Protein AF-0000000066219000 (afdb_homodimer)

Radius of gyration: 30.01 Å; Cα contacts (8 Å, |Δi|>4): 2268; chains: 2; bounding box: 64×102×76 Å

Solvent-accessible surface area (backbone atoms only — not comparable to full-atom values): 46331 Å² total; per-residue (Å²): 113,61,76,45,82,29,48,34,35,28,35,19,36,16,46,10,17,43,27,19,51,52,48,33,26,74,72,70,43,48,35,35,39,32,24,66,49,94,59,68,32,35,55,42,39,73,48,37,54,47,36,53,51,26,36,38,51,52,33,50,51,50,43,48,49,54,64,33,64,77,53,46,72,76,40,77,73,78,86,69,49,53,46,63,49,45,55,62,20,52,60,43,37,53,52,50,36,53,51,51,51,49,53,38,56,76,54,66,41,45,77,42,53,15,49,54,24,37,69,35,83,41,31,34,36,29,41,26,89,87,64,53,50,37,37,40,34,27,68,28,38,35,45,14,54,23,56,42,74,49,75,62,86,84,51,68,69,80,42,94,43,37,29,35,68,64,54,52,79,67,42,82,59,62,57,68,26,36,33,30,43,22,44,45,70,69,27,44,28,51,47,35,40,44,24,53,65,68,19,37,31,41,37,32,19,69,41,88,54,62,53,68,89,47,42,66,70,57,32,50,50,49,52,54,50,34,60,74,44,48,30,48,76,39,58,64,41,50,79,66,49,70,44,83,52,96,83,20,29,36,42,31,30,68,87,69,51,74,48,76,27,44,25,35,36,45,35,66,53,62,26,19,58,41,88,70,30,38,41,80,51,54,68,52,63,63,50,99,50,32,24,39,65,53,51,75,59,19,34,32,92,40,88,46,35,29,43,18,25,35,18,47,34,83,86,62,38,65,37,55,12,20,49,30,9,25,10,30,27,17,53,73,68,64,74,77,58,49,55,66,87,79,81,61,55,48,64,42,74,30,79,62,22,29,14,34,39,72,53,40,65,68,59,34,56,74,68,68,51,68,61,44,67,10,53,20,55,24,61,76,34,66,35,24,46,56,69,70,37,37,58,47,33,39,36,39,34,25,32,68,84,80,31,30,49,49,15,40,41,25,33,14,74,62,17,55,53,52,46,46,40,54,49,52,36,52,69,37,69,72,83,63,14,32,46,61,55,39,63,73,50,57,50,44,72,75,32,69,62,41,38,49,30,48,7,35,51,48,26,56,71,66,62,129,116,61,78,45,82,30,49,32,36,28,37,18,38,17,45,12,18,43,26,20,50,52,48,32,28,76,72,70,43,49,35,35,39,32,23,66,49,93,61,68,33,35,56,41,39,73,47,37,54,47,35,54,52,27,36,37,50,52,34,51,51,49,44,47,49,54,63,33,64,77,51,46,72,78,41,76,72,79,85,69,48,52,45,63,50,45,55,62,19,51,58,43,35,53,53,53,36,52,52,51,51,48,53,38,56,77,55,64,41,45,77,42,53,15,49,54,25,37,69,36,82,40,32,35,36,28,41,26,90,87,65,52,48,36,37,39,36,28,68,27,39,35,44,13,54,22,56,42,73,50,74,63,87,84,52,66,66,80,44,95,42,36,28,36,69,65,54,49,79,66,43,83,61,63,57,66,28,36,34,30,44,22,42,43,70,69,28,44,27,50,47,33,40,42,24,53,63,69,17,37,31,41,37,30,18,67,42,88,52,62,52,68,89,47,42,65,70,55,32,49,50,49,51,53,49,34,61,75,46,51,30,46,75,40,56,65,41,48,78,66,48,69,44,84,51,96,83,20,28,37,42,32,29,66,86,69,52,75,47,74,27,44,25,34,37,45,35,66,53,61,26,20,58,41,88,71,30,39,42,82,50,52,70,53,64,62,49,97,51,32,25,40,64,54,52,74,60,19,33,34,92,39,89,45,35,29,42,16,24,36,18,48,34,83,85,61,37,65,36,56,12,20,48,30,8,24,10,31,26,17,54,73,70,64,74,79,58,48,54,68,86,79,81,60,53,48,63,43,72,30,81,62,22,30,15,35,38,72,55,40,66,69,59,35,56,74,68,66,51,67,61,45,67,9,52,22,56,25,62,76,32,65,35,26,46,56,69,70,36,36,59,46,34,38,36,37,34,25,32,66,84,79,30,31,50,49,16,40,43,25,33,14,75,61,17,54,53,52,46,47,41,54,49,52,37,53,69,37,68,72,83,63,13,34,45,61,56,38,64,74,49,57,50,44,71,75,35,69,61,42,37,49,30,48,7,34,50,47,25,57,70,67,62,128

Structure (mmCIF, N/CA/C/O backbone):
data_AF-0000000066219000-model_v1
#
loop_
_entity.id
_entity.type
_entity.pdbx_description
1 polymer 'Soluble pyridine nucleotide transhydrogenase'
#
loop_
_atom_site.group_PDB
_atom_site.id
_atom_site.type_symbol
_atom_site.label_atom_id
_atom_site.label_alt_id
_atom_site.label_comp_id
_atom_site.label_asym_id
_atom_site.label_entity_id
_atom_site.label_seq_id
_atom_site.pdbx_PDB_ins_code
_atom_site.Cartn_x
_atom_site.Cartn_y
_atom_site.Cartn_z
_atom_site.occupancy
_atom_site.B_iso_or_equiv
_atom_site.auth_seq_id
_atom_site.auth_comp_id
_atom_site.auth_asym_id
_atom_site.auth_atom_id
_atom_site.pdbx_PDB_model_num
ATOM 1 N N . MET A 1 1 ? 6.977 52.281 1.942 1 74.75 1 MET A N 1
ATOM 2 C CA . MET A 1 1 ? 6.184 51.062 1.952 1 74.75 1 MET A CA 1
ATOM 3 C C . MET A 1 1 ? 5.617 50.781 0.567 1 74.75 1 MET A C 1
ATOM 5 O O . MET A 1 1 ? 4.957 51.625 -0.03 1 74.75 1 MET A O 1
ATOM 9 N N . ALA A 1 2 ? 6.09 49.719 -0.094 1 74.25 2 ALA A N 1
ATOM 10 C CA . ALA A 1 2 ? 5.562 49.375 -1.413 1 74.25 2 ALA A CA 1
ATOM 11 C C . ALA A 1 2 ? 4.152 48.812 -1.31 1 74.25 2 ALA A C 1
ATOM 13 O O . ALA A 1 2 ? 3.828 48.094 -0.354 1 74.25 2 ALA A O 1
ATOM 14 N N . VAL A 1 3 ? 3.232 49.281 -2.119 1 86.94 3 VAL A N 1
ATOM 15 C CA . VAL A 1 3 ? 1.854 48.812 -2.188 1 86.94 3 VAL A CA 1
ATOM 16 C C . VAL A 1 3 ? 1.673 47.938 -3.424 1 86.94 3 VAL A C 1
ATOM 18 O O . VAL A 1 3 ? 2.023 48.312 -4.535 1 86.94 3 VAL A O 1
ATOM 21 N N . TYR A 1 4 ? 1.186 46.75 -3.148 1 89.75 4 TYR A N 1
ATOM 22 C CA . TYR A 1 4 ? 0.946 45.812 -4.242 1 89.75 4 TYR A CA 1
ATOM 23 C C . TYR A 1 4 ? -0.532 45.469 -4.34 1 89.75 4 TYR A C 1
ATOM 25 O O . TYR A 1 4 ? -1.233 45.406 -3.324 1 89.75 4 TYR A O 1
ATOM 33 N N . ASN A 1 5 ? -1.023 45.219 -5.566 1 97.06 5 ASN A N 1
ATOM 34 C CA . ASN A 1 5 ? -2.412 44.844 -5.82 1 97.06 5 ASN A CA 1
ATOM 35 C C . ASN A 1 5 ? -2.525 43.406 -6.312 1 97.06 5 ASN A C 1
ATOM 37 O O . ASN A 1 5 ? -1.793 43 -7.215 1 97.06 5 ASN A O 1
ATOM 41 N N . TYR A 1 6 ? -3.369 42.656 -5.676 1 98.56 6 TYR A N 1
ATOM 42 C CA . TYR A 1 6 ? -3.553 41.25 -6.008 1 98.56 6 TYR A CA 1
ATOM 43 C C . TYR A 1 6 ? -5.035 40.906 -6.109 1 98.56 6 TYR A C 1
ATOM 45 O O . TYR A 1 6 ? -5.883 41.625 -5.566 1 98.56 6 TYR A O 1
ATOM 53 N N . ASP A 1 7 ? -5.363 39.906 -6.914 1 98.56 7 ASP A N 1
ATOM 54 C CA . ASP A 1 7 ? -6.711 39.344 -6.879 1 98.56 7 ASP A CA 1
ATOM 55 C C . ASP A 1 7 ? -6.938 38.562 -5.594 1 98.56 7 ASP A C 1
ATOM 57 O O . ASP A 1 7 ? -8.016 38.625 -5 1 98.56 7 ASP A O 1
ATOM 61 N N . VAL A 1 8 ? -5.941 37.781 -5.18 1 98.75 8 VAL A N 1
ATOM 62 C CA . VAL A 1 8 ? -6.051 36.906 -4.008 1 98.75 8 VAL A CA 1
ATOM 63 C C . VAL A 1 8 ? -4.758 37 -3.197 1 98.75 8 VAL A C 1
ATOM 65 O O . VAL A 1 8 ? -3.662 36.844 -3.75 1 98.75 8 VAL A O 1
ATOM 68 N N . VAL A 1 9 ? -4.836 37.219 -1.936 1 98.88 9 VAL A N 1
ATOM 69 C CA . VAL A 1 9 ? -3.727 37.094 -0.998 1 98.88 9 VAL A CA 1
ATOM 70 C C . VAL A 1 9 ? -3.992 35.906 -0.062 1 98.88 9 VAL A C 1
ATOM 72 O O . VAL A 1 9 ? -5.078 35.781 0.517 1 98.88 9 VAL A O 1
ATOM 75 N N . VAL A 1 10 ? -3.061 34.969 0.022 1 98.88 10 VAL A N 1
ATOM 76 C CA . VAL A 1 10 ? -3.15 33.812 0.897 1 98.88 10 VAL A CA 1
ATOM 77 C C . VAL A 1 10 ? -2.189 33.969 2.072 1 98.88 10 VAL A C 1
ATOM 79 O O . VAL A 1 10 ? -1.002 34.219 1.877 1 98.88 10 VAL A O 1
ATOM 82 N N . LEU A 1 11 ? -2.684 33.844 3.287 1 98.75 11 LEU A N 1
ATOM 83 C CA . LEU A 1 11 ? -1.859 33.938 4.488 1 98.75 11 LEU A CA 1
ATOM 84 C C . LEU A 1 11 ? -1.548 32.531 5.02 1 98.75 11 LEU A C 1
ATOM 86 O O . LEU A 1 11 ? -2.395 31.906 5.656 1 98.75 11 LEU A O 1
ATOM 90 N N . GLY A 1 12 ? -0.307 32.094 4.887 1 98.5 12 GLY A N 1
ATOM 91 C CA . GLY A 1 12 ? 0.135 30.734 5.246 1 98.5 12 GLY A CA 1
ATOM 92 C C . GLY A 1 12 ? 0.419 29.859 4.043 1 98.5 12 GLY A C 1
ATOM 93 O O . GLY A 1 12 ? -0.411 29.75 3.141 1 98.5 12 GLY A O 1
ATOM 94 N N . SER A 1 13 ? 1.531 29.188 4.059 1 98.31 13 SER A N 1
ATOM 95 C CA . SER A 1 13 ? 1.941 28.422 2.887 1 98.31 13 SER A CA 1
ATOM 96 C C . SER A 1 13 ? 1.866 26.922 3.152 1 98.31 13 SER A C 1
ATOM 98 O O . SER A 1 13 ? 2.463 26.125 2.424 1 98.31 13 SER A O 1
ATOM 100 N N . GLY A 1 14 ? 1.18 26.5 4.312 1 97.94 14 GLY A N 1
ATOM 101 C CA . GLY A 1 14 ? 0.92 25.078 4.516 1 97.94 14 GLY A CA 1
ATOM 102 C C . GLY A 1 14 ? 0.04 24.469 3.438 1 97.94 14 GLY A C 1
ATOM 103 O O . GLY A 1 14 ? -0.225 25.109 2.414 1 97.94 14 GLY A O 1
ATOM 104 N N . PRO A 1 15 ? -0.454 23.281 3.676 1 97.62 15 PRO A N 1
ATOM 105 C CA . PRO A 1 15 ? -1.243 22.594 2.654 1 97.62 15 PRO A CA 1
ATOM 106 C C . PRO A 1 15 ? -2.451 23.406 2.193 1 97.62 15 PRO A C 1
ATOM 108 O O . PRO A 1 15 ? -2.715 23.5 0.993 1 97.62 15 PRO A O 1
ATOM 111 N N . ALA A 1 16 ? -3.191 23.969 3.117 1 98.38 16 ALA A N 1
ATOM 112 C CA . ALA A 1 16 ? -4.367 24.75 2.758 1 98.38 16 ALA A CA 1
ATOM 113 C C . ALA A 1 16 ? -3.98 25.953 1.886 1 98.38 16 ALA A C 1
ATOM 115 O O . ALA A 1 16 ? -4.629 26.219 0.875 1 98.38 16 ALA A O 1
ATOM 116 N N . GLY A 1 17 ? -2.965 26.656 2.322 1 98.56 17 GLY A N 1
ATOM 117 C CA . GLY A 1 17 ? -2.504 27.797 1.554 1 98.56 17 GLY A CA 1
ATOM 118 C C . GLY A 1 17 ? -2.004 27.422 0.171 1 98.56 17 GLY A C 1
ATOM 119 O O . GLY A 1 17 ? -2.262 28.141 -0.8 1 98.56 17 GLY A O 1
ATOM 120 N N . GLU A 1 18 ? -1.261 26.359 0.118 1 97.88 18 GLU A N 1
ATOM 121 C CA . GLU A 1 18 ? -0.766 25.891 -1.173 1 97.88 18 GLU A CA 1
ATOM 122 C C . GLU A 1 18 ? -1.917 25.547 -2.117 1 97.88 18 GLU A C 1
ATOM 124 O O . GLU A 1 18 ? -1.919 25.969 -3.275 1 97.88 18 GLU A O 1
ATOM 129 N N . GLY A 1 19 ? -2.855 24.781 -1.614 1 96.69 19 GLY A N 1
ATOM 130 C CA . GLY A 1 19 ? -4.02 24.453 -2.422 1 96.69 19 GLY A CA 1
ATOM 131 C C . GLY A 1 19 ? -4.754 25.672 -2.932 1 96.69 19 GLY A C 1
ATOM 132 O O . GLY A 1 19 ? -5.168 25.719 -4.094 1 96.69 19 GLY A O 1
ATOM 133 N N . ALA A 1 20 ? -4.91 26.656 -2.094 1 98.38 20 ALA A N 1
ATOM 134 C CA . ALA A 1 20 ? -5.598 27.906 -2.449 1 98.38 20 ALA A CA 1
ATOM 135 C C . ALA A 1 20 ? -4.82 28.672 -3.504 1 98.38 20 ALA A C 1
ATOM 137 O O . ALA A 1 20 ? -5.379 29.078 -4.523 1 98.38 20 ALA A O 1
ATOM 138 N N . ALA A 1 21 ? -3.535 28.875 -3.254 1 98.44 21 ALA A N 1
ATOM 139 C CA . ALA A 1 21 ? -2.689 29.656 -4.145 1 98.44 21 ALA A CA 1
ATOM 140 C C . ALA A 1 21 ? -2.613 29.031 -5.531 1 98.44 21 ALA A C 1
ATOM 142 O O . ALA A 1 21 ? -2.746 29.719 -6.543 1 98.44 21 ALA A O 1
ATOM 143 N N . MET A 1 22 ? -2.426 27.734 -5.586 1 95.69 22 MET A N 1
ATOM 144 C CA . MET A 1 22 ? -2.283 27.047 -6.863 1 95.69 22 MET A CA 1
ATOM 145 C C . MET A 1 22 ? -3.582 27.109 -7.664 1 95.69 22 MET A C 1
ATOM 147 O O . MET A 1 22 ? -3.564 27.391 -8.867 1 95.69 22 MET A O 1
ATOM 151 N N . ASN A 1 23 ? -4.688 26.828 -6.961 1 95.75 23 ASN A N 1
ATOM 152 C CA . ASN A 1 23 ? -5.965 26.828 -7.66 1 95.75 23 ASN A CA 1
ATOM 153 C C . ASN A 1 23 ? -6.305 28.203 -8.211 1 95.75 23 ASN A C 1
ATOM 155 O O . ASN A 1 23 ? -6.77 28.328 -9.344 1 95.75 23 ASN A O 1
ATOM 159 N N . ALA A 1 24 ? -6.066 29.25 -7.449 1 97.81 24 ALA A N 1
ATOM 160 C CA . ALA A 1 24 ? -6.34 30.625 -7.883 1 97.81 24 ALA A CA 1
ATOM 161 C C . ALA A 1 24 ? -5.418 31.031 -9.031 1 97.81 24 ALA A C 1
ATOM 163 O O . ALA A 1 24 ? -5.859 31.641 -10.008 1 97.81 24 ALA A O 1
ATOM 164 N N . ALA A 1 25 ? -4.152 30.703 -8.898 1 97.44 25 ALA A N 1
ATOM 165 C CA . ALA A 1 25 ? -3.182 31.031 -9.938 1 97.44 25 ALA A CA 1
ATOM 166 C C . ALA A 1 25 ? -3.527 30.344 -11.258 1 97.44 25 ALA A C 1
ATOM 168 O O . ALA A 1 25 ? -3.457 30.953 -12.32 1 97.44 25 ALA A O 1
ATOM 169 N N . LYS A 1 26 ? -3.885 29.141 -11.203 1 92.81 26 LYS A N 1
ATOM 170 C CA . LYS A 1 26 ? -4.223 28.375 -12.398 1 92.81 26 LYS A CA 1
ATOM 171 C C . LYS A 1 26 ? -5.488 28.906 -13.062 1 92.81 26 LYS A C 1
ATOM 173 O O . LYS A 1 26 ? -5.699 28.719 -14.258 1 92.81 26 LYS A O 1
ATOM 178 N N . ALA A 1 27 ? -6.297 29.562 -12.266 1 94.88 27 ALA A N 1
ATOM 179 C CA . ALA A 1 27 ? -7.5 30.188 -12.789 1 94.88 27 ALA A CA 1
ATOM 180 C C . ALA A 1 27 ? -7.184 31.578 -13.359 1 94.88 27 ALA A C 1
ATOM 182 O O . ALA A 1 27 ? -8.094 32.312 -13.727 1 94.88 27 ALA A O 1
ATOM 183 N N . GLY A 1 28 ? -5.922 31.969 -13.359 1 95.88 28 GLY A N 1
ATOM 184 C CA . GLY A 1 28 ? -5.496 33.188 -14.008 1 95.88 28 GLY A CA 1
ATOM 185 C C . GLY A 1 28 ? -5.492 34.406 -13.086 1 95.88 28 GLY A C 1
ATOM 186 O O . GLY A 1 28 ? -5.418 35.531 -13.539 1 95.88 28 GLY A O 1
ATOM 187 N N . ARG A 1 29 ? -5.551 34.219 -11.797 1 98 29 ARG A N 1
ATOM 188 C CA . ARG A 1 29 ? -5.57 35.344 -10.852 1 98 29 ARG A CA 1
ATOM 189 C C . ARG A 1 29 ? -4.156 35.719 -10.438 1 98 29 ARG A C 1
ATOM 191 O O . ARG A 1 29 ? -3.246 34.906 -10.438 1 98 29 ARG A O 1
ATOM 198 N N . LYS A 1 30 ? -4.027 36.969 -10.18 1 98.56 30 LYS A N 1
ATOM 199 C CA . LYS A 1 30 ? -2.783 37.438 -9.57 1 98.56 30 LYS A CA 1
ATOM 200 C C . LYS A 1 30 ? -2.756 37.125 -8.078 1 98.56 30 LYS A C 1
ATOM 202 O O . LYS A 1 30 ? -3.555 37.688 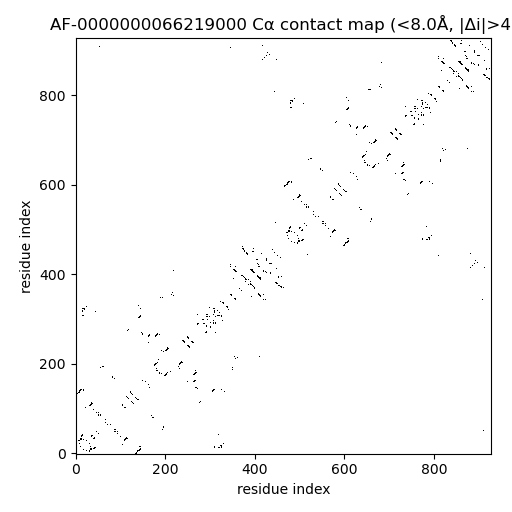-7.312 1 98.56 30 LYS A O 1
ATOM 207 N N . VAL A 1 31 ? -1.81 36.281 -7.633 1 98.75 31 VAL A N 1
ATOM 208 C CA . VAL A 1 31 ? -1.858 35.719 -6.281 1 98.75 31 VAL A CA 1
ATOM 209 C C . VAL A 1 31 ? -0.579 36.062 -5.531 1 98.75 31 VAL A C 1
ATOM 211 O O . VAL A 1 31 ? 0.514 36.031 -6.098 1 98.75 31 VAL A O 1
ATOM 214 N N . ALA A 1 32 ? -0.697 36.469 -4.262 1 98.75 32 ALA A N 1
ATOM 215 C CA . ALA A 1 32 ? 0.413 36.562 -3.316 1 98.75 32 ALA A CA 1
ATOM 216 C C . ALA A 1 32 ? 0.253 35.594 -2.158 1 98.75 32 ALA A C 1
ATOM 218 O O . ALA A 1 32 ? -0.861 35.375 -1.683 1 98.75 32 ALA A O 1
ATOM 219 N N . MET A 1 33 ? 1.312 35 -1.778 1 98.5 33 MET A N 1
ATOM 220 C CA . MET A 1 33 ? 1.373 34.125 -0.61 1 98.5 33 MET A CA 1
ATOM 221 C C . MET A 1 33 ? 2.277 34.719 0.466 1 98.5 33 MET A C 1
ATOM 223 O O . MET A 1 33 ? 3.395 35.125 0.176 1 98.5 33 MET A O 1
ATOM 227 N N . VAL A 1 34 ? 1.788 34.812 1.69 1 98.38 34 VAL A N 1
ATOM 228 C CA . VAL A 1 34 ? 2.543 35.344 2.82 1 98.38 34 VAL A CA 1
ATOM 229 C C . VAL A 1 34 ? 2.801 34.25 3.838 1 98.38 34 VAL A C 1
ATOM 231 O O . VAL A 1 34 ? 1.882 33.5 4.215 1 98.38 34 VAL A O 1
ATOM 234 N N . ASP A 1 35 ? 3.98 34.062 4.215 1 97.88 35 ASP A N 1
ATOM 235 C CA . ASP A 1 35 ? 4.312 33.125 5.293 1 97.88 35 ASP A CA 1
ATOM 236 C C . ASP A 1 35 ? 5.328 33.75 6.254 1 97.88 35 ASP A C 1
ATOM 238 O O . ASP A 1 35 ? 6.25 34.438 5.824 1 97.88 35 ASP A O 1
ATOM 242 N N . SER A 1 36 ? 5.105 33.531 7.508 1 95.88 36 SER A N 1
ATOM 243 C CA . SER A 1 36 ? 6.02 34.062 8.508 1 95.88 36 SER A CA 1
ATOM 244 C C . SER A 1 36 ? 7.367 33.344 8.477 1 95.88 36 SER A C 1
ATOM 246 O O . SER A 1 36 ? 8.383 33.906 8.891 1 95.88 36 SER A O 1
ATOM 248 N N . ARG A 1 37 ? 7.367 32.156 7.996 1 94.88 37 ARG A N 1
ATOM 249 C CA . ARG A 1 37 ? 8.617 31.406 7.824 1 94.88 37 ARG A CA 1
ATOM 250 C C . ARG A 1 37 ? 9.375 31.906 6.598 1 94.88 37 ARG A C 1
ATOM 252 O O . ARG A 1 37 ? 8.789 32.5 5.699 1 94.88 37 ARG A O 1
ATOM 259 N N . ARG A 1 38 ? 10.656 31.531 6.512 1 94.94 38 ARG A N 1
ATOM 260 C CA . ARG A 1 38 ? 11.5 31.953 5.395 1 94.94 38 ARG A CA 1
ATOM 261 C C . ARG A 1 38 ? 11.359 30.984 4.215 1 94.94 38 ARG A C 1
ATOM 263 O O . ARG A 1 38 ? 11.812 31.297 3.109 1 94.94 38 ARG A O 1
ATOM 270 N N . GLN A 1 39 ? 10.758 29.875 4.516 1 96.19 39 GLN A N 1
ATOM 271 C CA . GLN A 1 39 ? 10.539 28.859 3.488 1 96.19 39 GLN A CA 1
ATOM 272 C C . GLN A 1 39 ? 9.078 28.406 3.471 1 96.19 39 GLN A C 1
ATOM 274 O O . GLN A 1 39 ? 8.43 28.344 4.516 1 96.19 39 GLN A O 1
ATOM 279 N N . VAL A 1 40 ? 8.609 28.031 2.287 1 97.5 40 VAL A N 1
ATOM 280 C CA . VAL A 1 40 ? 7.227 27.609 2.131 1 97.5 40 VAL A CA 1
ATOM 281 C C . VAL A 1 40 ? 7.047 26.203 2.715 1 97.5 40 VAL A C 1
ATOM 283 O O . VAL A 1 40 ? 8.031 25.5 2.957 1 97.5 40 VAL A O 1
ATOM 286 N N . GLY A 1 41 ? 5.785 25.875 2.922 1 96.88 41 GLY A N 1
ATOM 287 C CA . GLY A 1 41 ? 5.48 24.516 3.338 1 96.88 41 GLY A CA 1
ATOM 288 C C . GLY A 1 41 ? 4.695 24.453 4.633 1 96.88 41 GLY A C 1
ATOM 289 O O . GLY A 1 41 ? 4.051 23.438 4.926 1 96.88 41 GLY A O 1
ATOM 290 N N . GLY A 1 42 ? 4.715 25.531 5.41 1 96.38 42 GLY A N 1
ATOM 291 C CA . GLY A 1 42 ? 3.951 25.609 6.645 1 96.38 42 GLY A CA 1
ATOM 292 C C . GLY A 1 42 ? 4.383 24.578 7.672 1 96.38 42 GLY A C 1
ATOM 293 O O . GLY A 1 42 ? 5.484 24.031 7.586 1 96.38 42 GLY A O 1
ATOM 294 N N . ASN A 1 43 ? 3.559 24.422 8.719 1 95.38 43 ASN A N 1
ATOM 295 C CA . ASN A 1 43 ? 3.846 23.469 9.789 1 95.38 43 ASN A CA 1
ATOM 296 C C . ASN A 1 43 ? 3.963 22.047 9.258 1 95.38 43 ASN A C 1
ATOM 298 O O . ASN A 1 43 ? 4.77 21.25 9.75 1 95.38 43 ASN A O 1
ATOM 302 N N . CYS A 1 44 ? 3.188 21.672 8.32 1 96.12 44 CYS A N 1
ATOM 303 C CA . CYS A 1 44 ? 3.152 20.328 7.75 1 96.12 44 CYS A CA 1
ATOM 304 C C . CYS A 1 44 ? 4.539 19.891 7.297 1 96.12 44 CYS A C 1
ATOM 306 O O . CYS A 1 44 ? 4.984 18.781 7.617 1 96.12 44 CYS A O 1
ATOM 308 N N . THR A 1 45 ? 5.211 20.734 6.582 1 96.88 45 THR A N 1
ATOM 309 C CA . THR A 1 45 ? 6.496 20.406 5.98 1 96.88 45 THR A CA 1
ATOM 310 C C . THR A 1 45 ? 7.617 20.516 7.008 1 96.88 45 THR A C 1
ATOM 312 O O . THR A 1 45 ? 8.516 19.672 7.047 1 96.88 45 THR A O 1
ATOM 315 N N . HIS A 1 46 ? 7.523 21.469 7.93 1 96.19 46 HIS A N 1
ATOM 316 C CA . HIS A 1 46 ? 8.688 21.844 8.727 1 96.19 46 HIS A CA 1
ATOM 317 C C . HIS A 1 46 ? 8.625 21.203 10.117 1 96.19 46 HIS A C 1
ATOM 319 O O . HIS A 1 46 ? 9.664 20.922 10.711 1 96.19 46 HIS A O 1
ATOM 325 N N . LEU A 1 47 ? 7.363 21.031 10.641 1 95 47 LEU A N 1
ATOM 326 C CA . LEU A 1 47 ? 7.305 20.656 12.047 1 95 47 LEU A CA 1
ATOM 327 C C . LEU A 1 47 ? 6.273 19.562 12.273 1 95 47 LEU A C 1
ATOM 329 O O . LEU A 1 47 ? 6.273 18.906 13.32 1 95 47 LEU A O 1
ATOM 333 N N . GLY A 1 48 ? 5.461 19.344 11.32 1 94.56 48 GLY A N 1
ATOM 334 C CA . GLY A 1 48 ? 4.316 18.469 11.531 1 94.56 48 GLY A CA 1
ATOM 335 C C . GLY A 1 48 ? 4.41 17.156 10.766 1 94.56 48 GLY A C 1
ATOM 336 O O . GLY A 1 48 ? 5.125 16.25 11.18 1 94.56 48 GLY A O 1
ATOM 337 N N . THR A 1 49 ? 3.771 17.109 9.633 1 95.12 49 THR A N 1
ATOM 338 C CA . THR A 1 49 ? 3.492 15.883 8.906 1 95.12 49 THR A CA 1
ATOM 339 C C . THR A 1 49 ? 4.785 15.234 8.414 1 95.12 49 THR A C 1
ATOM 341 O O . THR A 1 49 ? 5.027 14.055 8.656 1 95.12 49 THR A O 1
ATOM 344 N N . ILE A 1 50 ? 5.656 15.922 7.75 1 96.25 50 ILE A N 1
ATOM 345 C CA . ILE A 1 50 ? 6.816 15.359 7.066 1 96.25 50 ILE A CA 1
ATOM 346 C C . ILE A 1 50 ? 7.828 14.859 8.102 1 96.25 50 ILE A C 1
ATOM 348 O O . ILE A 1 50 ? 8.234 13.695 8.062 1 96.25 50 ILE A O 1
ATOM 352 N N . PRO A 1 51 ? 8.203 15.672 9.109 1 95.56 51 PRO A N 1
ATOM 353 C CA . PRO A 1 51 ? 9.172 15.164 10.086 1 95.56 51 PRO A CA 1
ATOM 354 C C . PRO A 1 51 ? 8.633 13.984 10.891 1 95.56 51 PRO A C 1
ATOM 356 O O . PRO A 1 51 ? 9.352 13 11.102 1 95.56 51 PRO A O 1
ATOM 359 N N . SER A 1 52 ? 7.41 14.07 11.383 1 95.69 52 SER A N 1
ATOM 360 C CA . SER A 1 52 ? 6.871 13.008 12.227 1 95.69 52 SER A CA 1
ATOM 361 C C . SER A 1 52 ? 6.766 11.695 11.453 1 95.69 52 SER A C 1
ATOM 363 O O . SER A 1 52 ? 7.062 10.633 11.992 1 95.69 52 SER A O 1
ATOM 365 N N . LYS A 1 53 ? 6.34 11.766 10.219 1 96.56 53 LYS A N 1
ATOM 366 C CA . LYS A 1 53 ? 6.191 10.555 9.422 1 96.56 53 LYS A CA 1
ATOM 367 C C . LYS A 1 53 ? 7.547 10.016 8.984 1 96.56 53 LYS A C 1
ATOM 369 O O . LYS A 1 53 ? 7.719 8.805 8.82 1 96.56 53 LYS A O 1
ATOM 374 N N . ALA A 1 54 ? 8.477 10.898 8.688 1 95.62 54 ALA A N 1
ATOM 375 C CA . ALA A 1 54 ? 9.836 10.453 8.414 1 95.62 54 ALA A CA 1
ATOM 376 C C . ALA A 1 54 ? 10.43 9.734 9.625 1 95.62 54 ALA A C 1
ATOM 378 O O . ALA A 1 54 ? 11.062 8.68 9.484 1 95.62 54 ALA A O 1
ATOM 379 N N . LEU A 1 55 ? 10.227 10.328 10.828 1 95.25 55 LEU A N 1
ATOM 380 C CA . LEU A 1 55 ? 10.68 9.711 12.07 1 95.25 55 LEU A CA 1
ATOM 381 C C . LEU A 1 55 ? 10.039 8.336 12.258 1 95.25 55 LEU A C 1
ATOM 383 O O . LEU A 1 55 ? 10.727 7.363 12.57 1 95.25 55 LEU A O 1
ATOM 387 N N . ARG A 1 56 ? 8.789 8.305 12.062 1 96.69 56 ARG A N 1
ATOM 388 C CA . ARG A 1 56 ? 8.039 7.059 12.211 1 96.69 56 ARG A CA 1
ATOM 389 C C . ARG A 1 56 ? 8.578 5.977 11.281 1 96.69 56 ARG A C 1
ATOM 391 O O . ARG A 1 56 ? 8.742 4.824 11.688 1 96.69 56 ARG A O 1
ATOM 398 N N . HIS A 1 57 ? 8.805 6.344 10.055 1 95.5 57 HIS A N 1
ATOM 399 C CA . HIS A 1 57 ? 9.32 5.398 9.07 1 95.5 57 HIS A CA 1
ATOM 400 C C . HIS A 1 57 ? 10.664 4.824 9.508 1 95.5 57 HIS A C 1
ATOM 402 O O . HIS A 1 57 ? 10.867 3.609 9.461 1 95.5 57 HIS A O 1
ATOM 408 N N . SER A 1 58 ? 11.547 5.66 9.938 1 94.44 58 SER A N 1
ATOM 409 C CA . SER A 1 58 ? 12.867 5.238 10.383 1 94.44 58 SER A CA 1
ATOM 410 C C . SER A 1 58 ? 12.781 4.328 11.602 1 94.44 58 SER A C 1
ATOM 412 O O . SER A 1 58 ? 13.469 3.309 11.672 1 94.44 58 SER A O 1
ATOM 414 N N . VAL A 1 59 ? 11.922 4.711 12.516 1 95.06 59 VAL A N 1
ATOM 415 C CA . VAL A 1 59 ? 11.766 3.928 13.734 1 95.06 59 VAL A CA 1
ATOM 416 C C . VAL A 1 59 ? 11.203 2.549 13.398 1 95.06 59 VAL A C 1
ATOM 418 O O . VAL A 1 59 ? 11.641 1.539 13.953 1 95.06 59 VAL A O 1
ATOM 421 N N . ARG A 1 60 ? 10.281 2.539 12.516 1 94.56 60 ARG A N 1
ATOM 422 C CA . ARG A 1 60 ? 9.742 1.259 12.07 1 94.56 60 ARG A CA 1
ATOM 423 C C . ARG A 1 60 ? 10.828 0.385 11.461 1 94.56 60 ARG A C 1
ATOM 425 O O . ARG A 1 60 ? 10.875 -0.822 11.703 1 94.56 60 ARG A O 1
ATOM 432 N N . GLN A 1 61 ? 11.703 0.97 10.617 1 92.06 61 GLN A N 1
ATOM 433 C CA . GLN A 1 61 ? 12.812 0.232 10.023 1 92.06 61 GLN A CA 1
ATOM 434 C C . GLN A 1 61 ? 13.734 -0.334 11.094 1 92.06 61 GLN A C 1
ATOM 436 O O . GLN A 1 61 ? 14.195 -1.474 10.992 1 92.06 61 GLN A O 1
ATOM 441 N N . ILE A 1 62 ? 13.977 0.463 12.086 1 92 62 ILE A N 1
ATOM 442 C CA . ILE A 1 62 ? 14.836 0.048 13.195 1 92 62 ILE A CA 1
ATOM 443 C C . ILE A 1 62 ? 14.211 -1.139 13.922 1 92 62 ILE A C 1
ATOM 445 O O . ILE A 1 62 ? 14.891 -2.129 14.203 1 92 62 ILE A O 1
ATOM 449 N N . MET A 1 63 ? 12.945 -0.979 14.188 1 92.31 63 MET A N 1
ATOM 450 C CA . MET A 1 63 ? 12.234 -2.059 14.867 1 92.31 63 MET A CA 1
ATOM 451 C C . MET A 1 63 ? 12.305 -3.35 14.055 1 92.31 63 MET A C 1
ATOM 453 O O . MET A 1 63 ? 12.562 -4.422 14.609 1 92.31 63 MET A O 1
ATOM 457 N N . GLN A 1 64 ? 12.125 -3.227 12.766 1 89.25 64 GLN A N 1
ATOM 458 C CA . GLN A 1 64 ? 12.141 -4.387 11.883 1 89.25 64 GLN A CA 1
ATOM 459 C C . GLN A 1 64 ? 13.523 -5.031 11.852 1 89.25 64 GLN A C 1
ATOM 461 O O . GLN A 1 64 ? 13.648 -6.258 11.867 1 89.25 64 GLN A O 1
ATOM 466 N N . PHE A 1 65 ? 14.477 -4.227 11.781 1 86.5 65 PHE A N 1
ATOM 467 C CA . PHE A 1 65 ? 15.852 -4.723 11.758 1 86.5 65 PHE A CA 1
ATOM 468 C C . PHE A 1 65 ? 16.188 -5.441 13.055 1 86.5 65 PHE A C 1
ATOM 470 O O . PHE A 1 65 ? 16.812 -6.504 13.039 1 86.5 65 PHE A O 1
ATOM 477 N N . ASN A 1 66 ? 15.75 -4.867 14.094 1 89.5 66 ASN A N 1
ATOM 478 C CA . ASN A 1 66 ? 16.141 -5.379 15.398 1 89.5 66 ASN A CA 1
ATOM 479 C C . ASN A 1 66 ? 15.375 -6.656 15.75 1 89.5 66 ASN A C 1
ATOM 481 O O . ASN A 1 66 ? 15.828 -7.445 16.578 1 89.5 66 ASN A O 1
ATOM 485 N N . THR A 1 67 ? 14.312 -6.848 15.07 1 87.06 67 THR A N 1
ATOM 486 C CA . THR A 1 67 ? 13.492 -7.988 15.453 1 87.06 67 THR A CA 1
ATOM 487 C C . THR A 1 67 ? 13.562 -9.086 14.391 1 87.06 67 THR A C 1
ATOM 489 O O . THR A 1 67 ? 13.156 -10.219 14.641 1 87.06 67 THR A O 1
ATOM 492 N N . ASN A 1 68 ? 14.039 -8.766 13.242 1 85.62 68 ASN A N 1
ATOM 493 C CA . ASN A 1 68 ? 14.141 -9.742 12.156 1 85.62 68 ASN A CA 1
ATOM 494 C C . ASN A 1 68 ? 15.203 -10.789 12.438 1 85.62 68 ASN A C 1
ATOM 496 O O . ASN A 1 68 ? 16.391 -10.461 12.562 1 85.62 68 ASN A O 1
ATOM 500 N N . PRO A 1 69 ? 14.773 -12.023 12.477 1 82.38 69 PRO A N 1
ATOM 501 C CA . PRO A 1 69 ? 15.727 -13.086 12.797 1 82.38 69 PRO A CA 1
ATOM 502 C C . PRO A 1 69 ? 16.906 -13.148 11.82 1 82.38 69 PRO A C 1
ATOM 504 O O . PRO A 1 69 ? 18.016 -13.492 12.211 1 82.38 69 PRO A O 1
ATOM 507 N N . MET A 1 70 ? 16.656 -12.852 10.633 1 83.06 70 MET A N 1
ATOM 508 C CA . MET A 1 70 ? 17.719 -12.883 9.625 1 83.06 70 MET A CA 1
ATOM 509 C C . MET A 1 70 ? 18.828 -11.898 9.969 1 83.06 70 MET A C 1
ATOM 511 O O . MET A 1 70 ? 20 -12.219 9.852 1 83.06 70 MET A O 1
ATOM 515 N N . PHE A 1 71 ? 18.5 -10.758 10.375 1 83.38 71 PHE A N 1
ATOM 516 C CA . PHE A 1 71 ? 19.469 -9.734 10.727 1 83.38 71 PHE A CA 1
ATOM 517 C C . PHE A 1 71 ? 20.078 -10.023 12.094 1 83.38 71 PHE A C 1
ATOM 519 O O . PHE A 1 71 ? 21.266 -9.734 12.328 1 83.38 71 PHE A O 1
ATOM 526 N N . ARG A 1 72 ? 19.391 -10.586 13.008 1 81.56 72 ARG A N 1
ATOM 527 C CA . ARG A 1 72 ? 19.859 -10.898 14.344 1 81.56 72 ARG A CA 1
ATOM 528 C C . ARG A 1 72 ? 20.906 -12.008 14.312 1 81.56 72 ARG A C 1
ATOM 530 O O . ARG A 1 72 ? 21.766 -12.086 15.195 1 81.56 72 ARG A O 1
ATOM 537 N N . ALA A 1 73 ? 20.75 -12.836 13.328 1 77.38 73 ALA A N 1
ATOM 538 C CA . ALA A 1 73 ? 21.672 -13.961 13.203 1 77.38 73 ALA A CA 1
ATOM 539 C C . ALA A 1 73 ? 23.094 -13.477 12.891 1 77.38 73 ALA A C 1
ATOM 541 O O . ALA A 1 73 ? 24.062 -14.156 13.195 1 77.38 73 ALA A O 1
ATOM 542 N N . ILE A 1 74 ? 23.219 -12.305 12.398 1 74.31 74 ILE A N 1
ATOM 543 C CA . ILE A 1 74 ? 24.531 -11.914 11.93 1 74.31 74 ILE A CA 1
ATOM 544 C C . ILE A 1 74 ? 25.047 -10.719 12.742 1 74.31 74 ILE A C 1
ATOM 546 O O . ILE A 1 74 ? 26.125 -10.195 12.477 1 74.31 74 ILE A O 1
ATOM 550 N N . GLY A 1 75 ? 24.156 -10.297 13.641 1 74.81 75 GLY A N 1
ATOM 551 C CA . GLY A 1 75 ? 24.656 -9.172 14.414 1 74.81 75 GLY A CA 1
ATOM 552 C C . GLY A 1 75 ? 23.75 -8.773 15.555 1 74.81 75 GLY A C 1
ATOM 553 O O . GLY A 1 75 ? 22.594 -9.219 15.617 1 74.81 75 GLY A O 1
ATOM 554 N N . GLU A 1 76 ? 24.297 -7.898 16.406 1 80 76 GLU A N 1
ATOM 555 C CA . GLU A 1 76 ? 23.547 -7.398 17.562 1 80 76 GLU A CA 1
ATOM 556 C C . GLU A 1 76 ? 22.594 -6.277 17.156 1 80 76 GLU A C 1
ATOM 558 O O . GLU A 1 76 ? 22.828 -5.586 16.156 1 80 76 GLU A O 1
ATOM 563 N N . PRO A 1 77 ? 21.562 -6.141 17.953 1 81.62 77 PRO A N 1
ATOM 564 C CA . PRO A 1 77 ? 20.672 -5.004 17.703 1 81.62 77 PRO A CA 1
ATOM 565 C C . PRO A 1 77 ? 21.406 -3.666 17.719 1 81.62 77 PRO A C 1
ATOM 567 O O . PRO A 1 77 ? 22.375 -3.5 18.469 1 81.62 77 PRO A O 1
ATOM 570 N N . ARG A 1 78 ? 20.953 -2.871 16.859 1 81.69 78 ARG A N 1
ATOM 571 C CA . ARG A 1 78 ? 21.531 -1.538 16.781 1 81.69 78 ARG A CA 1
ATOM 572 C C . ARG A 1 78 ? 20.688 -0.52 17.547 1 81.69 78 ARG A C 1
ATOM 574 O O . ARG A 1 78 ? 19.469 -0.588 17.531 1 81.69 78 ARG A O 1
ATOM 581 N N . TRP A 1 79 ? 21.438 0.261 18.219 1 84.31 79 TRP A N 1
ATOM 582 C CA . TRP A 1 79 ? 20.766 1.319 18.969 1 84.31 79 TRP A CA 1
ATOM 583 C C . TRP A 1 79 ? 20.922 2.664 18.266 1 84.31 79 TRP A C 1
ATOM 585 O O . TRP A 1 79 ? 22.016 3.008 17.797 1 84.31 79 TRP A O 1
ATOM 595 N N . PHE A 1 80 ? 19.766 3.359 18.141 1 88.38 80 PHE A N 1
ATOM 596 C CA . PHE A 1 80 ? 19.766 4.688 17.531 1 88.38 80 PHE A CA 1
ATOM 597 C C . PHE A 1 80 ? 19.172 5.715 18.484 1 88.38 80 PHE A C 1
ATOM 599 O O . PHE A 1 80 ? 18.188 5.438 19.172 1 88.38 80 PHE A O 1
ATOM 606 N N . SER A 1 81 ? 19.875 6.875 18.531 1 91.19 81 SER A N 1
ATOM 607 C CA . SER A 1 81 ? 19.312 7.969 19.312 1 91.19 81 SER A CA 1
ATOM 608 C C . SER A 1 81 ? 18.25 8.727 18.531 1 91.19 81 SER A C 1
ATOM 610 O O . SER A 1 81 ? 18.25 8.703 17.297 1 91.19 81 SER A O 1
ATOM 612 N N . PHE A 1 82 ? 17.344 9.328 19.297 1 93.19 82 PHE A N 1
ATOM 613 C CA . PHE A 1 82 ? 16.312 10.125 18.656 1 93.19 82 PHE A CA 1
ATOM 614 C C . PHE A 1 82 ? 16.906 11.188 17.75 1 93.19 82 PHE A C 1
ATOM 616 O O . PHE A 1 82 ? 16.484 11.328 16.594 1 93.19 82 PHE A O 1
ATOM 623 N N . PRO A 1 83 ? 17.953 11.914 18.141 1 90.88 83 PRO A N 1
ATOM 624 C CA . PRO A 1 83 ? 18.562 12.922 17.25 1 90.88 83 PRO A CA 1
ATOM 625 C C . PRO A 1 83 ? 19.125 12.312 15.969 1 90.88 83 PRO A C 1
ATOM 627 O O . PRO A 1 83 ? 19.078 12.938 14.906 1 90.88 83 PRO A O 1
ATOM 630 N N . ASP A 1 84 ? 19.641 11.18 16.094 1 88.88 84 ASP A N 1
ATOM 631 C CA . ASP A 1 84 ? 20.188 10.508 14.914 1 88.88 84 ASP A CA 1
ATOM 632 C C . ASP A 1 84 ? 19.078 10.195 13.906 1 88.88 84 ASP A C 1
ATOM 634 O O . ASP A 1 84 ? 19.281 10.359 12.695 1 88.88 84 ASP A O 1
ATOM 638 N N . VAL A 1 85 ? 18.016 9.734 14.453 1 90.56 85 VAL A N 1
ATOM 639 C CA . VAL A 1 85 ? 16.891 9.375 13.594 1 90.56 85 VAL A CA 1
ATOM 640 C C . VAL A 1 85 ? 16.297 10.633 12.969 1 90.56 85 VAL A C 1
ATOM 642 O O . VAL A 1 85 ? 15.859 10.609 11.812 1 90.56 85 VAL A O 1
ATOM 645 N N . LEU A 1 86 ? 16.312 11.664 13.688 1 90.62 86 LEU A N 1
ATOM 646 C CA . LEU A 1 86 ? 15.734 12.93 13.25 1 90.62 86 LEU A CA 1
ATOM 647 C C . LEU A 1 86 ? 16.484 13.484 12.039 1 90.62 86 LEU A C 1
ATOM 649 O O . LEU A 1 86 ? 15.906 14.156 11.195 1 90.62 86 LEU A O 1
ATOM 653 N N . LYS A 1 87 ? 17.719 13.242 11.914 1 87.56 87 LYS A N 1
ATOM 654 C CA . LYS A 1 87 ? 18.531 13.703 10.789 1 87.56 87 LYS A CA 1
ATOM 655 C C . LYS A 1 87 ? 17.984 13.188 9.469 1 87.56 87 LYS A C 1
ATOM 657 O O . LYS A 1 87 ? 18.062 13.875 8.445 1 87.56 87 LYS A O 1
ATOM 662 N N . SER A 1 88 ? 17.422 12.031 9.516 1 83.06 88 SER A N 1
ATOM 663 C CA . SER A 1 88 ? 16.844 11.453 8.305 1 83.06 88 SER A CA 1
ATOM 664 C C . SER A 1 88 ? 15.641 12.266 7.828 1 83.06 88 SER A C 1
ATOM 666 O O . SER A 1 88 ? 15.391 12.359 6.625 1 83.06 88 SER A O 1
ATOM 668 N N . ALA A 1 89 ? 14.969 12.82 8.742 1 87.12 89 ALA A N 1
ATOM 669 C CA . ALA A 1 89 ? 13.789 13.625 8.414 1 87.12 89 ALA A CA 1
ATOM 670 C C . ALA A 1 89 ? 14.188 14.93 7.738 1 87.12 89 ALA A C 1
ATOM 672 O O . ALA A 1 89 ? 13.461 15.438 6.883 1 87.12 89 ALA A O 1
ATOM 673 N N . GLU A 1 90 ? 15.344 15.438 8.047 1 89.69 90 GLU A N 1
ATOM 674 C CA . GLU A 1 90 ? 15.797 16.719 7.52 1 89.69 90 GLU A CA 1
ATOM 675 C C . GLU A 1 90 ? 15.992 16.672 6.008 1 89.69 90 GLU A C 1
ATOM 677 O O . GLU A 1 90 ? 15.695 17.641 5.305 1 89.69 90 GLU A O 1
ATOM 682 N N . LYS A 1 91 ? 16.422 15.594 5.508 1 88.94 91 LYS A N 1
ATOM 683 C CA . LYS A 1 91 ? 16.641 15.445 4.07 1 88.94 91 LYS A CA 1
ATOM 684 C C . LYS A 1 91 ? 15.312 15.516 3.314 1 88.94 91 LYS A C 1
ATOM 686 O O . LYS A 1 91 ? 15.234 16.109 2.238 1 88.94 91 LYS A O 1
ATOM 691 N N . VAL A 1 92 ? 14.352 14.906 3.904 1 92.25 92 VAL A N 1
ATOM 692 C CA . VAL A 1 92 ? 13.039 14.883 3.268 1 92.25 92 VAL A CA 1
ATOM 693 C C . VAL A 1 92 ? 12.438 16.297 3.273 1 92.25 92 VAL A C 1
ATOM 695 O O . VAL A 1 92 ? 11.836 16.719 2.287 1 92.25 92 VAL A O 1
ATOM 698 N N . ILE A 1 93 ? 12.609 16.984 4.352 1 95 93 ILE A N 1
ATOM 699 C CA . ILE A 1 93 ? 12.086 18.344 4.48 1 95 93 ILE A CA 1
ATOM 700 C C . ILE A 1 93 ? 12.656 19.234 3.371 1 95 93 ILE A C 1
ATOM 702 O O . ILE A 1 93 ? 11.914 19.938 2.684 1 95 93 ILE A O 1
ATOM 706 N N . SER A 1 94 ? 13.945 19.156 3.154 1 94.81 94 SER A N 1
ATOM 707 C CA . SER A 1 94 ? 14.617 19.969 2.148 1 94.81 94 SER A CA 1
ATOM 708 C C . SER A 1 94 ? 14.07 19.688 0.753 1 94.81 94 SER A C 1
ATOM 710 O O . SER A 1 94 ? 13.859 20.594 -0.039 1 94.81 94 SER A O 1
ATOM 712 N N . LYS A 1 95 ? 13.867 18.438 0.461 1 94.69 95 LYS A N 1
ATOM 713 C CA . LYS A 1 95 ? 13.336 18.047 -0.841 1 94.69 95 LYS A CA 1
ATOM 714 C C . LYS A 1 95 ? 11.914 18.594 -1.032 1 94.69 95 LYS A C 1
ATOM 716 O O . LYS A 1 95 ? 11.57 19.078 -2.109 1 94.69 95 LYS A O 1
ATOM 721 N N . GLN A 1 96 ? 11.133 18.484 0.015 1 95.31 96 GLN A N 1
ATOM 722 C CA . GLN A 1 96 ? 9.758 18.969 -0.057 1 95.31 96 GLN A CA 1
ATOM 723 C C . GLN A 1 96 ? 9.703 20.484 -0.206 1 95.31 96 GLN A C 1
ATOM 725 O O . GLN A 1 96 ? 8.891 21.016 -0.961 1 95.31 96 GLN A O 1
ATOM 730 N N . VAL A 1 97 ? 10.57 21.172 0.523 1 96.25 97 VAL A N 1
ATOM 731 C CA . VAL A 1 97 ? 10.633 22.625 0.417 1 96.25 97 VAL A CA 1
ATOM 732 C C . VAL A 1 97 ? 11.023 23.031 -1.005 1 96.25 97 VAL A C 1
ATOM 734 O O . VAL A 1 97 ? 10.422 23.938 -1.589 1 96.25 97 VAL A O 1
ATOM 737 N N . ALA A 1 98 ? 12 22.359 -1.582 1 95.81 98 ALA A N 1
ATOM 738 C CA . ALA A 1 98 ? 12.453 22.641 -2.939 1 95.81 98 ALA A CA 1
ATOM 739 C C . ALA A 1 98 ? 11.328 22.438 -3.949 1 95.81 98 ALA A C 1
ATOM 741 O O . ALA A 1 98 ? 11.125 23.25 -4.848 1 95.81 98 ALA A O 1
ATOM 742 N N . SER A 1 99 ? 10.68 21.344 -3.789 1 93.25 99 SER A N 1
ATOM 743 C CA . SER A 1 99 ? 9.578 21.031 -4.688 1 93.25 99 SER A CA 1
ATOM 744 C C . SER A 1 99 ? 8.484 22.094 -4.617 1 93.25 99 SER A C 1
ATOM 746 O O . SER A 1 99 ? 8.031 22.594 -5.652 1 93.25 99 SER A O 1
ATOM 748 N N . ARG A 1 100 ? 8.062 22.438 -3.449 1 94.81 100 ARG A N 1
ATOM 749 C CA . ARG A 1 100 ? 6.992 23.422 -3.258 1 94.81 100 ARG A CA 1
ATOM 750 C C . ARG A 1 100 ? 7.414 24.797 -3.752 1 94.81 100 ARG A C 1
ATOM 752 O O . ARG A 1 100 ? 6.609 25.531 -4.328 1 94.81 100 ARG A O 1
ATOM 759 N N . THR A 1 101 ? 8.656 25.125 -3.475 1 96.19 101 THR A N 1
ATOM 760 C CA . THR A 1 101 ? 9.18 26.391 -3.984 1 96.19 101 THR A CA 1
ATOM 761 C C . THR A 1 101 ? 9.062 26.453 -5.504 1 96.19 101 THR A C 1
ATOM 763 O O . THR A 1 101 ? 8.688 27.484 -6.066 1 96.19 101 THR A O 1
ATOM 766 N N . GLY A 1 102 ? 9.398 25.344 -6.133 1 94.75 102 GLY A N 1
ATOM 767 C CA . GLY A 1 102 ? 9.266 25.266 -7.578 1 94.75 102 GLY A CA 1
ATOM 768 C C . GLY A 1 102 ? 7.836 25.453 -8.055 1 94.75 102 GLY A C 1
ATOM 769 O O . GLY A 1 102 ? 7.594 26.078 -9.086 1 94.75 102 GLY A O 1
ATOM 770 N N . TYR A 1 103 ? 6.859 24.922 -7.332 1 92.19 103 TYR A N 1
ATOM 771 C CA . TYR A 1 103 ? 5.449 25.078 -7.68 1 92.19 103 TYR A CA 1
ATOM 772 C C . TYR A 1 103 ? 5.039 26.547 -7.68 1 92.19 103 TYR A C 1
ATOM 774 O O . TYR A 1 103 ? 4.371 27 -8.609 1 92.19 103 TYR A O 1
ATOM 782 N N . TYR A 1 104 ? 5.406 27.234 -6.59 1 96.56 104 TYR A N 1
ATOM 783 C CA . TYR A 1 104 ? 5.043 28.641 -6.48 1 96.56 104 TYR A CA 1
ATOM 784 C C . TYR A 1 104 ? 5.684 29.453 -7.598 1 96.56 104 TYR A C 1
ATOM 786 O O . TYR A 1 104 ? 5.031 30.312 -8.195 1 96.56 104 TYR A O 1
ATOM 794 N N . ALA A 1 105 ? 6.922 29.125 -7.926 1 96.75 105 ALA A N 1
ATOM 795 C CA . ALA A 1 105 ? 7.645 29.844 -8.969 1 96.75 105 ALA A CA 1
ATOM 796 C C . ALA A 1 105 ? 7.027 29.594 -10.344 1 96.75 105 ALA A C 1
ATOM 798 O O . ALA A 1 105 ? 6.77 30.531 -11.102 1 96.75 105 ALA A O 1
ATOM 799 N N . ARG A 1 106 ? 6.719 28.422 -10.625 1 94.56 106 ARG A N 1
ATOM 800 C CA . ARG A 1 106 ? 6.188 28.031 -11.93 1 94.56 106 ARG A CA 1
ATOM 801 C C . ARG A 1 106 ? 4.805 28.625 -12.156 1 94.56 106 ARG A C 1
ATOM 803 O O . ARG A 1 106 ? 4.41 28.875 -13.297 1 94.56 106 ARG A O 1
ATOM 810 N N . ASN A 1 107 ? 4.082 28.859 -11.062 1 95.88 107 ASN A N 1
ATOM 811 C CA . ASN A 1 107 ? 2.73 29.391 -11.188 1 95.88 107 ASN A CA 1
ATOM 812 C C . ASN A 1 107 ? 2.701 30.891 -10.953 1 95.88 107 ASN A C 1
ATOM 814 O O . ASN A 1 107 ? 1.628 31.484 -10.852 1 95.88 107 ASN A O 1
ATOM 818 N N . ARG A 1 108 ? 3.857 31.578 -10.836 1 96.75 108 ARG A N 1
ATOM 819 C CA . ARG A 1 108 ? 4.039 33.031 -10.75 1 96.75 108 ARG A CA 1
ATOM 820 C C . ARG A 1 108 ? 3.291 33.594 -9.555 1 96.75 108 ARG A C 1
ATOM 822 O O . ARG A 1 108 ? 2.607 34.625 -9.68 1 96.75 108 ARG A O 1
ATOM 829 N N . VAL A 1 109 ? 3.342 32.812 -8.453 1 98.62 109 VAL A N 1
ATOM 830 C CA . VAL A 1 109 ? 2.814 33.344 -7.191 1 98.62 109 VAL A CA 1
ATOM 831 C C . VAL A 1 109 ? 3.891 34.156 -6.473 1 98.62 109 VAL A C 1
ATOM 833 O O . VAL A 1 109 ? 5.008 33.656 -6.273 1 98.62 109 VAL A O 1
ATOM 836 N N . ASP A 1 110 ? 3.564 35.375 -6.117 1 98.06 110 ASP A N 1
ATOM 837 C CA . ASP A 1 110 ? 4.527 36.188 -5.387 1 98.06 110 ASP A CA 1
ATOM 838 C C . ASP A 1 110 ? 4.613 35.781 -3.924 1 98.06 110 ASP A C 1
ATOM 840 O O . ASP A 1 110 ? 3.594 35.688 -3.232 1 98.06 110 ASP A O 1
ATOM 844 N N . LEU A 1 111 ? 5.824 35.5 -3.514 1 97.69 111 LEU A N 1
ATOM 845 C CA . LEU A 1 111 ? 6.043 35.062 -2.143 1 97.69 111 LEU A CA 1
ATOM 846 C C . LEU A 1 111 ? 6.523 36.219 -1.267 1 97.69 111 LEU A C 1
ATOM 848 O O . LEU A 1 111 ? 7.43 36.938 -1.65 1 97.69 111 LEU A O 1
ATOM 852 N N . PHE A 1 112 ? 5.875 36.438 -0.177 1 97.06 112 PHE A N 1
ATOM 853 C CA . PHE A 1 112 ? 6.285 37.375 0.847 1 97.06 112 PHE A CA 1
ATOM 854 C C . PHE A 1 112 ? 6.566 36.656 2.166 1 97.06 112 PHE A C 1
ATOM 856 O O . PHE A 1 112 ? 5.688 36 2.715 1 97.06 112 PHE A O 1
ATOM 863 N N . PHE A 1 113 ? 7.738 36.844 2.676 1 97.12 113 PHE A N 1
ATOM 864 C CA . PHE A 1 113 ? 8.109 36.219 3.941 1 97.12 113 PHE A CA 1
ATOM 865 C C . PHE A 1 113 ? 8.102 37.25 5.07 1 97.12 113 PHE A C 1
ATOM 867 O O . PHE A 1 113 ? 8.906 38.188 5.066 1 97.12 113 PHE A O 1
ATOM 874 N N . GLY A 1 114 ? 7.234 37.062 5.953 1 96.75 114 GLY A N 1
ATOM 875 C CA . GLY A 1 114 ? 7.008 37.938 7.086 1 96.75 114 GLY A CA 1
ATOM 876 C C . GLY A 1 114 ? 5.688 37.688 7.789 1 96.75 114 GLY A C 1
ATOM 877 O O . GLY A 1 114 ? 4.98 36.75 7.461 1 96.75 114 GLY A O 1
ATOM 878 N N . THR A 1 115 ? 5.422 38.469 8.789 1 96.44 115 THR A N 1
ATOM 879 C CA . THR A 1 115 ? 4.176 38.344 9.531 1 96.44 115 THR A CA 1
ATOM 880 C C . THR A 1 115 ? 3.098 39.25 8.938 1 96.44 115 THR A C 1
ATOM 882 O O . THR A 1 115 ? 3.252 40.469 8.906 1 96.44 115 THR A O 1
ATOM 885 N N . GLY A 1 116 ? 2.086 38.656 8.438 1 97.38 116 GLY A N 1
ATOM 886 C CA . GLY A 1 116 ? 0.975 39.406 7.867 1 97.38 116 GLY A CA 1
ATOM 887 C C . GLY A 1 116 ? -0.102 39.75 8.883 1 97.38 116 GLY A C 1
ATOM 888 O O . GLY A 1 116 ? -0.402 38.938 9.766 1 97.38 116 GLY A O 1
ATOM 889 N N . SER A 1 117 ? -0.686 40.906 8.773 1 97.81 117 SER A N 1
ATOM 890 C CA . SER A 1 117 ? -1.817 41.344 9.594 1 97.81 117 SER A CA 1
ATOM 891 C C . SER A 1 117 ? -2.771 42.219 8.797 1 97.81 117 SER A C 1
ATOM 893 O O . SER A 1 117 ? -2.344 42.969 7.922 1 97.81 117 SER A O 1
ATOM 895 N N . PHE A 1 118 ? -4.02 42.125 9.141 1 98.5 118 PHE A N 1
ATOM 896 C CA . PHE A 1 118 ? -5.031 42.938 8.461 1 98.5 118 PHE A CA 1
ATOM 897 C C . PHE A 1 118 ? -4.965 44.406 8.906 1 98.5 118 PHE A C 1
ATOM 899 O O . PHE A 1 118 ? -5.004 44.688 10.109 1 98.5 118 PHE A O 1
ATOM 906 N N . ALA A 1 119 ? -4.867 45.281 7.973 1 97.81 119 ALA A N 1
ATOM 907 C CA . ALA A 1 119 ? -5.098 46.719 8.227 1 97.81 119 ALA A CA 1
ATOM 908 C C . ALA A 1 119 ? -6.578 47.062 8.086 1 97.81 119 ALA A C 1
ATOM 910 O O . ALA A 1 119 ? -7.098 47.906 8.82 1 97.81 119 ALA A O 1
ATOM 911 N N . ASP A 1 120 ? -7.176 46.531 7.176 1 97.56 120 ASP A N 1
ATOM 912 C CA . ASP A 1 120 ? -8.609 46.562 6.906 1 97.56 120 ASP A CA 1
ATOM 913 C C . ASP A 1 120 ? -9.047 45.344 6.066 1 97.56 120 ASP A C 1
ATOM 915 O O . ASP A 1 120 ? -8.273 44.406 5.875 1 97.56 120 ASP A O 1
ATOM 919 N N . GLU A 1 121 ? -10.25 45.312 5.562 1 97.62 121 GLU A N 1
ATOM 920 C CA . GLU A 1 121 ? -10.852 44.156 4.934 1 97.62 121 GLU A CA 1
ATOM 921 C C . GLU A 1 121 ? -10.188 43.844 3.592 1 97.62 121 GLU A C 1
ATOM 923 O O . GLU A 1 121 ? -10.359 42.75 3.041 1 97.62 121 GLU A O 1
ATOM 928 N N . GLN A 1 122 ? -9.375 44.719 3.074 1 98.06 122 GLN A N 1
ATOM 929 C CA . GLN A 1 122 ? -8.789 44.5 1.755 1 98.06 122 GLN A CA 1
ATOM 930 C C . GLN A 1 122 ? -7.281 44.719 1.782 1 98.06 122 GLN A C 1
ATOM 932 O O . GLN A 1 122 ? -6.621 44.656 0.743 1 98.06 122 GLN A O 1
ATOM 937 N N . THR A 1 123 ? -6.75 45.031 2.955 1 98.19 123 THR A N 1
ATOM 938 C CA . THR A 1 123 ? -5.336 45.375 3.037 1 98.19 123 THR A CA 1
ATOM 939 C C . THR A 1 123 ? -4.633 44.531 4.102 1 98.19 123 THR A C 1
ATOM 941 O O . THR A 1 123 ? -5.066 44.5 5.254 1 98.19 123 THR A O 1
ATOM 944 N N . VAL A 1 124 ? -3.545 43.844 3.715 1 98.31 124 VAL A N 1
ATOM 945 C CA . VAL A 1 124 ? -2.682 43.094 4.621 1 98.31 124 VAL A CA 1
ATOM 946 C C . VAL A 1 124 ? -1.316 43.781 4.715 1 98.31 124 VAL A C 1
ATOM 948 O O . VAL A 1 124 ? -0.692 44.094 3.693 1 98.31 124 VAL A O 1
ATOM 951 N N . GLU A 1 125 ? -0.925 44.062 5.887 1 98.12 125 GLU A N 1
ATOM 952 C CA . GLU A 1 125 ? 0.437 44.531 6.125 1 98.12 125 GLU A CA 1
ATOM 953 C C . GLU A 1 125 ? 1.372 43.375 6.453 1 98.12 125 GLU A C 1
ATOM 955 O O . GLU A 1 125 ? 1.032 42.5 7.262 1 98.12 125 GLU A O 1
ATOM 960 N N . VAL A 1 126 ? 2.475 43.312 5.777 1 97.94 126 VAL A N 1
ATOM 961 C CA . VAL A 1 126 ? 3.455 42.25 5.996 1 97.94 126 VAL A CA 1
ATOM 962 C C . VAL A 1 126 ? 4.734 42.844 6.582 1 97.94 126 VAL A C 1
ATOM 964 O O . VAL A 1 126 ? 5.43 43.594 5.918 1 97.94 126 VAL A O 1
ATOM 967 N N . VAL A 1 127 ? 5.039 42.5 7.805 1 96.81 127 VAL A N 1
ATOM 968 C CA . VAL A 1 127 ? 6.293 42.906 8.422 1 96.81 127 VAL A CA 1
ATOM 969 C C . VAL A 1 127 ? 7.375 41.875 8.125 1 96.81 127 VAL A C 1
ATOM 971 O O . VAL A 1 127 ? 7.355 40.75 8.672 1 96.81 127 VAL A O 1
ATOM 974 N N . CYS A 1 128 ? 8.297 42.188 7.332 1 93.25 128 CYS A N 1
ATOM 975 C CA . CYS A 1 128 ? 9.359 41.281 6.918 1 93.25 128 CYS A CA 1
ATOM 976 C C . CYS A 1 128 ? 10.438 41.188 7.988 1 93.25 128 CYS A C 1
ATOM 978 O O . CYS A 1 128 ? 10.438 41.969 8.953 1 93.25 128 CYS A O 1
ATOM 980 N N . ALA A 1 129 ? 11.305 40.188 7.828 1 88.81 129 ALA A N 1
ATOM 981 C CA . ALA A 1 129 ? 12.344 39.906 8.82 1 88.81 129 ALA A CA 1
ATOM 982 C C . ALA A 1 129 ? 13.297 41.094 8.969 1 88.81 129 ALA A C 1
ATOM 984 O O . ALA A 1 129 ? 13.82 41.344 10.055 1 88.81 129 ALA A O 1
ATOM 985 N N . ASN A 1 130 ? 13.5 41.875 7.906 1 89.19 130 ASN A N 1
ATOM 986 C CA . ASN A 1 130 ? 14.422 43 7.938 1 89.19 130 ASN A CA 1
ATOM 987 C C . ASN A 1 130 ? 13.75 44.25 8.477 1 89.19 130 ASN A C 1
ATOM 989 O O . ASN A 1 130 ? 14.352 45.312 8.5 1 89.19 130 ASN A O 1
ATOM 993 N N . GLY A 1 131 ? 12.484 44.156 8.82 1 88.88 131 GLY A N 1
ATOM 994 C CA . GLY A 1 131 ? 11.773 45.281 9.414 1 88.88 131 GLY A CA 1
ATOM 995 C C . GLY A 1 131 ? 10.953 46.062 8.406 1 88.88 131 GLY A C 1
ATOM 996 O O . GLY A 1 131 ? 10.102 46.875 8.781 1 88.88 131 GLY A O 1
ATOM 997 N N . VAL A 1 132 ? 11.188 45.812 7.152 1 91.62 132 VAL A N 1
ATOM 998 C CA . VAL A 1 132 ? 10.438 46.5 6.109 1 91.62 132 VAL A CA 1
ATOM 999 C C . VAL A 1 132 ? 8.969 46.062 6.152 1 91.62 132 VAL A C 1
ATOM 1001 O O . VAL A 1 132 ? 8.672 44.875 6.352 1 91.62 132 VAL A O 1
ATOM 1004 N N . VAL A 1 133 ? 8.078 47 6.02 1 94.75 133 VAL A N 1
ATOM 1005 C CA . VAL A 1 133 ? 6.648 46.719 5.996 1 94.75 133 VAL A CA 1
ATOM 1006 C C . VAL A 1 133 ? 6.117 46.844 4.57 1 94.75 133 VAL A C 1
ATOM 1008 O O . VAL A 1 133 ? 6.32 47.875 3.918 1 94.75 133 VAL A O 1
ATOM 1011 N N . GLU A 1 134 ? 5.547 45.812 4.086 1 95.5 134 GLU A N 1
ATOM 1012 C CA . GLU A 1 134 ? 4.863 45.812 2.797 1 95.5 134 GLU A CA 1
ATOM 1013 C C . GLU A 1 134 ? 3.348 45.812 2.977 1 95.5 134 GLU A C 1
ATOM 1015 O O . GLU A 1 134 ? 2.83 45.281 3.959 1 95.5 134 GLU A O 1
ATOM 1020 N N . LYS A 1 135 ? 2.711 46.531 2.055 1 97.69 135 LYS A N 1
ATOM 1021 C CA . LYS A 1 135 ? 1.252 46.562 2.055 1 97.69 135 LYS A CA 1
ATOM 1022 C C . LYS A 1 135 ? 0.687 45.844 0.827 1 97.69 135 LYS A C 1
ATOM 1024 O O . LYS A 1 135 ? 1.027 46.188 -0.307 1 97.69 135 LYS A O 1
ATOM 1029 N N . LEU A 1 136 ? -0.118 44.844 1.064 1 98.44 136 LEU A N 1
ATOM 1030 C CA . LEU A 1 136 ? -0.775 44.125 -0.005 1 98.44 136 LEU A CA 1
ATOM 1031 C C . LEU A 1 136 ? -2.268 44.438 -0.043 1 98.44 136 LEU A C 1
ATOM 1033 O O . LEU A 1 136 ? -2.982 44.188 0.933 1 98.44 136 LEU A O 1
ATOM 1037 N N . VAL A 1 137 ? -2.756 44.969 -1.117 1 98.5 137 VAL A N 1
ATOM 1038 C CA . VAL A 1 137 ? -4.18 45.188 -1.342 1 98.5 137 VAL A CA 1
ATOM 1039 C C . VAL A 1 137 ? -4.746 44.094 -2.223 1 98.5 137 VAL A C 1
ATOM 1041 O O . VAL A 1 137 ? -4.152 43.75 -3.248 1 98.5 137 VAL A O 1
ATOM 1044 N N . ALA A 1 138 ? -5.832 43.531 -1.746 1 98.19 138 ALA A N 1
ATOM 1045 C CA . ALA A 1 138 ? -6.352 42.375 -2.484 1 98.19 138 ALA A CA 1
ATOM 1046 C C . ALA A 1 138 ? -7.879 42.406 -2.523 1 98.19 138 ALA A C 1
ATOM 1048 O O . ALA A 1 138 ? -8.523 42.906 -1.608 1 98.19 138 ALA A O 1
ATOM 1049 N N . LYS A 1 139 ? -8.477 41.812 -3.607 1 98.38 139 LYS A N 1
ATOM 1050 C CA . LYS A 1 139 ? -9.922 41.656 -3.713 1 98.38 139 LYS A CA 1
ATOM 1051 C C . LYS A 1 139 ? -10.422 40.594 -2.734 1 98.38 139 LYS A C 1
ATOM 1053 O O . LYS A 1 139 ? -11.508 40.719 -2.172 1 98.38 139 LYS A O 1
ATOM 1058 N N . HIS A 1 140 ? -9.734 39.531 -2.639 1 98.69 140 HIS A N 1
ATOM 1059 C CA . HIS A 1 140 ? -10.062 38.438 -1.726 1 98.69 140 HIS A CA 1
ATOM 1060 C C . HIS A 1 140 ? -8.836 38 -0.916 1 98.69 140 HIS A C 1
ATOM 1062 O O . HIS A 1 140 ? -7.711 38.062 -1.409 1 98.69 140 HIS A O 1
ATOM 1068 N N . ILE A 1 141 ? -9.031 37.625 0.302 1 98.81 141 ILE A N 1
ATOM 1069 C CA . ILE A 1 141 ? -7.961 37.156 1.178 1 98.81 141 ILE A CA 1
ATOM 1070 C C . ILE A 1 141 ? -8.344 35.812 1.781 1 98.81 141 ILE A C 1
ATOM 1072 O O . ILE A 1 141 ? -9.492 35.594 2.195 1 98.81 141 ILE A O 1
ATOM 1076 N N . ILE A 1 142 ? -7.438 34.812 1.783 1 98.88 142 ILE A N 1
ATOM 1077 C CA . ILE A 1 142 ? -7.66 33.5 2.361 1 98.88 142 ILE A CA 1
ATOM 1078 C C . ILE A 1 142 ? -6.738 33.281 3.564 1 98.88 142 ILE A C 1
ATOM 1080 O O . ILE A 1 142 ? -5.512 33.344 3.43 1 98.88 142 ILE A O 1
ATOM 1084 N N . ILE A 1 143 ? -7.336 33.125 4.715 1 98.81 143 ILE A N 1
ATOM 1085 C CA . ILE A 1 143 ? -6.598 32.844 5.945 1 98.81 143 ILE A CA 1
ATOM 1086 C C . ILE A 1 143 ? -6.297 31.359 6.047 1 98.81 143 ILE A C 1
ATOM 1088 O O . ILE A 1 143 ? -7.203 30.547 6.262 1 98.81 143 ILE A O 1
ATOM 1092 N N . ALA A 1 144 ? -5.102 30.938 5.902 1 98.75 144 ALA A N 1
ATOM 1093 C CA . ALA A 1 144 ? -4.613 29.562 5.996 1 98.75 144 ALA A CA 1
ATOM 1094 C C . ALA A 1 144 ? -3.393 29.469 6.906 1 98.75 144 ALA A C 1
ATOM 1096 O O . ALA A 1 144 ? -2.396 28.828 6.559 1 98.75 144 ALA A O 1
ATOM 1097 N N . THR A 1 145 ? -3.438 30.094 8.047 1 98.5 145 THR A N 1
ATOM 1098 C CA . THR A 1 145 ? -2.285 30.312 8.914 1 98.5 145 THR A CA 1
ATOM 1099 C C . THR A 1 145 ? -2.045 29.094 9.805 1 98.5 145 THR A C 1
ATOM 1101 O O . THR A 1 145 ? -1.044 29.031 10.523 1 98.5 145 THR A O 1
ATOM 1104 N N . GLY A 1 146 ? -2.939 28.109 9.734 1 97.75 146 GLY A N 1
ATOM 1105 C CA . GLY A 1 146 ? -2.748 26.859 10.461 1 97.75 146 GLY A CA 1
ATOM 1106 C C . GLY A 1 146 ? -2.875 27.016 11.969 1 97.75 146 GLY A C 1
ATOM 1107 O O . GLY A 1 146 ? -3.662 27.844 12.445 1 97.75 146 GLY A O 1
ATOM 1108 N N . SER A 1 147 ? -2.32 26.125 12.672 1 97.88 147 SER A N 1
ATOM 1109 C CA . SER A 1 147 ? -2.389 26.109 14.133 1 97.88 147 SER A CA 1
ATOM 1110 C C . SER A 1 147 ? -1.022 25.812 14.742 1 97.88 147 SER A C 1
ATOM 1112 O O . SER A 1 147 ? -0.073 25.484 14.031 1 97.88 147 SER A O 1
ATOM 1114 N N . ARG A 1 148 ? -0.872 26.047 15.992 1 97.19 148 ARG A N 1
ATOM 1115 C CA . ARG A 1 148 ? 0.315 25.734 16.781 1 97.19 148 ARG A CA 1
ATOM 1116 C C . ARG A 1 148 ? -0.056 24.984 18.047 1 97.19 148 ARG A C 1
ATOM 1118 O O . ARG A 1 148 ? -1.22 24.969 18.453 1 97.19 148 ARG A O 1
ATOM 1125 N N . PRO A 1 149 ? 0.945 24.297 18.688 1 97.44 149 PRO A N 1
ATOM 1126 C CA . PRO A 1 149 ? 0.615 23.625 19.938 1 97.44 149 PRO A CA 1
ATOM 1127 C C . PRO A 1 149 ? 0.051 24.594 20.984 1 97.44 149 PRO A C 1
ATOM 1129 O O . PRO A 1 149 ? 0.556 25.703 21.141 1 97.44 149 PRO A O 1
ATOM 1132 N N . TYR A 1 150 ? -1.032 24.156 21.625 1 97.44 150 TYR A N 1
ATOM 1133 C CA . TYR A 1 150 ? -1.58 24.938 22.734 1 97.44 150 TYR A CA 1
ATOM 1134 C C . TYR A 1 150 ? -0.647 24.891 23.938 1 97.44 150 TYR A C 1
ATOM 1136 O O . TYR A 1 150 ? -0.21 23.828 24.359 1 97.44 150 TYR A O 1
ATOM 1144 N N . ARG A 1 151 ? -0.271 26.016 24.5 1 97.38 151 ARG A N 1
ATOM 1145 C CA . ARG A 1 151 ? 0.608 26.141 25.656 1 97.38 151 ARG A CA 1
ATOM 1146 C C . ARG A 1 151 ? -0.112 26.812 26.812 1 97.38 151 ARG A C 1
ATOM 1148 O O . ARG A 1 151 ? -0.224 28.047 26.844 1 97.38 151 ARG A O 1
ATOM 1155 N N . PRO A 1 152 ? -0.541 25.984 27.766 1 97 152 PRO A N 1
ATOM 1156 C CA . PRO A 1 152 ? -1.142 26.641 28.938 1 97 152 PRO A CA 1
ATOM 1157 C C . PRO A 1 152 ? -0.167 27.547 29.672 1 97 152 PRO A C 1
ATOM 1159 O O . PRO A 1 152 ? 1.025 27.25 29.766 1 97 152 PRO A O 1
ATOM 1162 N N . ALA A 1 153 ? -0.693 28.594 30.266 1 96.06 153 ALA A N 1
ATOM 1163 C CA . ALA A 1 153 ? 0.121 29.641 30.891 1 96.06 153 ALA A CA 1
ATOM 1164 C C . ALA A 1 153 ? 0.855 29.094 32.125 1 96.06 153 ALA A C 1
ATOM 1166 O O . ALA A 1 153 ? 1.919 29.594 32.469 1 96.06 153 ALA A O 1
ATOM 1167 N N . ASP A 1 154 ? 0.356 28.109 32.75 1 97.12 154 ASP A N 1
ATOM 1168 C CA . ASP A 1 154 ? 0.904 27.609 34 1 97.12 154 ASP A CA 1
ATOM 1169 C C . ASP A 1 154 ? 1.999 26.578 33.75 1 97.12 154 ASP A C 1
ATOM 1171 O O . ASP A 1 154 ? 2.555 26.016 34.719 1 97.12 154 ASP A O 1
ATOM 1175 N N . ILE A 1 155 ? 2.318 26.266 32.562 1 97.56 155 ILE A N 1
ATOM 1176 C CA . ILE A 1 155 ? 3.387 25.328 32.25 1 97.56 155 ILE A CA 1
ATOM 1177 C C . ILE A 1 155 ? 4.59 26.078 31.688 1 97.56 155 ILE A C 1
ATOM 1179 O O . ILE A 1 155 ? 4.438 26.953 30.828 1 97.56 155 ILE A O 1
ATOM 1183 N N . ASP A 1 156 ? 5.777 25.844 32.156 1 97.94 156 ASP A N 1
ATOM 1184 C CA . ASP A 1 156 ? 7 26.516 31.734 1 97.94 156 ASP A CA 1
ATOM 1185 C C . ASP A 1 156 ? 7.625 25.812 30.531 1 97.94 156 ASP A C 1
ATOM 1187 O O . ASP A 1 156 ? 8.547 25 30.688 1 97.94 156 ASP A O 1
ATOM 1191 N N . PHE A 1 157 ? 7.254 26.203 29.344 1 97.56 157 PHE A N 1
ATOM 1192 C CA . PHE A 1 157 ? 7.746 25.578 28.125 1 97.56 157 PHE A CA 1
ATOM 1193 C C . PHE A 1 157 ? 9.172 26.031 27.828 1 97.56 157 PHE A C 1
ATOM 1195 O O . PHE A 1 157 ? 9.789 25.547 26.875 1 97.56 157 PHE A O 1
ATOM 1202 N N . HIS A 1 158 ? 9.711 26.875 28.578 1 96.44 158 HIS A N 1
ATOM 1203 C CA . HIS A 1 158 ? 11.109 27.25 28.422 1 96.44 158 HIS A CA 1
ATOM 1204 C C . HIS A 1 158 ? 12.031 26.281 29.156 1 96.44 158 HIS A C 1
ATOM 1206 O O . HIS A 1 158 ? 13.25 26.281 28.938 1 96.44 158 HIS A O 1
ATOM 1212 N N . HIS A 1 159 ? 11.438 25.531 30.047 1 97 159 HIS A N 1
ATOM 1213 C CA . HIS A 1 159 ? 12.234 24.5 30.719 1 97 159 HIS A CA 1
ATOM 1214 C C . HIS A 1 159 ? 12.82 23.516 29.719 1 97 159 HIS A C 1
ATOM 1216 O O . HIS A 1 159 ? 12.133 23.078 28.797 1 97 159 HIS A O 1
ATOM 1222 N N . PRO A 1 160 ? 14.047 23.109 29.859 1 96.06 160 PRO A N 1
ATOM 1223 C CA . PRO A 1 160 ? 14.75 22.312 28.844 1 96.06 160 PRO A CA 1
ATOM 1224 C C . PRO A 1 160 ? 14.203 20.891 28.734 1 96.06 160 PRO A C 1
ATOM 1226 O O . PRO A 1 160 ? 14.57 20.156 27.812 1 96.06 160 PRO A O 1
ATOM 1229 N N . ARG A 1 161 ? 13.328 20.484 29.625 1 97.5 161 ARG A N 1
ATOM 1230 C CA . ARG A 1 161 ? 12.836 19.109 29.609 1 97.5 161 ARG A CA 1
ATOM 1231 C C . ARG A 1 161 ? 11.328 19.078 29.375 1 97.5 161 ARG A C 1
ATOM 1233 O O . ARG A 1 161 ? 10.711 18.016 29.484 1 97.5 161 ARG A O 1
ATOM 1240 N N . ILE A 1 162 ? 10.773 20.188 29.125 1 98.31 162 ILE A N 1
ATOM 1241 C CA . ILE A 1 162 ? 9.359 20.297 28.797 1 98.31 162 ILE A CA 1
ATOM 1242 C C . ILE A 1 162 ? 9.188 20.719 27.344 1 98.31 162 ILE A C 1
ATOM 1244 O O . ILE A 1 162 ? 9.594 21.812 26.953 1 98.31 162 ILE A O 1
ATOM 1248 N N . TYR A 1 163 ? 8.586 19.812 26.562 1 98.31 163 TYR A N 1
ATOM 1249 C CA . TYR A 1 163 ? 8.477 20.016 25.125 1 98.31 163 TYR A CA 1
ATOM 1250 C C . TYR A 1 163 ? 7.016 20.016 24.688 1 98.31 163 TYR A C 1
ATOM 1252 O O . TYR A 1 163 ? 6.145 19.516 25.406 1 98.31 163 TYR A O 1
ATOM 1260 N N . ASP A 1 164 ? 6.723 20.625 23.594 1 98.12 164 ASP A N 1
ATOM 1261 C CA . ASP A 1 164 ? 5.5 20.406 22.828 1 98.12 164 ASP A CA 1
ATOM 1262 C C . ASP A 1 164 ? 5.801 19.719 21.5 1 98.12 164 ASP A C 1
ATOM 1264 O O . ASP A 1 164 ? 6.926 19.266 21.266 1 98.12 164 ASP A O 1
ATOM 1268 N N . SER A 1 165 ? 4.762 19.578 20.625 1 96.44 165 SER A N 1
ATOM 1269 C CA . SER A 1 165 ? 4.914 18.797 19.391 1 96.44 165 SER A CA 1
ATOM 1270 C C . SER A 1 165 ? 5.895 19.469 18.438 1 96.44 165 SER A C 1
ATOM 1272 O O . SER A 1 165 ? 6.441 18.812 17.547 1 96.44 165 SER A O 1
ATOM 1274 N N . ASP A 1 166 ? 6.102 20.797 18.547 1 96.5 166 ASP A N 1
ATOM 1275 C CA . ASP A 1 166 ? 7.059 21.5 17.703 1 96.5 166 ASP A CA 1
ATOM 1276 C C . ASP A 1 166 ? 8.477 21.391 18.25 1 96.5 166 ASP A C 1
ATOM 1278 O O . ASP A 1 166 ? 9.406 21.047 17.531 1 96.5 166 ASP A O 1
ATOM 1282 N N . THR A 1 167 ? 8.602 21.578 19.578 1 96.81 167 THR A N 1
ATOM 1283 C CA . THR A 1 167 ? 9.93 21.688 20.188 1 96.81 167 THR A CA 1
ATOM 1284 C C . THR A 1 167 ? 10.531 20.297 20.422 1 96.81 167 THR A C 1
ATOM 1286 O O . THR A 1 167 ? 11.734 20.172 20.641 1 96.81 167 THR A O 1
ATOM 1289 N N . ILE A 1 168 ? 9.727 19.234 20.391 1 96.56 168 ILE A N 1
ATOM 1290 C CA . ILE A 1 168 ? 10.219 17.875 20.578 1 96.56 168 ILE A CA 1
ATOM 1291 C C . ILE A 1 168 ? 11.234 17.547 19.5 1 96.56 168 ILE A C 1
ATOM 1293 O O . ILE A 1 168 ? 12.109 16.703 19.703 1 96.56 168 ILE A O 1
ATOM 1297 N N . LEU A 1 169 ? 11.141 18.203 18.344 1 94.81 169 LEU A N 1
ATOM 1298 C CA . LEU A 1 169 ? 12.016 17.953 17.203 1 94.81 169 LEU A CA 1
ATOM 1299 C C . LEU A 1 169 ? 13.414 18.516 17.469 1 94.81 169 LEU A C 1
ATOM 1301 O O . LEU A 1 169 ? 14.359 18.219 16.734 1 94.81 169 LEU A O 1
ATOM 1305 N N . SER A 1 170 ? 13.57 19.234 18.531 1 92.19 170 SER A N 1
ATOM 1306 C CA . SER A 1 170 ? 14.875 19.797 18.906 1 92.19 170 SER A CA 1
ATOM 1307 C C . SER A 1 170 ? 15.508 19 20.031 1 92.19 170 SER A C 1
ATOM 1309 O O . SER A 1 170 ? 16.578 19.359 20.531 1 92.19 170 SER A O 1
ATOM 1311 N N . LEU A 1 171 ? 14.828 17.953 20.391 1 92.62 171 LEU A N 1
ATOM 1312 C CA . LEU A 1 171 ? 15.336 17.125 21.469 1 92.62 171 LEU A CA 1
ATOM 1313 C C . LEU A 1 171 ? 16.719 16.562 21.125 1 92.62 171 LEU A C 1
ATOM 1315 O O . LEU A 1 171 ? 16.875 15.883 20.109 1 92.62 171 LEU A O 1
ATOM 1319 N N . GLY A 1 172 ? 17.703 16.812 21.984 1 91.44 172 GLY A N 1
ATOM 1320 C CA . GLY A 1 172 ? 19.094 16.484 21.688 1 91.44 172 GLY A CA 1
ATOM 1321 C C . GLY A 1 172 ? 19.531 15.164 22.281 1 91.44 172 GLY A C 1
ATOM 1322 O O . GLY A 1 172 ? 20.703 14.781 22.141 1 91.44 172 GLY A O 1
ATOM 1323 N N . HIS A 1 173 ? 18.672 14.516 23 1 91.69 173 HIS A N 1
ATOM 1324 C CA . HIS A 1 173 ? 18.984 13.219 23.594 1 91.69 173 HIS A CA 1
ATOM 1325 C C . HIS A 1 173 ? 17.766 12.289 23.531 1 91.69 173 HIS A C 1
ATOM 1327 O O . HIS A 1 173 ? 16.672 12.703 23.141 1 91.69 173 HIS A O 1
ATOM 1333 N N . THR A 1 174 ? 18.031 11.078 23.859 1 94.88 174 THR A N 1
ATOM 1334 C CA . THR A 1 174 ? 16.953 10.102 23.969 1 94.88 174 THR A CA 1
ATOM 1335 C C . THR A 1 174 ? 16.656 9.805 25.438 1 94.88 174 THR A C 1
ATOM 1337 O O . THR A 1 174 ? 17.438 9.164 26.125 1 94.88 174 THR A O 1
ATOM 1340 N N . PRO A 1 175 ? 15.477 10.203 25.844 1 96.69 175 PRO A N 1
ATOM 1341 C CA . PRO A 1 175 ? 15.172 9.953 27.25 1 96.69 175 PRO A CA 1
ATOM 1342 C C . PRO A 1 175 ? 14.945 8.477 27.547 1 96.69 175 PRO A C 1
ATOM 1344 O O . PRO A 1 175 ? 14.594 7.703 26.641 1 96.69 175 PRO A O 1
ATOM 1347 N N . ARG A 1 176 ? 15.203 8.094 28.875 1 96.75 176 ARG A N 1
ATOM 1348 C CA . ARG A 1 176 ? 14.852 6.742 29.297 1 96.75 176 ARG A CA 1
ATOM 1349 C C . ARG A 1 176 ? 13.359 6.609 29.547 1 96.75 176 ARG A C 1
ATOM 1351 O O . ARG A 1 176 ? 12.758 5.57 29.266 1 96.75 176 ARG A O 1
ATOM 1358 N N . LYS A 1 177 ? 12.805 7.621 30.078 1 98.44 177 LYS A N 1
ATOM 1359 C CA . LYS A 1 177 ? 11.383 7.699 30.375 1 98.44 177 LYS A CA 1
ATOM 1360 C C . LYS A 1 177 ? 10.789 9.023 29.906 1 98.44 177 LYS A C 1
ATOM 1362 O O . LYS A 1 177 ? 11.398 10.078 30.078 1 98.44 177 LYS A O 1
ATOM 1367 N N . LEU A 1 178 ? 9.617 8.969 29.234 1 98.75 178 LEU A N 1
ATOM 1368 C CA . LEU A 1 178 ? 8.953 10.141 28.672 1 98.75 178 LEU A CA 1
ATOM 1369 C C . LEU A 1 178 ? 7.484 10.188 29.094 1 98.75 178 LEU A C 1
ATOM 1371 O O . LEU A 1 178 ? 6.777 9.18 29 1 98.75 178 LEU A O 1
ATOM 1375 N N . ILE A 1 179 ? 7.051 11.32 29.641 1 98.88 179 ILE A N 1
ATOM 1376 C CA . ILE A 1 179 ? 5.629 11.562 29.844 1 98.88 179 ILE A CA 1
ATOM 1377 C C . ILE A 1 179 ? 5.043 12.258 28.625 1 98.88 179 ILE A C 1
ATOM 1379 O O . ILE A 1 179 ? 5.602 13.242 28.141 1 98.88 179 ILE A O 1
ATOM 1383 N N . ILE A 1 180 ? 4.031 11.75 28.094 1 98.88 180 ILE A N 1
ATOM 1384 C CA . ILE A 1 180 ? 3.248 12.438 27.078 1 98.88 180 ILE A CA 1
ATOM 1385 C C . ILE A 1 180 ? 1.875 12.797 27.625 1 98.88 180 ILE A C 1
ATOM 1387 O O . ILE A 1 180 ? 1.079 11.914 27.953 1 98.88 180 ILE A O 1
ATOM 1391 N N . TYR A 1 181 ? 1.65 14.047 27.797 1 98.81 181 TYR A N 1
ATOM 1392 C CA . TYR A 1 181 ? 0.357 14.508 28.281 1 98.81 181 TYR A CA 1
ATOM 1393 C C . TYR A 1 181 ? -0.569 14.875 27.141 1 98.81 181 TYR A C 1
ATOM 1395 O O . TYR A 1 181 ? -0.344 15.875 26.453 1 98.81 181 TYR A O 1
ATOM 1403 N N . GLY A 1 182 ? -1.645 14.125 26.984 1 98.19 182 GLY A N 1
ATOM 1404 C CA . GLY A 1 182 ? -2.553 14.203 25.844 1 98.19 182 GLY A CA 1
ATOM 1405 C C . GLY A 1 182 ? -2.486 12.984 24.938 1 98.19 182 GLY A C 1
ATOM 1406 O O . GLY A 1 182 ? -1.487 12.766 24.25 1 98.19 182 GLY A O 1
ATOM 1407 N N . ALA A 1 183 ? -3.611 12.219 24.906 1 97.69 183 ALA A N 1
ATOM 1408 C CA . ALA A 1 183 ? -3.637 10.961 24.172 1 97.69 183 ALA A CA 1
ATOM 1409 C C . ALA A 1 183 ? -4.508 11.086 22.922 1 97.69 183 ALA A C 1
ATOM 1411 O O . ALA A 1 183 ? -5.289 10.18 22.609 1 97.69 183 ALA A O 1
ATOM 1412 N N . GLY A 1 184 ? -4.387 12.281 22.281 1 96.31 184 GLY A N 1
ATOM 1413 C CA . GLY A 1 184 ? -4.938 12.422 20.938 1 96.31 184 GLY A CA 1
ATOM 1414 C C . GLY A 1 184 ? -4.059 11.812 19.859 1 96.31 184 GLY A C 1
ATOM 1415 O O . GLY A 1 184 ? -3.164 11.016 20.156 1 96.31 184 GLY A O 1
ATOM 1416 N N . VAL A 1 185 ? -4.32 12.156 18.641 1 95.94 185 VAL A N 1
ATOM 1417 C CA . VAL A 1 185 ? -3.623 11.586 17.5 1 95.94 185 VAL A CA 1
ATOM 1418 C C . VAL A 1 185 ? -2.123 11.844 17.625 1 95.94 185 VAL A C 1
ATOM 1420 O O . VAL A 1 185 ? -1.318 10.914 17.547 1 95.94 185 VAL A O 1
ATOM 1423 N N . ILE A 1 186 ? -1.743 13.07 17.859 1 96.88 186 ILE A N 1
ATOM 1424 C CA . ILE A 1 186 ? -0.338 13.453 17.938 1 96.88 186 ILE A CA 1
ATOM 1425 C C . ILE A 1 186 ? 0.336 12.703 19.078 1 96.88 186 ILE A C 1
ATOM 1427 O O . ILE A 1 186 ? 1.426 12.148 18.922 1 96.88 186 ILE A O 1
ATOM 1431 N N . GLY A 1 187 ? -0.292 12.68 20.25 1 98.19 187 GLY A N 1
ATOM 1432 C CA . GLY A 1 187 ? 0.255 11.977 21.406 1 98.19 187 GLY A CA 1
ATOM 1433 C C . GLY A 1 187 ? 0.482 10.5 21.156 1 98.19 187 GLY A C 1
ATOM 1434 O O . GLY A 1 187 ? 1.536 9.961 21.5 1 98.19 187 GLY A O 1
ATOM 1435 N N . CYS A 1 188 ? -0.445 9.836 20.531 1 98.19 188 CYS A N 1
ATOM 1436 C CA . CYS A 1 188 ? -0.347 8.414 20.25 1 98.19 188 CYS A CA 1
ATOM 1437 C C . CYS A 1 188 ? 0.745 8.125 19.219 1 98.19 188 CYS A C 1
ATOM 1439 O O . CYS A 1 188 ? 1.455 7.129 19.328 1 98.19 188 CYS A O 1
ATOM 1441 N N . GLU A 1 189 ? 0.833 8.961 18.219 1 98 189 GLU A N 1
ATOM 1442 C CA . GLU A 1 189 ? 1.875 8.789 17.219 1 98 189 GLU A CA 1
ATOM 1443 C C . GLU A 1 189 ? 3.266 8.898 17.828 1 98 189 GLU A C 1
ATOM 1445 O O . GLU A 1 189 ? 4.121 8.039 17.609 1 98 189 GLU A O 1
ATOM 1450 N N . TYR A 1 190 ? 3.48 9.914 18.641 1 98.31 190 TYR A N 1
ATOM 1451 C CA . TYR A 1 190 ? 4.793 10.086 19.25 1 98.31 190 TYR A CA 1
ATOM 1452 C C . TYR A 1 190 ? 5.055 9.023 20.297 1 98.31 190 TYR A C 1
ATOM 1454 O O . TYR A 1 190 ? 6.195 8.594 20.484 1 98.31 190 TYR A O 1
ATOM 1462 N N . ALA A 1 191 ? 3.963 8.594 20.984 1 98.62 191 ALA A N 1
ATOM 1463 C CA . ALA A 1 191 ? 4.133 7.477 21.922 1 98.62 191 ALA A CA 1
ATOM 1464 C C . ALA A 1 191 ? 4.707 6.25 21.203 1 98.62 191 ALA A C 1
ATOM 1466 O O . ALA A 1 191 ? 5.633 5.613 21.703 1 98.62 191 ALA A O 1
ATOM 1467 N N . SER A 1 192 ? 4.199 5.969 20.031 1 97.75 192 SER A N 1
ATOM 1468 C CA . SER A 1 192 ? 4.656 4.816 19.266 1 97.75 192 SER A CA 1
ATOM 1469 C C . SER A 1 192 ? 6.09 5.004 18.797 1 97.75 192 SER A C 1
ATOM 1471 O O . SER A 1 192 ? 6.879 4.055 18.781 1 97.75 192 SER A O 1
ATOM 1473 N N . ILE A 1 193 ? 6.418 6.211 18.375 1 97.12 193 ILE A N 1
ATOM 1474 C CA . ILE A 1 193 ? 7.754 6.516 17.875 1 97.12 193 ILE A CA 1
ATOM 1475 C C . ILE A 1 193 ? 8.781 6.316 18.984 1 97.12 193 ILE A C 1
ATOM 1477 O O . ILE A 1 193 ? 9.75 5.578 18.812 1 97.12 193 ILE A O 1
ATOM 1481 N N . PHE A 1 194 ? 8.547 6.895 20.141 1 97.88 194 PHE A N 1
ATOM 1482 C CA . PHE A 1 194 ? 9.5 6.824 21.25 1 97.88 194 PHE A CA 1
ATOM 1483 C C . PHE A 1 194 ? 9.578 5.406 21.812 1 97.88 194 PHE A C 1
ATOM 1485 O O . PHE A 1 194 ? 10.664 4.93 22.141 1 97.88 194 PHE A O 1
ATOM 1492 N N . SER A 1 195 ? 8.422 4.781 21.906 1 97.75 195 SER A N 1
ATOM 1493 C CA . SER A 1 195 ? 8.438 3.389 22.344 1 97.75 195 SER A CA 1
ATOM 1494 C C . SER A 1 195 ? 9.281 2.523 21.422 1 97.75 195 SER A C 1
ATOM 1496 O O . SER A 1 195 ? 10.023 1.655 21.875 1 97.75 195 SER A O 1
ATOM 1498 N N . GLY A 1 196 ? 9.172 2.762 20.141 1 95.44 196 GLY A N 1
ATOM 1499 C CA . GLY A 1 196 ? 9.945 2.021 19.156 1 95.44 196 GLY A CA 1
ATOM 1500 C C . GLY A 1 196 ? 11.445 2.205 19.312 1 95.44 196 GLY A C 1
ATOM 1501 O O . GLY A 1 196 ? 12.227 1.356 18.875 1 95.44 196 GLY A O 1
ATOM 1502 N N . LEU A 1 197 ? 11.82 3.301 19.922 1 94.94 197 LEU A N 1
ATOM 1503 C CA . LEU A 1 197 ? 13.234 3.584 20.172 1 94.94 197 LEU A CA 1
ATOM 1504 C C . LEU A 1 197 ? 13.656 3.043 21.531 1 94.94 197 LEU A C 1
ATOM 1506 O O . LEU A 1 197 ? 14.773 3.303 21.984 1 94.94 197 LEU A O 1
ATOM 1510 N N . GLY A 1 198 ? 12.727 2.369 22.234 1 95 198 GLY A N 1
ATOM 1511 C CA . GLY A 1 198 ? 13.047 1.742 23.5 1 95 198 GLY A CA 1
ATOM 1512 C C . GLY A 1 198 ? 12.734 2.625 24.703 1 95 198 GLY A C 1
ATOM 1513 O O . GLY A 1 198 ? 13.078 2.285 25.828 1 95 198 GLY A O 1
ATOM 1514 N N . VAL A 1 199 ? 12.086 3.715 24.5 1 97.56 199 VAL A N 1
ATOM 1515 C CA . VAL A 1 199 ? 11.75 4.648 25.562 1 97.56 199 VAL A CA 1
ATOM 1516 C C . VAL A 1 199 ? 10.523 4.141 26.328 1 97.56 199 VAL A C 1
ATOM 1518 O O . VAL A 1 199 ? 9.57 3.643 25.719 1 97.56 199 VAL A O 1
ATOM 1521 N N . LEU A 1 200 ? 10.578 4.195 27.656 1 98.5 200 LEU A N 1
ATOM 1522 C CA . LEU A 1 200 ? 9.383 3.938 28.453 1 98.5 200 LEU A CA 1
ATOM 1523 C C . LEU A 1 200 ? 8.453 5.141 28.438 1 98.5 200 LEU A C 1
ATOM 1525 O O . LEU A 1 200 ? 8.828 6.23 28.875 1 98.5 200 LEU A O 1
ATOM 1529 N N . VAL A 1 201 ? 7.215 4.969 27.984 1 98.81 201 VAL A N 1
ATOM 1530 C CA . VAL A 1 201 ? 6.324 6.105 27.766 1 98.81 201 VAL A CA 1
ATOM 1531 C C . VAL A 1 201 ? 5.137 6.02 28.719 1 98.81 201 VAL A C 1
ATOM 1533 O O . VAL A 1 201 ? 4.504 4.969 28.844 1 98.81 201 VAL A O 1
ATOM 1536 N N . GLU A 1 202 ? 4.887 7.07 29.438 1 98.69 202 GLU A N 1
ATOM 1537 C CA . GLU A 1 202 ? 3.646 7.293 30.172 1 98.69 202 GLU A CA 1
ATOM 1538 C C . GLU A 1 202 ? 2.699 8.203 29.391 1 98.69 202 GLU A C 1
ATOM 1540 O O . GLU A 1 202 ? 2.92 9.414 29.312 1 98.69 202 GLU A O 1
ATOM 1545 N N . LEU A 1 203 ? 1.681 7.609 28.812 1 98.75 203 LEU A N 1
ATOM 1546 C CA . LEU A 1 203 ? 0.721 8.352 28 1 98.75 203 LEU A CA 1
ATOM 1547 C C . LEU A 1 203 ? -0.524 8.695 28.812 1 98.75 203 LEU A C 1
ATOM 1549 O O . LEU A 1 203 ? -1.293 7.805 29.188 1 98.75 203 LEU A O 1
ATOM 1553 N N . VAL A 1 204 ? -0.749 9.961 29.078 1 98.62 204 VAL A N 1
ATOM 1554 C CA . VAL A 1 204 ? -1.851 10.398 29.938 1 98.62 204 VAL A CA 1
ATOM 1555 C C . VAL A 1 204 ? -3.051 10.773 29.062 1 98.62 204 VAL A C 1
ATOM 1557 O O . VAL A 1 204 ? -2.947 11.648 28.203 1 98.62 204 VAL A O 1
ATOM 1560 N N . ASP A 1 205 ? -4.129 10.125 29.266 1 97.62 205 ASP A N 1
ATOM 1561 C CA . ASP A 1 205 ? -5.387 10.336 28.547 1 97.62 205 ASP A CA 1
ATOM 1562 C C . ASP A 1 205 ? -6.453 10.914 29.469 1 97.62 205 ASP A C 1
ATOM 1564 O O . ASP A 1 205 ? -6.746 10.336 30.531 1 97.62 205 ASP A O 1
ATOM 1568 N N . ASN A 1 206 ? -6.973 12.031 29.062 1 96.25 206 ASN A N 1
ATOM 1569 C CA . ASN A 1 206 ? -8 12.656 29.891 1 96.25 206 ASN A CA 1
ATOM 1570 C C . ASN A 1 206 ? -9.359 11.984 29.688 1 96.25 206 ASN A C 1
ATOM 1572 O O . ASN A 1 206 ? -10.344 12.367 30.328 1 96.25 206 ASN A O 1
ATOM 1576 N N . ARG A 1 207 ? -9.43 11.008 28.859 1 95.31 207 ARG A N 1
ATOM 1577 C CA . ARG A 1 207 ? -10.672 10.305 28.547 1 95.31 207 ARG A CA 1
ATOM 1578 C C . ARG A 1 207 ? -10.594 8.844 28.984 1 95.31 207 ARG A C 1
ATOM 1580 O O . ARG A 1 207 ? -9.578 8.414 29.547 1 95.31 207 ARG A O 1
ATOM 1587 N N . ASP A 1 208 ? -11.711 8.125 28.797 1 94.5 208 ASP A N 1
ATOM 1588 C CA . ASP A 1 208 ? -11.797 6.758 29.297 1 94.5 208 ASP A CA 1
ATOM 1589 C C . ASP A 1 208 ? -11.32 5.758 28.25 1 94.5 208 ASP A C 1
ATOM 1591 O O . ASP A 1 208 ? -11.062 4.594 28.562 1 94.5 208 ASP A O 1
ATOM 1595 N N . GLN A 1 209 ? -11.242 6.254 27.031 1 93.88 209 GLN A N 1
ATOM 1596 C CA . GLN A 1 209 ? -10.812 5.387 25.938 1 93.88 209 GLN A CA 1
ATOM 1597 C C . GLN A 1 209 ? -9.898 6.129 24.969 1 93.88 209 GLN A C 1
ATOM 1599 O O . GLN A 1 209 ? -10.133 7.301 24.656 1 93.88 209 GLN A O 1
ATOM 1604 N N . LEU A 1 210 ? -8.828 5.398 24.531 1 95.19 210 LEU A N 1
ATOM 1605 C CA . LEU A 1 210 ? -7.934 5.988 23.547 1 95.19 210 LEU A CA 1
ATOM 1606 C C . LEU A 1 210 ? -8.672 6.266 22.234 1 95.19 210 LEU A C 1
ATOM 1608 O O . LEU A 1 210 ? -9.398 5.406 21.734 1 95.19 210 LEU A O 1
ATOM 1612 N N . LEU A 1 211 ? -8.484 7.488 21.719 1 95.5 211 LEU A N 1
ATOM 1613 C CA . LEU A 1 211 ? -9 7.848 20.406 1 95.5 211 LEU A CA 1
ATOM 1614 C C . LEU A 1 211 ? -10.438 7.355 20.234 1 95.5 211 LEU A C 1
ATOM 1616 O O . LEU A 1 211 ? -10.734 6.605 19.312 1 95.5 211 LEU A O 1
ATOM 1620 N N . SER A 1 212 ? -11.32 7.832 21.031 1 92.31 212 SER A N 1
ATOM 1621 C CA . SER A 1 212 ? -12.68 7.332 21.219 1 92.31 212 SER A CA 1
ATOM 1622 C C . SER A 1 212 ? -13.516 7.535 19.953 1 92.31 212 SER A C 1
ATOM 1624 O O . SER A 1 212 ? -14.586 6.941 19.812 1 92.31 212 SER A O 1
ATOM 1626 N N . PHE A 1 213 ? -13 8.359 19.016 1 91.19 213 PHE A N 1
ATOM 1627 C CA . PHE A 1 213 ? -13.75 8.594 17.797 1 91.19 213 PHE A CA 1
ATOM 1628 C C . PHE A 1 213 ? -13.57 7.438 16.812 1 91.19 213 PHE A C 1
ATOM 1630 O O . PHE A 1 213 ? -14.312 7.324 15.836 1 91.19 213 PHE A O 1
ATOM 1637 N N . LEU A 1 214 ? -12.656 6.566 17.078 1 95.19 214 LEU A N 1
ATOM 1638 C CA . LEU A 1 214 ? -12.438 5.395 16.234 1 95.19 214 LEU A CA 1
ATOM 1639 C C . LEU A 1 214 ? -13.406 4.277 16.594 1 95.19 214 LEU A C 1
ATOM 1641 O O . LEU A 1 214 ? -14.07 4.332 17.625 1 95.19 214 LEU A O 1
ATOM 1645 N N . ASP A 1 215 ? -13.492 3.287 15.648 1 96.31 215 ASP A N 1
ATOM 1646 C CA . ASP A 1 215 ? -14.18 2.043 15.992 1 96.31 215 ASP A CA 1
ATOM 1647 C C . ASP A 1 215 ? -13.586 1.423 17.25 1 96.31 215 ASP A C 1
ATOM 1649 O O . ASP A 1 215 ? -12.367 1.362 17.406 1 96.31 215 ASP A O 1
ATOM 1653 N N . SER A 1 216 ? -14.461 0.952 18.125 1 95.62 216 SER A N 1
ATOM 1654 C CA . SER A 1 216 ? -14.055 0.516 19.453 1 95.62 216 SER A CA 1
ATOM 1655 C C . SER A 1 216 ? -13.055 -0.631 19.375 1 95.62 216 SER A C 1
ATOM 1657 O O . SER A 1 216 ? -12.125 -0.711 20.188 1 95.62 216 SER A O 1
ATOM 1659 N N . GLU A 1 217 ? -13.242 -1.525 18.484 1 95.94 217 GLU A N 1
ATOM 1660 C CA . GLU A 1 217 ? -12.328 -2.654 18.359 1 95.94 217 GLU A CA 1
ATOM 1661 C C . GLU A 1 217 ? -10.93 -2.191 17.938 1 95.94 217 GLU A C 1
ATOM 1663 O O . GLU A 1 217 ? -9.93 -2.768 18.359 1 95.94 217 GLU A O 1
ATOM 1668 N N . ILE A 1 218 ? -10.898 -1.146 17.109 1 96.62 218 ILE A N 1
ATOM 1669 C CA . ILE A 1 218 ? -9.625 -0.596 16.656 1 96.62 218 ILE A CA 1
ATOM 1670 C C . ILE A 1 218 ? -8.93 0.102 17.812 1 96.62 218 ILE A C 1
ATOM 1672 O O . ILE A 1 218 ? -7.723 -0.074 18.016 1 96.62 218 ILE A O 1
ATOM 1676 N N . SER A 1 219 ? -9.703 0.87 18.562 1 95.88 219 SER A N 1
ATOM 1677 C CA . SER A 1 219 ? -9.156 1.561 19.719 1 95.88 219 SER A CA 1
ATOM 1678 C C . SER A 1 219 ? -8.617 0.571 20.75 1 95.88 219 SER A C 1
ATOM 1680 O O . SER A 1 219 ? -7.555 0.791 21.328 1 95.88 219 SER A O 1
ATOM 1682 N N . GLN A 1 220 ? -9.312 -0.494 20.953 1 95.25 220 GLN A N 1
ATOM 1683 C CA . GLN A 1 220 ? -8.898 -1.521 21.906 1 95.25 220 GLN A CA 1
ATOM 1684 C C . GLN A 1 220 ? -7.645 -2.244 21.422 1 95.25 220 GLN A C 1
ATOM 1686 O O . GLN A 1 220 ? -6.758 -2.557 22.219 1 95.25 220 GLN A O 1
ATOM 1691 N N . ALA A 1 221 ? -7.641 -2.516 20.141 1 95.69 221 ALA A N 1
ATOM 1692 C CA . ALA A 1 221 ? -6.453 -3.152 19.578 1 95.69 221 ALA A CA 1
ATOM 1693 C C . ALA A 1 221 ? -5.215 -2.285 19.781 1 95.69 221 ALA A C 1
ATOM 1695 O O . ALA A 1 221 ? -4.141 -2.795 20.109 1 95.69 221 ALA A O 1
ATOM 1696 N N . LEU A 1 222 ? -5.367 -1.009 19.578 1 96.5 222 LEU A N 1
ATOM 1697 C CA . LEU A 1 222 ? -4.258 -0.085 19.797 1 96.5 222 LEU A CA 1
ATOM 1698 C C . LEU A 1 222 ? -3.824 -0.092 21.266 1 96.5 222 LEU A C 1
ATOM 1700 O O . LEU A 1 222 ? -2.629 -0.136 21.562 1 96.5 222 LEU A O 1
ATOM 1704 N N . SER A 1 223 ? -4.805 -0.012 22.125 1 95.94 223 SER A N 1
ATOM 1705 C CA . SER A 1 223 ? -4.52 -0.007 23.562 1 95.94 223 SER A CA 1
ATOM 1706 C C . SER A 1 223 ? -3.752 -1.259 23.969 1 95.94 223 SER A C 1
ATOM 1708 O O . SER A 1 223 ? -2.789 -1.178 24.734 1 95.94 223 SER A O 1
ATOM 1710 N N . TYR A 1 224 ? -4.184 -2.373 23.469 1 95.12 224 TYR A N 1
ATOM 1711 C CA . TYR A 1 224 ? -3.516 -3.637 23.766 1 95.12 224 TYR A CA 1
ATOM 1712 C C . TYR A 1 224 ? -2.088 -3.631 23.234 1 95.12 224 TYR A C 1
ATOM 1714 O O . TYR A 1 224 ? -1.159 -4.059 23.922 1 95.12 224 TYR A O 1
ATOM 1722 N N . HIS A 1 225 ? -1.963 -3.137 22.062 1 95.94 225 HIS A N 1
ATOM 1723 C CA . HIS A 1 225 ? -0.635 -3.053 21.453 1 95.94 225 HIS A CA 1
ATOM 1724 C C . HIS A 1 225 ? 0.285 -2.158 22.281 1 95.94 225 HIS A C 1
ATOM 1726 O O . HIS A 1 225 ? 1.445 -2.502 22.516 1 95.94 225 HIS A O 1
ATOM 1732 N N . PHE A 1 226 ? -0.195 -0.987 22.672 1 97.31 226 PHE A N 1
ATOM 1733 C CA . PHE A 1 226 ? 0.578 -0.054 23.484 1 97.31 226 PHE A CA 1
ATOM 1734 C C . PHE A 1 226 ? 1.044 -0.714 24.781 1 97.31 226 PHE A C 1
ATOM 1736 O O . PHE A 1 226 ? 2.221 -0.627 25.141 1 97.31 226 PHE A O 1
ATOM 1743 N N . SER A 1 227 ? 0.143 -1.445 25.391 1 95.56 227 SER A N 1
ATOM 1744 C CA . SER A 1 227 ? 0.446 -2.07 26.672 1 95.56 227 SER A CA 1
ATOM 1745 C C . SER A 1 227 ? 1.544 -3.119 26.531 1 95.56 227 SER A C 1
ATOM 1747 O O . SER A 1 227 ? 2.281 -3.385 27.484 1 95.56 227 SER A O 1
ATOM 1749 N N . ASN A 1 228 ? 1.711 -3.617 25.344 1 95 228 ASN A N 1
ATOM 1750 C CA . ASN A 1 228 ? 2.709 -4.652 25.109 1 95 228 ASN A CA 1
ATOM 1751 C C . ASN A 1 228 ? 4.012 -4.062 24.562 1 95 228 ASN A C 1
ATOM 1753 O O . ASN A 1 228 ? 4.953 -4.797 24.266 1 95 228 ASN A O 1
ATOM 1757 N N . ASN A 1 229 ? 4.016 -2.729 24.422 1 95.06 229 ASN A N 1
ATOM 1758 C CA . ASN A 1 229 ? 5.172 -2.084 23.828 1 95.06 229 ASN A CA 1
ATOM 1759 C C . ASN A 1 229 ? 5.621 -0.862 24.625 1 95.06 229 ASN A C 1
ATOM 1761 O O . ASN A 1 229 ? 5.77 0.228 24.062 1 95.06 229 ASN A O 1
ATOM 1765 N N . ASN A 1 230 ? 5.879 -0.919 25.812 1 95.44 230 ASN A N 1
ATOM 1766 C CA . ASN A 1 230 ? 6.531 0.049 26.688 1 95.44 230 ASN A CA 1
ATOM 1767 C C . ASN A 1 230 ? 5.703 1.323 26.828 1 95.44 230 ASN A C 1
ATOM 1769 O O . ASN A 1 230 ? 6.246 2.398 27.078 1 95.44 230 ASN A O 1
ATOM 1773 N N . ILE A 1 231 ? 4.414 1.285 26.547 1 98.62 231 ILE A N 1
ATOM 1774 C CA . ILE A 1 231 ? 3.545 2.443 26.719 1 98.62 231 ILE A CA 1
ATOM 1775 C C . ILE A 1 231 ? 2.488 2.145 27.781 1 98.62 231 ILE A C 1
ATOM 1777 O O . ILE A 1 231 ? 1.707 1.2 27.641 1 98.62 231 ILE A O 1
ATOM 1781 N N . THR A 1 232 ? 2.527 2.848 28.797 1 98.12 232 THR A N 1
ATOM 1782 C CA . THR A 1 232 ? 1.484 2.773 29.812 1 98.12 232 THR A CA 1
ATOM 1783 C C . THR A 1 232 ? 0.466 3.895 29.641 1 98.12 232 THR A C 1
ATOM 1785 O O . THR A 1 232 ? 0.803 5.074 29.766 1 98.12 232 THR A O 1
ATOM 1788 N N . VAL A 1 233 ? -0.713 3.514 29.391 1 97.88 233 VAL A N 1
ATOM 1789 C CA . VAL A 1 233 ? -1.771 4.5 29.203 1 97.88 233 VAL A CA 1
ATOM 1790 C C . VAL A 1 233 ? -2.498 4.738 30.531 1 97.88 233 VAL A C 1
ATOM 1792 O O . VAL A 1 233 ? -2.949 3.789 31.172 1 97.88 233 VAL A O 1
ATOM 1795 N N . ARG A 1 234 ? -2.574 5.949 30.906 1 97.12 234 ARG A N 1
ATOM 1796 C CA . ARG A 1 234 ? -3.32 6.344 32.094 1 97.12 234 ARG A CA 1
ATOM 1797 C C . ARG A 1 234 ? -4.59 7.098 31.719 1 97.12 234 ARG A C 1
ATOM 1799 O O . ARG A 1 234 ? -4.547 8.297 31.438 1 97.12 234 ARG A O 1
ATOM 1806 N N . HIS A 1 235 ? -5.695 6.422 31.875 1 97.06 235 HIS A N 1
ATOM 1807 C CA . HIS A 1 235 ? -6.977 7.004 31.5 1 97.06 235 HIS A CA 1
ATOM 1808 C C . HIS A 1 235 ? -7.547 7.863 32.625 1 97.06 235 HIS A C 1
ATOM 1810 O O . HIS A 1 235 ? -7.199 7.68 33.781 1 97.06 235 HIS A O 1
ATOM 1816 N N . ASN A 1 236 ? -8.383 8.781 32.25 1 97.38 236 ASN A N 1
ATOM 1817 C CA . ASN A 1 236 ? -9.164 9.609 33.156 1 97.38 236 ASN A CA 1
ATOM 1818 C C . ASN A 1 236 ? -8.266 10.359 34.125 1 97.38 236 ASN A C 1
ATOM 1820 O O . ASN A 1 236 ? -8.555 10.414 35.344 1 97.38 236 ASN A O 1
ATOM 1824 N N . GLU A 1 237 ? -7.168 10.836 33.625 1 97.75 237 GLU A N 1
ATOM 1825 C CA . GLU A 1 237 ? -6.227 11.617 34.406 1 97.75 237 GLU A CA 1
ATOM 1826 C C . GLU A 1 237 ? -6.102 13.039 33.906 1 97.75 237 GLU A C 1
ATOM 1828 O O . GLU A 1 237 ? -6.125 13.266 32.688 1 97.75 237 GLU A O 1
ATOM 1833 N N . GLU A 1 238 ? -6.051 13.945 34.781 1 97.94 238 GLU A N 1
ATOM 1834 C CA . GLU A 1 238 ? -5.828 15.359 34.5 1 97.94 238 GLU A CA 1
ATOM 1835 C C . GLU A 1 238 ? -4.645 15.906 35.281 1 97.94 238 GLU A C 1
ATOM 1837 O O . GLU A 1 238 ? -4.465 15.57 36.469 1 97.94 238 GLU A O 1
ATOM 1842 N N . TYR A 1 239 ? -3.914 16.797 34.688 1 98.06 239 TYR A N 1
ATOM 1843 C CA . TYR A 1 239 ? -2.748 17.312 35.375 1 98.06 239 TYR A CA 1
ATOM 1844 C C . TYR A 1 239 ? -3.156 18.375 36.406 1 98.06 239 TYR A C 1
ATOM 1846 O O . TYR A 1 239 ? -4.152 19.078 36.219 1 98.06 239 TYR A O 1
ATOM 1854 N N . GLU A 1 240 ? -2.473 18.469 37.5 1 98 240 GLU A N 1
ATOM 1855 C CA . GLU A 1 240 ? -2.59 19.547 38.469 1 98 240 GLU A CA 1
ATOM 1856 C C . GLU A 1 240 ? -1.473 20.578 38.312 1 98 240 GLU A C 1
ATOM 1858 O O . GLU A 1 240 ? -1.723 21.781 38.344 1 98 240 GLU A O 1
ATOM 1863 N N . ARG A 1 241 ? -0.281 20.109 38.219 1 97.75 241 ARG A N 1
ATOM 1864 C CA . ARG A 1 241 ? 0.86 20.984 37.969 1 97.75 241 ARG A CA 1
ATOM 1865 C C . ARG A 1 241 ? 2.037 20.188 37.375 1 97.75 241 ARG A C 1
ATOM 1867 O O . ARG A 1 241 ? 2.131 18.969 37.594 1 97.75 241 ARG A O 1
ATOM 1874 N N . VAL A 1 242 ? 2.869 20.859 36.688 1 98.5 242 VAL A N 1
ATOM 1875 C CA . VAL A 1 242 ? 4.105 20.312 36.125 1 98.5 242 VAL A CA 1
ATOM 1876 C C . VAL A 1 242 ? 5.305 20.922 36.844 1 98.5 242 VAL A C 1
ATOM 1878 O O . VAL A 1 242 ? 5.41 22.156 36.938 1 98.5 242 VAL A O 1
ATOM 1881 N N . GLU A 1 243 ? 6.141 20.062 37.375 1 98.06 243 GLU A N 1
ATOM 1882 C CA . GLU A 1 243 ? 7.348 20.5 38.062 1 98.06 243 GLU A CA 1
ATOM 1883 C C . GLU A 1 243 ? 8.602 20.125 37.281 1 98.06 243 GLU A C 1
ATOM 1885 O O . GLU A 1 243 ? 8.93 18.953 37.125 1 98.06 243 GLU A O 1
ATOM 1890 N N . GLY A 1 244 ? 9.266 21.203 36.75 1 97.31 244 GLY A N 1
ATOM 1891 C CA . GLY A 1 244 ? 10.539 20.969 36.094 1 97.31 244 GLY A CA 1
ATOM 1892 C C . GLY A 1 244 ? 11.703 20.875 37.062 1 97.31 244 GLY A C 1
ATOM 1893 O O . GLY A 1 244 ? 11.82 21.688 37.969 1 97.31 244 GLY A O 1
ATOM 1894 N N . LEU A 1 245 ? 12.43 19.781 36.906 1 97.19 245 LEU A N 1
ATOM 1895 C CA . LEU A 1 245 ? 13.617 19.562 37.719 1 97.19 245 LEU A CA 1
ATOM 1896 C C . LEU A 1 245 ? 14.883 19.594 36.844 1 97.19 245 LEU A C 1
ATOM 1898 O O . LEU A 1 245 ? 14.797 19.641 35.625 1 97.19 245 LEU A O 1
ATOM 1902 N N . ASP A 1 246 ? 16.078 19.516 37.531 1 95.12 246 ASP A N 1
ATOM 1903 C CA . ASP A 1 246 ? 17.344 19.469 36.812 1 95.12 246 ASP A CA 1
ATOM 1904 C C . ASP A 1 246 ? 17.516 18.125 36.094 1 95.12 246 ASP A C 1
ATOM 1906 O O . ASP A 1 246 ? 18.0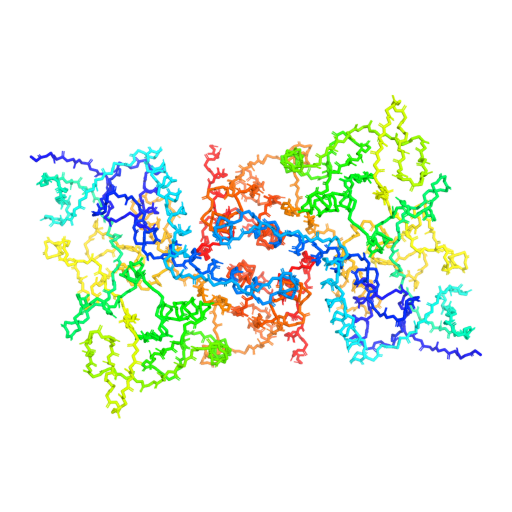78 18.078 35 1 95.12 246 ASP A O 1
ATOM 1910 N N . ASN A 1 247 ? 17.016 17.094 36.719 1 94.56 247 ASN A N 1
ATOM 1911 C CA . ASN A 1 247 ? 17.234 15.766 36.156 1 94.56 247 ASN A CA 1
ATOM 1912 C C . ASN A 1 247 ? 15.938 15.117 35.719 1 94.56 247 ASN A C 1
ATOM 1914 O O . ASN A 1 247 ? 15.828 13.891 35.656 1 94.56 247 ASN A O 1
ATOM 1918 N N . GLY A 1 248 ? 14.906 15.992 35.5 1 97.12 248 GLY A N 1
ATOM 1919 C CA . GLY A 1 248 ? 13.656 15.391 35.031 1 97.12 248 GLY A CA 1
ATOM 1920 C C . GLY A 1 248 ? 12.461 16.312 35.188 1 97.12 248 GLY A C 1
ATOM 1921 O O . GLY A 1 248 ? 12.617 17.531 35.281 1 97.12 248 GLY A O 1
ATOM 1922 N N . VAL A 1 249 ? 11.258 15.688 35.062 1 98.5 249 VAL A N 1
ATOM 1923 C CA . VAL A 1 249 ? 9.977 16.375 35.219 1 98.5 249 VAL A CA 1
ATOM 1924 C C . VAL A 1 249 ? 9.039 15.539 36.094 1 98.5 249 VAL A C 1
ATOM 1926 O O . VAL A 1 249 ? 9.039 14.305 36 1 98.5 249 VAL A O 1
ATOM 1929 N N . ILE A 1 250 ? 8.336 16.188 36.938 1 98.75 250 ILE A N 1
ATOM 1930 C CA . ILE A 1 250 ? 7.289 15.516 37.688 1 98.75 250 ILE A CA 1
ATOM 1931 C C . ILE A 1 250 ? 5.926 16.062 37.281 1 98.75 250 ILE A C 1
ATOM 1933 O O . ILE A 1 250 ? 5.695 17.266 37.312 1 98.75 250 ILE A O 1
ATOM 1937 N N . LEU A 1 251 ? 5.059 15.219 36.875 1 98.75 251 LEU A N 1
ATOM 1938 C CA . LEU A 1 251 ? 3.668 15.555 36.594 1 98.75 251 LEU A CA 1
ATOM 1939 C C . LEU A 1 251 ? 2.768 15.203 37.75 1 98.75 251 LEU A C 1
ATOM 1941 O O . LEU A 1 251 ? 2.674 14.039 38.156 1 98.75 251 LEU A O 1
ATOM 1945 N N . HIS A 1 252 ? 2.242 16.234 38.312 1 98.62 252 HIS A N 1
ATOM 1946 C CA . HIS A 1 252 ? 1.247 16.031 39.375 1 98.62 252 HIS A CA 1
ATOM 1947 C C . HIS A 1 252 ? -0.157 15.922 38.781 1 98.62 252 HIS A C 1
ATOM 1949 O O . HIS A 1 252 ? -0.585 16.797 38.031 1 98.62 252 HIS A O 1
ATOM 1955 N N . LEU A 1 253 ? -0.819 14.875 39.125 1 98.44 253 LEU A N 1
ATOM 1956 C CA . LEU A 1 253 ? -2.174 14.664 38.625 1 98.44 253 LEU A CA 1
ATOM 1957 C C . LEU A 1 253 ? -3.205 15.047 39.688 1 98.44 253 LEU A C 1
ATOM 1959 O O . LEU A 1 253 ? -2.918 15.008 40.875 1 98.44 253 LEU A O 1
ATOM 1963 N N . LYS A 1 254 ? -4.367 15.414 39.219 1 98.19 254 LYS A N 1
ATOM 1964 C CA . LYS A 1 254 ? -5.441 15.805 40.125 1 98.19 254 LYS A CA 1
ATOM 1965 C C . LYS A 1 254 ? -5.875 14.633 41 1 98.19 254 LYS A C 1
ATOM 1967 O O . LYS A 1 254 ? -6.395 14.828 42.125 1 98.19 254 LYS A O 1
ATOM 1972 N N . SER A 1 255 ? -5.703 13.406 40.531 1 97.5 255 SER A N 1
ATOM 1973 C CA . SER A 1 255 ? -6.047 12.211 41.312 1 97.5 255 SER A CA 1
ATOM 1974 C C . SER A 1 255 ? -5.133 12.055 42.5 1 97.5 255 SER A C 1
ATOM 1976 O O . SER A 1 255 ? -5.395 11.219 43.375 1 97.5 255 SER A O 1
ATOM 1978 N N . GLY A 1 256 ? -4.109 12.711 42.562 1 97.44 256 GLY A N 1
ATOM 1979 C CA . GLY A 1 256 ? -3.127 12.594 43.625 1 97.44 256 GLY A CA 1
ATOM 1980 C C . GLY A 1 256 ? -1.896 11.805 43.219 1 97.44 256 GLY A C 1
ATOM 1981 O O . GLY A 1 256 ? -0.867 11.859 43.875 1 97.44 256 GLY A O 1
ATOM 1982 N N . LYS A 1 257 ? -1.896 11.172 42.031 1 95.94 257 LYS A N 1
ATOM 1983 C CA . LYS A 1 257 ? -0.748 10.43 41.531 1 95.94 257 LYS A CA 1
ATOM 1984 C C . LYS A 1 257 ? 0.319 11.367 40.969 1 95.94 257 LYS A C 1
ATOM 1986 O O . LYS A 1 257 ? 0.016 12.492 40.562 1 95.94 257 LYS A O 1
ATOM 1991 N N . LYS A 1 258 ? 1.549 10.867 41.062 1 98.12 258 LYS A N 1
ATOM 1992 C CA . LYS A 1 258 ? 2.686 11.578 40.5 1 98.12 258 LYS A CA 1
ATOM 1993 C C . LYS A 1 258 ? 3.451 10.688 39.5 1 98.12 258 LYS A C 1
ATOM 1995 O O . LYS A 1 258 ? 3.629 9.492 39.781 1 98.12 258 LYS A O 1
ATOM 2000 N N . ILE A 1 259 ? 3.818 11.281 38.469 1 98.31 259 ILE A N 1
ATOM 2001 C CA . ILE A 1 259 ? 4.633 10.562 37.5 1 98.31 259 ILE A CA 1
ATOM 2002 C C . ILE A 1 259 ? 5.949 11.305 37.281 1 98.31 259 ILE A C 1
ATOM 2004 O O . ILE A 1 259 ? 5.953 12.516 37.031 1 98.31 259 ILE A O 1
ATOM 2008 N N . LYS A 1 260 ? 7.059 10.648 37.375 1 98.38 260 LYS A N 1
ATOM 2009 C CA . LYS A 1 260 ? 8.375 11.227 37.125 1 98.38 260 LYS A CA 1
ATOM 2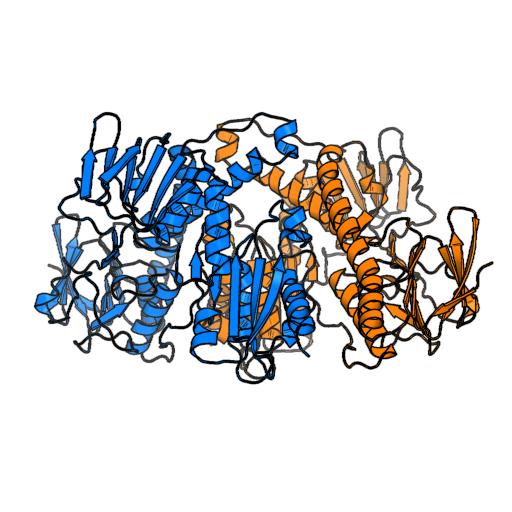010 C C . LYS A 1 260 ? 8.992 10.641 35.875 1 98.38 260 LYS A C 1
ATOM 2012 O O . LYS A 1 260 ? 8.875 9.445 35.594 1 98.38 260 LYS A O 1
ATOM 2017 N N . ALA A 1 261 ? 9.617 11.484 35.094 1 98.5 261 ALA A N 1
ATOM 2018 C CA . ALA A 1 261 ? 10.297 11.055 33.875 1 98.5 261 ALA A CA 1
ATOM 2019 C C . ALA A 1 261 ? 11.438 12 33.531 1 98.5 261 ALA A C 1
ATOM 2021 O O . ALA A 1 261 ? 11.68 12.984 34.219 1 98.5 261 ALA A O 1
ATOM 2022 N N . ASP A 1 262 ? 12.18 11.648 32.438 1 98.38 262 ASP A N 1
ATOM 2023 C CA . ASP A 1 262 ? 13.305 12.469 31.984 1 98.38 262 ASP A CA 1
ATOM 2024 C C . ASP A 1 262 ? 12.82 13.719 31.266 1 98.38 262 ASP A C 1
ATOM 2026 O O . ASP A 1 262 ? 13.492 14.75 31.266 1 98.38 262 ASP A O 1
ATOM 2030 N N . ALA A 1 263 ? 11.672 13.633 30.641 1 98.31 263 ALA A N 1
ATOM 2031 C CA . ALA A 1 263 ? 11.117 14.742 29.859 1 98.31 263 ALA A CA 1
ATOM 2032 C C . ALA A 1 263 ? 9.602 14.633 29.75 1 98.31 263 ALA A C 1
ATOM 2034 O O . ALA A 1 263 ? 9.023 13.578 30.031 1 98.31 263 ALA A O 1
ATOM 2035 N N . LEU A 1 264 ? 8.992 15.734 29.438 1 98.75 264 LEU A N 1
ATOM 2036 C CA . LEU A 1 264 ? 7.551 15.82 29.219 1 98.75 264 LEU A CA 1
ATOM 2037 C C . LEU A 1 264 ? 7.254 16.344 27.812 1 98.75 264 LEU A C 1
ATOM 2039 O O . LEU A 1 264 ? 7.848 17.328 27.375 1 98.75 264 LEU A O 1
ATOM 2043 N N . LEU A 1 265 ? 6.469 15.648 27.062 1 98.75 265 LEU A N 1
ATOM 2044 C CA . LEU A 1 265 ? 5.91 16.109 25.797 1 98.75 265 LEU A CA 1
ATOM 2045 C C . LEU A 1 265 ? 4.441 16.5 25.969 1 98.75 265 LEU A C 1
ATOM 2047 O O . LEU A 1 265 ? 3.598 15.633 26.234 1 98.75 265 LEU A O 1
ATOM 2051 N N . TRP A 1 266 ? 4.211 17.75 25.828 1 98.62 266 TRP A N 1
ATOM 2052 C CA . TRP A 1 266 ? 2.852 18.266 25.938 1 98.62 266 TRP A CA 1
ATOM 2053 C C . TRP A 1 266 ? 2.127 18.172 24.594 1 98.62 266 TRP A C 1
ATOM 2055 O O . TRP A 1 266 ? 2.525 18.812 23.625 1 98.62 266 TRP A O 1
ATOM 2065 N N . CYS A 1 267 ? 1.009 17.344 24.531 1 97.19 267 CYS A N 1
ATOM 2066 C CA . CYS A 1 267 ? 0.219 17.125 23.328 1 97.19 267 CYS A CA 1
ATOM 2067 C C . CYS A 1 267 ? -1.267 17.328 23.594 1 97.19 267 CYS A C 1
ATOM 2069 O O . CYS A 1 267 ? -2.1 16.547 23.141 1 97.19 267 CYS A O 1
ATOM 2071 N N . ASN A 1 268 ? -1.601 18.312 24.312 1 95.56 268 ASN A N 1
ATOM 2072 C CA . ASN A 1 268 ? -2.996 18.5 24.703 1 95.56 268 ASN A CA 1
ATOM 2073 C C . ASN A 1 268 ? -3.648 19.641 23.938 1 95.56 268 ASN A C 1
ATOM 2075 O O . ASN A 1 268 ? -4.184 20.578 24.547 1 95.56 268 ASN A O 1
ATOM 2079 N N . GLY A 1 269 ? -3.699 19.484 22.672 1 93.56 269 GLY A N 1
ATOM 2080 C CA . GLY A 1 269 ? -4.473 20.422 21.875 1 93.56 269 GLY A CA 1
ATOM 2081 C C . GLY A 1 269 ? -3.605 21.375 21.078 1 93.56 269 GLY A C 1
ATOM 2082 O O . GLY A 1 269 ? -2.406 21.5 21.328 1 93.56 269 GLY A O 1
ATOM 2083 N N . ARG A 1 270 ? -4.254 22.031 20.141 1 96.38 270 ARG A N 1
ATOM 2084 C CA . ARG A 1 270 ? -3.65 23.062 19.297 1 96.38 270 ARG A CA 1
ATOM 2085 C C . ARG A 1 270 ? -4.52 24.312 19.25 1 96.38 270 ARG A C 1
ATOM 2087 O O . ARG A 1 270 ? -5.707 24.266 19.578 1 96.38 270 ARG A O 1
ATOM 2094 N N . THR A 1 271 ? -3.926 25.422 18.969 1 97.25 271 THR A N 1
ATOM 2095 C CA . THR A 1 271 ? -4.621 26.703 18.875 1 97.25 271 THR A CA 1
ATOM 2096 C C . THR A 1 271 ? -4.395 27.344 17.5 1 97.25 271 THR A C 1
ATOM 2098 O O . THR A 1 271 ? -3.273 27.328 16.984 1 97.25 271 THR A O 1
ATOM 2101 N N . GLY A 1 272 ? -5.496 27.797 16.891 1 97.88 272 GLY A N 1
ATOM 2102 C CA . GLY A 1 272 ? -5.371 28.484 15.609 1 97.88 272 GLY A CA 1
ATOM 2103 C C . GLY A 1 272 ? -4.473 29.703 15.672 1 97.88 272 GLY A C 1
ATOM 2104 O O . GLY A 1 272 ? -4.441 30.406 16.688 1 97.88 272 GLY A O 1
ATOM 2105 N N . ASN A 1 273 ? -3.719 29.953 14.602 1 97.94 273 ASN A N 1
ATOM 2106 C CA . ASN A 1 273 ? -2.818 31.094 14.523 1 97.94 273 ASN A CA 1
ATOM 2107 C C . ASN A 1 273 ? -3.543 32.344 14.023 1 97.94 273 ASN A C 1
ATOM 2109 O O . ASN A 1 273 ? -3.396 32.719 12.859 1 97.94 273 ASN A O 1
ATOM 2113 N N . THR A 1 274 ? -4.258 32.969 14.961 1 98 274 THR A N 1
ATOM 2114 C CA . THR A 1 274 ? -5.023 34.156 14.547 1 98 274 THR A CA 1
ATOM 2115 C C . THR A 1 274 ? -4.645 35.375 15.391 1 98 274 THR A C 1
ATOM 2117 O O . THR A 1 274 ? -5.012 36.5 15.055 1 98 274 THR A O 1
ATOM 2120 N N . ASP A 1 275 ? -3.854 35.219 16.406 1 95.94 275 ASP A N 1
ATOM 2121 C CA . ASP A 1 275 ? -3.629 36.25 17.406 1 95.94 275 ASP A CA 1
ATOM 2122 C C . ASP A 1 275 ? -2.811 37.406 16.844 1 95.94 275 ASP A C 1
ATOM 2124 O O . ASP A 1 275 ? -2.881 38.531 17.344 1 95.94 275 ASP A O 1
ATOM 2128 N N . LYS A 1 276 ? -2.068 37.156 15.82 1 95.44 276 LYS A N 1
ATOM 2129 C CA . LYS A 1 276 ? -1.217 38.219 15.266 1 95.44 276 LYS A CA 1
ATOM 2130 C C . LYS A 1 276 ? -1.801 38.781 13.969 1 95.44 276 LYS A C 1
ATOM 2132 O O . LYS A 1 276 ? -1.17 39.594 13.305 1 95.44 276 LYS A O 1
ATOM 2137 N N . LEU A 1 277 ? -3.01 38.438 13.578 1 97.69 277 LEU A N 1
ATOM 2138 C CA . LEU A 1 277 ? -3.537 38.719 12.25 1 97.69 277 LEU A CA 1
ATOM 2139 C C . LEU A 1 277 ? -4.301 40.031 12.25 1 97.69 277 LEU A C 1
ATOM 2141 O O . LEU A 1 277 ? -4.652 40.562 11.188 1 97.69 277 LEU A O 1
ATOM 2145 N N . GLY A 1 278 ? -4.492 40.688 13.391 1 96.94 278 GLY A N 1
ATOM 2146 C CA . GLY A 1 278 ? -5.293 41.906 13.438 1 96.94 278 GLY A CA 1
ATOM 2147 C C . GLY A 1 278 ? -6.754 41.656 13.086 1 96.94 278 GLY A C 1
ATOM 2148 O O . GLY A 1 278 ? -7.348 42.406 12.328 1 96.94 278 GLY A O 1
ATOM 2149 N N . MET A 1 279 ? -7.277 40.562 13.633 1 96.94 279 MET A N 1
ATOM 2150 C CA . MET A 1 279 ? -8.641 40.156 13.32 1 96.94 279 MET A CA 1
ATOM 2151 C C . MET A 1 279 ? -9.641 41.25 13.727 1 96.94 279 MET A C 1
ATOM 2153 O O . MET A 1 279 ? -10.711 41.375 13.125 1 96.94 279 MET A O 1
ATOM 2157 N N . GLU A 1 280 ? -9.328 42.062 14.711 1 94.75 280 GLU A N 1
ATOM 2158 C CA . GLU A 1 280 ? -10.18 43.125 15.211 1 94.75 280 GLU A CA 1
ATOM 2159 C C . GLU A 1 280 ? -10.391 44.188 14.141 1 94.75 280 GLU A C 1
ATOM 2161 O O . GLU A 1 280 ? -11.406 44.906 14.148 1 94.75 280 GLU A O 1
ATOM 2166 N N . ASN A 1 281 ? -9.516 44.25 13.211 1 97.06 281 ASN A N 1
ATOM 2167 C CA . ASN A 1 281 ? -9.586 45.281 12.164 1 97.06 281 ASN A CA 1
ATOM 2168 C C . ASN A 1 281 ? -10.594 44.906 11.086 1 97.06 281 ASN A C 1
ATOM 2170 O O . ASN A 1 281 ? -10.984 45.75 10.266 1 97.06 281 ASN A O 1
ATOM 2174 N N . ILE A 1 282 ? -11.023 43.656 11.102 1 96.81 282 ILE A N 1
ATOM 2175 C CA . ILE A 1 282 ? -11.867 43.219 10 1 96.81 282 ILE A CA 1
ATOM 2176 C C . ILE A 1 282 ? -13.148 42.594 10.547 1 96.81 282 ILE A C 1
ATOM 2178 O O . ILE A 1 282 ? -14.039 42.219 9.781 1 96.81 282 ILE A O 1
ATOM 2182 N N . GLY A 1 283 ? -13.25 42.406 11.82 1 94.25 283 GLY A N 1
ATOM 2183 C CA . GLY A 1 283 ? -14.492 41.969 12.438 1 94.25 283 GLY A CA 1
ATOM 2184 C C . GLY A 1 283 ? -14.711 40.469 12.336 1 94.25 283 GLY A C 1
ATOM 2185 O O . GLY A 1 283 ? -15.812 39.969 12.578 1 94.25 283 GLY A O 1
ATOM 2186 N N . VAL A 1 284 ? -13.742 39.656 11.906 1 95.5 284 VAL A N 1
ATOM 2187 C CA . VAL A 1 284 ? -13.859 38.219 11.852 1 95.5 284 VAL A CA 1
ATOM 2188 C C . VAL A 1 284 ? -13.789 37.625 13.266 1 95.5 284 VAL A C 1
ATOM 2190 O O . VAL A 1 284 ? -12.906 38 14.039 1 95.5 284 VAL A O 1
ATOM 2193 N N . LYS A 1 285 ? -14.711 36.75 13.555 1 90.5 285 LYS A N 1
ATOM 2194 C CA . LYS A 1 285 ? -14.812 36.188 14.891 1 90.5 285 LYS A CA 1
ATOM 2195 C C . LYS A 1 285 ? -13.828 35.031 15.062 1 90.5 285 LYS A C 1
ATOM 2197 O O . LYS A 1 285 ? -13.633 34.219 14.141 1 90.5 285 LYS A O 1
ATOM 2202 N N . VAL A 1 286 ? -13.195 35 16.188 1 96.12 286 VAL A N 1
ATOM 2203 C CA . VAL A 1 286 ? -12.273 33.938 16.578 1 96.12 286 VAL A CA 1
ATOM 2204 C C . VAL A 1 286 ? -12.75 33.281 17.875 1 96.12 286 VAL A C 1
ATOM 2206 O O . VAL A 1 286 ? -13.117 34 18.828 1 96.12 286 VAL A O 1
ATOM 2209 N N . ASN A 1 287 ? -12.812 31.953 17.906 1 96.12 287 ASN A N 1
ATOM 2210 C CA . ASN A 1 287 ? -13.289 31.297 19.109 1 96.12 287 ASN A CA 1
ATOM 2211 C C . ASN A 1 287 ? -12.164 31.125 20.141 1 96.12 287 ASN A C 1
ATOM 2213 O O . ASN A 1 287 ? -11.062 31.641 19.953 1 96.12 287 ASN A O 1
ATOM 2217 N N . SER A 1 288 ? -12.484 30.5 21.25 1 94.5 288 SER A N 1
ATOM 2218 C CA . SER A 1 288 ? -11.562 30.391 22.375 1 94.5 288 SER A CA 1
ATOM 2219 C C . SER A 1 288 ? -10.352 29.531 22 1 94.5 288 SER A C 1
ATOM 2221 O O . SER A 1 288 ? -9.312 29.609 22.656 1 94.5 288 SER A O 1
ATOM 2223 N N . ARG A 1 289 ? -10.469 28.812 20.953 1 95 289 ARG A N 1
ATOM 2224 C CA . ARG A 1 289 ? -9.367 27.969 20.516 1 95 289 ARG A CA 1
ATOM 2225 C C . ARG A 1 289 ? -8.531 28.656 19.438 1 95 289 ARG A C 1
ATOM 2227 O O . ARG A 1 289 ? -7.641 28.031 18.844 1 95 289 ARG A O 1
ATOM 2234 N N . GLY A 1 290 ? -8.867 29.891 19.141 1 96.94 290 GLY A N 1
ATOM 2235 C CA . GLY A 1 290 ? -8.141 30.641 18.125 1 96.94 290 GLY A CA 1
ATOM 2236 C C . GLY A 1 290 ? -8.57 30.297 16.719 1 96.94 290 GLY A C 1
ATOM 2237 O O . GLY A 1 290 ? -7.832 30.531 15.758 1 96.94 290 GLY A O 1
ATOM 2238 N N . GLN A 1 291 ? -9.719 29.656 16.531 1 97.81 291 GLN A N 1
ATOM 2239 C CA . GLN A 1 291 ? -10.188 29.203 15.227 1 97.81 291 GLN A CA 1
ATOM 2240 C C . GLN A 1 291 ? -11.211 30.172 14.641 1 97.81 291 GLN A C 1
ATOM 2242 O O . GLN A 1 291 ? -11.945 30.828 15.383 1 97.81 291 GLN A O 1
ATOM 2247 N N . ILE A 1 292 ? -11.227 30.266 13.398 1 97.56 292 ILE A N 1
ATOM 2248 C CA . ILE A 1 292 ? -12.18 31.141 12.734 1 97.56 292 ILE A CA 1
ATOM 2249 C C . ILE A 1 292 ? -13.367 30.312 12.227 1 97.56 292 ILE A C 1
ATOM 2251 O O . ILE A 1 292 ? -13.219 29.141 11.891 1 97.56 292 ILE A O 1
ATOM 2255 N N . GLU A 1 293 ? -14.516 30.906 12.156 1 96.31 293 GLU A N 1
ATOM 2256 C CA . GLU A 1 293 ? -15.727 30.281 11.641 1 96.31 293 GLU A CA 1
ATOM 2257 C C . GLU A 1 293 ? -15.906 30.578 10.148 1 96.31 293 GLU A C 1
ATOM 2259 O O . GLU A 1 293 ? -15.703 31.703 9.703 1 96.31 293 GLU A O 1
ATOM 2264 N N . VAL A 1 294 ? -16.219 29.547 9.422 1 96.75 294 VAL A N 1
ATOM 2265 C CA . VAL A 1 294 ? -16.453 29.703 7.992 1 96.75 294 VAL A CA 1
ATOM 2266 C C . VAL A 1 294 ? -17.719 28.953 7.594 1 96.75 294 VAL A C 1
ATOM 2268 O O . VAL A 1 294 ? -18.188 28.078 8.336 1 96.75 294 VAL A O 1
ATOM 2271 N N . ASP A 1 295 ? -18.359 29.312 6.508 1 96.12 295 ASP A N 1
ATOM 2272 C CA . ASP A 1 295 ? -19.516 28.594 5.973 1 96.12 295 ASP A CA 1
ATOM 2273 C C . ASP A 1 295 ? -19.078 27.453 5.043 1 96.12 295 ASP A C 1
ATOM 2275 O O . ASP A 1 295 ? -17.906 27.078 5.035 1 96.12 295 ASP A O 1
ATOM 2279 N N . GLU A 1 296 ? -19.938 26.828 4.297 1 94.81 296 GLU A N 1
ATOM 2280 C CA . GLU A 1 296 ? -19.656 25.672 3.453 1 94.81 296 GLU A CA 1
ATOM 2281 C C . GLU A 1 296 ? -18.781 26.047 2.258 1 94.81 296 GLU A C 1
ATOM 2283 O O . GLU A 1 296 ? -18.203 25.172 1.601 1 94.81 296 GLU A O 1
ATOM 2288 N N . ASN A 1 297 ? -18.734 27.297 1.979 1 95.5 297 ASN A N 1
ATOM 2289 C CA . ASN A 1 297 ? -17.891 27.781 0.9 1 95.5 297 ASN A CA 1
ATOM 2290 C C . ASN A 1 297 ? -16.547 28.281 1.43 1 95.5 297 ASN A C 1
ATOM 2292 O O . ASN A 1 297 ? -15.781 28.922 0.697 1 95.5 297 ASN A O 1
ATOM 2296 N N . TYR A 1 298 ? -16.328 28.141 2.736 1 97.56 298 TYR A N 1
ATOM 2297 C CA . TYR A 1 298 ? -15.109 28.5 3.449 1 97.56 298 TYR A CA 1
ATOM 2298 C C . TYR A 1 298 ? -14.977 30.016 3.555 1 97.56 298 TYR A C 1
ATOM 2300 O O . TYR A 1 298 ? -13.867 30.547 3.621 1 97.56 298 TYR A O 1
ATOM 2308 N N . ARG A 1 299 ? -16.094 30.703 3.463 1 97.5 299 ARG A N 1
ATOM 2309 C CA . ARG A 1 299 ? -16.172 32.156 3.611 1 97.5 299 ARG A CA 1
ATOM 2310 C C . ARG A 1 299 ? -16.453 32.531 5.059 1 97.5 299 ARG A C 1
ATOM 2312 O O . ARG A 1 299 ? -17.281 31.906 5.727 1 97.5 299 ARG A O 1
ATOM 2319 N N . THR A 1 300 ? -15.773 33.594 5.543 1 97.81 300 THR A N 1
ATOM 2320 C CA . THR A 1 300 ? -16.047 34.125 6.875 1 97.81 300 THR A CA 1
ATOM 2321 C C . THR A 1 300 ? -17.266 35.031 6.859 1 97.81 300 THR A C 1
ATOM 2323 O O . THR A 1 300 ? -18.016 35.062 5.875 1 97.81 300 THR A O 1
ATOM 2326 N N . CYS A 1 301 ? -17.516 35.75 8.07 1 97 301 CYS A N 1
ATOM 2327 C CA . CYS A 1 301 ? -18.625 36.688 8.148 1 97 301 CYS A CA 1
ATOM 2328 C C . CYS A 1 301 ? -18.344 37.938 7.293 1 97 301 CYS A C 1
ATOM 2330 O O . CYS A 1 301 ? -19.25 38.719 7.016 1 97 301 CYS A O 1
ATOM 2332 N N . VAL A 1 302 ? -17.094 38.094 6.859 1 97.5 302 VAL A N 1
ATOM 2333 C CA . VAL A 1 302 ? -16.719 39.156 5.938 1 97.5 302 VAL A CA 1
ATOM 2334 C C . VAL A 1 302 ? -16.625 38.594 4.516 1 97.5 302 VAL A C 1
ATOM 2336 O O . VAL A 1 302 ? -15.875 37.656 4.254 1 97.5 302 VAL A O 1
ATOM 2339 N N . THR A 1 303 ? -17.281 39.094 3.551 1 96.5 303 THR A N 1
ATOM 2340 C CA . THR A 1 303 ? -17.625 38.5 2.264 1 96.5 303 THR A CA 1
ATOM 2341 C C . THR A 1 303 ? -16.375 38.219 1.445 1 96.5 303 THR A C 1
ATOM 2343 O O . THR A 1 303 ? -16.328 37.281 0.656 1 96.5 303 THR A O 1
ATOM 2346 N N . ASN A 1 304 ? -15.367 39 1.605 1 98.06 304 ASN A N 1
ATOM 2347 C CA . ASN A 1 304 ? -14.195 38.812 0.762 1 98.06 304 ASN A CA 1
ATOM 2348 C C . ASN A 1 304 ? -13.07 38.094 1.512 1 98.06 304 ASN A C 1
ATOM 2350 O O . ASN A 1 304 ? -11.938 38.031 1.029 1 98.06 304 ASN A O 1
ATOM 2354 N N . ILE A 1 305 ? -13.344 37.594 2.711 1 98.62 305 ILE A N 1
ATOM 2355 C CA . ILE A 1 305 ? -12.336 36.938 3.518 1 98.62 305 ILE A CA 1
ATOM 2356 C C . ILE A 1 305 ? -12.742 35.469 3.736 1 98.62 305 ILE A C 1
ATOM 2358 O O . ILE A 1 305 ? -13.852 35.188 4.184 1 98.62 305 ILE A O 1
ATOM 2362 N N . TYR A 1 306 ? -11.82 34.562 3.42 1 98.5 306 TYR A N 1
ATOM 2363 C CA . TYR A 1 306 ? -12.023 33.094 3.5 1 98.5 306 TYR A CA 1
ATOM 2364 C C . TYR A 1 306 ? -11.055 32.469 4.492 1 98.5 306 TYR A C 1
ATOM 2366 O O . TYR A 1 306 ? -10.086 33.125 4.914 1 98.5 306 TYR A O 1
ATOM 2374 N N . GLY A 1 307 ? -11.352 31.25 4.945 1 98.31 307 GLY A N 1
ATOM 2375 C CA . GLY A 1 307 ? -10.492 30.484 5.824 1 98.31 307 GLY A CA 1
ATOM 2376 C C . GLY A 1 307 ? -10.398 29.016 5.434 1 98.31 307 GLY A C 1
ATOM 2377 O O . GLY A 1 307 ? -11.367 28.438 4.961 1 98.31 307 GLY A O 1
ATOM 2378 N N . ALA A 1 308 ? -9.25 28.391 5.656 1 98.19 308 ALA A N 1
ATOM 2379 C CA . ALA A 1 308 ? -9.055 26.984 5.344 1 98.19 308 ALA A CA 1
ATOM 2380 C C . ALA A 1 308 ? -7.91 26.391 6.156 1 98.19 308 ALA A C 1
ATOM 2382 O O . ALA A 1 308 ? -6.969 27.094 6.52 1 98.19 308 ALA A O 1
ATOM 2383 N N . GLY A 1 309 ? -7.988 25.047 6.383 1 97.81 309 GLY A N 1
ATOM 2384 C CA . GLY A 1 309 ? -6.938 24.344 7.102 1 97.81 309 GLY A CA 1
ATOM 2385 C C . GLY A 1 309 ? -7.152 24.312 8.602 1 97.81 309 GLY A C 1
ATOM 2386 O O . GLY A 1 309 ? -8.281 24.469 9.078 1 97.81 309 GLY A O 1
ATOM 2387 N N . ASP A 1 310 ? -6.105 24.203 9.32 1 97.75 310 ASP A N 1
ATOM 2388 C CA . ASP A 1 310 ? -6.207 23.984 10.758 1 97.75 310 ASP A CA 1
ATOM 2389 C C . ASP A 1 310 ? -6.789 25.203 11.453 1 97.75 310 ASP A C 1
ATOM 2391 O O . ASP A 1 310 ? -7.32 25.109 12.562 1 97.75 310 ASP A O 1
ATOM 2395 N N . VAL A 1 311 ? -6.688 26.375 10.836 1 98.44 311 VAL A N 1
ATOM 2396 C CA . VAL A 1 311 ? -7.145 27.609 11.477 1 98.44 311 VAL A CA 1
ATOM 2397 C C . VAL A 1 311 ? -8.664 27.578 11.617 1 98.44 311 VAL A C 1
ATOM 2399 O O . VAL A 1 311 ? -9.234 28.312 12.438 1 98.44 311 VAL A O 1
ATOM 2402 N N . ILE A 1 312 ? -9.336 26.734 10.812 1 97.56 312 ILE A N 1
ATOM 2403 C CA . ILE A 1 312 ? -10.789 26.688 10.922 1 97.56 312 ILE A CA 1
ATOM 2404 C C . ILE A 1 312 ? -11.195 25.469 11.758 1 97.56 312 ILE A C 1
ATOM 2406 O O . ILE A 1 312 ? -12.383 25.219 11.953 1 97.56 312 ILE A O 1
ATOM 2410 N N . GLY A 1 313 ? -10.219 24.672 12.211 1 94.19 313 GLY A N 1
ATOM 2411 C CA . GLY A 1 313 ? -10.508 23.531 13.078 1 94.19 313 GLY A CA 1
ATOM 2412 C C . GLY A 1 313 ? -10.57 22.219 12.32 1 94.19 313 GLY A C 1
ATOM 2413 O O . GLY A 1 313 ? -9.727 21.953 11.461 1 94.19 313 GLY A O 1
ATOM 2414 N N . TRP A 1 314 ? -11.461 21.359 12.664 1 88.06 314 TRP A N 1
ATOM 2415 C CA . TRP A 1 314 ? -11.609 20.031 12.094 1 88.06 314 TRP A CA 1
ATOM 2416 C C . TRP A 1 314 ? -11.672 20.078 10.57 1 88.06 314 TRP A C 1
ATOM 2418 O O . TRP A 1 314 ? -12.266 21 10 1 88.06 314 TRP A O 1
ATOM 2428 N N . PRO A 1 315 ? -11.039 19.109 9.953 1 90.69 315 PRO A N 1
ATOM 2429 C CA . PRO A 1 315 ? -10.453 17.859 10.469 1 90.69 315 PRO A CA 1
ATOM 2430 C C . PRO A 1 315 ? -8.969 18 10.797 1 90.69 315 PRO A C 1
ATOM 2432 O O . PRO A 1 315 ? -8.398 17.125 11.453 1 90.69 315 PRO A O 1
ATOM 2435 N N . SER A 1 316 ? -8.367 19.047 10.414 1 92.06 316 SER A N 1
ATOM 2436 C CA . SER A 1 316 ? -6.973 19.359 10.719 1 92.06 316 SER A CA 1
ATOM 2437 C C . SER A 1 316 ? -6.039 18.266 10.219 1 92.06 316 SER A C 1
ATOM 2439 O O . SER A 1 316 ? -5.207 17.766 10.977 1 92.06 316 SER A O 1
ATOM 2441 N N . LEU A 1 317 ? -6.234 17.797 9.039 1 92.94 317 LEU A N 1
ATOM 2442 C CA . LEU A 1 317 ? -5.406 16.875 8.273 1 92.94 317 LEU A CA 1
ATOM 2443 C C . LEU A 1 317 ? -4.801 17.562 7.055 1 92.94 317 LEU A C 1
ATOM 2445 O O . LEU A 1 317 ? -5.477 18.344 6.379 1 92.94 317 LEU A O 1
ATOM 2449 N N . ALA A 1 318 ? -3.549 17.297 6.844 1 94.62 318 ALA A N 1
ATOM 2450 C CA . ALA A 1 318 ? -2.838 17.984 5.762 1 94.62 318 ALA A CA 1
ATOM 2451 C C . ALA A 1 318 ? -3.582 17.828 4.438 1 94.62 318 ALA A C 1
ATOM 2453 O O . ALA A 1 318 ? -3.736 18.797 3.691 1 94.62 318 ALA A O 1
ATOM 2454 N N . SER A 1 319 ? -4.016 16.656 4.188 1 92.38 319 SER A N 1
ATOM 2455 C CA . SER A 1 319 ? -4.707 16.391 2.926 1 92.38 319 SER A CA 1
ATOM 2456 C C . SER A 1 319 ? -6.039 17.141 2.865 1 92.38 319 SER A C 1
ATOM 2458 O O . SER A 1 319 ? -6.383 17.719 1.839 1 92.38 319 SER A O 1
ATOM 2460 N N . ALA A 1 320 ? -6.781 17.078 3.877 1 94.56 320 ALA A N 1
ATOM 2461 C CA . ALA A 1 320 ? -8.047 17.812 3.947 1 94.56 320 ALA A CA 1
ATOM 2462 C C . ALA A 1 320 ? -7.824 19.312 3.82 1 94.56 320 ALA A C 1
ATOM 2464 O O . ALA A 1 320 ? -8.586 20 3.139 1 94.56 320 ALA A O 1
ATOM 2465 N N . ALA A 1 321 ? -6.793 19.75 4.52 1 97 321 ALA A N 1
ATOM 2466 C CA . ALA A 1 321 ? -6.465 21.188 4.477 1 97 321 ALA A CA 1
ATOM 2467 C C . ALA A 1 321 ? -6.188 21.641 3.047 1 97 321 ALA A C 1
ATOM 2469 O O . ALA A 1 321 ? -6.637 22.703 2.629 1 97 321 ALA A O 1
ATOM 2470 N N . HIS A 1 322 ? -5.418 20.844 2.348 1 96.38 322 HIS A N 1
ATOM 2471 C CA . HIS A 1 322 ? -5.129 21.156 0.955 1 96.38 322 HIS A CA 1
ATOM 2472 C C . HIS A 1 322 ? -6.414 21.297 0.146 1 96.38 322 HIS A C 1
ATOM 2474 O O . HIS A 1 322 ? -6.578 22.266 -0.608 1 96.38 322 HIS A O 1
ATOM 2480 N N . ASP A 1 323 ? -7.324 20.453 0.328 1 95.69 323 ASP A N 1
ATOM 2481 C CA . ASP A 1 323 ? -8.586 20.469 -0.408 1 95.69 323 ASP A CA 1
ATOM 2482 C C . ASP A 1 323 ? -9.461 21.625 0.031 1 95.69 323 ASP A C 1
ATOM 2484 O O . ASP A 1 323 ? -10.18 22.219 -0.782 1 95.69 323 ASP A O 1
ATOM 2488 N N . GLN A 1 324 ? -9.445 21.906 1.29 1 97.25 324 GLN A N 1
ATOM 2489 C CA . GLN A 1 324 ? -10.18 23.062 1.792 1 97.25 324 GLN A CA 1
ATOM 2490 C C . GLN A 1 324 ? -9.672 24.359 1.159 1 97.25 324 GLN A C 1
ATOM 2492 O O . GLN A 1 324 ? -10.461 25.203 0.751 1 97.25 324 GLN A O 1
ATOM 2497 N N . GLY A 1 325 ? -8.352 24.484 1.114 1 98.12 325 GLY A N 1
ATOM 2498 C CA . GLY A 1 325 ? -7.766 25.641 0.45 1 98.12 325 GLY A CA 1
ATOM 2499 C C . GLY A 1 325 ? -8.148 25.734 -1.015 1 98.12 325 GLY A C 1
ATOM 2500 O O . GLY A 1 325 ? -8.523 26.812 -1.49 1 98.12 325 GLY A O 1
ATOM 2501 N N . ARG A 1 326 ? -8.031 24.625 -1.697 1 96.38 326 ARG A N 1
ATOM 2502 C CA . ARG A 1 326 ? -8.43 24.562 -3.1 1 96.38 326 ARG A CA 1
ATOM 2503 C C . ARG A 1 326 ? -9.891 24.969 -3.273 1 96.38 326 ARG A C 1
ATOM 2505 O O . ARG A 1 326 ? -10.227 25.719 -4.199 1 96.38 326 ARG A O 1
ATOM 2512 N N . SER A 1 327 ? -10.734 24.531 -2.406 1 96.38 327 SER A N 1
ATOM 2513 C CA . SER A 1 327 ? -12.164 24.828 -2.463 1 96.38 327 SER A CA 1
ATOM 2514 C C . SER A 1 327 ? -12.43 26.297 -2.182 1 96.38 327 SER A C 1
ATOM 2516 O O . SER A 1 327 ? -13.297 26.906 -2.809 1 96.38 327 SER A O 1
ATOM 2518 N N . ALA A 1 328 ? -11.734 26.844 -1.162 1 97.94 328 ALA A N 1
ATOM 2519 C CA . ALA A 1 328 ? -11.883 28.266 -0.857 1 97.94 328 ALA A CA 1
ATOM 2520 C C . ALA A 1 328 ? -11.562 29.125 -2.076 1 97.94 328 ALA A C 1
ATOM 2522 O O . ALA A 1 328 ? -12.328 30.016 -2.432 1 97.94 328 ALA A O 1
ATOM 2523 N N . ALA A 1 329 ? -10.438 28.844 -2.703 1 97.88 329 ALA A N 1
ATOM 2524 C CA . ALA A 1 329 ? -10.078 29.547 -3.934 1 97.88 329 ALA A CA 1
ATOM 2525 C C . ALA A 1 329 ? -11.094 29.281 -5.035 1 97.88 329 ALA A C 1
ATOM 2527 O O . ALA A 1 329 ? -11.406 30.156 -5.836 1 97.88 329 ALA A O 1
ATOM 2528 N N . GLY A 1 330 ? -11.531 28.031 -5.105 1 96 330 GLY A N 1
ATOM 2529 C CA . GLY A 1 330 ? -12.562 27.688 -6.074 1 96 330 GLY A CA 1
ATOM 2530 C C . GLY A 1 330 ? -13.812 28.531 -5.945 1 96 330 GLY A C 1
ATOM 2531 O O . GLY A 1 330 ? -14.422 28.891 -6.953 1 96 330 GLY A O 1
ATOM 2532 N N . SER A 1 331 ? -14.219 28.766 -4.758 1 95.75 331 SER A N 1
ATOM 2533 C CA . SER A 1 331 ? -15.367 29.625 -4.492 1 95.75 331 SER A CA 1
ATOM 2534 C C . SER A 1 331 ? -15.125 31.047 -4.977 1 95.75 331 SER A C 1
ATOM 2536 O O . SER A 1 331 ? -16.062 31.719 -5.43 1 95.75 331 SER A O 1
ATOM 2538 N N . ILE A 1 332 ? -13.969 31.5 -4.895 1 96.38 332 ILE A N 1
ATOM 2539 C CA . ILE A 1 332 ? -13.586 32.844 -5.297 1 96.38 332 ILE A CA 1
ATOM 2540 C C . ILE A 1 332 ? -13.609 32.969 -6.82 1 96.38 332 ILE A C 1
ATOM 2542 O O . ILE A 1 332 ? -14.188 33.906 -7.375 1 96.38 332 ILE A O 1
ATOM 2546 N N . VAL A 1 333 ? -13.008 31.953 -7.484 1 95.38 333 VAL A N 1
ATOM 2547 C CA . VAL A 1 333 ? -12.805 32.062 -8.922 1 95.38 333 VAL A CA 1
ATOM 2548 C C . VAL A 1 333 ? -13.984 31.438 -9.664 1 95.38 333 VAL A C 1
ATOM 2550 O O . VAL A 1 333 ? -14.148 31.641 -10.867 1 95.38 333 VAL A O 1
ATOM 2553 N N . ASP A 1 334 ? -14.805 30.719 -8.984 1 90.31 334 ASP A N 1
ATOM 2554 C CA . ASP A 1 334 ? -16.016 30.094 -9.516 1 90.31 334 ASP A CA 1
ATOM 2555 C C . ASP A 1 334 ? -15.695 29.188 -10.695 1 90.31 334 ASP A C 1
ATOM 2557 O O . ASP A 1 334 ? -16.266 29.328 -11.781 1 90.31 334 ASP A O 1
ATOM 2561 N N . ASN A 1 335 ? -14.812 28.281 -10.508 1 86.44 335 ASN A N 1
ATOM 2562 C CA . ASN A 1 335 ? -14.383 27.406 -11.586 1 86.44 335 ASN A CA 1
ATOM 2563 C C . ASN A 1 335 ? -14.922 25.984 -11.383 1 86.44 335 ASN A C 1
ATOM 2565 O O . ASN A 1 335 ? -14.414 25.031 -11.984 1 86.44 335 ASN A O 1
ATOM 2569 N N . GLY A 1 336 ? -15.844 25.781 -10.414 1 82.81 336 GLY A N 1
ATOM 2570 C CA . GLY A 1 336 ? -16.469 24.484 -10.211 1 82.81 336 GLY A CA 1
ATOM 2571 C C . GLY A 1 336 ? -15.664 23.578 -9.297 1 82.81 336 GLY A C 1
ATOM 2572 O O . GLY A 1 336 ? -16.047 22.422 -9.07 1 82.81 336 GLY A O 1
ATOM 2573 N N . SER A 1 337 ? -14.625 24.016 -8.75 1 83.31 337 SER A N 1
ATOM 2574 C CA . SER A 1 337 ? -13.773 23.172 -7.914 1 83.31 337 SER A CA 1
ATOM 2575 C C . SER A 1 337 ? -14.141 23.312 -6.441 1 83.31 337 SER A C 1
ATOM 2577 O O . SER A 1 337 ? -13.461 22.75 -5.574 1 83.31 337 SER A O 1
ATOM 2579 N N . TRP A 1 338 ? -15.164 24 -6.148 1 87.19 338 TRP A N 1
ATOM 2580 C CA . TRP A 1 338 ? -15.555 24.203 -4.758 1 87.19 338 TRP A CA 1
ATOM 2581 C C . TRP A 1 338 ? -16.391 23.047 -4.238 1 87.19 338 TRP A C 1
ATOM 2583 O O . TRP A 1 338 ? -17.281 22.547 -4.934 1 87.19 338 TRP A O 1
ATOM 2593 N N . ARG A 1 339 ? -15.938 22.484 -3.145 1 87.62 339 ARG A N 1
ATOM 2594 C CA . ARG A 1 339 ? -16.672 21.453 -2.41 1 87.62 339 ARG A CA 1
ATOM 2595 C C . ARG A 1 339 ? -16.375 21.531 -0.917 1 87.62 339 ARG A C 1
ATOM 2597 O O . ARG A 1 339 ? -15.266 21.891 -0.516 1 87.62 339 ARG A O 1
ATOM 2604 N N . TYR A 1 340 ? -17.375 21.219 -0.146 1 91.12 340 TYR A N 1
ATOM 2605 C CA . TYR A 1 340 ? -17.109 21.125 1.287 1 91.12 340 TYR A CA 1
ATOM 2606 C C . TYR A 1 340 ? -16.453 19.781 1.63 1 91.12 340 TYR A C 1
ATOM 2608 O O . TYR A 1 340 ? -16.969 18.719 1.294 1 91.12 340 TYR A O 1
ATOM 2616 N N . VAL A 1 341 ? -15.312 19.797 2.229 1 90.81 341 VAL A N 1
ATOM 2617 C CA . VAL A 1 341 ? -14.508 18.609 2.514 1 90.81 341 VAL A CA 1
ATOM 2618 C C . VAL A 1 341 ? -14.992 17.953 3.809 1 90.81 341 VAL A C 1
ATOM 2620 O O . VAL A 1 341 ? -14.57 18.344 4.902 1 90.81 341 VAL A O 1
ATOM 2623 N N . ASN A 1 342 ? -15.852 16.938 3.67 1 85.06 342 ASN A N 1
ATOM 2624 C CA . ASN A 1 342 ? -16.422 16.312 4.859 1 85.06 342 ASN A CA 1
ATOM 2625 C C . ASN A 1 342 ? -16.297 14.797 4.809 1 85.06 342 ASN A C 1
ATOM 2627 O O . ASN A 1 342 ? -16.75 14.102 5.719 1 85.06 342 ASN A O 1
ATOM 2631 N N . ASP A 1 343 ? -15.766 14.266 3.828 1 86.19 343 ASP A N 1
ATOM 2632 C CA . ASP A 1 343 ? -15.609 12.828 3.66 1 86.19 343 ASP A CA 1
ATOM 2633 C C . ASP A 1 343 ? -14.141 12.445 3.479 1 86.19 343 ASP A C 1
ATOM 2635 O O . ASP A 1 343 ? -13.75 11.969 2.414 1 86.19 343 ASP A O 1
ATOM 2639 N N . VAL A 1 344 ? -13.406 12.617 4.531 1 92.44 344 VAL A N 1
ATOM 2640 C CA . VAL A 1 344 ? -11.977 12.367 4.43 1 92.44 344 VAL A CA 1
ATOM 2641 C C . VAL A 1 344 ? -11.594 11.164 5.297 1 92.44 344 VAL A C 1
ATOM 2643 O O . VAL A 1 344 ? -12.125 10.992 6.395 1 92.44 344 VAL A O 1
ATOM 2646 N N . PRO A 1 345 ? -10.789 10.273 4.723 1 95.56 345 PRO A N 1
ATOM 2647 C CA . PRO A 1 345 ? -10.312 9.18 5.582 1 95.56 345 PRO A CA 1
ATOM 2648 C C . PRO A 1 345 ? -9.414 9.672 6.715 1 95.56 345 PRO A C 1
ATOM 2650 O O . PRO A 1 345 ? -8.672 10.641 6.543 1 95.56 345 PRO A O 1
ATOM 2653 N N . THR A 1 346 ? -9.547 9 7.801 1 93.38 346 THR A N 1
ATOM 2654 C CA . THR A 1 346 ? -8.641 9.266 8.914 1 93.38 346 THR A CA 1
ATOM 2655 C C . THR A 1 346 ? -7.363 8.43 8.781 1 93.38 346 THR A C 1
ATOM 2657 O O . THR A 1 346 ? -7.426 7.234 8.5 1 93.38 346 THR A O 1
ATOM 2660 N N . GLY A 1 347 ? -6.25 9.055 8.828 1 95.62 347 GLY A N 1
ATOM 2661 C CA . GLY A 1 347 ? -4.965 8.375 8.898 1 95.62 347 GLY A CA 1
ATOM 2662 C C . GLY A 1 347 ? -4.195 8.695 10.164 1 95.62 347 GLY A C 1
ATOM 2663 O O . GLY A 1 347 ? -3.885 9.859 10.43 1 95.62 347 GLY A O 1
ATOM 2664 N N . ILE A 1 348 ? -4.043 7.742 11.055 1 97.12 348 ILE A N 1
ATOM 2665 C CA . ILE A 1 348 ? -3.254 7.852 12.273 1 97.12 348 ILE A CA 1
ATOM 2666 C C . ILE A 1 348 ? -2.002 6.984 12.164 1 97.12 348 ILE A C 1
ATOM 2668 O O . ILE A 1 348 ? -2.096 5.758 12.039 1 97.12 348 ILE A O 1
ATOM 2672 N N . TYR A 1 349 ? -0.895 7.57 12.258 1 97.44 349 TYR A N 1
ATOM 2673 C CA . TYR A 1 349 ? 0.356 6.922 11.875 1 97.44 349 TYR A CA 1
ATOM 2674 C C . TYR A 1 349 ? 1.104 6.41 13.102 1 97.44 349 TYR A C 1
ATOM 2676 O O . TYR A 1 349 ? 2.295 6.68 13.266 1 97.44 349 TYR A O 1
ATOM 2684 N N . THR A 1 350 ? 0.395 5.738 13.961 1 97.69 350 THR A N 1
ATOM 2685 C CA . THR A 1 350 ? 1.047 4.934 14.984 1 97.69 350 THR A CA 1
ATOM 2686 C C . THR A 1 350 ? 1.802 3.764 14.359 1 97.69 350 THR A C 1
ATOM 2688 O O . THR A 1 350 ? 1.757 3.572 13.141 1 97.69 350 THR A O 1
ATOM 2691 N N . ILE A 1 351 ? 2.525 3.01 15.188 1 96.31 351 ILE A N 1
ATOM 2692 C CA . ILE A 1 351 ? 3.195 1.795 14.742 1 96.31 351 ILE A CA 1
ATOM 2693 C C . ILE A 1 351 ? 2.576 0.58 15.43 1 96.31 351 ILE A C 1
ATOM 2695 O O . ILE A 1 351 ? 2.875 0.297 16.594 1 96.31 351 ILE A O 1
ATOM 2699 N N . PRO A 1 352 ? 1.686 -0.182 14.711 1 95.19 352 PRO A N 1
ATOM 2700 C CA . PRO A 1 352 ? 1.246 -0.029 13.32 1 95.19 352 PRO A CA 1
ATOM 2701 C C . PRO A 1 352 ? 0.228 1.096 13.141 1 95.19 352 PRO A C 1
ATOM 2703 O O . PRO A 1 352 ? -0.219 1.688 14.133 1 95.19 352 PRO A O 1
ATOM 2706 N N . GLU A 1 353 ? -0.12 1.424 11.914 1 97.5 353 GLU A N 1
ATOM 2707 C CA . GLU A 1 353 ? -0.943 2.592 11.617 1 97.5 353 GLU A CA 1
ATOM 2708 C C . GLU A 1 353 ? -2.426 2.232 11.594 1 97.5 353 GLU A C 1
ATOM 2710 O O . GLU A 1 353 ? -2.783 1.053 11.633 1 97.5 353 GLU A O 1
ATOM 2715 N N . ILE A 1 354 ? -3.23 3.211 11.641 1 98.25 354 ILE A N 1
ATOM 2716 C CA . ILE A 1 354 ? -4.684 3.113 11.641 1 98.25 354 ILE A CA 1
ATOM 2717 C C . ILE A 1 354 ? -5.258 3.998 10.531 1 98.25 354 ILE A C 1
ATOM 2719 O O . ILE A 1 354 ? -4.777 5.109 10.305 1 98.25 354 ILE A O 1
ATOM 2723 N N . SER A 1 355 ? -6.211 3.494 9.836 1 98.31 355 SER A N 1
ATOM 2724 C CA . SER A 1 355 ? -6.969 4.34 8.922 1 98.31 355 SER A CA 1
ATOM 2725 C C . SER A 1 355 ? -8.422 3.877 8.82 1 98.31 355 SER A C 1
ATOM 2727 O O . SER A 1 355 ? -8.703 2.68 8.883 1 98.31 355 SER A O 1
ATOM 2729 N N . SER A 1 356 ? -9.305 4.789 8.719 1 97.62 356 SER A N 1
ATOM 2730 C CA . SER A 1 356 ? -10.719 4.449 8.656 1 97.62 356 SER A CA 1
ATOM 2731 C C . SER A 1 356 ? -11.492 5.457 7.801 1 97.62 356 SER A C 1
ATOM 2733 O O . SER A 1 356 ? -11.039 6.59 7.617 1 97.62 356 SER A O 1
ATOM 2735 N N . ILE A 1 357 ? -12.57 5.062 7.305 1 97.62 357 ILE A N 1
ATOM 2736 C CA . ILE A 1 357 ? -13.5 5.914 6.57 1 97.62 357 ILE A CA 1
ATOM 2737 C C . ILE A 1 357 ? -14.922 5.395 6.754 1 97.62 357 ILE A C 1
ATOM 2739 O O . ILE A 1 357 ? -15.141 4.184 6.852 1 97.62 357 ILE A O 1
ATOM 2743 N N . GLY A 1 358 ? -15.852 6.328 6.824 1 97 358 GLY A N 1
ATOM 2744 C CA . GLY A 1 358 ? -17.25 5.953 6.992 1 97 358 GLY A CA 1
ATOM 2745 C C . GLY A 1 358 ? -17.656 5.824 8.445 1 97 358 GLY A C 1
ATOM 2746 O O . GLY A 1 358 ? -16.984 6.359 9.336 1 97 358 GLY A O 1
ATOM 2747 N N . LYS A 1 359 ? -18.797 5.199 8.672 1 97.44 359 LYS A N 1
ATOM 2748 C CA . LYS A 1 359 ? -19.375 5.102 10.008 1 97.44 359 LYS A CA 1
ATOM 2749 C C . LYS A 1 359 ? -18.781 3.939 10.789 1 97.44 359 LYS A C 1
ATOM 2751 O O . LYS A 1 359 ? -18.281 2.979 10.195 1 97.44 359 LYS A O 1
ATOM 2756 N N . ASN A 1 360 ? -18.703 4.09 12.016 1 97.38 360 ASN A N 1
ATOM 2757 C CA . ASN A 1 360 ? -18.297 2.988 12.883 1 97.38 360 ASN A CA 1
ATOM 2758 C C . ASN A 1 360 ? -19.484 2.287 13.508 1 97.38 360 ASN A C 1
ATOM 2760 O O . ASN A 1 360 ? -20.641 2.668 13.266 1 97.38 360 ASN A O 1
ATOM 2764 N N . GLU A 1 361 ? -19.219 1.195 14.242 1 97.75 361 GLU A N 1
ATOM 2765 C CA . GLU A 1 361 ? -20.312 0.374 14.781 1 97.75 361 GLU A CA 1
ATOM 2766 C C . GLU A 1 361 ? -21.188 1.181 15.727 1 97.75 361 GLU A C 1
ATOM 2768 O O . GLU A 1 361 ? -22.422 1.032 15.711 1 97.75 361 GLU A O 1
ATOM 2773 N N . HIS A 1 362 ? -20.625 2.006 16.531 1 96.88 362 HIS A N 1
ATOM 2774 C CA . HIS A 1 362 ? -21.375 2.812 17.484 1 96.88 362 HIS A CA 1
ATOM 2775 C C . HIS A 1 362 ? -22.359 3.734 16.766 1 96.88 362 HIS A C 1
ATOM 2777 O O . HIS A 1 362 ? -23.531 3.805 17.141 1 96.88 362 HIS A O 1
ATOM 2783 N N . GLU A 1 363 ? -21.891 4.43 15.766 1 97.12 363 GLU A N 1
ATOM 2784 C CA . GLU A 1 363 ? -22.734 5.344 14.984 1 97.12 363 GLU A CA 1
ATOM 2785 C C . GLU A 1 363 ? -23.875 4.602 14.305 1 97.12 363 GLU A C 1
ATOM 2787 O O . GLU A 1 363 ? -25.016 5.07 14.305 1 97.12 363 GLU A O 1
ATOM 2792 N N . LEU A 1 364 ? -23.562 3.475 13.711 1 98.19 364 LEU A N 1
ATOM 2793 C CA . LEU A 1 364 ? -24.578 2.701 12.992 1 98.19 364 LEU A CA 1
ATOM 2794 C C . LEU A 1 364 ? -25.625 2.139 13.953 1 98.19 364 LEU A C 1
ATOM 2796 O O . LEU A 1 364 ? -26.812 2.1 13.625 1 98.19 364 LEU A O 1
ATOM 2800 N N . THR A 1 365 ? -25.141 1.662 15.078 1 97.88 365 THR A N 1
ATOM 2801 C CA . THR A 1 365 ? -26.062 1.151 16.094 1 97.88 365 THR A CA 1
ATOM 2802 C C . THR A 1 365 ? -27 2.256 16.578 1 97.88 365 THR A C 1
ATOM 2804 O O . THR A 1 365 ? -28.203 2.047 16.703 1 97.88 365 THR A O 1
ATOM 2807 N N . LYS A 1 366 ? -26.453 3.393 16.875 1 97.62 366 LYS A N 1
ATOM 2808 C CA . LYS A 1 366 ? -27.25 4.535 17.312 1 97.62 366 LYS A CA 1
ATOM 2809 C C . LYS A 1 366 ? -28.281 4.93 16.266 1 97.62 366 LYS A C 1
ATOM 2811 O O . LYS A 1 366 ? -29.406 5.297 16.609 1 97.62 366 LYS A O 1
ATOM 2816 N N . ALA A 1 367 ? -27.969 4.871 15.039 1 98 367 ALA A N 1
ATOM 2817 C CA . ALA A 1 367 ? -28.844 5.238 13.93 1 98 367 ALA A CA 1
ATOM 2818 C C . ALA A 1 367 ? -29.797 4.098 13.594 1 98 367 ALA A C 1
ATOM 2820 O O . ALA A 1 367 ? -30.656 4.234 12.711 1 98 367 ALA A O 1
ATOM 2821 N N . LYS A 1 368 ? -29.656 2.975 14.219 1 98.25 368 LYS A N 1
ATOM 2822 C CA . LYS A 1 368 ? -30.5 1.793 14.039 1 98.25 368 LYS A CA 1
ATOM 2823 C C . LYS A 1 368 ? -30.422 1.271 12.609 1 98.25 368 LYS A C 1
ATOM 2825 O O . LYS A 1 368 ? -31.438 0.921 12.016 1 98.25 368 LYS A O 1
ATOM 2830 N N . VAL A 1 369 ? -29.25 1.308 12.055 1 98.19 369 VAL A N 1
ATOM 2831 C CA . VAL A 1 369 ? -28.984 0.731 10.742 1 98.19 369 VAL A CA 1
ATOM 2832 C C . VAL A 1 369 ? -28.656 -0.753 10.883 1 98.19 369 VAL A C 1
ATOM 2834 O O . VAL A 1 369 ? -27.766 -1.128 11.656 1 98.19 369 VAL A O 1
ATOM 2837 N N . PRO A 1 370 ? -29.344 -1.582 10.203 1 98.31 370 PRO A N 1
ATOM 2838 C CA . PRO A 1 370 ? -29.031 -3.008 10.281 1 98.31 370 PRO A CA 1
ATOM 2839 C C . PRO A 1 370 ? -27.734 -3.361 9.539 1 98.31 370 PRO A C 1
ATOM 2841 O O . PRO A 1 370 ? -27.781 -3.766 8.367 1 98.31 370 PRO A O 1
ATOM 2844 N N . TYR A 1 371 ? -26.688 -3.375 10.211 1 98.38 371 TYR A N 1
ATOM 2845 C CA . TYR A 1 371 ? -25.391 -3.637 9.602 1 98.38 371 TYR A CA 1
ATOM 2846 C C . TYR A 1 371 ? -24.828 -4.977 10.062 1 98.38 371 TYR A C 1
ATOM 2848 O O . TYR A 1 371 ? -25.281 -5.531 11.062 1 98.38 371 TYR A O 1
ATOM 2856 N N . GLU A 1 372 ? -23.875 -5.535 9.297 1 98.38 372 GLU A N 1
ATOM 2857 C CA . GLU A 1 372 ? -23.047 -6.68 9.641 1 98.38 372 GLU A CA 1
ATOM 2858 C C . GLU A 1 372 ? -21.562 -6.348 9.492 1 98.38 372 GLU A C 1
ATOM 2860 O O . GLU A 1 372 ? -21.203 -5.312 8.922 1 98.38 372 GLU A O 1
ATOM 2865 N N . VAL A 1 373 ? -20.781 -7.191 10.078 1 98.44 373 VAL A N 1
ATOM 2866 C CA . VAL A 1 373 ? -19.344 -6.918 10.164 1 98.44 373 VAL A CA 1
ATOM 2867 C C . VAL A 1 373 ? -18.562 -8.039 9.484 1 98.44 373 VAL A C 1
ATOM 2869 O O . VAL A 1 373 ? -18.844 -9.219 9.695 1 98.44 373 VAL A O 1
ATOM 2872 N N . GLY A 1 374 ? -17.734 -7.719 8.523 1 98.56 374 GLY A N 1
ATOM 2873 C CA . GLY A 1 374 ? -16.719 -8.617 7.996 1 98.56 374 GLY A CA 1
ATOM 2874 C C . GLY A 1 374 ? -15.305 -8.242 8.414 1 98.56 374 GLY A C 1
ATOM 2875 O O . GLY A 1 374 ? -14.945 -7.066 8.406 1 98.56 374 GLY A O 1
ATOM 2876 N N . LYS A 1 375 ? -14.508 -9.289 8.797 1 98.31 375 LYS A N 1
ATOM 2877 C CA . LYS A 1 375 ? -13.156 -9 9.281 1 98.31 375 LYS A CA 1
ATOM 2878 C C . LYS A 1 375 ? -12.125 -9.875 8.586 1 98.31 375 LYS A C 1
ATOM 2880 O O . LYS A 1 375 ? -12.414 -11 8.195 1 98.31 375 LYS A O 1
ATOM 2885 N N . ALA A 1 376 ? -10.961 -9.352 8.312 1 98.38 376 ALA A N 1
ATOM 2886 C CA . ALA A 1 376 ? -9.75 -10.078 7.941 1 98.38 376 ALA A CA 1
ATOM 2887 C C . ALA A 1 376 ? -8.617 -9.797 8.93 1 98.38 376 ALA A C 1
ATOM 2889 O O . ALA A 1 376 ? -8.172 -8.656 9.062 1 98.38 376 ALA A O 1
ATOM 2890 N N . PHE A 1 377 ? -8.156 -10.797 9.641 1 97.88 377 PHE A N 1
ATOM 2891 C CA . PHE A 1 377 ? -7.031 -10.641 10.555 1 97.88 377 PHE A CA 1
ATOM 2892 C C . PHE A 1 377 ? -5.707 -10.766 9.812 1 97.88 377 PHE A C 1
ATOM 2894 O O . PHE A 1 377 ? -5.527 -11.688 9.008 1 97.88 377 PHE A O 1
ATOM 2901 N N . PHE A 1 378 ? -4.801 -9.883 10.039 1 97.75 378 PHE A N 1
ATOM 2902 C CA . PHE A 1 378 ? -3.562 -9.797 9.273 1 97.75 378 PHE A CA 1
ATOM 2903 C C . PHE A 1 378 ? -2.658 -10.984 9.57 1 97.75 378 PHE A C 1
ATOM 2905 O O . PHE A 1 378 ? -1.86 -11.391 8.719 1 97.75 378 PHE A O 1
ATOM 2912 N N . LYS A 1 379 ? -2.797 -11.617 10.727 1 96 379 LYS A N 1
ATOM 2913 C CA . LYS A 1 379 ? -1.979 -12.773 11.086 1 96 379 LYS A CA 1
ATOM 2914 C C . LYS A 1 379 ? -2.182 -13.922 10.094 1 96 379 LYS A C 1
ATOM 2916 O O . LYS A 1 379 ? -1.308 -14.773 9.945 1 96 379 LYS A O 1
ATOM 2921 N N . SER A 1 380 ? -3.301 -13.922 9.359 1 94.88 380 SER A N 1
ATOM 2922 C CA . SER A 1 380 ? -3.617 -15.008 8.438 1 94.88 380 SER A CA 1
ATOM 2923 C C . SER A 1 380 ? -3.326 -14.617 6.996 1 94.88 380 SER A C 1
ATOM 2925 O O . SER A 1 380 ? -3.467 -15.438 6.086 1 94.88 380 SER A O 1
ATOM 2927 N N . MET A 1 381 ? -2.965 -13.375 6.762 1 96.06 381 MET A N 1
ATOM 2928 C CA . MET A 1 381 ? -2.697 -12.898 5.406 1 96.06 381 MET A CA 1
ATOM 2929 C C . MET A 1 381 ? -1.27 -13.227 4.984 1 96.06 381 MET A C 1
ATOM 2931 O O . MET A 1 381 ? -0.321 -12.961 5.727 1 96.06 381 MET A O 1
ATOM 2935 N N . ALA A 1 382 ? -1.11 -13.805 3.799 1 96.31 382 ALA A N 1
ATOM 2936 C CA . ALA A 1 382 ? 0.208 -14.188 3.303 1 96.31 382 ALA A CA 1
ATOM 2937 C C . ALA A 1 382 ? 1.16 -12.992 3.295 1 96.31 382 ALA A C 1
ATOM 2939 O O . ALA A 1 382 ? 2.309 -13.102 3.732 1 96.31 382 ALA A O 1
ATOM 2940 N N . ARG A 1 383 ? 0.708 -11.844 2.777 1 97.25 383 ARG A N 1
ATOM 2941 C CA . ARG A 1 383 ? 1.57 -10.672 2.676 1 97.25 383 ARG A CA 1
ATOM 2942 C C . ARG A 1 383 ? 2.006 -10.188 4.055 1 97.25 383 ARG A C 1
ATOM 2944 O O . ARG A 1 383 ? 3.16 -9.805 4.25 1 97.25 383 ARG A O 1
ATOM 2951 N N . ALA A 1 384 ? 1.088 -10.188 5.051 1 96.94 384 ALA A N 1
ATOM 2952 C CA . ALA A 1 384 ? 1.428 -9.789 6.414 1 96.94 384 ALA A CA 1
ATOM 2953 C C . ALA A 1 384 ? 2.459 -10.742 7.02 1 96.94 384 ALA A C 1
ATOM 2955 O O . ALA A 1 384 ? 3.381 -10.305 7.715 1 96.94 384 ALA A O 1
ATOM 2956 N N . GLN A 1 385 ? 2.324 -12.023 6.758 1 95.69 385 GLN A N 1
ATOM 2957 C CA . GLN A 1 385 ? 3.279 -13.016 7.242 1 95.69 385 GLN A CA 1
ATOM 2958 C C . GLN A 1 385 ? 4.656 -12.805 6.625 1 95.69 385 GLN A C 1
ATOM 2960 O O . GLN A 1 385 ? 5.672 -12.852 7.324 1 95.69 385 GLN A O 1
ATOM 2965 N N . ILE A 1 386 ? 4.652 -12.57 5.316 1 95.69 386 ILE A N 1
ATOM 2966 C CA . ILE A 1 386 ? 5.898 -12.352 4.594 1 95.69 386 ILE A CA 1
ATOM 2967 C C . ILE A 1 386 ? 6.605 -11.117 5.148 1 95.69 386 ILE A C 1
ATOM 2969 O O . ILE A 1 386 ? 7.824 -11.125 5.34 1 95.69 386 ILE A O 1
ATOM 2973 N N . ALA A 1 387 ? 5.836 -10.062 5.457 1 94.31 387 ALA A N 1
ATOM 2974 C CA . ALA A 1 387 ? 6.395 -8.789 5.918 1 94.31 387 ALA A CA 1
ATOM 2975 C C . ALA A 1 387 ? 6.727 -8.844 7.406 1 94.31 387 ALA A C 1
ATOM 2977 O O . ALA A 1 387 ? 7.352 -7.93 7.941 1 94.31 387 ALA A O 1
ATOM 2978 N N . GLY A 1 388 ? 6.301 -9.891 8.086 1 93 388 GLY A N 1
ATOM 2979 C CA . GLY A 1 388 ? 6.484 -9.969 9.523 1 93 388 GLY A CA 1
ATOM 2980 C C . GLY A 1 388 ? 5.621 -8.992 10.297 1 93 388 GLY A C 1
ATOM 2981 O O . GLY A 1 388 ? 6.059 -8.422 11.297 1 93 388 GLY A O 1
ATOM 2982 N N . GLU A 1 389 ? 4.469 -8.688 9.742 1 94.81 389 GLU A N 1
ATOM 2983 C CA . GLU A 1 389 ? 3.531 -7.734 10.336 1 94.81 389 GLU A CA 1
ATOM 2984 C C . GLU A 1 389 ? 2.162 -8.375 10.547 1 94.81 389 GLU A C 1
ATOM 2986 O O . GLU A 1 389 ? 1.174 -7.949 9.945 1 94.81 389 GLU A O 1
ATOM 2991 N N . PRO A 1 390 ? 2.078 -9.289 11.461 1 93.69 390 PRO A N 1
ATOM 2992 C CA . PRO A 1 390 ? 0.841 -10.055 11.617 1 93.69 390 PRO A CA 1
ATOM 2993 C C . PRO A 1 390 ? -0.22 -9.305 12.422 1 93.69 390 PRO A C 1
ATOM 2995 O O . PRO A 1 390 ? -1.391 -9.688 12.414 1 93.69 390 PRO A O 1
ATOM 2998 N N . GLN A 1 391 ? 0.098 -8.211 13.094 1 94.75 391 GLN A N 1
ATOM 2999 C CA . GLN A 1 391 ? -0.834 -7.527 13.984 1 94.75 391 GLN A CA 1
ATOM 3000 C C . GLN A 1 391 ? -1.837 -6.695 13.195 1 94.75 391 GLN A C 1
ATOM 3002 O O . GLN A 1 391 ? -1.462 -5.984 12.258 1 94.75 391 GLN A O 1
ATOM 3007 N N . GLY A 1 392 ? -3.094 -6.844 13.664 1 96.75 392 GLY A N 1
ATOM 3008 C CA . GLY A 1 392 ? -4.098 -5.938 13.133 1 96.75 392 GLY A CA 1
ATOM 3009 C C . GLY A 1 392 ? -5.184 -6.645 12.344 1 96.75 392 GLY A C 1
ATOM 3010 O O . GLY A 1 392 ? -5.285 -7.871 12.383 1 96.75 392 GLY A O 1
ATOM 3011 N N . MET A 1 393 ? -6.027 -5.797 11.703 1 98.31 393 MET A N 1
ATOM 3012 C CA . MET A 1 393 ? -7.176 -6.32 10.969 1 98.31 393 MET A CA 1
ATOM 3013 C C . MET A 1 393 ? -7.758 -5.258 10.047 1 98.31 393 MET A C 1
ATOM 3015 O O . MET A 1 393 ? -7.496 -4.066 10.219 1 98.31 393 MET A O 1
ATOM 3019 N N . LEU A 1 394 ? -8.406 -5.711 9.078 1 98.81 394 LEU A N 1
ATOM 3020 C CA . LEU A 1 394 ? -9.312 -4.906 8.266 1 98.81 394 LEU A CA 1
ATOM 3021 C C . LEU A 1 394 ? -10.766 -5.285 8.531 1 98.81 394 LEU A C 1
ATOM 3023 O O . LEU A 1 394 ? -11.125 -6.465 8.484 1 98.81 394 LEU A O 1
ATOM 3027 N N . LYS A 1 395 ? -11.539 -4.309 8.922 1 98.62 395 LYS A N 1
ATOM 3028 C CA . LYS A 1 395 ? -12.938 -4.48 9.281 1 98.62 395 LYS A CA 1
ATOM 3029 C C . LYS A 1 395 ? -13.852 -3.721 8.32 1 98.62 395 LYS A C 1
ATOM 3031 O O . LYS A 1 395 ? -13.68 -2.52 8.109 1 98.62 395 LYS A O 1
ATOM 3036 N N . ILE A 1 396 ? -14.828 -4.406 7.676 1 98.88 396 ILE A N 1
ATOM 3037 C CA . ILE A 1 396 ? -15.82 -3.783 6.805 1 98.88 396 ILE A CA 1
ATOM 3038 C C . ILE A 1 396 ? -17.188 -3.826 7.469 1 98.88 396 ILE A C 1
ATOM 3040 O O . ILE A 1 396 ? -17.641 -4.887 7.922 1 98.88 396 ILE A O 1
ATOM 3044 N N . LEU A 1 397 ? -17.797 -2.715 7.645 1 98.88 397 LEU A N 1
ATOM 3045 C CA . LEU A 1 397 ? -19.203 -2.631 8.031 1 98.88 397 LEU A CA 1
ATOM 3046 C C . LEU A 1 397 ? -20.094 -2.459 6.805 1 98.88 397 LEU A C 1
ATOM 3048 O O . LEU A 1 397 ? -19.844 -1.595 5.961 1 98.88 397 LEU A O 1
ATOM 3052 N N . PHE A 1 398 ? -21.125 -3.281 6.668 1 98.81 398 PHE A N 1
ATOM 3053 C CA . PHE A 1 398 ? -21.969 -3.199 5.484 1 98.81 398 PHE A CA 1
ATOM 3054 C C . PHE A 1 398 ? -23.422 -3.465 5.844 1 98.81 398 PHE A C 1
ATOM 3056 O O . PHE A 1 398 ? -23.719 -4.09 6.867 1 98.81 398 PHE A O 1
ATOM 3063 N N . HIS A 1 399 ? -24.391 -2.926 5.082 1 98.62 399 HIS A N 1
ATOM 3064 C CA . HIS A 1 399 ? -25.812 -3.117 5.285 1 98.62 399 HIS A CA 1
ATOM 3065 C C . HIS A 1 399 ? -26.234 -4.555 4.977 1 98.62 399 HIS A C 1
ATOM 3067 O O . HIS A 1 399 ? -25.922 -5.07 3.9 1 98.62 399 HIS A O 1
ATOM 3073 N N . ARG A 1 400 ? -26.953 -5.176 5.793 1 97.25 400 ARG A N 1
ATOM 3074 C CA . ARG A 1 400 ? -27.266 -6.598 5.742 1 97.25 400 ARG A CA 1
ATOM 3075 C C . ARG A 1 400 ? -28.062 -6.941 4.488 1 97.25 400 ARG A C 1
ATOM 3077 O O . ARG A 1 400 ? -27.859 -8.008 3.895 1 97.25 400 ARG A O 1
ATOM 3084 N N . GLU A 1 401 ? -28.891 -6.098 4.008 1 96.94 401 GLU A N 1
ATOM 3085 C CA . GLU A 1 401 ? -29.812 -6.398 2.908 1 96.94 401 GLU A CA 1
ATOM 3086 C C . GLU A 1 401 ? -29.25 -5.906 1.575 1 96.94 401 GLU A C 1
ATOM 3088 O O . GLU A 1 401 ? -29.25 -6.641 0.586 1 96.94 401 GLU A O 1
ATOM 3093 N N . THR A 1 402 ? -28.797 -4.691 1.545 1 97.56 402 THR A N 1
ATOM 3094 C CA . THR A 1 402 ? -28.391 -4.082 0.286 1 97.56 402 THR A CA 1
ATOM 3095 C C . THR A 1 402 ? -26.922 -4.387 -0.007 1 97.56 402 THR A C 1
ATOM 3097 O O . THR A 1 402 ? -26.453 -4.195 -1.132 1 97.56 402 THR A O 1
ATOM 3100 N N . LEU A 1 403 ? -26.094 -4.754 1.042 1 98.25 403 LEU A N 1
ATOM 3101 C CA . LEU A 1 403 ? -24.672 -5.051 0.979 1 98.25 403 LEU A CA 1
ATOM 3102 C C . LEU A 1 403 ? -23.859 -3.777 0.755 1 98.25 403 LEU A C 1
ATOM 3104 O O . LEU A 1 403 ? -22.672 -3.842 0.407 1 98.25 403 LEU A O 1
ATOM 3108 N N . GLU A 1 404 ? -24.547 -2.617 0.931 1 98.69 404 GLU A N 1
ATOM 3109 C CA . GLU A 1 404 ? -23.844 -1.336 0.848 1 98.69 404 GLU A CA 1
ATOM 3110 C C . GLU A 1 404 ? -22.734 -1.24 1.896 1 98.69 404 GLU A C 1
ATOM 3112 O O . GLU A 1 404 ? -22.969 -1.497 3.078 1 98.69 404 GLU A O 1
ATOM 3117 N N . VAL A 1 405 ? -21.547 -0.9 1.451 1 98.75 405 VAL A N 1
ATOM 3118 C CA . VAL A 1 405 ? -20.438 -0.693 2.383 1 98.75 405 VAL A CA 1
ATOM 3119 C C . VAL A 1 405 ? -20.641 0.621 3.137 1 98.75 405 VAL A C 1
ATOM 3121 O O . VAL A 1 405 ? -20.766 1.683 2.523 1 98.75 405 VAL A O 1
ATOM 3124 N N . LEU A 1 406 ? -20.625 0.559 4.449 1 98.62 406 LEU A N 1
ATOM 3125 C CA . LEU A 1 406 ? -20.969 1.696 5.293 1 98.62 406 LEU A CA 1
ATOM 3126 C C . LEU A 1 406 ? -19.734 2.266 5.98 1 98.62 406 LEU A C 1
ATOM 3128 O O . LEU A 1 406 ? -19.734 3.432 6.383 1 98.62 406 LEU A O 1
ATOM 3132 N N . GLY A 1 407 ? -18.766 1.477 6.172 1 98.5 407 GLY A N 1
ATOM 3133 C CA . GLY A 1 407 ? -17.516 1.893 6.812 1 98.5 407 GLY A CA 1
ATOM 3134 C C . GLY A 1 407 ? -16.406 0.883 6.656 1 98.5 407 GLY A C 1
ATOM 3135 O O . GLY A 1 407 ? -16.641 -0.322 6.578 1 98.5 407 GLY A O 1
ATOM 3136 N N . VAL A 1 408 ? -15.203 1.319 6.559 1 98.75 408 VAL A N 1
ATOM 3137 C CA . VAL A 1 408 ? -13.984 0.517 6.52 1 98.75 408 VAL A CA 1
ATOM 3138 C C . VAL A 1 408 ? -13.016 0.99 7.605 1 98.75 408 VAL A C 1
ATOM 3140 O O . VAL A 1 408 ? -12.688 2.176 7.676 1 98.75 408 VAL A O 1
ATOM 3143 N N . HIS A 1 409 ? -12.617 0.143 8.469 1 98.75 409 HIS A N 1
ATOM 3144 C CA . HIS A 1 409 ? -11.703 0.427 9.578 1 98.75 409 HIS A CA 1
ATOM 3145 C C . HIS A 1 409 ? -10.516 -0.534 9.57 1 98.75 409 HIS A C 1
ATOM 3147 O O . HIS A 1 409 ? -10.703 -1.753 9.562 1 98.75 409 HIS A O 1
ATOM 3153 N N . CYS A 1 410 ? -9.367 -0.022 9.586 1 98.62 410 CYS A N 1
ATOM 3154 C CA . CYS A 1 410 ? -8.18 -0.852 9.43 1 98.62 410 CYS A CA 1
ATOM 3155 C C . CYS A 1 410 ? -7.109 -0.469 10.445 1 98.62 410 CYS A C 1
ATOM 3157 O O . CYS A 1 410 ? -6.859 0.715 10.672 1 98.62 410 CYS A O 1
ATOM 3159 N N . PHE A 1 411 ? -6.59 -1.406 11.156 1 98.31 411 PHE A N 1
ATOM 3160 C CA . PHE A 1 411 ? -5.438 -1.321 12.039 1 98.31 411 PHE A CA 1
ATOM 3161 C C . PHE A 1 411 ? -4.363 -2.32 11.625 1 98.31 411 PHE A C 1
ATOM 3163 O O . PHE A 1 411 ? -4.609 -3.529 11.594 1 98.31 411 PHE A O 1
ATOM 3170 N N . GLY A 1 412 ? -3.188 -1.784 11.18 1 98 412 GLY A N 1
ATOM 3171 C CA . GLY A 1 412 ? -2.131 -2.721 10.836 1 98 412 GLY A CA 1
ATOM 3172 C C . GLY A 1 412 ? -1.293 -2.264 9.656 1 98 412 GLY A C 1
ATOM 3173 O O . GLY A 1 412 ? -1.301 -1.082 9.305 1 98 412 GLY A O 1
ATOM 3174 N N . TYR A 1 413 ? -0.564 -3.236 9.078 1 96.25 413 TYR A N 1
ATOM 3175 C CA . TYR A 1 413 ? 0.407 -3.029 8.008 1 96.25 413 TYR A CA 1
ATOM 3176 C C . TYR A 1 413 ? -0.254 -2.412 6.785 1 96.25 413 TYR A C 1
ATOM 3178 O O . TYR A 1 413 ? -1.204 -2.975 6.234 1 96.25 413 TYR A O 1
ATOM 3186 N N . GLN A 1 414 ? 0.127 -1.169 6.359 1 96.88 414 GLN A N 1
ATOM 3187 C CA . GLN A 1 414 ? -0.274 -0.471 5.141 1 96.88 414 GLN A CA 1
ATOM 3188 C C . GLN A 1 414 ? -1.727 -0.011 5.223 1 96.88 414 GLN A C 1
ATOM 3190 O O . GLN A 1 414 ? -2.365 0.234 4.199 1 96.88 414 GLN A O 1
ATOM 3195 N N . ALA A 1 415 ? -2.232 0.129 6.441 1 98.12 415 ALA A N 1
ATOM 3196 C CA . ALA A 1 415 ? -3.631 0.506 6.641 1 98.12 415 ALA A CA 1
ATOM 3197 C C . ALA A 1 415 ? -3.957 1.806 5.914 1 98.12 415 ALA A C 1
ATOM 3199 O O . ALA A 1 415 ? -4.992 1.907 5.25 1 98.12 415 ALA A O 1
ATOM 3200 N N . SER A 1 416 ? -3.059 2.771 5.973 1 97.38 416 SER A N 1
ATOM 3201 C CA . SER A 1 416 ? -3.305 4.098 5.414 1 97.38 416 SER A CA 1
ATOM 3202 C C . SER A 1 416 ? -3.324 4.055 3.889 1 97.38 416 SER A C 1
ATOM 3204 O O . SER A 1 416 ? -3.805 4.992 3.244 1 97.38 416 SER A O 1
ATOM 3206 N N . GLU A 1 417 ? -2.809 2.994 3.273 1 97.88 417 GLU A N 1
ATOM 3207 C CA . GLU A 1 417 ? -2.801 2.838 1.822 1 97.88 417 GLU A CA 1
ATOM 3208 C C . GLU A 1 417 ? -4.039 2.09 1.341 1 97.88 417 GLU A C 1
ATOM 3210 O O . GLU A 1 417 ? -4.766 2.576 0.472 1 97.88 417 GLU A O 1
ATOM 3215 N N . ILE A 1 418 ? -4.324 0.974 1.972 1 98.12 418 ILE A N 1
ATOM 3216 C CA . ILE A 1 418 ? -5.312 0.065 1.401 1 98.12 418 ILE A CA 1
ATOM 3217 C C . ILE A 1 418 ? -6.719 0.572 1.71 1 98.12 418 ILE A C 1
ATOM 3219 O O . ILE A 1 418 ? -7.691 0.146 1.082 1 98.12 418 ILE A O 1
ATOM 3223 N N . VAL A 1 419 ? -6.871 1.513 2.695 1 98.56 419 VAL A N 1
ATOM 3224 C CA . VAL A 1 419 ? -8.195 2.043 3.023 1 98.56 419 VAL A CA 1
ATOM 3225 C C . VAL A 1 419 ? -8.812 2.693 1.787 1 98.56 419 VAL A C 1
ATOM 3227 O O . VAL A 1 419 ? -10.031 2.721 1.638 1 98.56 419 VAL A O 1
ATOM 3230 N N . HIS A 1 420 ? -7.957 3.156 0.877 1 98.56 420 HIS A N 1
ATOM 3231 C CA . HIS A 1 420 ? -8.414 3.938 -0.266 1 98.56 420 HIS A CA 1
ATOM 3232 C C . HIS A 1 420 ? -9.109 3.053 -1.295 1 98.56 420 HIS A C 1
ATOM 3234 O O . HIS A 1 420 ? -9.836 3.553 -2.158 1 98.56 420 HIS A O 1
ATOM 3240 N N . ILE A 1 421 ? -8.867 1.686 -1.259 1 98.69 421 ILE A N 1
ATOM 3241 C CA . ILE A 1 421 ? -9.656 0.775 -2.084 1 98.69 421 ILE A CA 1
ATOM 3242 C C . ILE A 1 421 ? -11.117 0.804 -1.638 1 98.69 421 ILE A C 1
ATOM 3244 O O . ILE A 1 421 ? -12.023 0.943 -2.463 1 98.69 421 ILE A O 1
ATOM 3248 N N . GLY A 1 422 ? -11.336 0.711 -0.319 1 98.56 422 GLY A N 1
ATOM 3249 C CA . GLY A 1 422 ? -12.672 0.837 0.227 1 98.56 422 GLY A CA 1
ATOM 3250 C C . GLY A 1 422 ? -13.297 2.199 -0.021 1 98.56 422 GLY A C 1
ATOM 3251 O O . GLY A 1 422 ? -14.492 2.301 -0.313 1 98.56 422 GLY A O 1
ATOM 3252 N N . GLN A 1 423 ? -12.469 3.242 0.127 1 98.19 423 GLN A N 1
ATOM 3253 C CA . GLN A 1 423 ? -12.922 4.605 -0.124 1 98.19 423 GLN A CA 1
ATOM 3254 C C . GLN A 1 423 ? -13.5 4.742 -1.53 1 98.19 423 GLN A C 1
ATOM 3256 O O . GLN A 1 423 ? -14.531 5.387 -1.723 1 98.19 423 GLN A O 1
ATOM 3261 N N . ALA A 1 424 ? -12.828 4.16 -2.523 1 98.25 424 ALA A N 1
ATOM 3262 C CA . ALA A 1 424 ? -13.266 4.238 -3.916 1 98.25 424 ALA A CA 1
ATOM 3263 C C . ALA A 1 424 ? -14.656 3.625 -4.09 1 98.25 424 ALA A C 1
ATOM 3265 O O . ALA A 1 424 ? -15.516 4.211 -4.746 1 98.25 424 ALA A O 1
ATOM 3266 N N . ILE A 1 425 ? -14.852 2.473 -3.467 1 98.38 425 ILE A N 1
ATOM 3267 C CA . ILE A 1 425 ? -16.125 1.771 -3.619 1 98.38 425 ILE A CA 1
ATOM 3268 C C . ILE A 1 425 ? -17.219 2.506 -2.846 1 98.38 425 ILE A C 1
ATOM 3270 O O . ILE A 1 425 ? -18.328 2.684 -3.348 1 98.38 425 ILE A O 1
ATOM 3274 N N . MET A 1 426 ? -16.938 2.994 -1.648 1 97.88 426 MET A N 1
ATOM 3275 C CA . MET A 1 426 ? -17.906 3.688 -0.807 1 97.88 426 MET A CA 1
ATOM 3276 C C . MET A 1 426 ? -18.359 4.992 -1.457 1 97.88 426 MET A C 1
ATOM 3278 O O . MET A 1 426 ? -19.438 5.488 -1.167 1 97.88 426 MET A O 1
ATOM 3282 N N . SER A 1 427 ? -17.531 5.559 -2.277 1 95.88 427 SER A N 1
ATOM 3283 C CA . SER A 1 427 ? -17.828 6.836 -2.918 1 95.88 427 SER A CA 1
ATOM 3284 C C . SER A 1 427 ? -18.828 6.648 -4.062 1 95.88 427 SER A C 1
ATOM 3286 O O . SER A 1 427 ? -19.344 7.629 -4.602 1 95.88 427 SER A O 1
ATOM 3288 N N . GLN A 1 428 ? -19.078 5.422 -4.504 1 96.62 428 GLN A N 1
ATOM 3289 C CA . GLN A 1 428 ? -19.953 5.168 -5.648 1 96.62 428 GLN A CA 1
ATOM 3290 C C . GLN A 1 428 ? -21.422 5.293 -5.254 1 96.62 428 GLN A C 1
ATOM 3292 O O . GLN A 1 428 ? -21.797 4.973 -4.125 1 96.62 428 GLN A O 1
ATOM 3297 N N . PRO A 1 429 ? -22.266 5.746 -6.152 1 95 429 PRO A N 1
ATOM 3298 C CA . PRO A 1 429 ? -23.688 5.895 -5.84 1 95 429 PRO A CA 1
ATOM 3299 C C . PRO A 1 429 ? -24.453 4.582 -5.965 1 95 429 PRO A C 1
ATOM 3301 O O . PRO A 1 429 ? -24.078 3.715 -6.758 1 95 429 PRO A O 1
ATOM 3304 N N . GLY A 1 430 ? -25.453 4.434 -5.227 1 92.81 430 GLY A N 1
ATOM 3305 C CA . GLY A 1 430 ? -26.438 3.375 -5.359 1 92.81 430 GLY A CA 1
ATOM 3306 C C . GLY A 1 430 ? -25.828 1.985 -5.262 1 92.81 430 GLY A C 1
ATOM 3307 O O . GLY A 1 430 ? -25.078 1.69 -4.332 1 92.81 430 GLY A O 1
ATOM 3308 N N . GLU A 1 431 ? -26.141 1.165 -6.281 1 93.56 431 GLU A N 1
ATOM 3309 C CA . GLU A 1 431 ? -25.797 -0.255 -6.238 1 93.56 431 GLU A CA 1
ATOM 3310 C C . GLU A 1 431 ? -24.328 -0.481 -6.52 1 93.56 431 GLU A C 1
ATOM 3312 O O . GLU A 1 431 ? -23.797 -1.572 -6.289 1 93.56 431 GLU A O 1
ATOM 3317 N N . GLN A 1 432 ? -23.656 0.542 -6.895 1 95.88 432 GLN A N 1
ATOM 3318 C CA . GLN A 1 432 ? -22.234 0.407 -7.188 1 95.88 432 GLN A CA 1
ATOM 3319 C C . GLN A 1 432 ? -21.406 0.413 -5.906 1 95.88 432 GLN A C 1
ATOM 3321 O O . GLN A 1 432 ? -20.25 -0.01 -5.91 1 95.88 432 GLN A O 1
ATOM 3326 N N . ASN A 1 433 ? -21.938 0.985 -4.867 1 98.06 433 ASN A N 1
ATOM 3327 C CA . ASN A 1 433 ? -21.375 0.763 -3.533 1 98.06 433 ASN A CA 1
ATOM 3328 C C . ASN A 1 433 ? -21.859 -0.558 -2.941 1 98.06 433 ASN A C 1
ATOM 3330 O O . ASN A 1 433 ? -22.922 -0.616 -2.324 1 98.06 433 ASN A O 1
ATOM 3334 N N . THR A 1 434 ? -21.031 -1.602 -3.053 1 98.19 434 THR A N 1
ATOM 3335 C CA . THR A 1 434 ? -21.484 -2.926 -2.65 1 98.19 434 THR A CA 1
ATOM 3336 C C . THR A 1 434 ? -20.312 -3.799 -2.219 1 98.19 434 THR A C 1
ATOM 3338 O O . THR A 1 434 ? -19.234 -3.736 -2.814 1 98.19 434 THR A O 1
ATOM 3341 N N . LEU A 1 435 ? -20.562 -4.59 -1.233 1 98.12 435 LEU A N 1
ATOM 3342 C CA . LEU A 1 435 ? -19.594 -5.566 -0.73 1 98.12 435 LEU A CA 1
ATOM 3343 C C . LEU A 1 435 ? -19.234 -6.574 -1.815 1 98.12 435 LEU A C 1
ATOM 3345 O O . LEU A 1 435 ? -18.141 -7.164 -1.776 1 98.12 435 LEU A O 1
ATOM 3349 N N . LYS A 1 436 ? -20.047 -6.781 -2.848 1 95.44 436 LYS A N 1
ATOM 3350 C CA . LYS A 1 436 ? -19.875 -7.766 -3.912 1 95.44 436 LYS A CA 1
ATOM 3351 C C . LYS A 1 436 ? -18.641 -7.461 -4.746 1 95.44 436 LYS A C 1
ATOM 3353 O O . LYS A 1 436 ? -17.984 -8.375 -5.266 1 95.44 436 LYS A O 1
ATOM 3358 N N . TYR A 1 437 ? -18.281 -6.18 -4.809 1 96.62 437 TYR A N 1
ATOM 3359 C CA . TYR A 1 437 ? -17.062 -5.824 -5.531 1 96.62 437 TYR A CA 1
ATOM 3360 C C . TYR A 1 437 ? -15.859 -6.598 -4.992 1 96.62 437 TYR A C 1
ATOM 3362 O O . TYR A 1 437 ? -15.07 -7.148 -5.762 1 96.62 437 TYR A O 1
ATOM 3370 N N . PHE A 1 438 ? -15.766 -6.617 -3.68 1 97.12 438 PHE A N 1
ATOM 3371 C CA . PHE A 1 438 ? -14.586 -7.207 -3.053 1 97.12 438 PHE A CA 1
ATOM 3372 C C . PHE A 1 438 ? -14.594 -8.727 -3.201 1 97.12 438 PHE A C 1
ATOM 3374 O O . PHE A 1 438 ? -13.539 -9.352 -3.289 1 97.12 438 PHE A O 1
ATOM 3381 N N . VAL A 1 439 ? -15.719 -9.32 -3.299 1 92.81 439 VAL A N 1
ATOM 3382 C CA . VAL A 1 439 ? -15.852 -10.766 -3.449 1 92.81 439 VAL A CA 1
ATOM 3383 C C . VAL A 1 439 ? -15.508 -11.172 -4.883 1 92.81 439 VAL A C 1
ATOM 3385 O O . VAL A 1 439 ? -14.906 -12.219 -5.109 1 92.81 439 VAL A O 1
ATOM 3388 N N . ASN A 1 440 ? -15.805 -10.297 -5.82 1 91.69 440 ASN A N 1
ATOM 3389 C CA . ASN A 1 440 ? -15.758 -10.672 -7.227 1 91.69 440 ASN A CA 1
ATOM 3390 C C . ASN A 1 440 ? -14.539 -10.086 -7.93 1 91.69 440 ASN A C 1
ATOM 3392 O O . ASN A 1 440 ? -14.422 -10.156 -9.156 1 91.69 440 ASN A O 1
ATOM 3396 N N . THR A 1 441 ? -13.727 -9.484 -7.18 1 93.81 441 THR A N 1
ATOM 3397 C CA . THR A 1 441 ? -12.57 -8.828 -7.781 1 93.81 441 THR A CA 1
ATOM 3398 C C . THR A 1 441 ? -11.289 -9.602 -7.488 1 93.81 441 THR A C 1
ATOM 3400 O O . THR A 1 441 ? -11.094 -10.094 -6.371 1 93.81 441 THR A O 1
ATOM 3403 N N . THR A 1 442 ? -10.469 -9.766 -8.562 1 95.31 442 THR A N 1
ATOM 3404 C CA . THR A 1 442 ? -9.164 -10.398 -8.406 1 95.31 442 THR A CA 1
ATOM 3405 C C . THR A 1 442 ? -8.102 -9.359 -8.023 1 95.31 442 THR A C 1
ATOM 3407 O O . THR A 1 442 ? -7.859 -8.414 -8.773 1 95.31 442 THR A O 1
ATOM 3410 N N . PHE A 1 443 ? -7.527 -9.5 -6.844 1 96.81 443 PHE A N 1
ATOM 3411 C CA . PHE A 1 443 ? -6.438 -8.641 -6.391 1 96.81 443 PHE A CA 1
ATOM 3412 C C . PHE A 1 443 ? -5.09 -9.312 -6.633 1 96.81 443 PHE A C 1
ATOM 3414 O O . PHE A 1 443 ? -5.008 -10.539 -6.738 1 96.81 443 PHE A O 1
ATOM 3421 N N . ASN A 1 444 ? -4.031 -8.461 -6.738 1 97 444 ASN A N 1
ATOM 3422 C CA . ASN A 1 444 ? -2.686 -9.023 -6.773 1 97 444 ASN A CA 1
ATOM 3423 C C . ASN A 1 444 ? -2.406 -9.891 -5.551 1 97 444 ASN A C 1
ATOM 3425 O O . ASN A 1 444 ? -2.904 -9.609 -4.461 1 97 444 ASN A O 1
ATOM 3429 N N . TYR A 1 445 ? -1.637 -10.938 -5.766 1 95.88 445 TYR A N 1
ATOM 3430 C CA . TYR A 1 445 ? -1.298 -11.844 -4.672 1 95.88 445 TYR A CA 1
ATOM 3431 C C . TYR A 1 445 ? 0.202 -12.109 -4.633 1 95.88 445 TYR A C 1
ATOM 3433 O O . TYR A 1 445 ? 0.815 -12.398 -5.664 1 95.88 445 TYR A O 1
ATOM 3441 N N . PRO A 1 446 ? 0.747 -12.047 -3.488 1 96.44 446 PRO A N 1
ATOM 3442 C CA . PRO A 1 446 ? 0.137 -11.641 -2.221 1 96.44 446 PRO A CA 1
ATOM 3443 C C . PRO A 1 446 ? 0.191 -10.133 -1.998 1 96.44 446 PRO A C 1
ATOM 3445 O O . PRO A 1 446 ? 1.229 -9.508 -2.229 1 96.44 446 PRO A O 1
ATOM 3448 N N . THR A 1 447 ? -0.855 -9.523 -1.61 1 97.69 447 THR A N 1
ATOM 3449 C CA . THR A 1 447 ? -0.941 -8.117 -1.233 1 97.69 447 THR A CA 1
ATOM 3450 C C . THR A 1 447 ? -1.84 -7.938 -0.013 1 97.69 447 THR A C 1
ATOM 3452 O O . THR A 1 447 ? -2.531 -8.867 0.397 1 97.69 447 THR A O 1
ATOM 3455 N N . MET A 1 448 ? -1.801 -6.762 0.591 1 98.19 448 MET A N 1
ATOM 3456 C CA . MET A 1 448 ? -2.713 -6.441 1.686 1 98.19 448 MET A CA 1
ATOM 3457 C C . MET A 1 448 ? -4.117 -6.16 1.16 1 98.19 448 MET A C 1
ATOM 3459 O O . MET A 1 448 ? -5.098 -6.289 1.896 1 98.19 448 MET A O 1
ATOM 3463 N N . ALA A 1 449 ? -4.223 -5.801 -0.056 1 98 449 ALA A N 1
ATOM 3464 C CA . ALA A 1 449 ? -5.523 -5.57 -0.68 1 98 449 ALA A CA 1
ATOM 3465 C C . ALA A 1 449 ? -6.414 -6.805 -0.568 1 98 449 ALA A C 1
ATOM 3467 O O . ALA A 1 44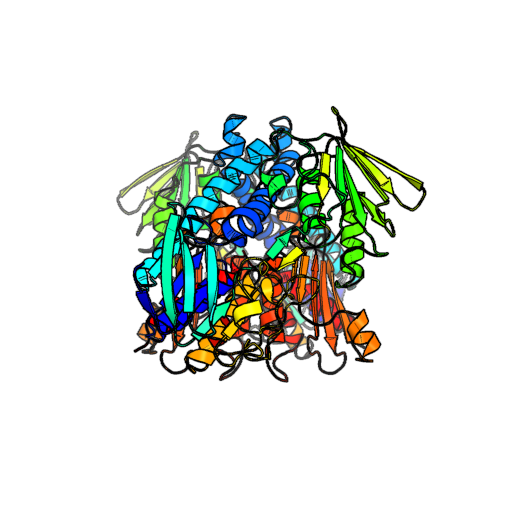9 ? -7.637 -6.691 -0.478 1 98 449 ALA A O 1
ATOM 3468 N N . GLU A 1 450 ? -5.797 -8 -0.513 1 96.94 450 GLU A N 1
ATOM 3469 C CA . GLU A 1 450 ? -6.539 -9.258 -0.414 1 96.94 450 GLU A CA 1
ATOM 3470 C C . GLU A 1 450 ? -7.355 -9.312 0.875 1 96.94 450 GLU A C 1
ATOM 3472 O O . GLU A 1 450 ? -8.328 -10.062 0.965 1 96.94 450 GLU A O 1
ATOM 3477 N N . ALA A 1 451 ? -6.98 -8.484 1.833 1 98.38 451 ALA A N 1
ATOM 3478 C CA . ALA A 1 451 ? -7.727 -8.453 3.09 1 98.38 451 ALA A CA 1
ATOM 3479 C C . ALA A 1 451 ? -9.188 -8.086 2.85 1 98.38 451 ALA A C 1
ATOM 3481 O O . ALA A 1 451 ? -10.078 -8.547 3.566 1 98.38 451 ALA A O 1
ATOM 3482 N N . TYR A 1 452 ? -9.43 -7.262 1.854 1 98.62 452 TYR A N 1
ATOM 3483 C CA . TYR A 1 452 ? -10.797 -6.879 1.532 1 98.62 452 TYR A CA 1
ATOM 3484 C C . TYR A 1 452 ? -11.625 -8.094 1.138 1 98.62 452 TYR A C 1
ATOM 3486 O O . TYR A 1 452 ? -12.781 -8.227 1.55 1 98.62 452 TYR A O 1
ATOM 3494 N N . ARG A 1 453 ? -11.062 -8.953 0.3 1 96.62 453 ARG A N 1
ATOM 3495 C CA . ARG A 1 453 ? -11.781 -10.148 -0.135 1 96.62 453 ARG A CA 1
ATOM 3496 C C . ARG A 1 453 ? -12.07 -11.07 1.042 1 96.62 453 ARG A C 1
ATOM 3498 O O . ARG A 1 453 ? -13.18 -11.586 1.181 1 96.62 453 ARG A O 1
ATOM 3505 N N . VAL A 1 454 ? -11.055 -11.297 1.864 1 96.38 454 VAL A N 1
ATOM 3506 C CA . VAL A 1 454 ? -11.203 -12.156 3.029 1 96.38 454 VAL A CA 1
ATOM 3507 C C . VAL A 1 454 ? -12.289 -11.602 3.953 1 96.38 454 VAL A C 1
ATOM 3509 O O . VAL A 1 454 ? -13.156 -12.344 4.418 1 96.38 454 VAL A O 1
ATOM 3512 N N . ALA A 1 455 ? -12.234 -10.273 4.215 1 98.56 455 ALA A N 1
ATOM 3513 C CA . ALA A 1 455 ? -13.227 -9.633 5.074 1 98.56 455 ALA A CA 1
ATOM 3514 C C . ALA A 1 455 ? -14.625 -9.742 4.469 1 98.56 455 ALA A C 1
ATOM 3516 O O . ALA A 1 455 ? -15.602 -9.977 5.188 1 98.56 455 ALA A O 1
ATOM 3517 N N . ALA A 1 456 ? -14.703 -9.539 3.178 1 97.94 456 ALA A N 1
ATOM 3518 C CA . ALA A 1 456 ? -16 -9.602 2.504 1 97.94 456 ALA A CA 1
ATOM 3519 C C . ALA A 1 456 ? -16.609 -10.992 2.625 1 97.94 456 ALA A C 1
ATOM 3521 O O . ALA A 1 456 ? -17.812 -11.125 2.92 1 97.94 456 ALA A O 1
ATOM 3522 N N . TYR A 1 457 ? -15.812 -12.062 2.385 1 93.94 457 TYR A N 1
ATOM 3523 C CA . TYR A 1 457 ? -16.312 -13.422 2.539 1 93.94 457 TYR A CA 1
ATOM 3524 C C . TYR A 1 457 ? -16.75 -13.688 3.975 1 93.94 457 TYR A C 1
ATOM 3526 O O . TYR A 1 457 ? -17.797 -14.305 4.207 1 93.94 457 TYR A O 1
ATOM 3534 N N . ASP A 1 458 ? -15.93 -13.25 4.922 1 96 458 ASP A N 1
ATOM 3535 C CA . ASP A 1 458 ? -16.281 -13.398 6.332 1 96 458 ASP A CA 1
ATOM 3536 C C . ASP A 1 458 ? -17.641 -12.766 6.629 1 96 458 ASP A C 1
ATOM 3538 O O . ASP A 1 458 ? -18.469 -13.359 7.32 1 96 458 ASP A O 1
ATOM 3542 N N . GLY A 1 459 ? -17.859 -11.539 6.113 1 96.81 459 GLY A N 1
ATOM 3543 C CA . GLY A 1 459 ? -19.109 -10.836 6.312 1 96.81 459 GLY A CA 1
ATOM 3544 C C . GLY A 1 459 ? -20.297 -11.547 5.688 1 96.81 459 GLY A C 1
ATOM 3545 O O . GLY A 1 459 ? -21.359 -11.688 6.312 1 96.81 459 GLY A O 1
ATOM 3546 N N . LEU A 1 460 ? -20.141 -12.016 4.453 1 93.88 460 LEU A N 1
ATOM 3547 C CA . LEU A 1 460 ? -21.219 -12.68 3.742 1 93.88 460 LEU A CA 1
ATOM 3548 C C . LEU A 1 460 ? -21.625 -13.969 4.445 1 93.88 460 LEU A C 1
ATOM 3550 O O . LEU A 1 460 ? -22.797 -14.336 4.453 1 93.88 460 LEU A O 1
ATOM 3554 N N . ASN A 1 461 ? -20.672 -14.656 4.977 1 90.94 461 ASN A N 1
ATOM 3555 C CA . ASN A 1 461 ? -20.938 -15.914 5.672 1 90.94 461 ASN A CA 1
ATOM 3556 C C . ASN A 1 461 ? -21.781 -15.703 6.922 1 90.94 461 ASN A C 1
ATOM 3558 O O . ASN A 1 461 ? -22.312 -16.656 7.484 1 90.94 461 ASN A O 1
ATOM 3562 N N . ARG A 1 462 ? -21.938 -14.484 7.336 1 91.62 462 ARG A N 1
ATOM 3563 C CA . ARG A 1 462 ? -22.703 -14.18 8.539 1 91.62 462 ARG A CA 1
ATOM 3564 C C . ARG A 1 462 ? -24.156 -13.867 8.195 1 91.62 462 ARG A C 1
ATOM 3566 O O . ARG A 1 462 ? -25 -13.766 9.086 1 91.62 462 ARG A O 1
ATOM 3573 N N . LEU A 1 463 ? -24.344 -13.75 6.969 1 91.94 463 LEU A N 1
ATOM 3574 C CA . LEU A 1 463 ? -25.703 -13.43 6.547 1 91.94 463 LEU A CA 1
ATOM 3575 C C . LEU A 1 463 ? -26.578 -14.68 6.531 1 91.94 463 LEU A C 1
ATOM 3577 O O . LEU A 1 463 ? -26.094 -15.766 6.203 1 91.94 463 LEU A O 1
ATOM 3581 N N . PHE A 1 464 ? -27.781 -14.688 7.086 1 86.5 464 PHE A N 1
ATOM 3582 C CA . PHE A 1 464 ? -28.781 -15.742 7.062 1 86.5 464 PHE A CA 1
ATOM 3583 C C . PHE A 1 464 ? -30.156 -15.18 6.684 1 86.5 464 PHE A C 1
ATOM 3585 O O . PHE A 1 464 ? -30.422 -13.992 6.887 1 86.5 464 PHE A O 1
ATOM 3592 N N . MET B 1 1 ? -8.922 -52.062 -2.92 1 73.69 1 MET B N 1
ATOM 3593 C CA . MET B 1 1 ? -9.102 -50.719 -3.439 1 73.69 1 MET B CA 1
ATOM 3594 C C . MET B 1 1 ? -10.406 -50.125 -2.939 1 73.69 1 MET B C 1
ATOM 3596 O O . MET B 1 1 ? -11.477 -50.688 -3.119 1 73.69 1 MET B O 1
ATOM 3600 N N . ALA B 1 2 ? -10.32 -49.094 -2.057 1 73 2 ALA B N 1
ATOM 3601 C CA . ALA B 1 2 ? -11.539 -48.469 -1.566 1 73 2 ALA B CA 1
ATOM 3602 C C . ALA B 1 2 ? -12.141 -47.562 -2.629 1 73 2 ALA B C 1
ATOM 3604 O O . ALA B 1 2 ? -11.414 -46.906 -3.381 1 73 2 ALA B O 1
ATOM 3605 N N . VAL B 1 3 ? -13.461 -47.625 -2.855 1 86.44 3 VAL B N 1
ATOM 3606 C CA . VAL B 1 3 ? -14.195 -46.812 -3.801 1 86.44 3 VAL B CA 1
ATOM 3607 C C . VAL B 1 3 ? -15.008 -45.75 -3.043 1 86.44 3 VAL B C 1
ATOM 3609 O O . VAL B 1 3 ? -15.766 -46.094 -2.127 1 86.44 3 VAL B O 1
ATOM 3612 N N . TYR B 1 4 ? -14.797 -44.531 -3.438 1 89.31 4 TYR B N 1
ATOM 3613 C CA . TYR B 1 4 ? -15.516 -43.438 -2.803 1 89.31 4 TYR B CA 1
ATOM 3614 C C . TYR B 1 4 ? -16.344 -42.656 -3.824 1 89.31 4 TYR B C 1
ATOM 3616 O O . TYR B 1 4 ? -15.945 -42.531 -4.984 1 89.31 4 TYR B O 1
ATOM 3624 N N . ASN B 1 5 ? -17.5 -42.125 -3.4 1 96.62 5 ASN B N 1
ATOM 3625 C CA . ASN B 1 5 ? -18.391 -41.344 -4.254 1 96.62 5 ASN B CA 1
ATOM 3626 C C . ASN B 1 5 ? -18.422 -39.875 -3.832 1 96.62 5 ASN B C 1
ATOM 3628 O O . ASN B 1 5 ? -18.562 -39.562 -2.646 1 96.62 5 ASN B O 1
ATOM 3632 N N . TYR B 1 6 ? -18.203 -39.031 -4.77 1 98.5 6 TYR B N 1
ATOM 3633 C CA . TYR B 1 6 ? -18.172 -37.594 -4.512 1 98.5 6 TYR B CA 1
ATOM 3634 C C . TYR B 1 6 ? -19.016 -36.844 -5.535 1 98.5 6 TYR B C 1
ATOM 3636 O O . TYR B 1 6 ? -19.297 -37.344 -6.621 1 98.5 6 TYR B O 1
ATOM 3644 N N . ASP B 1 7 ? -19.547 -35.688 -5.148 1 98.56 7 ASP B N 1
ATOM 3645 C CA . ASP B 1 7 ? -20.141 -34.781 -6.125 1 98.56 7 ASP B CA 1
ATOM 3646 C C . ASP B 1 7 ? -19.062 -34.156 -7.008 1 98.56 7 ASP B C 1
ATOM 3648 O O . ASP B 1 7 ? -19.266 -34 -8.219 1 98.56 7 ASP B O 1
ATOM 3652 N N . VAL B 1 8 ? -17.953 -33.719 -6.402 1 98.75 8 VAL B N 1
ATOM 3653 C CA . VAL B 1 8 ? -16.875 -33.031 -7.109 1 98.75 8 VAL B CA 1
ATOM 3654 C C . VAL B 1 8 ? -15.531 -33.594 -6.641 1 98.75 8 VAL B C 1
ATOM 3656 O O . VAL B 1 8 ? -15.281 -33.688 -5.438 1 98.75 8 VAL B O 1
ATOM 3659 N N . VAL B 1 9 ? -14.672 -33.969 -7.531 1 98.88 9 VAL B N 1
ATOM 3660 C CA . VAL B 1 9 ? -13.266 -34.25 -7.254 1 98.88 9 VAL B CA 1
ATOM 3661 C C . VAL B 1 9 ? -12.383 -33.188 -7.891 1 98.88 9 VAL B C 1
ATOM 3663 O O . VAL B 1 9 ? -12.539 -32.875 -9.07 1 98.88 9 VAL B O 1
ATOM 3666 N N . VAL B 1 10 ? -11.516 -32.562 -7.109 1 98.88 10 VAL B N 1
ATOM 3667 C CA . VAL B 1 10 ? -10.578 -31.547 -7.578 1 98.88 10 VAL B CA 1
ATOM 3668 C C . VAL B 1 10 ? -9.164 -32.125 -7.602 1 98.88 10 VAL B C 1
ATOM 3670 O O . VAL B 1 10 ? -8.703 -32.688 -6.609 1 98.88 10 VAL B O 1
ATOM 3673 N N . LEU B 1 11 ? -8.484 -32.062 -8.727 1 98.75 11 LEU B N 1
ATOM 3674 C CA . LEU B 1 11 ? -7.105 -32.531 -8.867 1 98.75 11 LEU B CA 1
ATOM 3675 C C . LEU B 1 11 ? -6.125 -31.359 -8.781 1 98.75 11 LEU B C 1
ATOM 3677 O O . LEU B 1 11 ? -5.957 -30.609 -9.742 1 98.75 11 LEU B O 1
ATOM 3681 N N . GLY B 1 12 ? -5.371 -31.25 -7.684 1 98.56 12 GLY B N 1
ATOM 3682 C CA . GLY B 1 12 ? -4.465 -30.156 -7.398 1 98.56 12 GLY B CA 1
ATOM 3683 C C . GLY B 1 12 ? -4.969 -29.234 -6.309 1 98.56 12 GLY B C 1
ATOM 3684 O O . GLY B 1 12 ? -6.109 -28.766 -6.367 1 98.56 12 GLY B O 1
ATOM 3685 N N . SER B 1 13 ? -4.129 -28.906 -5.375 1 98.31 13 SER B N 1
ATOM 3686 C CA . SER B 1 13 ? -4.574 -28.125 -4.219 1 98.31 13 SER B CA 1
ATOM 3687 C C . SER B 1 13 ? -3.996 -26.719 -4.242 1 98.31 13 SER B C 1
ATOM 3689 O O . SER B 1 13 ? -3.988 -26.031 -3.221 1 98.31 13 SER B O 1
ATOM 3691 N N . GLY B 1 14 ? -3.389 -26.281 -5.441 1 98 14 GLY B N 1
ATOM 3692 C CA . GLY B 1 14 ? -2.988 -24.891 -5.578 1 98 14 GLY B CA 1
ATOM 3693 C C . GLY B 1 14 ? -4.152 -23.922 -5.492 1 98 14 GLY B C 1
ATOM 3694 O O . GLY B 1 14 ? -5.266 -24.312 -5.129 1 98 14 GLY B O 1
ATOM 3695 N N . PRO B 1 15 ? -3.922 -22.688 -5.863 1 97.69 15 PRO B N 1
ATOM 3696 C CA . PRO B 1 15 ? -4.969 -21.672 -5.73 1 97.69 15 PRO B CA 1
ATOM 3697 C C . PRO B 1 15 ? -6.25 -22.047 -6.477 1 97.69 15 PRO B C 1
ATOM 3699 O O . PRO B 1 15 ? -7.348 -21.906 -5.934 1 97.69 15 PRO B O 1
ATOM 3702 N N . ALA B 1 16 ? -6.133 -22.5 -7.695 1 98.44 16 ALA B N 1
ATOM 3703 C CA . ALA B 1 16 ? -7.312 -22.875 -8.477 1 98.44 16 ALA B CA 1
ATOM 3704 C C . ALA B 1 16 ? -8.086 -24 -7.789 1 98.44 16 ALA B C 1
ATOM 3706 O O . ALA B 1 16 ? -9.312 -23.938 -7.68 1 98.44 16 ALA B O 1
ATOM 3707 N N . GLY B 1 17 ? -7.363 -25 -7.379 1 98.62 17 GLY B N 1
ATOM 3708 C CA . GLY B 1 17 ? -8.008 -26.109 -6.695 1 98.62 17 GLY B CA 1
ATOM 3709 C C . GLY B 1 17 ? -8.672 -25.703 -5.391 1 98.62 17 GLY B C 1
ATOM 3710 O O . GLY B 1 17 ? -9.766 -26.188 -5.07 1 98.62 17 GLY B O 1
ATOM 3711 N N . GLU B 1 18 ? -7.98 -24.891 -4.648 1 97.88 18 GLU B N 1
ATOM 3712 C CA . GLU B 1 18 ? -8.547 -24.406 -3.395 1 97.88 18 GLU B CA 1
ATOM 3713 C C . GLU B 1 18 ? -9.844 -23.641 -3.637 1 97.88 18 GLU B C 1
ATOM 3715 O O . GLU B 1 18 ? -10.852 -23.875 -2.963 1 97.88 18 GLU B O 1
ATOM 3720 N N . GLY B 1 19 ? -9.789 -22.703 -4.566 1 96.75 19 GLY B N 1
ATOM 3721 C CA . GLY B 1 19 ? -10.992 -21.969 -4.91 1 96.75 19 GLY B CA 1
ATOM 3722 C C . GLY B 1 19 ? -12.148 -22.859 -5.312 1 96.75 19 GLY B C 1
ATOM 3723 O O . GLY B 1 19 ? -13.289 -22.625 -4.898 1 96.75 19 GLY B O 1
ATOM 3724 N N . ALA B 1 20 ? -11.883 -23.875 -6.09 1 98.44 20 ALA B N 1
ATOM 3725 C CA . ALA B 1 20 ? -12.898 -24.812 -6.559 1 98.44 20 ALA B CA 1
ATOM 3726 C C . ALA B 1 20 ? -13.469 -25.625 -5.402 1 98.44 20 ALA B C 1
ATOM 3728 O O . ALA B 1 20 ? -14.688 -25.703 -5.242 1 98.44 20 ALA B O 1
ATOM 3729 N N . ALA B 1 21 ? -12.586 -26.188 -4.602 1 98.44 21 ALA B N 1
ATOM 3730 C CA . ALA B 1 21 ? -13 -27.047 -3.498 1 98.44 21 ALA B CA 1
ATOM 3731 C C . ALA B 1 21 ? -13.836 -26.281 -2.482 1 98.44 21 ALA B C 1
ATOM 3733 O O . ALA B 1 21 ? -14.883 -26.766 -2.041 1 98.44 21 ALA B O 1
ATOM 3734 N N . MET B 1 22 ? -13.398 -25.109 -2.129 1 95.75 22 MET B N 1
ATOM 3735 C CA . MET B 1 22 ? -14.102 -24.312 -1.122 1 95.75 22 MET B CA 1
ATOM 3736 C C . MET B 1 22 ? -15.484 -23.906 -1.62 1 95.75 22 MET B C 1
ATOM 3738 O O . MET B 1 22 ? -16.469 -24 -0.887 1 95.75 22 MET B O 1
ATOM 3742 N N . ASN B 1 23 ? -15.508 -23.422 -2.867 1 95.81 23 ASN B N 1
ATOM 3743 C CA . ASN B 1 23 ? -16.781 -22.969 -3.408 1 95.81 23 ASN B CA 1
ATOM 3744 C C . ASN B 1 23 ? -17.797 -24.109 -3.504 1 95.81 23 ASN B C 1
ATOM 3746 O O . ASN B 1 23 ? -18.969 -23.938 -3.162 1 95.81 23 ASN B O 1
ATOM 3750 N N . ALA B 1 24 ? -17.359 -25.281 -3.943 1 97.81 24 ALA B N 1
ATOM 3751 C CA . ALA B 1 24 ? -18.234 -26.438 -4.059 1 97.81 24 ALA B CA 1
ATOM 3752 C C . ALA B 1 24 ? -18.703 -26.922 -2.682 1 97.81 24 ALA B C 1
ATOM 3754 O O . ALA B 1 24 ? -19.875 -27.25 -2.486 1 97.81 24 ALA B O 1
ATOM 3755 N N . ALA B 1 25 ? -17.766 -26.984 -1.749 1 97.44 25 ALA B N 1
ATOM 3756 C CA . ALA B 1 25 ? -18.094 -27.438 -0.397 1 97.44 25 ALA B CA 1
ATOM 3757 C C . ALA B 1 25 ? -19.109 -26.5 0.261 1 97.44 25 ALA B C 1
ATOM 3759 O O . ALA B 1 25 ? -20.062 -26.953 0.906 1 97.44 25 ALA B O 1
ATOM 3760 N N . LYS B 1 26 ? -18.938 -25.266 0.113 1 92.75 26 LYS B N 1
ATOM 3761 C CA . LYS B 1 26 ? -19.828 -24.266 0.71 1 92.75 26 LYS B CA 1
ATOM 3762 C C . LYS B 1 26 ? -21.219 -24.344 0.086 1 92.75 26 LYS B C 1
ATOM 3764 O O . LYS B 1 26 ? -22.203 -23.938 0.707 1 92.75 26 LYS B O 1
ATOM 3769 N N . ALA B 1 27 ? -21.266 -24.844 -1.12 1 94.88 27 ALA B N 1
ATOM 3770 C CA . ALA B 1 27 ? -22.547 -25.047 -1.789 1 94.88 27 ALA B CA 1
ATOM 3771 C C . ALA B 1 27 ? -23.188 -26.359 -1.37 1 94.88 27 ALA B C 1
ATOM 3773 O O . ALA B 1 27 ? -24.203 -26.781 -1.931 1 94.88 27 ALA B O 1
ATOM 3774 N N . GLY B 1 28 ? -22.562 -27.094 -0.458 1 95.75 28 GLY B N 1
ATOM 3775 C CA . GLY B 1 28 ? -23.141 -28.297 0.121 1 95.75 28 GLY B CA 1
ATOM 3776 C C . GLY B 1 28 ? -22.766 -29.562 -0.621 1 95.75 28 GLY B C 1
ATOM 3777 O O . GLY B 1 28 ? -23.391 -30.609 -0.427 1 95.75 28 GLY B O 1
ATOM 3778 N N . ARG B 1 29 ? -21.781 -29.547 -1.466 1 97.94 29 ARG B N 1
ATOM 3779 C CA . ARG B 1 29 ? -21.391 -30.734 -2.227 1 97.94 29 ARG B CA 1
ATOM 3780 C C . ARG B 1 29 ? -20.359 -31.562 -1.453 1 97.94 29 ARG B C 1
ATOM 3782 O O . ARG B 1 29 ? -19.609 -31.016 -0.645 1 97.94 29 ARG B O 1
ATOM 3789 N N . LYS B 1 30 ? -20.438 -32.812 -1.682 1 98.5 30 LYS B N 1
ATOM 3790 C CA . LYS B 1 30 ? -19.375 -33.688 -1.177 1 98.5 30 LYS B CA 1
ATOM 3791 C C . LYS B 1 30 ? -18.141 -33.594 -2.061 1 98.5 30 LYS B C 1
ATOM 3793 O O . LYS B 1 30 ? -18.172 -34 -3.223 1 98.5 30 LYS B O 1
ATOM 3798 N N . VAL B 1 31 ? -17 -33.094 -1.496 1 98.75 31 VAL B N 1
ATOM 3799 C CA . VAL B 1 31 ? -15.852 -32.75 -2.311 1 98.75 31 VAL B CA 1
ATOM 3800 C C . VAL B 1 31 ? -14.633 -33.562 -1.854 1 98.75 31 VAL B C 1
ATOM 3802 O O . VAL B 1 31 ? -14.414 -33.75 -0.653 1 98.75 31 VAL B O 1
ATOM 3805 N N . ALA B 1 32 ? -13.836 -34.062 -2.797 1 98.75 32 ALA B N 1
ATOM 3806 C CA . ALA B 1 32 ? -12.508 -34.594 -2.559 1 98.75 32 ALA B CA 1
ATOM 3807 C C . ALA B 1 32 ? -11.438 -33.781 -3.281 1 98.75 32 ALA B C 1
ATOM 3809 O O . ALA B 1 32 ? -11.656 -33.312 -4.402 1 98.75 32 ALA B O 1
ATOM 3810 N N . MET B 1 33 ? -10.352 -33.562 -2.635 1 98.5 33 MET B N 1
ATOM 3811 C CA . MET B 1 33 ? -9.18 -32.906 -3.209 1 98.5 33 MET B CA 1
ATOM 3812 C C . MET B 1 33 ? -8 -33.875 -3.275 1 98.5 33 MET B C 1
ATOM 3814 O O . MET B 1 33 ? -7.691 -34.562 -2.293 1 98.5 33 MET B O 1
ATOM 3818 N N . VAL B 1 34 ? -7.383 -34 -4.434 1 98.38 34 VAL B N 1
ATOM 3819 C CA . VAL B 1 34 ? -6.23 -34.875 -4.641 1 98.38 34 VAL B CA 1
ATOM 3820 C C . VAL B 1 34 ? -4.996 -34.031 -4.938 1 98.38 34 VAL B C 1
ATOM 3822 O O . VAL B 1 34 ? -5.039 -33.125 -5.777 1 98.38 34 VAL B O 1
ATOM 3825 N N . ASP B 1 35 ? -3.975 -34.25 -4.254 1 97.94 35 ASP B N 1
ATOM 3826 C CA . ASP B 1 35 ? -2.699 -33.625 -4.559 1 97.94 35 ASP B CA 1
ATOM 3827 C C . ASP B 1 35 ? -1.547 -34.594 -4.465 1 97.94 35 ASP B C 1
ATOM 3829 O O . ASP B 1 35 ? -1.528 -35.469 -3.578 1 97.94 35 ASP B O 1
ATOM 3833 N N . SER B 1 36 ? -0.648 -34.5 -5.402 1 96 36 SER B N 1
ATOM 3834 C CA . SER B 1 36 ? 0.497 -35.406 -5.406 1 96 36 SER B CA 1
ATOM 3835 C C . SER B 1 36 ? 1.452 -35.094 -4.258 1 96 36 SER B C 1
ATOM 3837 O O . SER B 1 36 ? 2.207 -35.938 -3.816 1 96 36 SER B O 1
ATOM 3839 N N . ARG B 1 37 ? 1.421 -33.875 -3.789 1 94.94 37 ARG B N 1
ATOM 3840 C CA . ARG B 1 37 ? 2.217 -33.5 -2.627 1 94.94 37 ARG B CA 1
ATOM 3841 C C . ARG B 1 37 ? 1.586 -34 -1.337 1 94.94 37 ARG B C 1
ATOM 3843 O O . ARG B 1 37 ? 0.387 -34.281 -1.297 1 94.94 37 ARG B O 1
ATOM 3850 N N . ARG B 1 38 ? 2.377 -34 -0.252 1 94.94 38 ARG B N 1
ATOM 3851 C CA . ARG B 1 38 ? 1.894 -34.469 1.038 1 94.94 38 ARG B CA 1
ATOM 3852 C C . ARG B 1 38 ? 1.183 -33.375 1.807 1 94.94 38 ARG B C 1
ATOM 3854 O O . ARG B 1 38 ? 0.521 -33.625 2.812 1 94.94 38 ARG B O 1
ATOM 3861 N N . GLN B 1 39 ? 1.369 -32.188 1.305 1 96.25 39 GLN B N 1
ATOM 3862 C CA . GLN B 1 39 ? 0.738 -31.016 1.919 1 96.25 39 GLN B CA 1
ATOM 3863 C C . GLN B 1 39 ? 0.006 -30.172 0.877 1 96.25 39 GLN B C 1
ATOM 3865 O O . GLN B 1 39 ? 0.447 -30.078 -0.269 1 96.25 39 GLN B O 1
ATOM 3870 N N . VAL B 1 40 ? -1.067 -29.531 1.312 1 97.56 40 VAL B N 1
ATOM 3871 C CA . VAL B 1 40 ? -1.871 -28.719 0.409 1 97.56 40 VAL B CA 1
ATOM 3872 C C . VAL B 1 40 ? -1.135 -27.422 0.095 1 97.56 40 VAL B C 1
ATOM 3874 O O . VAL B 1 40 ? -0.185 -27.047 0.791 1 97.56 40 VAL B O 1
ATOM 3877 N N . GLY B 1 41 ? -1.608 -26.766 -0.956 1 96.94 41 GLY B N 1
ATOM 3878 C CA . GLY B 1 41 ? -1.086 -25.453 -1.266 1 96.94 41 GLY B CA 1
ATOM 3879 C C . GLY B 1 41 ? -0.535 -25.344 -2.676 1 96.94 41 GLY B C 1
ATOM 3880 O O . GLY B 1 41 ? -0.409 -24.234 -3.215 1 96.94 41 GLY B O 1
ATOM 3881 N N . GLY B 1 42 ? -0.227 -26.484 -3.291 1 96.44 42 GLY B N 1
ATOM 3882 C CA . GLY B 1 42 ? 0.253 -26.5 -4.664 1 96.44 42 GLY B CA 1
ATOM 3883 C C . GLY B 1 42 ? 1.579 -25.797 -4.84 1 96.44 42 GLY B C 1
ATOM 3884 O O . GLY B 1 42 ? 2.307 -25.562 -3.871 1 96.44 42 GLY B O 1
ATOM 3885 N N . ASN B 1 43 ? 1.939 -25.547 -6.109 1 95.5 43 ASN B N 1
ATOM 3886 C CA . ASN B 1 43 ? 3.191 -24.875 -6.434 1 95.5 43 ASN B CA 1
ATOM 3887 C C . ASN B 1 43 ? 3.252 -23.484 -5.824 1 95.5 43 ASN B C 1
ATOM 3889 O O . ASN B 1 43 ? 4.32 -23.031 -5.418 1 95.5 43 ASN B O 1
ATOM 3893 N N . CYS B 1 44 ? 2.191 -22.781 -5.793 1 96.19 44 CYS B N 1
ATOM 3894 C CA . CYS B 1 44 ? 2.109 -21.422 -5.277 1 96.19 44 CYS B CA 1
ATOM 3895 C C . CYS B 1 44 ? 2.691 -21.328 -3.871 1 96.19 44 CYS B C 1
ATOM 3897 O O . CYS B 1 44 ? 3.502 -20.453 -3.584 1 96.19 44 CYS B O 1
ATOM 3899 N N . THR B 1 45 ? 2.299 -22.234 -3.023 1 96.88 45 THR B N 1
ATOM 3900 C CA . THR B 1 45 ? 2.676 -22.203 -1.614 1 96.88 45 THR B CA 1
ATOM 3901 C C . THR B 1 45 ? 4.082 -22.75 -1.419 1 96.88 45 THR B C 1
ATOM 3903 O O . THR B 1 45 ? 4.871 -22.203 -0.646 1 96.88 45 THR B O 1
ATOM 3906 N N . HIS B 1 46 ? 4.469 -23.766 -2.197 1 96.25 46 HIS B N 1
ATOM 3907 C CA . HIS B 1 46 ? 5.652 -24.547 -1.859 1 96.25 46 HIS B CA 1
ATOM 3908 C C . HIS B 1 46 ? 6.855 -24.125 -2.691 1 96.25 46 HIS B C 1
ATOM 3910 O O . HIS B 1 46 ? 7.996 -24.203 -2.234 1 96.25 46 HIS B O 1
ATOM 3916 N N . LEU B 1 47 ? 6.566 -23.672 -3.965 1 95 47 LEU B N 1
ATOM 3917 C CA . LEU B 1 47 ? 7.715 -23.484 -4.844 1 95 47 LEU B CA 1
ATOM 3918 C C . LEU B 1 47 ? 7.598 -22.188 -5.633 1 95 47 LEU B C 1
ATOM 3920 O O . LEU B 1 47 ? 8.578 -21.719 -6.207 1 95 47 LEU B O 1
ATOM 3924 N N . GLY B 1 48 ? 6.453 -21.625 -5.617 1 94.62 48 GLY B N 1
ATOM 3925 C CA . GLY B 1 48 ? 6.195 -20.516 -6.512 1 94.62 48 GLY B CA 1
ATOM 3926 C C . GLY B 1 48 ? 6.031 -19.188 -5.781 1 94.62 48 GLY B C 1
ATOM 3927 O O . GLY B 1 48 ? 7.016 -18.578 -5.367 1 94.62 48 GLY B O 1
ATOM 3928 N N . THR B 1 49 ? 4.809 -18.812 -5.559 1 95.19 49 THR B N 1
ATOM 3929 C CA . THR B 1 49 ? 4.426 -17.453 -5.148 1 95.19 49 THR B CA 1
ATOM 3930 C C . THR B 1 49 ? 4.984 -17.141 -3.768 1 95.19 49 THR B C 1
ATOM 3932 O O . THR B 1 49 ? 5.641 -16.109 -3.584 1 95.19 49 THR B O 1
ATOM 3935 N N . ILE B 1 50 ? 4.793 -17.953 -2.771 1 96.25 50 ILE B N 1
ATOM 3936 C CA . ILE B 1 50 ? 5.109 -17.641 -1.38 1 96.25 50 ILE B CA 1
ATOM 3937 C C . ILE B 1 50 ? 6.621 -17.578 -1.192 1 96.25 50 ILE B C 1
ATOM 3939 O O . ILE B 1 50 ? 7.156 -16.594 -0.704 1 96.25 50 ILE B O 1
ATOM 3943 N N . PRO B 1 51 ? 7.383 -18.594 -1.654 1 95.62 51 PRO B N 1
ATOM 3944 C CA . PRO B 1 51 ? 8.836 -18.516 -1.469 1 95.62 51 PRO B CA 1
ATOM 3945 C C . PRO B 1 51 ? 9.461 -17.344 -2.225 1 95.62 51 PRO B C 1
ATOM 3947 O O . PRO B 1 51 ? 10.312 -16.625 -1.679 1 95.62 51 PRO B O 1
ATOM 3950 N N . SER B 1 52 ? 9.102 -17.156 -3.482 1 95.69 52 SER B N 1
ATOM 3951 C CA . SER B 1 52 ? 9.727 -16.109 -4.285 1 95.69 52 SER B CA 1
ATOM 3952 C C . SER B 1 52 ? 9.438 -14.719 -3.705 1 95.69 52 SER B C 1
ATOM 3954 O O . SER B 1 52 ? 10.32 -13.859 -3.674 1 95.69 52 SER B O 1
ATOM 3956 N N . LYS B 1 53 ? 8.227 -14.5 -3.258 1 96.62 53 LYS B N 1
ATOM 3957 C CA . LYS B 1 53 ? 7.871 -13.195 -2.711 1 96.62 53 LYS B CA 1
ATOM 3958 C C . LYS B 1 53 ? 8.477 -13 -1.321 1 96.62 53 LYS B C 1
ATOM 3960 O O . LYS B 1 53 ? 8.789 -11.875 -0.926 1 96.62 53 LYS B O 1
ATOM 3965 N N . ALA B 1 54 ? 8.547 -14.062 -0.547 1 95.62 54 ALA B N 1
ATOM 3966 C CA . ALA B 1 54 ? 9.258 -13.977 0.728 1 95.62 54 ALA B CA 1
ATOM 3967 C C . ALA B 1 54 ? 10.727 -13.625 0.518 1 95.62 54 ALA B C 1
ATOM 3969 O O . ALA B 1 54 ? 11.281 -12.781 1.229 1 95.62 54 ALA B O 1
ATOM 3970 N N . LEU B 1 55 ? 11.367 -14.297 -0.474 1 95.25 55 LEU B N 1
ATOM 3971 C CA . LEU B 1 55 ? 12.75 -14.008 -0.83 1 95.25 55 LEU B CA 1
ATOM 3972 C C . LEU B 1 55 ? 12.898 -12.547 -1.251 1 95.25 55 LEU B C 1
ATOM 3974 O O . LEU B 1 55 ? 13.812 -11.859 -0.792 1 95.25 55 LEU B O 1
ATOM 3978 N N . ARG B 1 56 ? 12.031 -12.133 -2.076 1 96.69 56 ARG B N 1
ATOM 3979 C CA . ARG B 1 56 ? 12.055 -10.766 -2.576 1 96.69 56 ARG B CA 1
ATOM 3980 C C . ARG B 1 56 ? 11.961 -9.766 -1.43 1 96.69 56 ARG B C 1
ATOM 3982 O O . ARG B 1 56 ? 12.688 -8.766 -1.406 1 96.69 56 ARG B O 1
ATOM 3989 N N . HIS B 1 57 ? 11.055 -10.008 -0.532 1 95.5 57 HIS B N 1
ATOM 3990 C CA . HIS B 1 57 ? 10.867 -9.125 0.609 1 95.5 57 HIS B CA 1
ATOM 3991 C C . HIS B 1 57 ? 12.141 -9.008 1.437 1 95.5 57 HIS B C 1
ATOM 3993 O O . HIS B 1 57 ? 12.562 -7.906 1.79 1 95.5 57 HIS B O 1
ATOM 3999 N N . SER B 1 58 ? 12.75 -10.109 1.728 1 94.38 58 SER B N 1
ATOM 4000 C CA . SER B 1 58 ? 13.977 -10.141 2.514 1 94.38 58 SER B CA 1
ATOM 4001 C C . SER B 1 58 ? 15.109 -9.406 1.798 1 94.38 58 SER B C 1
ATOM 4003 O O . SER B 1 58 ? 15.852 -8.648 2.418 1 94.38 58 SER B O 1
ATOM 4005 N N . VAL B 1 59 ? 15.195 -9.664 0.514 1 95.06 59 VAL B N 1
ATOM 4006 C CA . VAL B 1 59 ? 16.266 -9.039 -0.267 1 95.06 59 VAL B CA 1
ATOM 4007 C C . VAL B 1 59 ? 16.062 -7.527 -0.298 1 95.06 59 VAL B C 1
ATOM 4009 O O . VAL B 1 59 ? 17.016 -6.762 -0.183 1 95.06 59 VAL B O 1
ATOM 4012 N N . ARG B 1 60 ? 14.844 -7.137 -0.437 1 94.5 60 ARG B N 1
ATOM 4013 C CA . ARG B 1 60 ? 14.555 -5.711 -0.397 1 94.5 60 ARG B CA 1
ATOM 4014 C C . ARG B 1 60 ? 14.969 -5.102 0.939 1 94.5 60 ARG B C 1
ATOM 4016 O O . ARG B 1 60 ? 15.523 -4 0.981 1 94.5 60 ARG B O 1
ATOM 4023 N N . GLN B 1 61 ? 14.672 -5.785 2.053 1 92 61 GLN B N 1
ATOM 4024 C CA . GLN B 1 61 ? 15.07 -5.316 3.375 1 92 61 GLN B CA 1
ATOM 4025 C C . GLN B 1 61 ? 16.594 -5.184 3.475 1 92 61 GLN B C 1
ATOM 4027 O O . GLN B 1 61 ? 17.094 -4.215 4.043 1 92 61 GLN B O 1
ATOM 4032 N N . ILE B 1 62 ? 17.266 -6.145 2.928 1 91.94 62 ILE B N 1
ATOM 4033 C CA . ILE B 1 62 ? 18.719 -6.145 2.943 1 91.94 62 ILE B CA 1
ATOM 4034 C C . ILE B 1 62 ? 19.25 -4.938 2.166 1 91.94 62 ILE B C 1
ATOM 4036 O O . ILE B 1 62 ? 20.141 -4.227 2.637 1 91.94 62 ILE B O 1
ATOM 4040 N N . MET B 1 63 ? 18.672 -4.777 1.014 1 92.31 63 MET B N 1
ATOM 4041 C CA . MET B 1 63 ? 19.078 -3.645 0.19 1 92.31 63 MET B CA 1
ATOM 4042 C C . MET B 1 63 ? 18.875 -2.328 0.931 1 92.31 63 MET B C 1
ATOM 4044 O O . MET B 1 63 ? 19.734 -1.455 0.917 1 92.31 63 MET B O 1
ATOM 4048 N N . GLN B 1 64 ? 17.734 -2.217 1.589 1 89.25 64 GLN B N 1
ATOM 4049 C CA . GLN B 1 64 ? 17.406 -1.002 2.324 1 89.25 64 GLN B CA 1
ATOM 4050 C C . GLN B 1 64 ? 18.375 -0.777 3.484 1 89.25 64 GLN B C 1
ATOM 4052 O O . GLN B 1 64 ? 18.812 0.35 3.729 1 89.25 64 GLN B O 1
ATOM 4057 N N . PHE B 1 65 ? 18.641 -1.794 4.148 1 86.5 65 PHE B N 1
ATOM 4058 C CA . PHE B 1 65 ? 19.562 -1.706 5.273 1 86.5 65 PHE B CA 1
ATOM 4059 C C . PHE B 1 65 ? 20.953 -1.293 4.805 1 86.5 65 PHE B C 1
ATOM 4061 O O . PHE B 1 65 ? 21.594 -0.456 5.434 1 86.5 65 PHE B O 1
ATOM 4068 N N . ASN B 1 66 ? 21.328 -1.855 3.736 1 89.56 66 ASN B N 1
ATOM 4069 C CA . ASN B 1 66 ? 22.688 -1.652 3.27 1 89.56 66 ASN B CA 1
ATOM 4070 C C . ASN B 1 66 ? 22.875 -0.274 2.639 1 89.56 66 ASN B C 1
ATOM 4072 O O . ASN B 1 66 ? 23.984 0.234 2.555 1 89.56 66 ASN B O 1
ATOM 4076 N N . THR B 1 67 ? 21.781 0.309 2.297 1 87 67 THR B N 1
ATOM 4077 C CA . THR B 1 67 ? 21.906 1.572 1.58 1 87 67 THR B CA 1
ATOM 4078 C C . THR B 1 67 ? 21.453 2.738 2.447 1 87 67 THR B C 1
ATOM 4080 O O . THR B 1 67 ? 21.734 3.898 2.143 1 87 67 THR B O 1
ATOM 4083 N N . ASN B 1 68 ? 20.734 2.463 3.486 1 85.62 68 ASN B N 1
ATOM 4084 C CA . ASN B 1 68 ? 20.234 3.51 4.371 1 85.62 68 ASN B CA 1
ATOM 4085 C C . ASN B 1 68 ? 21.359 4.168 5.16 1 85.62 68 ASN B C 1
ATOM 4087 O O . ASN B 1 68 ? 22.031 3.508 5.941 1 85.62 68 ASN B O 1
ATOM 4091 N N . PRO B 1 69 ? 21.469 5.465 4.965 1 82.38 69 PRO B N 1
ATOM 4092 C CA . PRO B 1 69 ? 22.562 6.168 5.641 1 82.38 69 PRO B CA 1
ATOM 4093 C C . PRO B 1 69 ? 22.516 6.023 7.16 1 82.38 69 PRO B C 1
ATOM 4095 O O . PRO B 1 69 ? 23.562 5.984 7.816 1 82.38 69 PRO B O 1
ATOM 4098 N N . MET B 1 70 ? 21.391 5.957 7.68 1 83.06 70 MET B N 1
ATOM 4099 C CA . MET B 1 70 ? 21.234 5.824 9.125 1 83.06 70 MET B CA 1
ATOM 4100 C C . MET B 1 70 ? 21.859 4.527 9.625 1 83.06 70 MET B C 1
ATOM 4102 O O . MET B 1 70 ? 22.562 4.523 10.633 1 83.06 70 MET B O 1
ATOM 4106 N N . PHE B 1 71 ? 21.672 3.484 8.953 1 83.25 71 PHE B N 1
ATOM 4107 C CA . PHE B 1 71 ? 22.219 2.193 9.336 1 83.25 71 PHE B CA 1
ATOM 4108 C C . PHE B 1 71 ? 23.703 2.113 8.984 1 83.25 71 PHE B C 1
ATOM 4110 O O . PHE B 1 71 ? 24.484 1.479 9.695 1 83.25 71 PHE B O 1
ATOM 4117 N N . ARG B 1 72 ? 24.141 2.725 7.957 1 81.5 72 ARG B N 1
ATOM 4118 C CA . ARG B 1 72 ? 25.531 2.705 7.523 1 81.5 72 ARG B CA 1
ATOM 4119 C C . ARG B 1 72 ? 26.422 3.469 8.492 1 81.5 72 ARG B C 1
ATOM 4121 O O . ARG B 1 72 ? 27.625 3.201 8.586 1 81.5 72 ARG B O 1
ATOM 4128 N N . ALA B 1 73 ? 25.828 4.422 9.117 1 77.69 73 ALA B N 1
ATOM 4129 C CA . ALA B 1 73 ? 26.594 5.242 10.062 1 77.69 73 ALA B CA 1
ATOM 4130 C C . ALA B 1 73 ? 27.031 4.426 11.266 1 77.69 73 ALA B C 1
ATOM 4132 O O . ALA B 1 73 ? 28.031 4.762 11.922 1 77.69 73 ALA B O 1
ATOM 4133 N N . ILE B 1 74 ? 26.391 3.357 11.5 1 74.38 74 ILE B N 1
ATOM 4134 C CA . ILE B 1 74 ? 26.703 2.676 12.75 1 74.38 74 ILE B CA 1
ATOM 4135 C C . ILE B 1 74 ? 27.281 1.296 12.461 1 74.38 74 ILE B C 1
ATOM 4137 O O . ILE B 1 74 ? 27.562 0.525 13.383 1 74.38 74 ILE B O 1
ATOM 4141 N N . GLY B 1 75 ? 27.344 1.02 11.164 1 74.69 75 GLY B N 1
ATOM 4142 C CA . GLY B 1 75 ? 27.938 -0.289 10.906 1 74.69 75 GLY B CA 1
ATOM 4143 C C . GLY B 1 75 ? 28.141 -0.564 9.43 1 74.69 75 GLY B C 1
ATOM 4144 O O . GLY B 1 75 ? 27.625 0.159 8.57 1 74.69 75 GLY B O 1
ATOM 4145 N N . GLU B 1 76 ? 28.906 -1.656 9.18 1 79.94 76 GLU B N 1
ATOM 4146 C CA . GLU B 1 76 ? 29.203 -2.072 7.812 1 79.94 76 GLU B CA 1
ATOM 4147 C C . GLU B 1 76 ? 28.031 -2.832 7.199 1 79.94 76 GLU B C 1
ATOM 4149 O O . GLU B 1 76 ? 27.219 -3.418 7.918 1 79.94 76 GLU B O 1
ATOM 4154 N N . PRO B 1 77 ? 27.984 -2.773 5.91 1 81.62 77 PRO B N 1
ATOM 4155 C CA . PRO B 1 77 ? 26.969 -3.584 5.238 1 81.62 77 PRO B CA 1
ATOM 4156 C C . PRO B 1 77 ? 27.047 -5.062 5.617 1 81.62 77 PRO B C 1
ATOM 4158 O O . PRO B 1 77 ? 28.125 -5.578 5.875 1 81.62 77 PRO B O 1
ATOM 4161 N N . ARG B 1 78 ? 25.906 -5.57 5.684 1 81.62 78 ARG B N 1
ATOM 4162 C CA . ARG B 1 78 ? 25.828 -6.992 6.008 1 81.62 78 ARG B CA 1
ATOM 4163 C C . ARG B 1 78 ? 25.625 -7.828 4.746 1 81.62 78 ARG B C 1
ATOM 4165 O O . ARG B 1 78 ? 24.906 -7.414 3.83 1 81.62 78 ARG B O 1
ATOM 4172 N N . TRP B 1 79 ? 26.344 -8.875 4.797 1 84.19 79 TRP B N 1
ATOM 4173 C CA . TRP B 1 79 ? 26.219 -9.797 3.668 1 84.19 79 TRP B CA 1
ATOM 4174 C C . TRP B 1 79 ? 25.406 -11.023 4.047 1 84.19 79 TRP B C 1
ATOM 4176 O O . TRP B 1 79 ? 25.594 -11.594 5.121 1 84.19 79 TRP B O 1
ATOM 4186 N N . PHE B 1 80 ? 24.453 -11.352 3.148 1 88 80 PHE B N 1
ATOM 4187 C CA . PHE B 1 80 ? 23.609 -12.523 3.354 1 88 80 PHE B CA 1
ATOM 4188 C C . PHE B 1 80 ? 23.703 -13.477 2.162 1 88 80 PHE B C 1
ATOM 4190 O O . PHE B 1 80 ? 23.734 -13.031 1.013 1 88 80 PHE B O 1
ATOM 4197 N N . SER B 1 81 ? 23.812 -14.773 2.516 1 90.81 81 SER B N 1
ATOM 4198 C CA . SER B 1 81 ? 23.766 -15.773 1.449 1 90.81 81 SER B CA 1
ATOM 4199 C C . SER B 1 81 ? 22.344 -16.078 1.033 1 90.81 81 SER B C 1
ATOM 4201 O O . SER B 1 81 ? 21.406 -15.891 1.812 1 90.81 81 SER B O 1
ATOM 4203 N N . PHE B 1 82 ? 22.234 -16.516 -0.212 1 92.88 82 PHE B N 1
ATOM 4204 C CA . PHE B 1 82 ? 20.922 -16.891 -0.72 1 92.88 82 PHE B CA 1
ATOM 4205 C C . PHE B 1 82 ? 20.281 -17.938 0.178 1 92.88 82 PHE B C 1
ATOM 4207 O O . PHE B 1 82 ? 19.109 -17.797 0.559 1 92.88 82 PHE B O 1
ATOM 4214 N N . PRO B 1 83 ? 20.984 -18.984 0.642 1 90.5 83 PRO B N 1
ATOM 4215 C CA . PRO B 1 83 ? 20.375 -19.969 1.525 1 90.5 83 PRO B CA 1
ATOM 4216 C C . PRO B 1 83 ? 19.891 -19.375 2.846 1 90.5 83 PRO B C 1
ATOM 4218 O O . PRO B 1 83 ? 18.875 -19.797 3.389 1 90.5 83 PRO B O 1
ATOM 4221 N N . ASP B 1 84 ? 20.609 -18.453 3.316 1 88.5 84 ASP B N 1
ATOM 4222 C CA . ASP B 1 84 ? 20.203 -17.797 4.559 1 88.5 84 ASP B CA 1
ATOM 4223 C C . ASP B 1 84 ? 18.875 -17.062 4.387 1 88.5 84 ASP B C 1
ATOM 4225 O O . ASP B 1 84 ? 18.016 -17.109 5.266 1 88.5 84 ASP B O 1
ATOM 4229 N N . VAL B 1 85 ? 18.812 -16.406 3.287 1 90.38 85 VAL B N 1
ATOM 4230 C CA . VAL B 1 85 ? 17.594 -15.633 3.016 1 90.38 85 VAL B CA 1
ATOM 4231 C C . VAL B 1 85 ? 16.422 -16.578 2.785 1 90.38 85 VAL B C 1
ATOM 4233 O O . VAL B 1 85 ? 15.289 -16.281 3.172 1 90.38 85 VAL B O 1
ATOM 4236 N N . LEU B 1 86 ? 16.688 -17.672 2.211 1 90.5 86 LEU B N 1
ATOM 4237 C CA . LEU B 1 86 ? 15.664 -18.656 1.88 1 90.5 86 LEU B CA 1
ATOM 4238 C C . LEU B 1 86 ? 15.016 -19.203 3.143 1 90.5 86 LEU B C 1
ATOM 4240 O O . LEU B 1 86 ? 13.844 -19.578 3.131 1 90.5 86 LEU B O 1
ATOM 4244 N N . LYS B 1 87 ? 15.688 -19.297 4.211 1 87.5 87 LYS B N 1
ATOM 4245 C CA . LYS B 1 87 ? 15.164 -19.797 5.48 1 87.5 87 LYS B CA 1
ATOM 4246 C C . LYS B 1 87 ? 13.961 -18.984 5.938 1 87.5 87 LYS B C 1
ATOM 4248 O O . LYS B 1 87 ? 13.039 -19.516 6.555 1 87.5 87 LYS B O 1
ATOM 4253 N N . SER B 1 88 ? 14 -17.734 5.625 1 83.19 88 SER B N 1
ATOM 4254 C CA . SER B 1 88 ? 12.891 -16.859 5.996 1 83.19 88 SER B CA 1
ATOM 4255 C C . SER B 1 88 ? 11.609 -17.266 5.266 1 83.19 88 SER B C 1
ATOM 4257 O O . SER B 1 88 ? 10.516 -17.125 5.809 1 83.19 88 SER B O 1
ATOM 4259 N N . ALA B 1 89 ? 11.773 -17.734 4.105 1 87.62 89 ALA B N 1
ATOM 4260 C CA . ALA B 1 89 ? 10.625 -18.141 3.301 1 87.62 89 ALA B CA 1
ATOM 4261 C C . ALA B 1 89 ? 9.984 -19.406 3.873 1 87.62 89 ALA B C 1
ATOM 4263 O O . ALA B 1 89 ? 8.766 -19.578 3.783 1 87.62 89 ALA B O 1
ATOM 4264 N N . GLU B 1 90 ? 10.758 -20.25 4.5 1 89.94 90 GLU B N 1
ATOM 4265 C CA . GLU B 1 90 ? 10.266 -21.516 5.023 1 89.94 90 GLU B CA 1
ATOM 4266 C C . GLU B 1 90 ? 9.234 -21.297 6.129 1 89.94 90 GLU B C 1
ATOM 4268 O O . GLU B 1 90 ? 8.258 -22.047 6.227 1 89.94 90 GLU B O 1
ATOM 4273 N N . LYS B 1 91 ? 9.414 -20.344 6.918 1 89.19 91 LYS B N 1
ATOM 4274 C CA . LYS B 1 91 ? 8.484 -20.047 8 1 89.19 91 LYS B CA 1
ATOM 4275 C C . LYS B 1 91 ? 7.117 -19.641 7.461 1 89.19 91 LYS B C 1
ATOM 4277 O O . LYS B 1 91 ? 6.086 -20.047 8.008 1 89.19 91 LYS B O 1
ATOM 4282 N N . VAL B 1 92 ? 7.176 -18.875 6.438 1 92.5 92 VAL B N 1
ATOM 4283 C CA . VAL B 1 92 ? 5.93 -18.406 5.84 1 92.5 92 VAL B CA 1
ATOM 4284 C C . VAL B 1 92 ? 5.191 -19.578 5.195 1 92.5 92 VAL B C 1
ATOM 4286 O O . VAL B 1 92 ? 3.967 -19.688 5.301 1 92.5 92 VAL B O 1
ATOM 4289 N N . ILE B 1 93 ? 5.922 -20.438 4.543 1 95.06 93 ILE B N 1
ATOM 4290 C CA . ILE B 1 93 ? 5.336 -21.609 3.887 1 95.06 93 ILE B CA 1
ATOM 4291 C C . ILE B 1 93 ? 4.574 -22.438 4.91 1 95.06 93 ILE B C 1
ATOM 4293 O O . ILE B 1 93 ? 3.418 -22.812 4.684 1 95.06 93 ILE B O 1
ATOM 4297 N N . SER B 1 94 ? 5.184 -22.703 6.047 1 94.94 94 SER B N 1
ATOM 4298 C CA . SER B 1 94 ? 4.574 -23.516 7.082 1 94.94 94 SER B CA 1
ATOM 4299 C C . SER B 1 94 ? 3.271 -22.906 7.582 1 94.94 94 SER B C 1
ATOM 4301 O O . SER B 1 94 ? 2.285 -23.609 7.801 1 94.94 94 SER B O 1
ATOM 4303 N N . LYS B 1 95 ? 3.285 -21.625 7.773 1 94.81 95 LYS B N 1
ATOM 4304 C CA . LYS B 1 95 ? 2.086 -20.938 8.234 1 94.81 95 LYS B CA 1
ATOM 4305 C C . LYS B 1 95 ? 0.968 -21.016 7.199 1 94.81 95 LYS B C 1
ATOM 4307 O O . LYS B 1 95 ? -0.193 -21.25 7.551 1 94.81 95 LYS B O 1
ATOM 4312 N N . GLN B 1 96 ? 1.335 -20.844 5.953 1 95.38 96 GLN B N 1
ATOM 4313 C CA . GLN B 1 96 ? 0.346 -20.906 4.883 1 95.38 96 GLN B CA 1
ATOM 4314 C C . GLN B 1 96 ? -0.222 -22.312 4.738 1 95.38 96 GLN B C 1
ATOM 4316 O O . GLN B 1 96 ? -1.423 -22.484 4.52 1 95.38 96 GLN B O 1
ATOM 4321 N N . VAL B 1 97 ? 0.646 -23.328 4.852 1 96.31 97 VAL B N 1
ATOM 4322 C CA . VAL B 1 97 ? 0.194 -24.703 4.773 1 96.31 97 VAL B CA 1
ATOM 4323 C C . VAL B 1 97 ? -0.78 -25 5.914 1 96.31 97 VAL B C 1
ATOM 4325 O O . VAL B 1 97 ? -1.829 -25.609 5.699 1 96.31 97 VAL B O 1
ATOM 4328 N N . ALA B 1 98 ? -0.456 -24.547 7.113 1 95.75 98 ALA B N 1
ATOM 4329 C CA . ALA B 1 98 ? -1.312 -24.766 8.273 1 95.75 98 ALA B CA 1
ATOM 4330 C C . ALA B 1 98 ? -2.678 -24.109 8.078 1 95.75 98 ALA B C 1
ATOM 4332 O O . ALA B 1 98 ? -3.711 -24.719 8.375 1 95.75 98 ALA B O 1
ATOM 4333 N N . SER B 1 99 ? -2.629 -22.922 7.629 1 93.25 99 SER B N 1
ATOM 4334 C CA . SER B 1 99 ? -3.869 -22.188 7.391 1 93.25 99 SER B CA 1
ATOM 4335 C C . SER B 1 99 ? -4.746 -22.906 6.371 1 93.25 99 SER B C 1
ATOM 4337 O O . SER B 1 99 ? -5.941 -23.109 6.605 1 93.25 99 SER B O 1
ATOM 4339 N N . ARG B 1 100 ? -4.203 -23.281 5.27 1 94.81 100 ARG B N 1
ATOM 4340 C CA . ARG B 1 100 ? -4.953 -23.922 4.199 1 94.81 100 ARG B CA 1
ATOM 4341 C C . ARG B 1 100 ? -5.469 -25.281 4.645 1 94.81 100 ARG B C 1
ATOM 4343 O O . ARG B 1 100 ? -6.586 -25.688 4.293 1 94.81 100 ARG B O 1
ATOM 4350 N N . THR B 1 101 ? -4.625 -25.984 5.371 1 96.19 101 THR B N 1
ATOM 4351 C CA . THR B 1 101 ? -5.066 -27.266 5.922 1 96.19 101 THR B CA 1
ATOM 4352 C C . THR B 1 101 ? -6.312 -27.078 6.785 1 96.19 101 THR B C 1
ATOM 4354 O O . THR B 1 101 ? -7.246 -27.875 6.711 1 96.19 101 THR B O 1
ATOM 4357 N N . GLY B 1 102 ? -6.289 -26.047 7.59 1 94.69 102 GLY B N 1
ATOM 4358 C CA . GLY B 1 102 ? -7.449 -25.734 8.406 1 94.69 102 GLY B CA 1
ATOM 4359 C C . GLY B 1 102 ? -8.695 -25.438 7.586 1 94.69 102 GLY B C 1
ATOM 4360 O O . GLY B 1 102 ? -9.797 -25.828 7.961 1 94.69 102 GLY B O 1
ATOM 4361 N N . TYR B 1 103 ? -8.57 -24.781 6.449 1 92.19 103 TYR B N 1
ATOM 4362 C CA . TYR B 1 103 ? -9.688 -24.469 5.566 1 92.19 103 TYR B CA 1
ATOM 4363 C C . TYR B 1 103 ? -10.344 -25.75 5.059 1 92.19 103 TYR B C 1
ATOM 4365 O O . TYR B 1 103 ? -11.57 -25.891 5.074 1 92.19 103 TYR B O 1
ATOM 4373 N N . TYR B 1 104 ? -9.492 -26.672 4.562 1 96.56 104 TYR B N 1
ATOM 4374 C CA . TYR B 1 104 ? -10.016 -27.922 4.031 1 96.56 104 TYR B CA 1
ATOM 4375 C C . TYR B 1 104 ? -10.727 -28.719 5.113 1 96.56 104 TYR B C 1
ATOM 4377 O O . TYR B 1 104 ? -11.805 -29.281 4.879 1 96.56 104 TYR B O 1
ATOM 4385 N N . ALA B 1 105 ? -10.156 -28.703 6.312 1 96.75 105 ALA B N 1
ATOM 4386 C CA . ALA B 1 105 ? -10.742 -29.438 7.426 1 96.75 105 ALA B CA 1
ATOM 4387 C C . ALA B 1 105 ? -12.07 -28.844 7.848 1 96.75 105 ALA B C 1
ATOM 4389 O O . ALA B 1 105 ? -13.062 -29.547 8.008 1 96.75 105 ALA B O 1
ATOM 4390 N N . ARG B 1 106 ? -12.148 -27.609 7.953 1 94.5 106 ARG B N 1
ATOM 4391 C CA . ARG B 1 106 ? -13.336 -26.906 8.422 1 94.5 106 ARG B CA 1
ATOM 4392 C C . ARG B 1 106 ? -14.484 -27.047 7.426 1 94.5 106 ARG B C 1
ATOM 4394 O O . ARG B 1 106 ? -15.656 -27.031 7.812 1 94.5 106 ARG B O 1
ATOM 4401 N N . ASN B 1 107 ? -14.141 -27.234 6.164 1 95.88 107 ASN B N 1
ATOM 4402 C CA . ASN B 1 107 ? -15.172 -27.344 5.133 1 95.88 107 ASN B CA 1
ATOM 4403 C C . ASN B 1 107 ? -15.438 -28.797 4.766 1 95.88 107 ASN B C 1
ATOM 4405 O O . ASN B 1 107 ? -16.141 -29.078 3.799 1 95.88 107 ASN B O 1
ATOM 4409 N N . ARG B 1 108 ? -14.836 -29.766 5.488 1 96.81 108 ARG B N 1
ATOM 4410 C CA . ARG B 1 108 ? -15.07 -31.203 5.383 1 96.81 108 ARG B CA 1
ATOM 4411 C C . ARG B 1 108 ? -14.75 -31.703 3.979 1 96.81 108 ARG B C 1
ATOM 4413 O O . ARG B 1 108 ? -15.523 -32.469 3.396 1 96.81 108 ARG B O 1
ATOM 4420 N N . VAL B 1 109 ? -13.672 -31.156 3.412 1 98.56 109 VAL B N 1
ATOM 4421 C CA . VAL B 1 109 ? -13.164 -31.656 2.146 1 98.56 109 VAL B CA 1
ATOM 4422 C C . VAL B 1 109 ? -12.211 -32.812 2.408 1 98.56 109 VAL B C 1
ATOM 4424 O O . VAL B 1 109 ? -11.281 -32.719 3.205 1 98.56 109 VAL B O 1
ATOM 4427 N N . ASP B 1 110 ? -12.469 -33.969 1.776 1 98.06 110 ASP B N 1
ATOM 4428 C CA . ASP B 1 110 ? -11.586 -35.094 1.944 1 98.06 110 ASP B CA 1
ATOM 4429 C C . ASP B 1 110 ? -10.297 -34.906 1.144 1 98.06 110 ASP B C 1
ATOM 4431 O O . ASP B 1 110 ? -10.336 -34.656 -0.061 1 98.06 110 ASP B O 1
ATOM 4435 N N . LEU B 1 111 ? -9.203 -35.062 1.836 1 97.69 111 LEU B N 1
ATOM 4436 C CA . LEU B 1 111 ? -7.902 -34.906 1.199 1 97.69 111 LEU B CA 1
ATOM 4437 C C . LEU B 1 111 ? -7.281 -36.25 0.861 1 97.69 111 LEU B C 1
ATOM 4439 O O . LEU B 1 111 ? -7.258 -37.156 1.697 1 97.69 111 LEU B O 1
ATOM 4443 N N . PHE B 1 112 ? -6.891 -36.406 -0.347 1 97.19 112 PHE B N 1
ATOM 4444 C CA . PHE B 1 112 ? -6.141 -37.594 -0.806 1 97.19 112 PHE B CA 1
ATOM 4445 C C . PHE B 1 112 ? -4.77 -37.156 -1.329 1 97.19 112 PHE B C 1
ATOM 4447 O O . PHE B 1 112 ? -4.668 -36.375 -2.264 1 97.19 112 PHE B O 1
ATOM 4454 N N . PHE B 1 113 ? -3.75 -37.719 -0.77 1 97.19 113 PHE B N 1
ATOM 4455 C CA . PHE B 1 113 ? -2.393 -37.406 -1.203 1 97.19 113 PHE B CA 1
ATOM 4456 C C . PHE B 1 113 ? -1.826 -38.531 -2.057 1 97.19 113 PHE B C 1
ATOM 4458 O O . PHE B 1 113 ? -1.638 -39.656 -1.57 1 97.19 113 PHE B O 1
ATOM 4465 N N . GLY B 1 114 ? -1.597 -38.25 -3.26 1 96.81 114 GLY B N 1
ATOM 4466 C CA . GLY B 1 114 ? -1.106 -39.188 -4.262 1 96.81 114 GLY B CA 1
ATOM 4467 C C . GLY B 1 114 ? -1.259 -38.656 -5.68 1 96.81 114 GLY B C 1
ATOM 4468 O O . GLY B 1 114 ? -1.658 -37.531 -5.891 1 96.81 114 GLY B O 1
ATOM 4469 N N . THR B 1 115 ? -0.854 -39.469 -6.605 1 96.5 115 THR B N 1
ATOM 4470 C CA . THR B 1 115 ? -0.969 -39.094 -8.016 1 96.5 115 THR B CA 1
ATOM 4471 C C . THR B 1 115 ? -2.303 -39.562 -8.586 1 96.5 115 THR B C 1
ATOM 4473 O O . THR B 1 115 ? -2.576 -40.781 -8.625 1 96.5 115 THR B O 1
ATOM 4476 N N . GLY B 1 116 ? -3.109 -38.656 -8.969 1 97.44 116 GLY B N 1
ATOM 4477 C CA . GLY B 1 116 ? -4.402 -38.969 -9.555 1 97.44 116 GLY B CA 1
ATOM 4478 C C . GLY B 1 116 ? -4.344 -39.125 -11.062 1 97.44 116 GLY B C 1
ATOM 4479 O O . GLY B 1 116 ? -3.613 -38.406 -11.742 1 97.44 116 GLY B O 1
ATOM 4480 N N . SER B 1 117 ? -5.102 -40.062 -11.602 1 97.81 117 SER B N 1
ATOM 4481 C CA . SER B 1 117 ? -5.25 -40.281 -13.039 1 97.81 117 SER B CA 1
ATOM 4482 C C . SER B 1 117 ? -6.656 -40.75 -13.391 1 97.81 117 SER B C 1
ATOM 4484 O O . SER B 1 117 ? -7.289 -41.469 -12.609 1 97.81 117 SER B O 1
ATOM 4486 N N . PHE B 1 118 ? -7.094 -40.344 -14.547 1 98.5 118 PHE B N 1
ATOM 4487 C CA . PHE B 1 118 ? -8.43 -40.75 -14.992 1 98.5 118 PHE B CA 1
ATOM 4488 C C . PHE B 1 118 ? -8.453 -42.188 -15.422 1 98.5 118 PHE B C 1
ATOM 4490 O O . PHE B 1 118 ? -7.641 -42.625 -16.25 1 98.5 118 PHE B O 1
ATOM 4497 N N . ALA B 1 119 ? -9.367 -42.969 -14.875 1 97.81 119 ALA B N 1
ATOM 4498 C CA . ALA B 1 119 ? -9.703 -44.281 -15.406 1 97.81 119 ALA B CA 1
ATOM 4499 C C . ALA B 1 119 ? -10.773 -44.188 -16.484 1 97.81 119 ALA B C 1
ATOM 4501 O O . ALA B 1 119 ? -10.742 -44.938 -17.469 1 97.81 119 ALA B O 1
ATOM 4502 N N . ASP B 1 120 ? -11.672 -43.375 -16.297 1 97.56 120 ASP B N 1
ATOM 4503 C CA . ASP B 1 120 ? -12.719 -42.969 -17.234 1 97.56 120 ASP B CA 1
ATOM 4504 C C . ASP B 1 120 ? -13.273 -41.594 -16.875 1 97.56 120 ASP B C 1
ATOM 4506 O O . ASP B 1 120 ? -12.711 -40.906 -16.047 1 97.56 120 ASP B O 1
ATOM 4510 N N . GLU B 1 121 ? -14.344 -41.156 -17.484 1 97.56 121 GLU B N 1
ATOM 4511 C CA . GLU B 1 121 ? -14.852 -39.812 -17.391 1 97.56 121 GLU B CA 1
ATOM 4512 C C . GLU B 1 121 ? -15.406 -39.531 -15.992 1 97.56 121 GLU B C 1
ATOM 4514 O O . GLU B 1 121 ? -15.625 -38.344 -15.633 1 97.56 121 GLU B O 1
ATOM 4519 N N . GLN B 1 122 ? -15.578 -40.5 -15.156 1 98.06 122 GLN B N 1
ATOM 4520 C CA . GLN B 1 122 ? -16.188 -40.281 -13.852 1 98.06 122 GLN B CA 1
ATOM 4521 C C . GLN B 1 122 ? -15.352 -40.906 -12.742 1 98.06 122 GLN B C 1
ATOM 4523 O O . GLN B 1 122 ? -15.75 -40.906 -11.578 1 98.06 122 GLN B O 1
ATOM 4528 N N . THR B 1 123 ? -14.227 -41.5 -13.125 1 98.19 123 THR B N 1
ATOM 4529 C CA . THR B 1 123 ? -13.438 -42.219 -12.141 1 98.19 123 THR B CA 1
ATOM 4530 C C . THR B 1 123 ? -11.984 -41.781 -12.156 1 98.19 123 THR B C 1
ATOM 4532 O O . THR B 1 123 ? -11.344 -41.75 -13.211 1 98.19 123 THR B O 1
ATOM 4535 N N . VAL B 1 124 ? -11.453 -41.375 -10.992 1 98.31 124 VAL B N 1
ATOM 4536 C CA . VAL B 1 124 ? -10.055 -41.031 -10.805 1 98.31 124 VAL B CA 1
ATOM 4537 C C . VAL B 1 124 ? -9.375 -42.062 -9.914 1 98.31 124 VAL B C 1
ATOM 4539 O O . VAL B 1 124 ? -9.875 -42.375 -8.828 1 98.31 124 VAL B O 1
ATOM 4542 N N . GLU B 1 125 ? -8.328 -42.625 -10.391 1 98.12 125 GLU B N 1
ATOM 4543 C CA . GLU B 1 125 ? -7.488 -43.469 -9.562 1 98.12 125 GLU B CA 1
ATOM 4544 C C . GLU B 1 125 ? -6.367 -42.688 -8.898 1 98.12 125 GLU B C 1
ATOM 4546 O O . GLU B 1 125 ? -5.707 -41.875 -9.547 1 98.12 125 GLU B O 1
ATOM 4551 N N . VAL B 1 126 ? -6.215 -42.812 -7.613 1 97.94 126 VAL B N 1
ATOM 4552 C CA . VAL B 1 126 ? -5.184 -42.125 -6.855 1 97.94 126 VAL B CA 1
ATOM 4553 C C . VAL B 1 126 ? -4.16 -43.125 -6.328 1 97.94 126 VAL B C 1
ATOM 4555 O O . VAL B 1 126 ? -4.48 -43.969 -5.484 1 97.94 126 VAL B O 1
ATOM 4558 N N . VAL B 1 127 ? -2.951 -43.031 -6.824 1 96.81 127 VAL B N 1
ATOM 4559 C CA . VAL B 1 127 ? -1.858 -43.875 -6.309 1 96.81 127 VAL B CA 1
ATOM 4560 C C . VAL B 1 127 ? -1.17 -43.156 -5.152 1 96.81 127 VAL B C 1
ATOM 4562 O O . VAL B 1 127 ? -0.456 -42.156 -5.363 1 96.81 127 VAL B O 1
ATOM 4565 N N . CYS B 1 128 ? -1.327 -43.594 -3.992 1 93.38 128 CYS B N 1
ATOM 4566 C CA . CYS B 1 128 ? -0.768 -43 -2.797 1 93.38 128 CYS B CA 1
ATOM 4567 C C . CYS B 1 128 ? 0.705 -43.344 -2.637 1 93.38 128 CYS B C 1
ATOM 4569 O O . CYS B 1 128 ? 1.22 -44.219 -3.346 1 93.38 128 CYS B O 1
ATOM 4571 N N . ALA B 1 129 ? 1.373 -42.625 -1.741 1 89.38 129 ALA B N 1
ATOM 4572 C CA . ALA B 1 129 ? 2.811 -42.781 -1.542 1 89.38 129 ALA B CA 1
ATOM 4573 C C . ALA B 1 129 ? 3.141 -44.188 -1.066 1 89.38 129 ALA B C 1
ATOM 4575 O O . ALA B 1 129 ? 4.203 -44.75 -1.388 1 89.38 129 ALA B O 1
ATOM 4576 N N . ASN B 1 130 ? 2.232 -44.844 -0.348 1 89.62 130 ASN B N 1
ATOM 4577 C CA . ASN B 1 130 ? 2.477 -46.188 0.183 1 89.62 130 ASN B CA 1
ATOM 4578 C C . ASN B 1 130 ? 2.133 -47.25 -0.839 1 89.62 130 ASN B C 1
ATOM 4580 O O . ASN B 1 130 ? 2.199 -48.438 -0.534 1 89.62 130 ASN B O 1
ATOM 4584 N N . GLY B 1 131 ? 1.695 -46.844 -2.014 1 89.06 131 GLY B N 1
ATOM 4585 C CA . GLY B 1 131 ? 1.415 -47.812 -3.082 1 89.06 131 GLY B CA 1
ATOM 4586 C C . GLY B 1 131 ? -0.051 -48.188 -3.176 1 89.06 131 GLY B C 1
ATOM 4587 O O . GLY B 1 131 ? -0.484 -48.781 -4.168 1 89.06 131 GLY B O 1
ATOM 4588 N N . VAL B 1 132 ? -0.799 -47.812 -2.166 1 91.81 132 VAL B N 1
ATOM 4589 C CA . VAL B 1 132 ? -2.227 -48.125 -2.166 1 91.81 132 VAL B CA 1
ATOM 4590 C C . VAL B 1 132 ? -2.926 -47.312 -3.254 1 91.81 132 VAL B C 1
ATOM 4592 O O . VAL B 1 132 ? -2.613 -46.125 -3.453 1 91.81 132 VAL B O 1
ATOM 4595 N N . VAL B 1 133 ? -3.799 -47.906 -3.967 1 94.81 133 VAL B N 1
ATOM 4596 C CA . VAL B 1 133 ? -4.574 -47.25 -5.008 1 94.81 133 VAL B CA 1
ATOM 4597 C C . VAL B 1 133 ? -6.008 -47.031 -4.527 1 94.81 133 VAL B C 1
ATOM 4599 O O . VAL B 1 133 ? -6.672 -47.969 -4.09 1 94.81 133 VAL B O 1
ATOM 4602 N N . GLU B 1 134 ? -6.43 -45.844 -4.531 1 95.56 134 GLU B N 1
ATOM 4603 C CA . GLU B 1 134 ? -7.812 -45.469 -4.238 1 95.56 134 GLU B CA 1
ATOM 4604 C C . GLU B 1 134 ? -8.555 -45.062 -5.512 1 95.56 134 GLU B C 1
ATOM 4606 O O . GLU B 1 134 ? -7.957 -44.531 -6.453 1 95.56 134 GLU B O 1
ATOM 4611 N N . LYS B 1 135 ? -9.828 -45.438 -5.516 1 97.69 135 LYS B N 1
ATOM 4612 C CA . LYS B 1 135 ? -10.68 -45.062 -6.637 1 97.69 135 LYS B CA 1
ATOM 4613 C C . LYS B 1 135 ? -11.75 -44.062 -6.195 1 97.69 135 LYS B C 1
ATOM 4615 O O . LYS B 1 135 ? -12.516 -44.312 -5.266 1 97.69 135 LYS B O 1
ATOM 4620 N N . LEU B 1 136 ? -11.773 -42.938 -6.832 1 98.44 136 LEU B N 1
ATOM 4621 C CA . LEU B 1 136 ? -12.766 -41.906 -6.559 1 98.44 136 LEU B CA 1
ATOM 4622 C C . LEU B 1 136 ? -13.75 -41.781 -7.719 1 98.44 136 LEU B C 1
ATOM 4624 O O . LEU B 1 136 ? -13.352 -41.469 -8.844 1 98.44 136 LEU B O 1
ATOM 4628 N N . VAL B 1 137 ? -15.008 -42 -7.496 1 98.5 137 VAL B N 1
ATOM 4629 C CA . VAL B 1 137 ? -16.078 -41.812 -8.469 1 98.5 137 VAL B CA 1
ATOM 4630 C C . VAL B 1 137 ? -16.766 -40.469 -8.203 1 98.5 137 VAL B C 1
ATOM 4632 O O . VAL B 1 137 ? -17.109 -40.156 -7.055 1 98.5 137 VAL B O 1
ATOM 4635 N N . ALA B 1 138 ? -16.859 -39.688 -9.258 1 98.19 138 ALA B N 1
ATOM 4636 C CA . ALA B 1 138 ? -17.406 -38.344 -9.039 1 98.19 138 ALA B CA 1
ATOM 4637 C C . ALA B 1 138 ? -18.328 -37.938 -10.18 1 98.19 138 ALA B C 1
ATOM 4639 O O . ALA B 1 138 ? -18.156 -38.375 -11.32 1 98.19 138 ALA B O 1
ATOM 4640 N N . LYS B 1 139 ? -19.344 -37.094 -9.859 1 98.31 139 LYS B N 1
ATOM 4641 C CA . LYS B 1 139 ? -20.219 -36.5 -10.875 1 98.31 139 LYS B CA 1
ATOM 4642 C C . LYS B 1 139 ? -19.469 -35.5 -11.734 1 98.31 139 LYS B C 1
ATOM 4644 O O . LYS B 1 139 ? -19.703 -35.406 -12.938 1 98.31 139 LYS B O 1
ATOM 4649 N N . HIS B 1 140 ? -18.703 -34.688 -11.141 1 98.69 140 HIS B N 1
ATOM 4650 C CA . HIS B 1 140 ? -17.891 -33.688 -11.82 1 98.69 140 HIS B CA 1
ATOM 4651 C C . HIS B 1 140 ? -16.438 -33.719 -11.344 1 98.69 140 HIS B C 1
ATOM 4653 O O . HIS B 1 140 ? -16.172 -34.031 -10.172 1 98.69 140 HIS B O 1
ATOM 4659 N N . ILE B 1 141 ? -15.5 -33.469 -12.203 1 98.81 141 ILE B N 1
ATOM 4660 C CA . ILE B 1 141 ? -14.086 -33.438 -11.875 1 98.81 141 ILE B CA 1
ATOM 4661 C C . ILE B 1 141 ? -13.469 -32.125 -12.375 1 98.81 141 ILE B C 1
ATOM 4663 O O . ILE B 1 141 ? -13.758 -31.672 -13.484 1 98.81 141 ILE B O 1
ATOM 4667 N N . ILE B 1 142 ? -12.664 -31.438 -11.547 1 98.81 142 ILE B N 1
ATOM 4668 C CA . ILE B 1 142 ? -11.984 -30.203 -11.898 1 98.81 142 ILE B CA 1
ATOM 4669 C C . ILE B 1 142 ? -10.477 -30.438 -11.93 1 98.81 142 ILE B C 1
ATOM 4671 O O . ILE B 1 142 ? -9.875 -30.797 -10.906 1 98.81 142 ILE B O 1
ATOM 4675 N N . ILE B 1 143 ? -9.898 -30.266 -13.086 1 98.81 143 ILE B N 1
ATOM 4676 C CA . ILE B 1 143 ? -8.453 -30.375 -13.258 1 98.81 143 ILE B CA 1
ATOM 4677 C C . ILE B 1 143 ? -7.781 -29.047 -12.898 1 98.81 143 ILE B C 1
ATOM 4679 O O . ILE B 1 143 ? -7.918 -28.062 -13.617 1 98.81 143 ILE B O 1
ATOM 4683 N N . ALA B 1 144 ? -7.078 -28.953 -11.836 1 98.75 144 ALA B N 1
ATOM 4684 C CA . ALA B 1 144 ? -6.34 -27.797 -11.336 1 98.75 144 ALA B CA 1
ATOM 4685 C C . ALA B 1 144 ? -4.91 -28.172 -10.969 1 98.75 144 ALA B C 1
ATOM 4687 O O . ALA B 1 144 ? -4.414 -27.781 -9.906 1 98.75 144 ALA B O 1
ATOM 4688 N N . THR B 1 145 ? -4.234 -28.906 -11.805 1 98.5 145 THR B N 1
ATOM 4689 C CA . THR B 1 145 ? -2.961 -29.562 -11.5 1 98.5 145 THR B CA 1
ATOM 4690 C C . THR B 1 145 ? -1.8 -28.594 -11.719 1 98.5 145 THR B C 1
ATOM 4692 O O . THR B 1 145 ? -0.652 -28.906 -11.398 1 98.5 145 THR B O 1
ATOM 4695 N N . GLY B 1 146 ? -2.1 -27.391 -12.227 1 97.81 146 GLY B N 1
ATOM 4696 C CA . GLY B 1 146 ? -1.087 -26.359 -12.375 1 97.81 146 GLY B CA 1
ATOM 4697 C C . GLY B 1 146 ? -0.052 -26.688 -13.43 1 97.81 146 GLY B C 1
ATOM 4698 O O . GLY B 1 146 ? -0.369 -27.312 -14.445 1 97.81 146 GLY B O 1
ATOM 4699 N N . SER B 1 147 ? 1.061 -26.094 -13.344 1 97.94 147 SER B N 1
ATOM 4700 C CA . SER B 1 147 ? 2.143 -26.25 -14.305 1 97.94 147 SER B CA 1
ATOM 4701 C C . SER B 1 147 ? 3.484 -26.438 -13.609 1 97.94 147 SER B C 1
ATOM 4703 O O . SER B 1 147 ? 3.582 -26.297 -12.391 1 97.94 147 SER B O 1
ATOM 4705 N N . ARG B 1 148 ? 4.457 -26.875 -14.305 1 97.19 148 ARG B N 1
ATOM 4706 C CA . ARG B 1 148 ? 5.84 -27.016 -13.859 1 97.19 148 ARG B CA 1
ATOM 4707 C C . ARG B 1 148 ? 6.805 -26.359 -14.844 1 97.19 148 ARG B C 1
ATOM 4709 O O . ARG B 1 148 ? 6.441 -26.078 -15.984 1 97.19 148 ARG B O 1
ATOM 4716 N N . PRO B 1 149 ? 8.062 -26.078 -14.383 1 97.44 149 PRO B N 1
ATOM 4717 C CA . PRO B 1 149 ? 9.016 -25.516 -15.336 1 97.44 149 PRO B CA 1
ATOM 4718 C C . PRO B 1 149 ? 9.227 -26.406 -16.562 1 97.44 149 PRO B C 1
ATOM 4720 O O . PRO B 1 149 ? 9.328 -27.641 -16.422 1 97.44 149 PRO B O 1
ATOM 4723 N N . TYR B 1 150 ? 9.188 -25.797 -17.719 1 97.44 150 TYR B N 1
ATOM 4724 C CA . TYR B 1 150 ? 9.5 -26.516 -18.938 1 97.44 150 TYR B CA 1
ATOM 4725 C C . TYR B 1 150 ? 10.977 -26.906 -18.984 1 97.44 150 TYR B C 1
ATOM 4727 O O . TYR B 1 150 ? 11.852 -26.062 -18.781 1 97.44 150 TYR B O 1
ATOM 4735 N N . ARG B 1 151 ? 11.32 -28.156 -19.203 1 97.38 151 ARG B N 1
ATOM 4736 C CA . ARG B 1 151 ? 12.68 -28.672 -19.281 1 97.38 151 ARG B CA 1
ATOM 4737 C C . ARG B 1 151 ? 12.953 -29.281 -20.656 1 97.38 151 ARG B C 1
ATOM 4739 O O . ARG B 1 151 ? 12.578 -30.422 -20.922 1 97.38 151 ARG B O 1
ATOM 4746 N N . PRO B 1 152 ? 13.672 -28.484 -21.484 1 97 152 PRO B N 1
ATOM 4747 C CA . PRO B 1 152 ? 14.031 -29.094 -22.766 1 97 152 PRO B CA 1
ATOM 4748 C C . PRO B 1 152 ? 14.898 -30.344 -22.594 1 97 152 PRO B C 1
ATOM 4750 O O . PRO B 1 152 ? 15.734 -30.406 -21.703 1 97 152 PRO B O 1
ATOM 4753 N N . ALA B 1 153 ? 14.742 -31.281 -23.516 1 96.06 153 ALA B N 1
ATOM 4754 C CA . ALA B 1 153 ? 15.406 -32.594 -23.422 1 96.06 153 ALA B CA 1
ATOM 4755 C C . ALA B 1 153 ? 16.922 -32.438 -23.562 1 96.06 153 ALA B C 1
ATOM 4757 O O . ALA B 1 153 ? 17.672 -33.281 -23.047 1 96.06 153 ALA B O 1
ATOM 4758 N N . ASP B 1 154 ? 17.375 -31.438 -24.203 1 97.12 154 ASP B N 1
ATOM 4759 C CA . ASP B 1 154 ? 18.797 -31.312 -24.516 1 97.12 154 ASP B CA 1
ATOM 4760 C C . ASP B 1 154 ? 19.547 -30.594 -23.391 1 97.12 154 ASP B C 1
ATOM 4762 O O . ASP B 1 154 ? 20.75 -30.344 -23.5 1 97.12 154 ASP B O 1
ATOM 4766 N N . ILE B 1 155 ? 18.922 -30.203 -22.359 1 97.56 155 ILE B N 1
ATOM 4767 C CA . ILE B 1 155 ? 19.562 -29.562 -21.203 1 97.56 155 ILE B CA 1
ATOM 4768 C C . ILE B 1 155 ? 19.609 -30.547 -20.031 1 97.56 155 ILE B C 1
ATOM 4770 O O . ILE B 1 155 ? 18.625 -31.219 -19.734 1 97.56 155 ILE B O 1
ATOM 4774 N N . ASP B 1 156 ? 20.734 -30.703 -19.391 1 98 156 ASP B N 1
ATOM 4775 C CA . ASP B 1 156 ? 20.922 -31.641 -18.281 1 98 156 ASP B CA 1
ATOM 4776 C C . ASP B 1 156 ? 20.562 -30.969 -16.953 1 98 156 ASP B C 1
ATOM 4778 O O . ASP B 1 156 ? 21.438 -30.484 -16.234 1 98 156 ASP B O 1
ATOM 4782 N N . PHE B 1 157 ? 19.344 -31.094 -16.547 1 97.62 157 PHE B N 1
ATOM 4783 C CA . PHE B 1 157 ? 18.859 -30.469 -15.312 1 97.62 157 PHE B CA 1
ATOM 4784 C C . PHE B 1 157 ? 19.328 -31.25 -14.094 1 97.62 157 PHE B C 1
ATOM 4786 O O . PHE B 1 157 ? 19.094 -30.828 -12.953 1 97.62 157 PHE B O 1
ATOM 4793 N N . HIS B 1 158 ? 19.984 -32.312 -14.258 1 96.44 158 HIS B N 1
ATOM 4794 C CA . HIS B 1 158 ? 20.578 -33.031 -13.141 1 96.44 158 HIS B CA 1
ATOM 4795 C C . HIS B 1 158 ? 21.938 -32.469 -12.766 1 96.44 158 HIS B C 1
ATOM 4797 O O . HIS B 1 158 ? 22.484 -32.781 -11.703 1 96.44 158 HIS B O 1
ATOM 4803 N N . HIS B 1 159 ? 22.5 -31.703 -13.695 1 97 159 HIS B N 1
ATOM 4804 C CA . HIS B 1 159 ? 23.766 -31.047 -13.375 1 97 159 HIS B CA 1
ATOM 4805 C C . HIS B 1 159 ? 23.609 -30.141 -12.156 1 97 159 HIS B C 1
ATOM 4807 O O . HIS B 1 159 ? 22.625 -29.406 -12.039 1 97 159 HIS B O 1
ATOM 4813 N N . PRO B 1 160 ? 24.547 -30.109 -11.242 1 96.06 160 PRO B N 1
ATOM 4814 C CA . PRO B 1 160 ? 24.391 -29.406 -9.961 1 96.06 160 PRO B CA 1
ATOM 4815 C C . PRO B 1 160 ? 24.391 -27.891 -10.117 1 96.06 160 PRO B C 1
ATOM 4817 O O . PRO B 1 160 ? 24.094 -27.172 -9.156 1 96.06 160 PRO B O 1
ATOM 4820 N N . ARG B 1 161 ? 24.672 -27.375 -11.297 1 97.5 161 ARG B N 1
ATOM 4821 C CA . ARG B 1 161 ? 24.766 -25.938 -11.477 1 97.5 161 ARG B CA 1
ATOM 4822 C C . ARG B 1 161 ? 23.719 -25.438 -12.477 1 97.5 161 ARG B C 1
ATOM 4824 O O . ARG B 1 161 ? 23.734 -24.281 -12.883 1 97.5 161 ARG B O 1
ATOM 4831 N N . ILE B 1 162 ? 22.891 -26.312 -12.883 1 98.31 162 ILE B N 1
ATOM 4832 C CA . ILE B 1 162 ? 21.797 -25.984 -13.781 1 98.31 162 ILE B CA 1
ATOM 4833 C C . ILE B 1 162 ? 20.469 -26.141 -13.047 1 98.31 162 ILE B C 1
ATOM 4835 O O . ILE B 1 162 ? 20.094 -27.25 -12.641 1 98.31 162 ILE B O 1
ATOM 4839 N N . TYR B 1 163 ? 19.781 -25 -12.906 1 98.31 163 TYR B N 1
ATOM 4840 C CA . TYR B 1 163 ? 18.562 -24.969 -12.109 1 98.31 163 TYR B CA 1
ATOM 4841 C C . TYR B 1 163 ? 17.375 -24.5 -12.953 1 98.31 163 TYR B C 1
ATOM 4843 O O . TYR B 1 163 ? 17.562 -23.906 -14.008 1 98.31 163 TYR B O 1
ATOM 4851 N N . ASP B 1 164 ? 16.203 -24.844 -12.562 1 98.12 164 ASP B N 1
ATOM 4852 C CA . ASP B 1 164 ? 14.961 -24.203 -12.992 1 98.12 164 ASP B CA 1
ATOM 4853 C C . ASP B 1 164 ? 14.312 -23.453 -11.828 1 98.12 164 ASP B C 1
ATOM 4855 O O . ASP B 1 164 ? 14.906 -23.297 -10.766 1 98.12 164 ASP B O 1
ATOM 4859 N N . SER B 1 165 ? 13.07 -22.906 -12.055 1 96.38 165 SER B N 1
ATOM 4860 C CA . SER B 1 165 ? 12.445 -22.047 -11.062 1 96.38 165 SER B CA 1
ATOM 4861 C C . SER B 1 165 ? 12.086 -22.828 -9.797 1 96.38 165 SER B C 1
ATOM 4863 O O . SER B 1 165 ? 11.906 -22.234 -8.727 1 96.38 165 SER B O 1
ATOM 4865 N N . ASP B 1 166 ? 11.93 -24.172 -9.891 1 96.56 166 ASP B N 1
ATOM 4866 C CA . ASP B 1 166 ? 11.641 -25 -8.719 1 96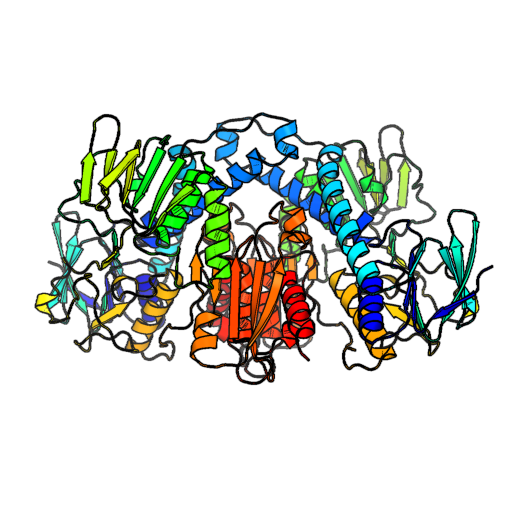.56 166 ASP B CA 1
ATOM 4867 C C . ASP B 1 166 ? 12.922 -25.359 -7.969 1 96.56 166 ASP B C 1
ATOM 4869 O O . ASP B 1 166 ? 13 -25.188 -6.746 1 96.56 166 ASP B O 1
ATOM 4873 N N . THR B 1 167 ? 13.953 -25.75 -8.734 1 96.81 167 THR B N 1
ATOM 4874 C CA . THR B 1 167 ? 15.148 -26.297 -8.109 1 96.81 167 THR B CA 1
ATOM 4875 C C . THR B 1 167 ? 16.078 -25.188 -7.621 1 96.81 167 THR B C 1
ATOM 4877 O O . THR B 1 167 ? 16.969 -25.422 -6.812 1 96.81 167 THR B O 1
ATOM 4880 N N . ILE B 1 168 ? 15.875 -23.938 -8.078 1 96.56 168 ILE B N 1
ATOM 4881 C CA . ILE B 1 168 ? 16.688 -22.812 -7.637 1 96.56 168 ILE B CA 1
ATOM 4882 C C . ILE B 1 168 ? 16.547 -22.625 -6.129 1 96.56 168 ILE B C 1
ATOM 4884 O O . ILE B 1 168 ? 17.453 -22.109 -5.477 1 96.56 168 ILE B O 1
ATOM 4888 N N . LEU B 1 169 ? 15.43 -23.078 -5.559 1 94.81 169 LEU B N 1
ATOM 4889 C CA . LEU B 1 169 ? 15.141 -22.938 -4.133 1 94.81 169 LEU B CA 1
ATOM 4890 C C . LEU B 1 169 ? 16 -23.906 -3.312 1 94.81 169 LEU B C 1
ATOM 4892 O O . LEU B 1 169 ? 16.078 -23.781 -2.086 1 94.81 169 LEU B O 1
ATOM 4896 N N . SER B 1 170 ? 16.703 -24.781 -3.961 1 92.12 170 SER B N 1
ATOM 4897 C CA . SER B 1 170 ? 17.594 -25.703 -3.271 1 92.12 170 SER B CA 1
ATOM 4898 C C . SER B 1 170 ? 19.047 -25.281 -3.395 1 92.12 170 SER B C 1
ATOM 4900 O O . SER B 1 170 ? 19.953 -25.984 -2.938 1 92.12 170 SER B O 1
ATOM 4902 N N . LEU B 1 171 ? 19.219 -24.156 -4.004 1 92.5 171 LEU B N 1
ATOM 4903 C CA . LEU B 1 171 ? 20.562 -23.641 -4.18 1 92.5 171 LEU B CA 1
ATOM 4904 C C . LEU B 1 171 ? 21.25 -23.453 -2.83 1 92.5 171 LEU B C 1
ATOM 4906 O O . LEU B 1 171 ? 20.766 -22.703 -1.979 1 92.5 171 LEU B O 1
ATOM 4910 N N . GLY B 1 172 ? 22.422 -24.062 -2.654 1 91.31 172 GLY B N 1
ATOM 4911 C CA . GLY B 1 172 ? 23.078 -24.109 -1.36 1 91.31 172 GLY B CA 1
ATOM 4912 C C . GLY B 1 172 ? 24.156 -23.047 -1.214 1 91.31 172 GLY B C 1
ATOM 4913 O O . GLY B 1 172 ? 24.844 -23 -0.191 1 91.31 172 GLY B O 1
ATOM 4914 N N . HIS B 1 173 ? 24.406 -22.312 -2.242 1 91.56 173 HIS B N 1
ATOM 4915 C CA . HIS B 1 173 ? 25.406 -21.234 -2.215 1 91.56 173 HIS B CA 1
ATOM 4916 C C . HIS B 1 173 ? 24.906 -20.016 -2.979 1 91.56 173 HIS B C 1
ATOM 4918 O O . HIS B 1 173 ? 23.859 -20.047 -3.627 1 91.56 173 HIS B O 1
ATOM 4924 N N . THR B 1 174 ? 25.641 -18.969 -2.814 1 94.69 174 THR B N 1
ATOM 4925 C CA . THR B 1 174 ? 25.375 -17.766 -3.584 1 94.69 174 THR B CA 1
ATOM 4926 C C . THR B 1 174 ? 26.391 -17.594 -4.699 1 94.69 174 THR B C 1
ATOM 4928 O O . THR B 1 174 ? 27.562 -17.297 -4.438 1 94.69 174 THR B O 1
ATOM 4931 N N . PRO B 1 175 ? 25.906 -17.703 -5.898 1 96.69 175 PRO B N 1
ATOM 4932 C CA . PRO B 1 175 ? 26.875 -17.562 -6.992 1 96.69 175 PRO B CA 1
ATOM 4933 C C . PRO B 1 175 ? 27.375 -16.125 -7.152 1 96.69 175 PRO B C 1
ATOM 4935 O O . PRO B 1 175 ? 26.703 -15.188 -6.746 1 96.69 175 PRO B O 1
ATOM 4938 N N . ARG B 1 176 ? 28.625 -16.016 -7.734 1 96.94 176 ARG B N 1
ATOM 4939 C CA . ARG B 1 176 ? 29.125 -14.688 -8.086 1 96.94 176 ARG B CA 1
ATOM 4940 C C . ARG B 1 176 ? 28.484 -14.18 -9.375 1 96.94 176 ARG B C 1
ATOM 4942 O O . ARG B 1 176 ? 28.188 -12.992 -9.5 1 96.94 176 ARG B O 1
ATOM 4949 N N . LYS B 1 177 ? 28.312 -15.062 -10.273 1 98.44 177 LYS B N 1
ATOM 4950 C CA . LYS B 1 177 ? 27.703 -14.781 -11.562 1 98.44 177 LYS B CA 1
ATOM 4951 C C . LYS B 1 177 ? 26.625 -15.812 -11.898 1 98.44 177 LYS B C 1
ATOM 4953 O O . LYS B 1 177 ? 26.812 -17.016 -11.695 1 98.44 177 LYS B O 1
ATOM 4958 N N . LEU B 1 178 ? 25.438 -15.344 -12.359 1 98.75 178 LEU B N 1
ATOM 4959 C CA . LEU B 1 178 ? 24.297 -16.203 -12.664 1 98.75 178 LEU B CA 1
ATOM 4960 C C . LEU B 1 178 ? 23.75 -15.891 -14.055 1 98.75 178 LEU B C 1
ATOM 4962 O O . LEU B 1 178 ? 23.547 -14.727 -14.398 1 98.75 178 LEU B O 1
ATOM 4966 N N . ILE B 1 179 ? 23.609 -16.922 -14.891 1 98.88 179 ILE B N 1
ATOM 4967 C CA . ILE B 1 179 ? 22.875 -16.781 -16.141 1 98.88 179 ILE B CA 1
ATOM 4968 C C . ILE B 1 179 ? 21.391 -17.125 -15.906 1 98.88 179 ILE B C 1
ATOM 4970 O O . ILE B 1 179 ? 21.078 -18.141 -15.305 1 98.88 179 ILE B O 1
ATOM 4974 N N . ILE B 1 180 ? 20.547 -16.281 -16.281 1 98.88 180 ILE B N 1
ATOM 4975 C CA . ILE B 1 180 ? 19.125 -16.578 -16.328 1 98.88 180 ILE B CA 1
ATOM 4976 C C . ILE B 1 180 ? 18.656 -16.609 -17.781 1 98.88 180 ILE B C 1
ATOM 4978 O O . ILE B 1 180 ? 18.688 -15.602 -18.469 1 98.88 180 ILE B O 1
ATOM 4982 N N . TYR B 1 181 ? 18.297 -17.766 -18.219 1 98.81 181 TYR B N 1
ATOM 4983 C CA . TYR B 1 181 ? 17.797 -17.906 -19.578 1 98.81 181 TYR B CA 1
ATOM 4984 C C . TYR B 1 181 ? 16.266 -17.844 -19.609 1 98.81 181 TYR B C 1
ATOM 4986 O O . TYR B 1 181 ? 15.594 -18.766 -19.141 1 98.81 181 TYR B O 1
ATOM 4994 N N . GLY B 1 182 ? 15.727 -16.812 -20.234 1 98.19 182 GLY B N 1
ATOM 4995 C CA . GLY B 1 182 ? 14.312 -16.469 -20.219 1 98.19 182 GLY B CA 1
ATOM 4996 C C . GLY B 1 182 ? 14.008 -15.211 -19.438 1 98.19 182 GLY B C 1
ATOM 4997 O O . GLY B 1 182 ? 14.117 -15.188 -18.219 1 98.19 182 GLY B O 1
ATOM 4998 N N . ALA B 1 183 ? 13.547 -14.172 -20.188 1 97.75 183 ALA B N 1
ATOM 4999 C CA . ALA B 1 183 ? 13.305 -12.867 -19.562 1 97.75 183 ALA B CA 1
ATOM 5000 C C . ALA B 1 183 ? 11.812 -12.57 -19.469 1 97.75 183 ALA B C 1
ATOM 5002 O O . ALA B 1 183 ? 11.375 -11.461 -19.75 1 97.75 183 ALA B O 1
ATOM 5003 N N . GLY B 1 184 ? 11.055 -13.656 -19.109 1 96.38 184 GLY B N 1
ATOM 5004 C CA . GLY B 1 184 ? 9.672 -13.461 -18.703 1 96.38 184 GLY B CA 1
ATOM 5005 C C . GLY B 1 184 ? 9.531 -12.977 -17.281 1 96.38 184 GLY B C 1
ATOM 5006 O O . GLY B 1 184 ? 10.508 -12.508 -16.672 1 96.38 184 GLY B O 1
ATOM 5007 N N . VAL B 1 185 ? 8.352 -13.062 -16.766 1 95.94 185 VAL B N 1
ATOM 5008 C CA . VAL B 1 185 ? 8.039 -12.555 -15.43 1 95.94 185 VAL B CA 1
ATOM 5009 C C . VAL B 1 185 ? 8.938 -13.234 -14.398 1 95.94 185 VAL B C 1
ATOM 5011 O O . VAL B 1 185 ? 9.609 -12.562 -13.609 1 95.94 185 VAL B O 1
ATOM 5014 N N . ILE B 1 186 ? 9 -14.539 -14.422 1 96.94 186 ILE B N 1
ATOM 5015 C CA . ILE B 1 186 ? 9.766 -15.312 -13.453 1 96.94 186 ILE B CA 1
ATOM 5016 C C . ILE B 1 186 ? 11.25 -14.938 -13.555 1 96.94 186 ILE B C 1
ATOM 5018 O O . ILE B 1 186 ? 11.906 -14.695 -12.547 1 96.94 186 ILE B O 1
ATOM 5022 N N . GLY B 1 187 ? 11.789 -14.898 -14.773 1 98.19 187 GLY B N 1
ATOM 5023 C CA . GLY B 1 187 ? 13.18 -14.539 -14.984 1 98.19 187 GLY B CA 1
ATOM 5024 C C . GLY B 1 187 ? 13.523 -13.156 -14.453 1 98.19 187 GLY B C 1
ATOM 5025 O O . GLY B 1 187 ? 14.555 -12.984 -13.789 1 98.19 187 GLY B O 1
ATOM 5026 N N . CYS B 1 188 ? 12.703 -12.188 -14.68 1 98.19 188 CYS B N 1
ATOM 5027 C CA . CYS B 1 188 ? 12.945 -10.82 -14.234 1 98.19 188 CYS B CA 1
ATOM 5028 C C . CYS B 1 188 ? 12.875 -10.711 -12.719 1 98.19 188 CYS B C 1
ATOM 5030 O O . CYS B 1 188 ? 13.641 -9.977 -12.109 1 98.19 188 CYS B O 1
ATOM 5032 N N . GLU B 1 189 ? 11.922 -11.406 -12.133 1 98 189 GLU B N 1
ATOM 5033 C CA . GLU B 1 189 ? 11.812 -11.391 -10.68 1 98 189 GLU B CA 1
ATOM 5034 C C . GLU B 1 189 ? 13.062 -11.969 -10.023 1 98 189 GLU B C 1
ATOM 5036 O O . GLU B 1 189 ? 13.625 -11.359 -9.117 1 98 189 GLU B O 1
ATOM 5041 N N . TYR B 1 190 ? 13.516 -13.094 -10.5 1 98.31 190 TYR B N 1
ATOM 5042 C CA . TYR B 1 190 ? 14.695 -13.711 -9.906 1 98.31 190 TYR B CA 1
ATOM 5043 C C . TYR B 1 190 ? 15.953 -12.914 -10.234 1 98.31 190 TYR B C 1
ATOM 5045 O O . TYR B 1 190 ? 16.875 -12.844 -9.422 1 98.31 190 TYR B O 1
ATOM 5053 N N . ALA B 1 191 ? 15.961 -12.289 -11.438 1 98.62 191 ALA B N 1
ATOM 5054 C CA . ALA B 1 191 ? 17.078 -11.398 -11.742 1 98.62 191 ALA B CA 1
ATOM 5055 C C . ALA B 1 191 ? 17.203 -10.305 -10.695 1 98.62 191 ALA B C 1
ATOM 5057 O O . ALA B 1 191 ? 18.312 -10.016 -10.219 1 98.62 191 ALA B O 1
ATOM 5058 N N . SER B 1 192 ? 16.094 -9.734 -10.297 1 97.75 192 SER B N 1
ATOM 5059 C CA . SER B 1 192 ? 16.094 -8.664 -9.312 1 97.75 192 SER B CA 1
ATOM 5060 C C . SER B 1 192 ? 16.516 -9.18 -7.938 1 97.75 192 SER B C 1
ATOM 5062 O O . SER B 1 192 ? 17.234 -8.5 -7.207 1 97.75 192 SER B O 1
ATOM 5064 N N . ILE B 1 193 ? 16.047 -10.352 -7.586 1 97.12 193 ILE B N 1
ATOM 5065 C CA . ILE B 1 193 ? 16.359 -10.945 -6.293 1 97.12 193 ILE B CA 1
ATOM 5066 C C . ILE B 1 193 ? 17.859 -11.195 -6.188 1 97.12 193 ILE B C 1
ATOM 5068 O O . ILE B 1 193 ? 18.516 -10.742 -5.238 1 97.12 193 ILE B O 1
ATOM 5072 N N . PHE B 1 194 ? 18.453 -11.836 -7.172 1 97.88 194 PHE B N 1
ATOM 5073 C CA . PHE B 1 194 ? 19.875 -12.188 -7.121 1 97.88 194 PHE B CA 1
ATOM 5074 C C . PHE B 1 194 ? 20.734 -10.938 -7.23 1 97.88 194 PHE B C 1
ATOM 5076 O O . PHE B 1 194 ? 21.766 -10.828 -6.555 1 97.88 194 PHE B O 1
ATOM 5083 N N . SER B 1 195 ? 20.312 -10.031 -8.094 1 97.75 195 SER B N 1
ATOM 5084 C CA . SER B 1 195 ? 21.047 -8.773 -8.172 1 97.75 195 SER B CA 1
ATOM 5085 C C . SER B 1 195 ? 21.078 -8.062 -6.824 1 97.75 195 SER B C 1
ATOM 5087 O O . SER B 1 195 ? 22.109 -7.504 -6.43 1 97.75 195 SER B O 1
ATOM 5089 N N . GLY B 1 196 ? 19.969 -8.086 -6.129 1 95.44 196 GLY B N 1
ATOM 5090 C CA . GLY B 1 196 ? 19.875 -7.465 -4.816 1 95.44 196 GLY B CA 1
ATOM 5091 C C . GLY B 1 196 ? 20.812 -8.078 -3.795 1 95.44 196 GLY B C 1
ATOM 5092 O O . GLY B 1 196 ? 21.172 -7.434 -2.809 1 95.44 196 GLY B O 1
ATOM 5093 N N . LEU B 1 197 ? 21.203 -9.312 -4.043 1 94.94 197 LEU B N 1
ATOM 5094 C CA . LEU B 1 197 ? 22.125 -10.008 -3.166 1 94.94 197 LEU B CA 1
ATOM 5095 C C . LEU B 1 197 ? 23.562 -9.797 -3.629 1 94.94 197 LEU B C 1
ATOM 5097 O O . LEU B 1 197 ? 24.484 -10.422 -3.1 1 94.94 197 LEU B O 1
ATOM 5101 N N . GLY B 1 198 ? 23.75 -8.992 -4.688 1 94.88 198 GLY B N 1
ATOM 5102 C CA . GLY B 1 198 ? 25.078 -8.656 -5.164 1 94.88 198 GLY B CA 1
ATOM 5103 C C . GLY B 1 198 ? 25.562 -9.57 -6.27 1 94.88 198 GLY B C 1
ATOM 5104 O O . GLY B 1 198 ? 26.734 -9.5 -6.684 1 94.88 198 GLY B O 1
ATOM 5105 N N . VAL B 1 199 ? 24.734 -10.398 -6.785 1 97.5 199 VAL B N 1
ATOM 5106 C CA . VAL B 1 199 ? 25.094 -11.336 -7.848 1 97.5 199 VAL B CA 1
ATOM 5107 C C . VAL B 1 199 ? 25.094 -10.617 -9.195 1 97.5 199 VAL B C 1
ATOM 5109 O O . VAL B 1 199 ? 24.219 -9.797 -9.469 1 97.5 199 VAL B O 1
ATOM 5112 N N . LEU B 1 200 ? 26.125 -10.859 -10 1 98.5 200 LEU B N 1
ATOM 5113 C CA . LEU B 1 200 ? 26.109 -10.391 -11.383 1 98.5 200 LEU B CA 1
ATOM 5114 C C . LEU B 1 200 ? 25.219 -11.281 -12.25 1 98.5 200 LEU B C 1
ATOM 5116 O O . LEU B 1 200 ? 25.469 -12.484 -12.375 1 98.5 200 LEU B O 1
ATOM 5120 N N . VAL B 1 201 ? 24.203 -10.711 -12.875 1 98.81 201 VAL B N 1
ATOM 5121 C CA . VAL B 1 201 ? 23.203 -11.523 -13.57 1 98.81 201 VAL B CA 1
ATOM 5122 C C . VAL B 1 201 ? 23.266 -11.234 -15.07 1 98.81 201 VAL B C 1
ATOM 5124 O O . VAL B 1 201 ? 23.281 -10.078 -15.492 1 98.81 201 VAL B O 1
ATOM 5127 N N . GLU B 1 202 ? 23.375 -12.266 -15.852 1 98.69 202 GLU B N 1
ATOM 5128 C CA . GLU B 1 202 ? 23.156 -12.227 -17.297 1 98.69 202 GLU B CA 1
ATOM 5129 C C . GLU B 1 202 ? 21.75 -12.727 -17.656 1 98.69 202 GLU B C 1
ATOM 5131 O O . GLU B 1 202 ? 21.484 -13.93 -17.609 1 98.69 202 GLU B O 1
ATOM 5136 N N . LEU B 1 203 ? 20.875 -11.789 -17.969 1 98.75 203 LEU B N 1
ATOM 5137 C CA . LEU B 1 203 ? 19.5 -12.125 -18.297 1 98.75 203 LEU B CA 1
ATOM 5138 C C . LEU B 1 203 ? 19.297 -12.211 -19.812 1 98.75 203 LEU B C 1
ATOM 5140 O O . LEU B 1 203 ? 19.391 -11.195 -20.516 1 98.75 203 LEU B O 1
ATOM 5144 N N . VAL B 1 204 ? 19.031 -13.383 -20.328 1 98.62 204 VAL B N 1
ATOM 5145 C CA . VAL B 1 204 ? 18.922 -13.609 -21.766 1 98.62 204 VAL B CA 1
ATOM 5146 C C . VAL B 1 204 ? 17.453 -13.523 -22.188 1 98.62 204 VAL B C 1
ATOM 5148 O O . VAL B 1 204 ? 16.609 -14.266 -21.672 1 98.62 204 VAL B O 1
ATOM 5151 N N . ASP B 1 205 ? 17.156 -12.633 -23.047 1 97.62 205 ASP B N 1
ATOM 5152 C CA . ASP B 1 205 ? 15.812 -12.383 -23.578 1 97.62 205 ASP B CA 1
ATOM 5153 C C . ASP B 1 205 ? 15.742 -12.766 -25.062 1 97.62 205 ASP B C 1
ATOM 5155 O O . ASP B 1 205 ? 16.531 -12.281 -25.875 1 97.62 205 ASP B O 1
ATOM 5159 N N . ASN B 1 206 ? 14.805 -13.617 -25.344 1 96.31 206 ASN B N 1
ATOM 5160 C CA . ASN B 1 206 ? 14.664 -14.039 -26.734 1 96.31 206 ASN B CA 1
ATOM 5161 C C . ASN B 1 206 ? 13.914 -13 -27.562 1 96.31 206 ASN B C 1
ATOM 5163 O O . ASN B 1 206 ? 13.711 -13.18 -28.766 1 96.31 206 ASN B O 1
ATOM 5167 N N . ARG B 1 207 ? 13.5 -11.938 -26.953 1 95.38 207 ARG B N 1
ATOM 5168 C CA . ARG B 1 207 ? 12.734 -10.883 -27.625 1 95.38 207 ARG B CA 1
ATOM 5169 C C . ARG B 1 207 ? 13.523 -9.578 -27.656 1 95.38 207 ARG B C 1
ATOM 5171 O O . ARG B 1 207 ? 14.656 -9.523 -27.172 1 95.38 207 ARG B O 1
ATOM 5178 N N . ASP B 1 208 ? 12.922 -8.562 -28.266 1 94.5 208 ASP B N 1
ATOM 5179 C CA . ASP B 1 208 ? 13.633 -7.301 -28.484 1 94.5 208 ASP B CA 1
ATOM 5180 C C . ASP B 1 208 ? 13.391 -6.34 -27.312 1 94.5 208 ASP B C 1
ATOM 5182 O O . ASP B 1 208 ? 14.102 -5.344 -27.172 1 94.5 208 ASP B O 1
ATOM 5186 N N . GLN B 1 209 ? 12.367 -6.676 -26.562 1 93.94 209 GLN B N 1
ATOM 5187 C CA . GLN B 1 209 ? 12.031 -5.82 -25.438 1 93.94 209 GLN B CA 1
ATOM 5188 C C . GLN B 1 209 ? 11.617 -6.648 -24.219 1 93.94 209 GLN B C 1
ATOM 5190 O O . GLN B 1 209 ? 10.922 -7.656 -24.359 1 93.94 209 GLN B O 1
ATOM 5195 N N . LEU B 1 210 ? 12.109 -6.195 -23.031 1 95.25 210 LEU B N 1
ATOM 5196 C CA . LEU B 1 210 ? 11.719 -6.863 -21.797 1 95.25 210 LEU B CA 1
ATOM 5197 C C . LEU B 1 210 ? 10.211 -6.746 -21.578 1 95.25 210 LEU B C 1
ATOM 5199 O O . LEU B 1 210 ? 9.648 -5.656 -21.703 1 95.25 210 LEU B O 1
ATOM 5203 N N . LEU B 1 211 ? 9.594 -7.887 -21.266 1 95.62 211 LEU B N 1
ATOM 5204 C CA . LEU B 1 211 ? 8.188 -7.902 -20.875 1 95.62 211 LEU B CA 1
ATOM 5205 C C . LEU B 1 211 ? 7.355 -7.016 -21.797 1 95.62 211 LEU B C 1
ATOM 5207 O O . LEU B 1 211 ? 6.68 -6.094 -21.344 1 95.62 211 LEU B O 1
ATOM 5211 N N . SER B 1 212 ? 7.324 -7.328 -23.047 1 92.44 212 SER B N 1
ATOM 5212 C CA . SER B 1 212 ? 6.809 -6.5 -24.125 1 92.44 212 SER B CA 1
ATOM 5213 C C . SER B 1 212 ? 5.305 -6.293 -24 1 92.44 212 SER B C 1
ATOM 5215 O O . SER B 1 212 ? 4.734 -5.414 -24.656 1 92.44 212 SER B O 1
ATOM 5217 N N . PHE B 1 213 ? 4.652 -7.09 -23.125 1 91.31 213 PHE B N 1
ATOM 5218 C CA . PHE B 1 213 ? 3.211 -6.941 -22.953 1 91.31 213 PHE B CA 1
ATOM 5219 C C . PHE B 1 213 ? 2.889 -5.758 -22.047 1 91.31 213 PHE B C 1
ATOM 5221 O O . PHE B 1 213 ? 1.741 -5.312 -21.984 1 91.31 213 PHE B O 1
ATOM 5228 N N . LEU B 1 214 ? 3.857 -5.219 -21.406 1 95.31 214 LEU B N 1
ATOM 5229 C CA . LEU B 1 214 ? 3.67 -4.055 -20.547 1 95.31 214 LEU B CA 1
ATOM 5230 C C . LEU B 1 214 ? 3.686 -2.77 -21.359 1 95.31 214 LEU B C 1
ATOM 5232 O O . LEU B 1 214 ? 4.078 -2.779 -22.531 1 95.31 214 LEU B O 1
ATOM 5236 N N . ASP B 1 215 ? 3.189 -1.668 -20.703 1 96.5 215 ASP B N 1
ATOM 5237 C CA . ASP B 1 215 ? 3.404 -0.343 -21.281 1 96.5 215 ASP B CA 1
ATOM 5238 C C . ASP B 1 215 ? 4.887 -0.093 -21.547 1 96.5 215 ASP B C 1
ATOM 5240 O O . ASP B 1 215 ? 5.734 -0.397 -20.703 1 96.5 215 ASP B O 1
ATOM 5244 N N . SER B 1 216 ? 5.168 0.475 -22.688 1 95.75 216 SER B N 1
ATOM 5245 C CA . SER B 1 216 ? 6.547 0.592 -23.156 1 95.75 216 SER B CA 1
ATOM 5246 C C . SER B 1 216 ? 7.387 1.416 -22.188 1 95.75 216 SER B C 1
ATOM 5248 O O . SER B 1 216 ? 8.57 1.128 -21.984 1 95.75 216 SER B O 1
ATOM 5250 N N . GLU B 1 217 ? 6.848 2.438 -21.656 1 96.06 217 GLU B N 1
ATOM 5251 C CA . GLU B 1 217 ? 7.598 3.275 -20.719 1 96.06 217 GLU B CA 1
ATOM 5252 C C . GLU B 1 217 ? 7.957 2.504 -19.453 1 96.06 217 GLU B C 1
ATOM 5254 O O . GLU B 1 217 ? 9.023 2.715 -18.875 1 96.06 217 GLU B O 1
ATOM 5259 N N . ILE B 1 218 ? 7.043 1.612 -19.062 1 96.75 218 ILE B N 1
ATOM 5260 C CA . ILE B 1 218 ? 7.285 0.796 -17.875 1 96.75 218 ILE B CA 1
ATOM 5261 C C . ILE B 1 218 ? 8.391 -0.219 -18.156 1 96.75 218 ILE B C 1
ATOM 5263 O O . ILE B 1 218 ? 9.289 -0.413 -17.344 1 96.75 218 ILE B O 1
ATOM 5267 N N . SER B 1 219 ? 8.289 -0.833 -19.312 1 95.94 219 SER B N 1
ATOM 5268 C CA . SER B 1 219 ? 9.305 -1.799 -19.719 1 95.94 219 SER B CA 1
ATOM 5269 C C . SER B 1 219 ? 10.68 -1.146 -19.828 1 95.94 219 SER B C 1
ATOM 5271 O O . SER B 1 219 ? 11.68 -1.728 -19.406 1 95.94 219 SER B O 1
ATOM 5273 N N . GLN B 1 220 ? 10.734 0.031 -20.344 1 95.31 220 GLN B N 1
ATOM 5274 C CA . GLN B 1 220 ? 11.984 0.765 -20.5 1 95.31 220 GLN B CA 1
ATOM 5275 C C . GLN B 1 220 ? 12.555 1.171 -19.141 1 95.31 220 GLN B C 1
ATOM 5277 O O . GLN B 1 220 ? 13.766 1.116 -18.922 1 95.31 220 GLN B O 1
ATOM 5282 N N . ALA B 1 221 ? 11.648 1.598 -18.297 1 95.75 221 ALA B N 1
ATOM 5283 C CA . ALA B 1 221 ? 12.086 1.952 -16.938 1 95.75 221 ALA B CA 1
ATOM 5284 C C . ALA B 1 221 ? 12.727 0.757 -16.25 1 95.75 221 ALA B C 1
ATOM 5286 O O . ALA B 1 221 ? 13.742 0.899 -15.562 1 95.75 221 ALA B O 1
ATOM 5287 N N . LEU B 1 222 ? 12.133 -0.389 -16.406 1 96.56 222 LEU B N 1
ATOM 5288 C CA . LEU B 1 222 ? 12.688 -1.604 -15.82 1 96.56 222 LEU B CA 1
ATOM 5289 C C . LEU B 1 222 ? 14.055 -1.914 -16.406 1 96.56 222 LEU B C 1
ATOM 5291 O O . LEU B 1 222 ? 14.992 -2.244 -15.672 1 96.56 222 LEU B O 1
ATOM 5295 N N . SER B 1 223 ? 14.117 -1.831 -17.719 1 96 223 SER B N 1
ATOM 5296 C CA . SER B 1 223 ? 15.375 -2.105 -18.391 1 96 223 SER B CA 1
ATOM 5297 C C . SER B 1 223 ? 16.484 -1.183 -17.906 1 96 223 SER B C 1
ATOM 5299 O O . SER B 1 223 ? 17.609 -1.629 -17.656 1 96 223 SER B O 1
ATOM 5301 N N . TYR B 1 224 ? 16.172 0.062 -17.766 1 95.19 224 TYR B N 1
ATOM 5302 C CA . TYR B 1 224 ? 17.125 1.04 -17.266 1 95.19 224 TYR B CA 1
ATOM 5303 C C . TYR B 1 224 ? 17.547 0.71 -15.844 1 95.19 224 TYR B C 1
ATOM 5305 O O . TYR B 1 224 ? 18.734 0.766 -15.516 1 95.19 224 TYR B O 1
ATOM 5313 N N . HIS B 1 225 ? 16.594 0.364 -15.078 1 95.94 225 HIS B N 1
ATOM 5314 C CA . HIS B 1 225 ? 16.891 -0.004 -13.695 1 95.94 225 HIS B CA 1
ATOM 5315 C C . HIS B 1 225 ? 17.797 -1.221 -13.633 1 95.94 225 HIS B C 1
ATOM 5317 O O . HIS B 1 225 ? 18.75 -1.245 -12.852 1 95.94 225 HIS B O 1
ATOM 5323 N N . PHE B 1 226 ? 17.5 -2.258 -14.406 1 97.31 226 PHE B N 1
ATOM 5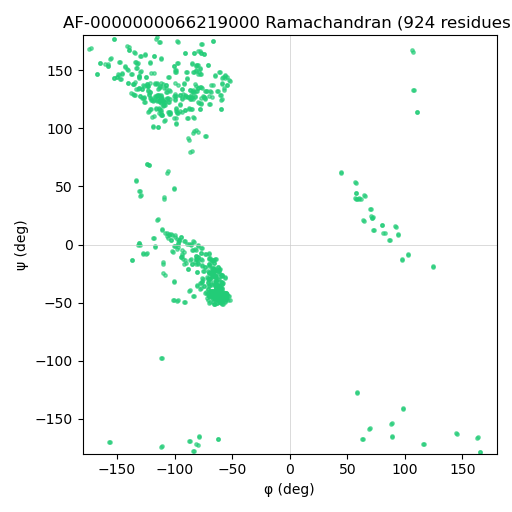324 C CA . PHE B 1 226 ? 18.312 -3.469 -14.453 1 97.31 226 PHE B CA 1
ATOM 5325 C C . PHE B 1 226 ? 19.75 -3.141 -14.82 1 97.31 226 PHE B C 1
ATOM 5327 O O . PHE B 1 226 ? 20.688 -3.6 -14.164 1 97.31 226 PHE B O 1
ATOM 5334 N N . SER B 1 227 ? 19.891 -2.273 -15.797 1 95.5 227 SER B N 1
ATOM 5335 C CA . SER B 1 227 ? 21.219 -1.933 -16.281 1 95.5 227 SER B CA 1
ATOM 5336 C C . SER B 1 227 ? 22.047 -1.222 -15.219 1 95.5 227 SER B C 1
ATOM 5338 O O . SER B 1 227 ? 23.281 -1.298 -15.219 1 95.5 227 SER B O 1
ATOM 5340 N N . ASN B 1 228 ? 21.375 -0.644 -14.273 1 95 228 ASN B N 1
ATOM 5341 C CA . ASN B 1 228 ? 22.062 0.097 -13.219 1 95 228 ASN B CA 1
ATOM 5342 C C . ASN B 1 228 ? 22.25 -0.754 -11.969 1 95 228 ASN B C 1
ATOM 5344 O O . ASN B 1 228 ? 22.766 -0.28 -10.961 1 95 228 ASN B O 1
ATOM 5348 N N . ASN B 1 229 ? 21.766 -2.01 -12.047 1 95 229 ASN B N 1
ATOM 5349 C CA . ASN B 1 229 ? 21.797 -2.865 -10.867 1 95 229 ASN B CA 1
ATOM 5350 C C . ASN B 1 229 ? 22.328 -4.258 -11.195 1 95 229 ASN B C 1
ATOM 5352 O O . ASN B 1 229 ? 21.688 -5.262 -10.883 1 95 229 ASN B O 1
ATOM 5356 N N . ASN B 1 230 ? 23.406 -4.438 -11.727 1 95.38 230 ASN B N 1
ATOM 5357 C CA . ASN B 1 230 ? 24.188 -5.656 -11.914 1 95.38 230 ASN B CA 1
ATOM 5358 C C . ASN B 1 230 ? 23.453 -6.656 -12.812 1 95.38 230 ASN B C 1
ATOM 5360 O O . ASN B 1 230 ? 23.672 -7.867 -12.695 1 95.38 230 ASN B O 1
ATOM 5364 N N . ILE B 1 231 ? 22.5 -6.23 -13.617 1 98.62 231 ILE B N 1
ATOM 5365 C CA . ILE B 1 231 ? 21.812 -7.113 -14.547 1 98.62 231 ILE B CA 1
ATOM 5366 C C . ILE B 1 231 ? 22.094 -6.68 -15.984 1 98.62 231 ILE B C 1
ATOM 5368 O O . ILE B 1 231 ? 21.781 -5.547 -16.359 1 98.62 231 ILE B O 1
ATOM 5372 N N . THR B 1 232 ? 22.688 -7.5 -16.688 1 98.12 232 THR B N 1
ATOM 5373 C CA . THR B 1 232 ? 22.891 -7.273 -18.125 1 98.12 232 THR B CA 1
ATOM 5374 C C . THR B 1 232 ? 21.844 -8.031 -18.938 1 98.12 232 THR B C 1
ATOM 5376 O O . THR B 1 232 ? 21.797 -9.266 -18.906 1 98.12 232 THR B O 1
ATOM 5379 N N . VAL B 1 233 ? 21.062 -7.312 -19.625 1 97.94 233 VAL B N 1
ATOM 5380 C CA . VAL B 1 233 ? 20.031 -7.93 -20.453 1 97.94 233 VAL B CA 1
ATOM 5381 C C . VAL B 1 233 ? 20.547 -8.125 -21.875 1 97.94 233 VAL B C 1
ATOM 5383 O O . VAL B 1 233 ? 21.047 -7.188 -22.5 1 97.94 233 VAL B O 1
ATOM 5386 N N . ARG B 1 234 ? 20.469 -9.312 -22.328 1 97.19 234 ARG B N 1
ATOM 5387 C CA . ARG B 1 234 ? 20.844 -9.633 -23.703 1 97.19 234 ARG B CA 1
ATOM 5388 C C . ARG B 1 234 ? 19.594 -9.953 -24.547 1 97.19 234 ARG B C 1
ATOM 5390 O O . ARG B 1 234 ? 19.078 -11.062 -24.484 1 97.19 234 ARG B O 1
ATOM 5397 N N . HIS B 1 235 ? 19.266 -9.031 -25.391 1 97.12 235 HIS B N 1
ATOM 5398 C CA . HIS B 1 235 ? 18.062 -9.18 -26.219 1 97.12 235 HIS B CA 1
ATOM 5399 C C . HIS B 1 235 ? 18.359 -9.992 -27.469 1 97.12 235 HIS B C 1
ATOM 5401 O O . HIS B 1 235 ? 19.5 -10.07 -27.922 1 97.12 235 HIS B O 1
ATOM 5407 N N . ASN B 1 236 ? 17.328 -10.586 -27.984 1 97.44 236 ASN B N 1
ATOM 5408 C CA . ASN B 1 236 ? 17.344 -11.273 -29.281 1 97.44 236 ASN B CA 1
ATOM 5409 C C . ASN B 1 236 ? 18.406 -12.367 -29.312 1 97.44 236 ASN B C 1
ATOM 5411 O O . ASN B 1 236 ? 19.141 -12.508 -30.297 1 97.44 236 ASN B O 1
ATOM 5415 N N . GLU B 1 237 ? 18.516 -13.047 -28.203 1 97.75 237 GLU B N 1
ATOM 5416 C CA . GLU B 1 237 ? 19.453 -14.156 -28.094 1 97.75 237 GLU B CA 1
ATOM 5417 C C . GLU B 1 237 ? 18.734 -15.477 -27.844 1 97.75 237 GLU B C 1
ATOM 5419 O O . GLU B 1 237 ? 17.719 -15.523 -27.141 1 97.75 237 GLU B O 1
ATOM 5424 N N . GLU B 1 238 ? 19.188 -16.484 -28.5 1 97.94 238 GLU B N 1
ATOM 5425 C CA . GLU B 1 238 ? 18.703 -17.844 -28.328 1 97.94 238 GLU B CA 1
ATOM 5426 C C . GLU B 1 238 ? 19.844 -18.812 -28 1 97.94 238 GLU B C 1
ATOM 5428 O O . GLU B 1 238 ? 20.922 -18.703 -28.562 1 97.94 238 GLU B O 1
ATOM 5433 N N . TYR B 1 239 ? 19.547 -19.766 -27.172 1 98.06 239 TYR B N 1
ATOM 5434 C CA . TYR B 1 239 ? 20.625 -20.672 -26.797 1 98.06 239 TYR B CA 1
ATOM 5435 C C . TYR B 1 239 ? 20.875 -21.703 -27.906 1 98.06 239 TYR B C 1
ATOM 5437 O O . TYR B 1 239 ? 19.953 -22.062 -28.641 1 98.06 239 TYR B O 1
ATOM 5445 N N . GLU B 1 240 ? 22.062 -22.141 -28.078 1 98.06 240 GLU B N 1
ATOM 5446 C CA . GLU B 1 240 ? 22.453 -23.25 -28.922 1 98.06 240 GLU B CA 1
ATOM 5447 C C . GLU B 1 240 ? 22.703 -24.516 -28.109 1 98.06 240 GLU B C 1
ATOM 5449 O O . GLU B 1 240 ? 22.25 -25.609 -28.484 1 98.06 240 GLU B O 1
ATOM 5454 N N . ARG B 1 241 ? 23.422 -24.391 -27.078 1 97.75 241 ARG B N 1
ATOM 5455 C CA . ARG B 1 241 ? 23.656 -25.5 -26.156 1 97.75 241 ARG B CA 1
ATOM 5456 C C . ARG B 1 241 ? 24.125 -25 -24.797 1 97.75 241 ARG B C 1
ATOM 5458 O O . ARG B 1 241 ? 24.672 -23.906 -24.688 1 97.75 241 ARG B O 1
ATOM 5465 N N . VAL B 1 242 ? 23.891 -25.781 -23.812 1 98.5 242 VAL B N 1
ATOM 5466 C CA . VAL B 1 242 ? 24.344 -25.531 -22.438 1 98.5 242 VAL B CA 1
ATOM 5467 C C . VAL B 1 242 ? 25.406 -26.547 -22.047 1 98.5 242 VAL B C 1
ATOM 5469 O O . VAL B 1 242 ? 25.203 -27.75 -22.203 1 98.5 242 VAL B O 1
ATOM 5472 N N . GLU B 1 243 ? 26.547 -26.031 -21.625 1 98.06 243 GLU B N 1
ATOM 5473 C CA . GLU B 1 243 ? 27.656 -26.875 -21.203 1 98.06 243 GLU B CA 1
ATOM 5474 C C . GLU B 1 243 ? 27.875 -26.766 -19.688 1 98.06 243 GLU B C 1
ATOM 5476 O O . GLU B 1 243 ? 28.281 -25.719 -19.188 1 98.06 243 GLU B O 1
ATOM 5481 N N . GLY B 1 244 ? 27.562 -27.891 -19 1 97.31 244 GLY B N 1
ATOM 5482 C CA . GLY B 1 244 ? 27.875 -27.938 -17.578 1 97.31 244 GLY B CA 1
ATOM 5483 C C . GLY B 1 244 ? 29.312 -28.297 -17.281 1 97.31 244 GLY B C 1
ATOM 5484 O O . GLY B 1 244 ? 29.859 -29.234 -17.875 1 97.31 244 GLY B O 1
ATOM 5485 N N . LEU B 1 245 ? 29.922 -27.422 -16.469 1 97.25 245 LEU B N 1
ATOM 5486 C CA . LEU B 1 245 ? 31.297 -27.656 -16.031 1 97.25 245 LEU B CA 1
ATOM 5487 C C . LEU B 1 245 ? 31.359 -27.938 -14.539 1 97.25 245 LEU B C 1
ATOM 5489 O O . LEU B 1 245 ? 30.359 -27.797 -13.836 1 97.25 245 LEU B O 1
ATOM 5493 N N . ASP B 1 246 ? 32.594 -28.297 -14.047 1 95.12 2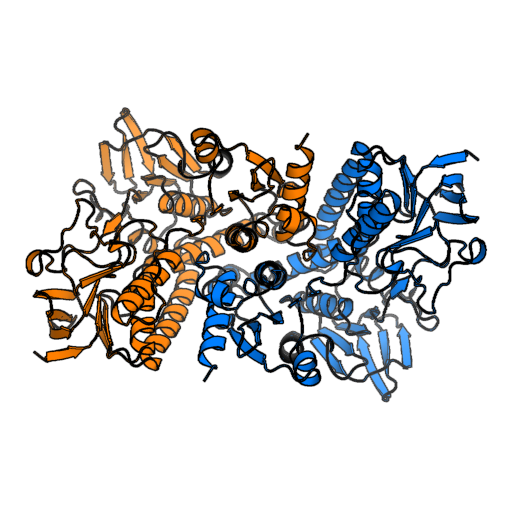46 ASP B N 1
ATOM 5494 C CA . ASP B 1 246 ? 32.781 -28.516 -12.617 1 95.12 246 ASP B CA 1
ATOM 5495 C C . ASP B 1 246 ? 32.688 -27.188 -11.852 1 95.12 246 ASP B C 1
ATOM 5497 O O . ASP B 1 246 ? 32.188 -27.156 -10.719 1 95.12 246 ASP B O 1
ATOM 5501 N N . ASN B 1 247 ? 33.188 -26.156 -12.484 1 94.56 247 ASN B N 1
ATOM 5502 C CA . ASN B 1 247 ? 33.25 -24.891 -11.766 1 94.56 247 ASN B CA 1
ATOM 5503 C C . ASN B 1 247 ? 32.344 -23.844 -12.398 1 94.56 247 ASN B C 1
ATOM 5505 O O . ASN B 1 247 ? 32.594 -22.641 -12.273 1 94.56 247 ASN B O 1
ATOM 5509 N N . GLY B 1 248 ? 31.312 -24.344 -13.172 1 97.19 248 GLY B N 1
ATOM 5510 C CA . GLY B 1 248 ? 30.422 -23.359 -13.773 1 97.19 248 GLY B CA 1
ATOM 5511 C C . GLY B 1 248 ? 29.594 -23.922 -14.906 1 97.19 248 GLY B C 1
ATOM 5512 O O . GLY B 1 248 ? 29.422 -25.141 -15.016 1 97.19 248 GLY B O 1
ATOM 5513 N N . VAL B 1 249 ? 28.984 -22.984 -15.672 1 98.56 249 VAL B N 1
ATOM 5514 C CA . VAL B 1 249 ? 28.156 -23.297 -16.828 1 98.56 249 VAL B CA 1
ATOM 5515 C C . VAL B 1 249 ? 28.5 -22.359 -17.984 1 98.56 249 VAL B C 1
ATOM 5517 O O . VAL B 1 249 ? 28.781 -21.172 -17.766 1 98.56 249 VAL B O 1
ATOM 5520 N N . ILE B 1 250 ? 28.562 -22.891 -19.141 1 98.75 250 ILE B N 1
ATOM 5521 C CA . ILE B 1 250 ? 28.734 -22.062 -20.344 1 98.75 250 ILE B CA 1
ATOM 5522 C C . ILE B 1 250 ? 27.469 -22.156 -21.203 1 98.75 250 ILE B C 1
ATOM 5524 O O . ILE B 1 250 ? 27.031 -23.234 -21.562 1 98.75 250 ILE B O 1
ATOM 5528 N N . LEU B 1 251 ? 26.891 -21.047 -21.484 1 98.75 251 LEU B N 1
ATOM 5529 C CA . LEU B 1 251 ? 25.766 -20.953 -22.406 1 98.75 251 LEU B CA 1
ATOM 5530 C C . LEU B 1 251 ? 26.234 -20.516 -23.797 1 98.75 251 LEU B C 1
ATOM 5532 O O . LEU B 1 251 ? 26.797 -19.422 -23.953 1 98.75 251 LEU B O 1
ATOM 5536 N N . HIS B 1 252 ? 26.062 -21.422 -24.688 1 98.62 252 HIS B N 1
ATOM 5537 C CA . HIS B 1 252 ? 26.344 -21.094 -26.078 1 98.62 252 HIS B CA 1
ATOM 5538 C C . HIS B 1 252 ? 25.109 -20.516 -26.766 1 98.62 252 HIS B C 1
ATOM 5540 O O . HIS B 1 252 ? 24.031 -21.125 -26.75 1 98.62 252 HIS B O 1
ATOM 5546 N N . LEU B 1 253 ? 25.281 -19.391 -27.344 1 98.5 253 LEU B N 1
ATOM 5547 C CA . LEU B 1 253 ? 24.172 -18.75 -28.047 1 98.5 253 LEU B CA 1
ATOM 5548 C C . LEU B 1 253 ? 24.266 -18.969 -29.547 1 98.5 253 LEU B C 1
ATOM 5550 O O . LEU B 1 253 ? 25.359 -19.172 -30.078 1 98.5 253 LEU B O 1
ATOM 5554 N N . LYS B 1 254 ? 23.141 -18.938 -30.203 1 98.25 254 LYS B N 1
ATOM 5555 C CA . LYS B 1 254 ? 23.109 -19.125 -31.656 1 98.25 254 LYS B CA 1
ATOM 5556 C C . LYS B 1 254 ? 23.844 -18.016 -32.375 1 98.25 254 LYS B C 1
ATOM 5558 O O . LYS B 1 254 ? 24.328 -18.203 -33.5 1 98.25 254 LYS B O 1
ATOM 5563 N N . SER B 1 255 ? 23.922 -16.828 -31.781 1 97.56 255 SER B N 1
ATOM 5564 C CA . SER B 1 255 ? 24.641 -15.703 -32.375 1 97.56 255 SER B CA 1
ATOM 5565 C C . SER B 1 255 ? 26.141 -15.961 -32.406 1 97.56 255 SER B C 1
ATOM 5567 O O . SER B 1 255 ? 26.891 -15.219 -33.062 1 97.56 255 SER B O 1
ATOM 5569 N N . GLY B 1 256 ? 26.594 -16.891 -31.75 1 97.5 256 GLY B N 1
ATOM 5570 C CA . GLY B 1 256 ? 28.016 -17.188 -31.656 1 97.5 256 GLY B CA 1
ATOM 5571 C C . GLY B 1 256 ? 28.641 -16.734 -30.344 1 97.5 256 GLY B C 1
ATOM 5572 O O . GLY B 1 256 ? 29.734 -17.156 -30 1 97.5 256 GLY B O 1
ATOM 5573 N N . LYS B 1 257 ? 27.906 -15.969 -29.516 1 96.06 257 LYS B N 1
ATOM 5574 C CA . LYS B 1 257 ? 28.406 -15.508 -28.219 1 96.06 257 LYS B CA 1
ATOM 5575 C C . LYS B 1 257 ? 28.344 -16.625 -27.188 1 96.06 257 LYS B C 1
ATOM 5577 O O . LYS B 1 257 ? 27.547 -17.562 -27.328 1 96.06 257 LYS B O 1
ATOM 5582 N N . LYS B 1 258 ? 29.281 -16.516 -26.234 1 98.12 258 LYS B N 1
ATOM 5583 C CA . LYS B 1 258 ? 29.297 -17.422 -25.094 1 98.12 258 LYS B CA 1
ATOM 5584 C C . LYS B 1 258 ? 29.25 -16.656 -23.766 1 98.12 258 LYS B C 1
ATOM 5586 O O . LYS B 1 258 ? 29.875 -15.602 -23.641 1 98.12 258 LYS B O 1
ATOM 5591 N N . ILE B 1 259 ? 28.484 -17.188 -22.906 1 98.38 259 ILE B N 1
ATOM 5592 C CA . ILE B 1 259 ? 28.422 -16.594 -21.578 1 98.38 259 ILE B CA 1
ATOM 5593 C C . ILE B 1 259 ? 28.812 -17.641 -20.531 1 98.38 259 ILE B C 1
ATOM 5595 O O . ILE B 1 259 ? 28.297 -18.766 -20.547 1 98.38 259 ILE B O 1
ATOM 5599 N N . LYS B 1 260 ? 29.734 -17.344 -19.656 1 98.44 260 LYS B N 1
ATOM 5600 C CA . LYS B 1 260 ? 30.141 -18.219 -18.578 1 98.44 260 LYS B CA 1
ATOM 5601 C C . LYS B 1 260 ? 29.688 -17.672 -17.219 1 98.44 260 LYS B C 1
ATOM 5603 O O . LYS B 1 260 ? 29.766 -16.469 -16.984 1 98.44 260 LYS B O 1
ATOM 5608 N N . ALA B 1 261 ? 29.219 -18.547 -16.391 1 98.5 261 ALA B N 1
ATOM 5609 C CA . ALA B 1 261 ? 28.812 -18.156 -15.039 1 98.5 261 ALA B CA 1
ATOM 5610 C C . ALA B 1 261 ? 28.938 -19.328 -14.07 1 98.5 261 ALA B C 1
ATOM 5612 O O . ALA B 1 261 ? 29.344 -20.422 -14.461 1 98.5 261 ALA B O 1
ATOM 5613 N N . ASP B 1 262 ? 28.641 -19.047 -12.773 1 98.38 262 ASP B N 1
ATOM 5614 C CA . ASP B 1 262 ? 28.719 -20.078 -11.742 1 98.38 262 ASP B CA 1
ATOM 5615 C C . ASP B 1 262 ? 27.531 -21.031 -11.82 1 98.38 262 ASP B C 1
ATOM 5617 O O . ASP B 1 262 ? 27.641 -22.203 -11.445 1 98.38 262 ASP B O 1
ATOM 5621 N N . ALA B 1 263 ? 26.422 -20.547 -12.289 1 98.31 263 ALA B N 1
ATOM 5622 C CA . ALA B 1 263 ? 25.188 -21.344 -12.375 1 98.31 263 ALA B CA 1
ATOM 5623 C C . ALA B 1 263 ? 24.25 -20.797 -13.453 1 98.31 263 ALA B C 1
ATOM 5625 O O . ALA B 1 263 ? 24.438 -19.688 -13.93 1 98.31 263 ALA B O 1
ATOM 5626 N N . LEU B 1 264 ? 23.359 -21.641 -13.875 1 98.75 264 LEU B N 1
ATOM 5627 C CA . LEU B 1 264 ? 22.312 -21.297 -14.836 1 98.75 264 LEU B CA 1
ATOM 5628 C C . LEU B 1 264 ? 20.922 -21.516 -14.25 1 98.75 264 LEU B C 1
ATOM 5630 O O . LEU B 1 264 ? 20.672 -22.562 -13.656 1 98.75 264 LEU B O 1
ATOM 5634 N N . LEU B 1 265 ? 20.094 -20.531 -14.289 1 98.75 265 LEU B N 1
ATOM 5635 C CA . LEU B 1 265 ? 18.672 -20.641 -13.977 1 98.75 265 LEU B CA 1
ATOM 5636 C C . LEU B 1 265 ? 17.844 -20.609 -15.25 1 98.75 265 LEU B C 1
ATOM 5638 O O . LEU B 1 265 ? 17.781 -19.594 -15.953 1 98.75 265 LEU B O 1
ATOM 5642 N N . TRP B 1 266 ? 17.25 -21.719 -15.516 1 98.62 266 TRP B N 1
ATOM 5643 C CA . TRP B 1 266 ? 16.391 -21.859 -16.688 1 98.62 266 TRP B CA 1
ATOM 5644 C C . TRP B 1 266 ? 14.969 -21.375 -16.375 1 98.62 266 TRP B C 1
ATOM 5646 O O . TRP B 1 266 ? 14.273 -21.969 -15.547 1 98.62 266 TRP B O 1
ATOM 5656 N N . CYS B 1 267 ? 14.492 -20.281 -17.078 1 97.25 267 CYS B N 1
ATOM 5657 C CA . CYS B 1 267 ? 13.172 -19.688 -16.891 1 97.25 267 CYS B CA 1
ATOM 5658 C C . CYS B 1 267 ? 12.461 -19.5 -18.234 1 97.25 267 CYS B C 1
ATOM 5660 O O . CYS B 1 267 ? 11.836 -18.469 -18.469 1 97.25 267 CYS B O 1
ATOM 5662 N N . ASN B 1 268 ? 12.555 -20.438 -19.078 1 95.69 268 ASN B N 1
ATOM 5663 C CA . ASN B 1 268 ? 11.984 -20.266 -20.406 1 95.69 268 ASN B CA 1
ATOM 5664 C C . ASN B 1 268 ? 10.703 -21.078 -20.578 1 95.69 268 ASN B C 1
ATOM 5666 O O . ASN B 1 268 ? 10.586 -21.891 -21.5 1 95.69 268 ASN B O 1
ATOM 5670 N N . GLY B 1 269 ? 9.75 -20.734 -19.797 1 93.69 269 GLY B N 1
ATOM 5671 C CA . GLY B 1 269 ? 8.422 -21.297 -20.016 1 93.69 269 GLY B CA 1
ATOM 5672 C C . GLY B 1 269 ? 8.055 -22.344 -18.969 1 93.69 269 GLY B C 1
ATOM 5673 O O . GLY B 1 269 ? 8.914 -22.828 -18.234 1 93.69 269 GLY B O 1
ATOM 5674 N N . ARG B 1 270 ? 6.785 -22.672 -18.984 1 96.44 270 ARG B N 1
ATOM 5675 C CA . ARG B 1 270 ? 6.203 -23.703 -18.125 1 96.44 270 ARG B CA 1
ATOM 5676 C C . ARG B 1 270 ? 5.312 -24.641 -18.922 1 96.44 270 ARG B C 1
ATOM 5678 O O . ARG B 1 270 ? 4.895 -24.312 -20.031 1 96.44 270 ARG B O 1
ATOM 5685 N N . THR B 1 271 ? 5.137 -25.844 -18.438 1 97.25 271 THR B N 1
ATOM 5686 C CA . THR B 1 271 ? 4.305 -26.844 -19.078 1 97.25 271 THR B CA 1
ATOM 5687 C C . THR B 1 271 ? 3.213 -27.328 -18.125 1 97.25 271 THR B C 1
ATOM 5689 O O . THR B 1 271 ? 3.471 -27.562 -16.938 1 97.25 271 THR B O 1
ATOM 5692 N N . GLY B 1 272 ? 1.974 -27.375 -18.656 1 97.88 272 GLY B N 1
ATOM 5693 C CA . GLY B 1 272 ? 0.877 -27.875 -17.844 1 97.88 272 GLY B CA 1
ATOM 5694 C C . GLY B 1 272 ? 1.102 -29.297 -17.359 1 97.88 272 GLY B C 1
ATOM 5695 O O . GLY B 1 272 ? 1.698 -30.125 -18.062 1 97.88 272 GLY B O 1
ATOM 5696 N N . ASN B 1 273 ? 0.659 -29.594 -16.125 1 97.94 273 ASN B N 1
ATOM 5697 C CA . ASN B 1 273 ? 0.799 -30.922 -15.539 1 97.94 273 ASN B CA 1
ATOM 5698 C C . ASN B 1 273 ? -0.35 -31.844 -15.953 1 97.94 273 ASN B C 1
ATOM 5700 O O . ASN B 1 273 ? -1.257 -32.094 -15.156 1 97.94 273 ASN B O 1
ATOM 5704 N N . THR B 1 274 ? -0.232 -32.406 -17.188 1 98 274 THR B N 1
ATOM 5705 C CA . THR B 1 274 ? -1.317 -33.25 -17.672 1 98 274 THR B CA 1
ATOM 5706 C C . THR B 1 274 ? -0.792 -34.625 -18.062 1 98 274 THR B C 1
ATOM 5708 O O . THR B 1 274 ? -1.573 -35.531 -18.297 1 98 274 THR B O 1
ATOM 5711 N N . ASP B 1 275 ? 0.48 -34.812 -18.078 1 95.88 275 ASP B N 1
ATOM 5712 C CA . ASP B 1 275 ? 1.098 -36 -18.688 1 95.88 275 ASP B CA 1
ATOM 5713 C C . ASP B 1 275 ? 0.813 -37.25 -17.859 1 95.88 275 ASP B C 1
ATOM 5715 O O . ASP B 1 275 ? 0.842 -38.375 -18.375 1 95.88 275 ASP B O 1
ATOM 5719 N N . LYS B 1 276 ? 0.531 -37.094 -16.609 1 95.31 276 LYS B N 1
ATOM 5720 C CA . LYS B 1 276 ? 0.311 -38.25 -15.75 1 95.31 276 LYS B CA 1
ATOM 5721 C C . LYS B 1 276 ? -1.174 -38.438 -15.453 1 95.31 276 LYS B C 1
ATOM 5723 O O . LYS B 1 276 ? -1.548 -39.312 -14.664 1 95.31 276 LYS B O 1
ATOM 5728 N N . LEU B 1 277 ? -2.078 -37.719 -16.078 1 97.69 277 LEU B N 1
ATOM 5729 C CA . LEU B 1 277 ? -3.48 -37.656 -15.688 1 97.69 277 LEU B CA 1
ATOM 5730 C C . LEU B 1 277 ? -4.297 -38.719 -16.438 1 97.69 277 LEU B C 1
ATOM 5732 O O . LEU B 1 277 ? -5.461 -38.938 -16.109 1 97.69 277 LEU B O 1
ATOM 5736 N N . GLY B 1 278 ? -3.715 -39.438 -17.391 1 96.94 278 GLY B N 1
ATOM 5737 C CA . GLY B 1 278 ? -4.488 -40.375 -18.188 1 96.94 278 GLY B CA 1
ATOM 5738 C C . GLY B 1 278 ? -5.531 -39.688 -19.062 1 96.94 278 GLY B C 1
ATOM 5739 O O . GLY B 1 278 ? -6.672 -40.125 -19.141 1 96.94 278 GLY B O 1
ATOM 5740 N N . MET B 1 279 ? -5.109 -38.562 -19.656 1 96.94 279 MET B N 1
ATOM 5741 C CA . MET B 1 279 ? -6.023 -37.75 -20.469 1 96.94 279 MET B CA 1
ATOM 5742 C C . MET B 1 279 ? -6.598 -38.562 -21.625 1 96.94 279 MET B C 1
ATOM 5744 O O . MET B 1 279 ? -7.711 -38.312 -22.078 1 96.94 279 MET B O 1
ATOM 5748 N N . GLU B 1 280 ? -5.891 -39.594 -22.109 1 94.62 280 GLU B N 1
ATOM 5749 C CA . GLU B 1 280 ? -6.309 -40.438 -23.203 1 94.62 280 GLU B CA 1
ATOM 5750 C C . GLU B 1 280 ? -7.547 -41.25 -22.844 1 94.62 280 GLU B C 1
ATOM 5752 O O . GLU B 1 280 ? -8.32 -41.625 -23.719 1 94.62 280 GLU B O 1
ATOM 5757 N N . ASN B 1 281 ? -7.773 -41.406 -21.594 1 97.06 281 ASN B N 1
ATOM 5758 C CA . ASN B 1 281 ? -8.898 -42.219 -21.125 1 97.06 281 ASN B CA 1
ATOM 5759 C C . ASN B 1 281 ? -10.203 -41.406 -21.156 1 97.06 281 ASN B C 1
ATOM 5761 O O . ASN B 1 281 ? -11.289 -42 -21.047 1 97.06 281 ASN B O 1
ATOM 5765 N N . ILE B 1 282 ? -10.094 -40.125 -21.328 1 96.75 282 ILE B N 1
ATOM 5766 C CA . ILE B 1 282 ? -11.305 -39.344 -21.219 1 96.75 282 ILE B CA 1
ATOM 5767 C C . ILE B 1 282 ? -11.461 -38.469 -22.469 1 96.75 282 ILE B C 1
ATOM 5769 O O . ILE B 1 282 ? -12.461 -37.75 -22.609 1 96.75 282 ILE B O 1
ATOM 5773 N N . GLY B 1 283 ? -10.492 -38.406 -23.312 1 94.19 283 GLY B N 1
ATOM 5774 C CA . GLY B 1 283 ? -10.617 -37.719 -24.594 1 94.19 283 GLY B CA 1
ATOM 5775 C C . GLY B 1 283 ? -10.406 -36.219 -24.5 1 94.19 283 GLY B C 1
ATOM 5776 O O . GLY B 1 283 ? -10.742 -35.5 -25.438 1 94.19 283 GLY B O 1
ATOM 5777 N N . VAL B 1 284 ? -9.953 -35.688 -23.391 1 95.44 284 VAL B N 1
ATOM 5778 C CA . VAL B 1 284 ? -9.656 -34.25 -23.25 1 95.44 284 VAL B CA 1
ATOM 5779 C C . VAL B 1 284 ? -8.383 -33.906 -24.016 1 95.44 284 VAL B C 1
ATOM 5781 O O . VAL B 1 284 ? -7.367 -34.625 -23.891 1 95.44 284 VAL B O 1
ATOM 5784 N N . LYS B 1 285 ? -8.445 -32.875 -24.781 1 90.62 285 LYS B N 1
ATOM 5785 C CA . LYS B 1 285 ? -7.324 -32.469 -25.625 1 90.62 285 LYS B CA 1
ATOM 5786 C C . LYS B 1 285 ? -6.293 -31.672 -24.828 1 90.62 285 LYS B C 1
ATOM 5788 O O . LYS B 1 285 ? -6.656 -30.844 -23.984 1 90.62 285 LYS B O 1
ATOM 5793 N N . VAL B 1 286 ? -5.07 -31.984 -25.047 1 96.12 286 VAL B N 1
ATOM 5794 C CA . VAL B 1 286 ? -3.934 -31.281 -24.453 1 96.12 286 VAL B CA 1
ATOM 5795 C C . VAL B 1 286 ? -3.033 -30.719 -25.547 1 96.12 286 VAL B C 1
ATOM 5797 O O . VAL B 1 286 ? -2.723 -31.406 -26.516 1 96.12 286 VAL B O 1
ATOM 5800 N N . ASN B 1 287 ? -2.668 -29.422 -25.438 1 96.06 287 ASN B N 1
ATOM 5801 C CA . ASN B 1 287 ? -1.834 -28.828 -26.469 1 96.06 287 ASN B CA 1
ATOM 5802 C C . ASN B 1 287 ? -0.355 -29.125 -26.25 1 96.06 287 ASN B C 1
ATOM 5804 O O . ASN B 1 287 ? -0.003 -29.875 -25.344 1 96.06 287 ASN B O 1
ATOM 5808 N N . SER B 1 288 ? 0.478 -28.594 -27.109 1 94.44 288 SER B N 1
ATOM 5809 C CA . SER B 1 288 ? 1.906 -28.891 -27.094 1 94.44 288 SER B CA 1
ATOM 5810 C C . SER B 1 288 ? 2.568 -28.375 -25.828 1 94.44 288 SER B C 1
ATOM 5812 O O . SER B 1 288 ? 3.652 -28.828 -25.453 1 94.44 288 SER B O 1
ATOM 5814 N N . ARG B 1 289 ? 1.899 -27.516 -25.141 1 95 289 ARG B N 1
ATOM 5815 C CA . ARG B 1 289 ? 2.445 -26.938 -23.922 1 95 289 ARG B CA 1
ATOM 5816 C C . ARG B 1 289 ? 1.914 -27.672 -22.688 1 95 289 ARG B C 1
ATOM 5818 O O . ARG B 1 289 ? 2.156 -27.266 -21.562 1 95 289 ARG B O 1
ATOM 5825 N N . GLY B 1 290 ? 1.147 -28.734 -22.922 1 96.94 290 GLY B N 1
ATOM 5826 C CA . GLY B 1 290 ? 0.585 -29.516 -21.828 1 96.94 290 GLY B CA 1
ATOM 5827 C C . GLY B 1 290 ? -0.647 -28.875 -21.219 1 96.94 290 GLY B C 1
ATOM 5828 O O . GLY B 1 290 ? -1.019 -29.188 -20.094 1 96.94 290 GLY B O 1
ATOM 5829 N N . GLN B 1 291 ? -1.271 -27.922 -21.891 1 97.81 291 GLN B N 1
ATOM 5830 C CA . GLN B 1 291 ? -2.414 -27.188 -21.375 1 97.81 291 GLN B CA 1
ATOM 5831 C C . GLN B 1 291 ? -3.727 -27.75 -21.922 1 97.81 291 GLN B C 1
ATOM 5833 O O . GLN B 1 291 ? -3.77 -28.25 -23.047 1 97.81 291 GLN B O 1
ATOM 5838 N N . ILE B 1 292 ? -4.707 -27.656 -21.156 1 97.56 292 ILE B N 1
ATOM 5839 C CA . ILE B 1 292 ? -6.02 -28.125 -21.594 1 97.56 292 ILE B CA 1
ATOM 5840 C C . ILE B 1 292 ? -6.863 -26.953 -22.062 1 97.56 292 ILE B C 1
ATOM 5842 O O . ILE B 1 292 ? -6.703 -25.828 -21.578 1 97.56 292 ILE B O 1
ATOM 5846 N N . GLU B 1 293 ? -7.75 -27.203 -22.984 1 96.31 293 GLU B N 1
ATOM 5847 C CA . GLU B 1 293 ? -8.672 -26.188 -23.5 1 96.31 293 GLU B CA 1
ATOM 5848 C C . GLU B 1 293 ? -9.992 -26.219 -22.734 1 96.31 293 GLU B C 1
ATOM 5850 O O . GLU B 1 293 ? -10.539 -27.281 -22.453 1 96.31 293 GLU B O 1
ATOM 5855 N N . VAL B 1 294 ? -10.438 -25.062 -22.375 1 96.75 294 VAL B N 1
ATOM 5856 C CA . VAL B 1 294 ? -11.719 -24.938 -21.672 1 96.75 294 VAL B CA 1
ATOM 5857 C C . VAL B 1 294 ? -12.547 -23.812 -22.297 1 96.75 294 VAL B C 1
ATOM 5859 O O . VAL B 1 294 ? -12.008 -22.953 -23 1 96.75 294 VAL B O 1
ATOM 5862 N N . ASP B 1 295 ? -13.852 -23.828 -22.141 1 96.06 295 ASP B N 1
ATOM 5863 C CA . ASP B 1 295 ? -14.727 -22.75 -22.594 1 96.06 295 ASP B CA 1
ATOM 5864 C C . ASP B 1 295 ? -14.859 -21.672 -21.531 1 96.06 295 ASP B C 1
ATOM 5866 O O . ASP B 1 295 ? -14.086 -21.641 -20.578 1 96.06 295 ASP B O 1
ATOM 5870 N N . GLU B 1 296 ? -15.75 -20.719 -21.625 1 94.75 296 GLU B N 1
ATOM 5871 C CA . GLU B 1 296 ? -15.906 -19.578 -20.734 1 94.75 296 GLU B CA 1
ATOM 5872 C C . GLU B 1 296 ? -16.422 -20.031 -19.375 1 94.75 296 GLU B C 1
ATOM 5874 O O . GLU B 1 296 ? -16.359 -19.266 -18.391 1 94.75 296 GLU B O 1
ATOM 5879 N N . ASN B 1 297 ? -16.969 -21.188 -19.328 1 95.44 297 ASN B N 1
ATOM 5880 C CA . ASN B 1 297 ? -17.438 -21.734 -18.062 1 95.44 297 ASN B CA 1
ATOM 5881 C C . ASN B 1 297 ? -16.391 -22.656 -17.438 1 95.44 297 ASN B C 1
ATOM 5883 O O . ASN B 1 297 ? -16.688 -23.375 -16.469 1 95.44 297 ASN B O 1
ATOM 5887 N N . TYR B 1 298 ? -15.227 -22.75 -18.062 1 97.5 298 TYR B N 1
ATOM 5888 C CA . TYR B 1 298 ? -14.078 -23.547 -17.641 1 97.5 298 TYR B CA 1
ATOM 5889 C C . TYR B 1 298 ? -14.344 -25.031 -17.797 1 97.5 298 TYR B C 1
ATOM 5891 O O . TYR B 1 298 ? -13.797 -25.859 -17.062 1 97.5 298 TYR B O 1
ATOM 5899 N N . ARG B 1 299 ? -15.258 -25.359 -18.688 1 97.44 299 ARG B N 1
ATOM 5900 C CA . ARG B 1 299 ? -15.594 -26.75 -19.031 1 97.44 299 ARG B CA 1
ATOM 5901 C C . ARG B 1 299 ? -14.766 -27.234 -20.203 1 97.44 299 ARG B C 1
ATOM 5903 O O . ARG B 1 299 ? -14.547 -26.5 -21.172 1 97.44 299 ARG B O 1
ATOM 5910 N N . THR B 1 300 ? -14.281 -28.484 -20.125 1 97.81 300 THR B N 1
ATOM 5911 C CA . THR B 1 300 ? -13.57 -29.094 -21.234 1 97.81 300 THR B CA 1
ATOM 5912 C C . THR B 1 300 ? -14.547 -29.609 -22.281 1 97.81 300 THR B C 1
ATOM 5914 O O . THR B 1 300 ? -15.742 -29.312 -22.234 1 97.81 300 THR B O 1
ATOM 5917 N N . CYS B 1 301 ? -13.969 -30.375 -23.344 1 96.94 301 CYS B N 1
ATOM 5918 C CA . CYS B 1 301 ? -14.812 -30.984 -24.359 1 96.94 301 CYS B CA 1
ATOM 5919 C C . CYS B 1 301 ? -15.648 -32.125 -23.766 1 96.94 301 CYS B C 1
ATOM 5921 O O . CYS B 1 301 ? -16.609 -32.562 -24.391 1 96.94 301 CYS B O 1
ATOM 5923 N N . VAL B 1 302 ? -15.297 -32.562 -22.562 1 97.44 302 VAL B N 1
ATOM 5924 C CA . VAL B 1 302 ? -16.078 -33.562 -21.844 1 97.44 302 VAL B CA 1
ATOM 5925 C C . VAL B 1 302 ? -16.969 -32.875 -20.797 1 97.44 302 VAL B C 1
ATOM 5927 O O . VAL B 1 302 ? -16.453 -32.156 -19.938 1 97.44 302 VAL B O 1
ATOM 5930 N N . THR B 1 303 ? -18.219 -33.031 -20.766 1 96.38 303 THR B N 1
ATOM 5931 C CA . THR B 1 303 ? -19.234 -32.188 -20.141 1 96.38 303 THR B CA 1
ATOM 5932 C C . THR B 1 303 ? -19.062 -32.156 -18.625 1 96.38 303 THR B C 1
ATOM 5934 O O . THR B 1 303 ? -19.375 -31.156 -17.984 1 96.38 303 THR B O 1
ATOM 5937 N N . ASN B 1 304 ? -18.578 -33.188 -18.062 1 98 304 ASN B N 1
ATOM 5938 C CA . ASN B 1 304 ? -18.484 -33.219 -16.594 1 98 304 ASN B CA 1
ATOM 5939 C C . ASN B 1 304 ? -17.062 -32.969 -16.125 1 98 304 ASN B C 1
ATOM 5941 O O . ASN B 1 304 ? -16.75 -33.156 -14.938 1 98 304 ASN B O 1
ATOM 5945 N N . ILE B 1 305 ? -16.172 -32.594 -17.016 1 98.62 305 ILE B N 1
ATOM 5946 C CA . ILE B 1 305 ? -14.773 -32.344 -16.656 1 98.62 305 ILE B CA 1
ATOM 5947 C C . ILE B 1 305 ? -14.438 -30.875 -16.922 1 98.62 305 ILE B C 1
ATOM 5949 O O . ILE B 1 305 ? -14.656 -30.359 -18.016 1 98.62 305 ILE B O 1
ATOM 5953 N N . TYR B 1 306 ? -13.891 -30.203 -15.898 1 98.5 306 TYR B N 1
ATOM 5954 C CA . TYR B 1 306 ? -13.539 -28.781 -15.914 1 98.5 306 TYR B CA 1
ATOM 5955 C C . TYR B 1 306 ? -12.039 -28.578 -15.719 1 98.5 306 TYR B C 1
ATOM 5957 O O . TYR B 1 306 ? -11.336 -29.516 -15.32 1 98.5 306 TYR B O 1
ATOM 5965 N N . GLY B 1 307 ? -11.523 -27.406 -16.062 1 98.31 307 GLY B N 1
ATOM 5966 C CA . GLY B 1 307 ? -10.133 -27.031 -15.852 1 98.31 307 GLY B CA 1
ATOM 5967 C C . GLY B 1 307 ? -9.969 -25.609 -15.344 1 98.31 307 GLY B C 1
ATOM 5968 O O . GLY B 1 307 ? -10.727 -24.719 -15.711 1 98.31 307 GLY B O 1
ATOM 5969 N N . ALA B 1 308 ? -8.961 -25.375 -14.523 1 98.19 308 ALA B N 1
ATOM 5970 C CA . ALA B 1 308 ? -8.695 -24.031 -13.984 1 98.19 308 ALA B CA 1
ATOM 5971 C C . ALA B 1 308 ? -7.238 -23.906 -13.539 1 98.19 308 ALA B C 1
ATOM 5973 O O . ALA B 1 308 ? -6.609 -24.891 -13.148 1 98.19 308 ALA B O 1
ATOM 5974 N N . GLY B 1 309 ? -6.738 -22.625 -13.57 1 97.81 309 GLY B N 1
ATOM 5975 C CA . GLY B 1 309 ? -5.383 -22.344 -13.133 1 97.81 309 GLY B CA 1
ATOM 5976 C C . GLY B 1 309 ? -4.352 -22.484 -14.234 1 97.81 309 GLY B C 1
ATOM 5977 O O . GLY B 1 309 ? -4.684 -22.375 -15.414 1 97.81 309 GLY B O 1
ATOM 5978 N N . ASP B 1 310 ? -3.162 -22.75 -13.859 1 97.81 310 ASP B N 1
ATOM 5979 C CA . ASP B 1 310 ? -2.059 -22.719 -14.812 1 97.81 310 ASP B CA 1
ATOM 5980 C C . ASP B 1 310 ? -2.205 -23.812 -15.859 1 97.81 310 ASP B C 1
ATOM 5982 O O . ASP B 1 310 ? -1.633 -23.719 -16.953 1 97.81 310 ASP B O 1
ATOM 5986 N N . VAL B 1 311 ? -2.945 -24.859 -15.547 1 98.5 311 VAL B N 1
ATOM 5987 C CA . VAL B 1 311 ? -3.07 -26 -16.469 1 98.5 311 VAL B CA 1
ATOM 5988 C C . VAL B 1 311 ? -3.834 -25.562 -17.719 1 98.5 311 VAL B C 1
ATOM 5990 O O . VAL B 1 311 ? -3.738 -26.219 -18.766 1 98.5 311 VAL B O 1
ATOM 5993 N N . ILE B 1 312 ? -4.609 -24.469 -17.609 1 97.56 312 ILE B N 1
ATOM 5994 C CA . ILE B 1 312 ? -5.348 -24.031 -18.781 1 97.56 312 ILE B CA 1
ATOM 5995 C C . ILE B 1 312 ? -4.609 -22.875 -19.453 1 97.56 312 ILE B C 1
ATOM 5997 O O . ILE B 1 312 ? -5.074 -22.328 -20.453 1 97.56 312 ILE B O 1
ATOM 6001 N N . GLY B 1 313 ? -3.461 -22.438 -18.891 1 94.19 313 GLY B N 1
ATOM 6002 C CA . GLY B 1 313 ? -2.65 -21.406 -19.5 1 94.19 313 GLY B CA 1
ATOM 6003 C C . GLY B 1 313 ? -2.895 -20.031 -18.891 1 94.19 313 GLY B C 1
ATOM 6004 O O . GLY B 1 313 ? -2.98 -19.891 -17.672 1 94.19 313 GLY B O 1
ATOM 6005 N N . TRP B 1 314 ? -2.914 -19.016 -19.672 1 88.12 314 TRP B N 1
ATOM 6006 C CA . TRP B 1 314 ? -3.061 -17.625 -19.25 1 88.12 314 TRP B CA 1
ATOM 6007 C C . TRP B 1 314 ? -4.281 -17.453 -18.359 1 88.12 314 TRP B C 1
ATOM 6009 O O . TRP B 1 314 ? -5.32 -18.078 -18.578 1 88.12 314 TRP B O 1
ATOM 6019 N N . PRO B 1 315 ? -4.121 -16.625 -17.359 1 90.69 315 PRO B N 1
ATOM 6020 C CA . PRO B 1 315 ? -3.047 -15.672 -17.078 1 90.69 315 PRO B CA 1
ATOM 6021 C C . PRO B 1 315 ? -1.966 -16.25 -16.172 1 90.69 315 PRO B C 1
ATOM 6023 O O . PRO B 1 315 ? -0.89 -15.664 -16.031 1 90.69 315 PRO B O 1
ATOM 6026 N N . SER B 1 316 ? -2.197 -17.375 -15.594 1 92.12 316 SER B N 1
ATOM 6027 C CA . SER B 1 316 ? -1.244 -18.094 -14.758 1 92.12 316 SER B CA 1
ATOM 6028 C C . SER B 1 316 ? -0.777 -17.25 -13.586 1 92.12 316 SER B C 1
ATOM 6030 O O . SER B 1 316 ? 0.426 -17.094 -13.359 1 92.12 316 SER B O 1
ATOM 6032 N N . LEU B 1 317 ? -1.658 -16.594 -12.93 1 93.06 317 LEU B N 1
ATOM 6033 C CA . LEU B 1 317 ? -1.504 -15.836 -11.688 1 93.06 317 LEU B CA 1
ATOM 6034 C C . LEU B 1 317 ? -2.273 -16.5 -10.547 1 93.06 317 LEU B C 1
ATOM 6036 O O . LEU B 1 317 ? -3.402 -16.953 -10.742 1 93.06 317 LEU B O 1
ATOM 6040 N N . ALA B 1 318 ? -1.63 -16.578 -9.422 1 94.69 318 ALA B N 1
ATOM 6041 C CA . ALA B 1 318 ? -2.234 -17.266 -8.289 1 94.69 318 ALA B CA 1
ATOM 6042 C C . ALA B 1 318 ? -3.637 -16.734 -8 1 94.69 318 ALA B C 1
ATOM 6044 O O . ALA B 1 318 ? -4.566 -17.516 -7.777 1 94.69 318 ALA B O 1
ATOM 6045 N N . SER B 1 319 ? -3.754 -15.469 -8.031 1 92.44 319 SER B N 1
ATOM 6046 C CA . SER B 1 319 ? -5.043 -14.859 -7.73 1 92.44 319 SER B CA 1
ATOM 6047 C C . SER B 1 319 ? -6.074 -15.18 -8.812 1 92.44 319 SER B C 1
ATOM 6049 O O . SER B 1 319 ? -7.219 -15.508 -8.508 1 92.44 319 SER B O 1
ATOM 6051 N N . ALA B 1 320 ? -5.719 -15.055 -10.008 1 94.62 320 ALA B N 1
ATOM 6052 C CA . ALA B 1 320 ? -6.605 -15.398 -11.117 1 94.62 320 ALA B CA 1
ATOM 6053 C C . ALA B 1 320 ? -6.996 -16.875 -11.07 1 94.62 320 ALA B C 1
ATOM 6055 O O . ALA B 1 320 ? -8.148 -17.219 -11.312 1 94.62 320 ALA B O 1
ATOM 6056 N N . ALA B 1 321 ? -5.988 -17.688 -10.789 1 97 321 ALA B N 1
ATOM 6057 C CA . ALA B 1 321 ? -6.23 -19.125 -10.703 1 97 321 ALA B CA 1
ATOM 6058 C C . ALA B 1 321 ? -7.285 -19.438 -9.648 1 97 321 ALA B C 1
ATOM 6060 O O . ALA B 1 321 ? -8.172 -20.266 -9.867 1 97 321 ALA B O 1
ATOM 6061 N N . HIS B 1 322 ? -7.148 -18.812 -8.5 1 96.44 322 HIS B N 1
ATOM 6062 C CA . HIS B 1 322 ? -8.133 -19 -7.445 1 96.44 322 HIS B CA 1
ATOM 6063 C C . HIS B 1 322 ? -9.539 -18.672 -7.938 1 96.44 322 HIS B C 1
ATOM 6065 O O . HIS B 1 322 ? -10.477 -19.438 -7.719 1 96.44 322 HIS B O 1
ATOM 6071 N N . ASP B 1 323 ? -9.695 -17.625 -8.641 1 95.69 323 ASP B N 1
ATOM 6072 C CA . ASP B 1 323 ? -10.992 -17.188 -9.141 1 95.69 323 ASP B CA 1
ATOM 6073 C C . ASP B 1 323 ? -11.492 -18.109 -10.242 1 95.69 323 ASP B C 1
ATOM 6075 O O . ASP B 1 323 ? -12.695 -18.359 -10.359 1 95.69 323 ASP B O 1
ATOM 6079 N N . GLN B 1 324 ? -10.594 -18.547 -11.062 1 97.25 324 GLN B N 1
ATOM 6080 C CA . GLN B 1 324 ? -10.961 -19.5 -12.094 1 97.25 324 GLN B CA 1
ATOM 6081 C C . GLN B 1 324 ? -11.516 -20.797 -11.477 1 97.25 324 GLN B C 1
ATOM 6083 O O . GLN B 1 324 ? -12.531 -21.312 -11.938 1 97.25 324 GLN B O 1
ATOM 6088 N N . GLY B 1 325 ? -10.812 -21.281 -10.453 1 98.12 325 GLY B N 1
ATOM 6089 C CA . GLY B 1 325 ? -11.305 -22.438 -9.75 1 98.12 325 GLY B CA 1
ATOM 6090 C C . GLY B 1 325 ? -12.68 -22.234 -9.133 1 98.12 325 GLY B C 1
ATOM 6091 O O . GLY B 1 325 ? -13.562 -23.078 -9.266 1 98.12 325 GLY B O 1
ATOM 6092 N N . ARG B 1 326 ? -12.812 -21.109 -8.453 1 96.38 326 ARG B N 1
ATOM 6093 C CA . ARG B 1 326 ? -14.102 -20.75 -7.867 1 96.38 326 ARG B CA 1
ATOM 6094 C C . ARG B 1 326 ? -15.195 -20.719 -8.93 1 96.38 326 ARG B C 1
ATOM 6096 O O . ARG B 1 326 ? -16.312 -21.203 -8.703 1 96.38 326 ARG B O 1
ATOM 6103 N N . SER B 1 327 ? -14.898 -20.172 -10.07 1 96.44 327 SER B N 1
ATOM 6104 C CA . SER B 1 327 ? -15.859 -20.047 -11.164 1 96.44 327 SER B CA 1
ATOM 6105 C C . SER B 1 327 ? -16.203 -21.422 -11.75 1 96.44 327 SER B C 1
ATOM 6107 O O . SER B 1 327 ? -17.359 -21.672 -12.094 1 96.44 327 SER B O 1
ATOM 6109 N N . ALA B 1 328 ? -15.18 -22.266 -11.922 1 97.94 328 ALA B N 1
ATOM 6110 C CA . ALA B 1 328 ? -15.43 -23.625 -12.414 1 97.94 328 ALA B CA 1
ATOM 6111 C C . ALA B 1 328 ? -16.422 -24.359 -11.516 1 97.94 328 ALA B C 1
ATOM 6113 O O . ALA B 1 328 ? -17.391 -24.953 -12 1 97.94 328 ALA B O 1
ATOM 6114 N N . ALA B 1 329 ? -16.156 -24.312 -10.219 1 97.88 329 ALA B N 1
ATOM 6115 C CA . ALA B 1 329 ? -17.078 -24.906 -9.266 1 97.88 329 ALA B CA 1
ATOM 6116 C C . ALA B 1 329 ? -18.453 -24.219 -9.312 1 97.88 329 ALA B C 1
ATOM 6118 O O . ALA B 1 329 ? -19.484 -24.875 -9.164 1 97.88 329 ALA B O 1
ATOM 6119 N N . GLY B 1 330 ? -18.406 -22.922 -9.438 1 96 330 GLY B N 1
ATOM 6120 C CA . GLY B 1 330 ? -19.641 -22.156 -9.562 1 96 330 GLY B CA 1
ATOM 6121 C C . GLY B 1 330 ? -20.516 -22.641 -10.711 1 96 330 GLY B C 1
ATOM 6122 O O . GLY B 1 330 ? -21.734 -22.672 -10.594 1 96 330 GLY B O 1
ATOM 6123 N N . SER B 1 331 ? -19.906 -22.922 -11.805 1 95.75 331 SER B N 1
ATOM 6124 C CA . SER B 1 331 ? -20.625 -23.453 -12.969 1 95.75 331 SER B CA 1
ATOM 6125 C C . SER B 1 331 ? -21.25 -24.797 -12.664 1 95.75 331 SER B C 1
ATOM 6127 O O . SER B 1 331 ? -22.328 -25.125 -13.172 1 95.75 331 SER B O 1
ATOM 6129 N N . ILE B 1 332 ? -20.625 -25.562 -11.891 1 96.31 332 ILE B N 1
ATOM 6130 C CA . ILE B 1 332 ? -21.094 -26.891 -11.523 1 96.31 332 ILE B CA 1
ATOM 6131 C C . ILE B 1 332 ? -22.297 -26.781 -10.602 1 96.31 332 ILE B C 1
ATOM 6133 O O . ILE B 1 332 ? -23.328 -27.438 -10.82 1 96.31 332 ILE B O 1
ATOM 6137 N N . VAL B 1 333 ? -22.172 -25.922 -9.586 1 95.31 333 VAL B N 1
ATOM 6138 C CA . VAL B 1 333 ? -23.188 -25.875 -8.531 1 95.31 333 VAL B CA 1
ATOM 6139 C C . VAL B 1 333 ? -24.266 -24.859 -8.898 1 95.31 333 VAL B C 1
ATOM 6141 O O . VAL B 1 333 ? -25.328 -24.828 -8.273 1 95.31 333 VAL B O 1
ATOM 6144 N N . ASP B 1 334 ? -24.031 -24.031 -9.859 1 90.06 334 ASP B N 1
ATOM 6145 C CA . ASP B 1 334 ? -24.969 -23.047 -10.367 1 90.06 334 ASP B CA 1
ATOM 6146 C C . ASP B 1 334 ? -25.438 -22.109 -9.258 1 90.06 334 ASP B C 1
ATOM 6148 O O . ASP B 1 334 ? -26.641 -21.938 -9.039 1 90.06 334 ASP B O 1
ATOM 6152 N N . ASN B 1 335 ? -24.531 -21.531 -8.57 1 86.38 335 ASN B N 1
ATOM 6153 C CA . ASN B 1 335 ? -24.859 -20.656 -7.449 1 86.38 335 ASN B CA 1
ATOM 6154 C C . ASN B 1 335 ? -24.625 -19.188 -7.793 1 86.38 335 ASN B C 1
ATOM 6156 O O . ASN B 1 335 ? -24.547 -18.344 -6.902 1 86.38 335 ASN B O 1
ATOM 6160 N N . GLY B 1 336 ? -24.359 -18.859 -9.094 1 82.94 336 GLY B N 1
ATOM 6161 C CA . GLY B 1 336 ? -24.203 -17.484 -9.523 1 82.94 336 GLY B CA 1
ATOM 6162 C C . GLY B 1 336 ? -22.797 -16.969 -9.359 1 82.94 336 GLY B C 1
ATOM 6163 O O . GLY B 1 336 ? -22.531 -15.789 -9.633 1 82.94 336 GLY B O 1
ATOM 6164 N N . SER B 1 337 ? -21.891 -17.75 -8.961 1 83.31 337 SER B N 1
ATOM 6165 C CA . SER B 1 337 ? -20.531 -17.281 -8.711 1 83.31 337 SER B CA 1
ATOM 6166 C C . SER B 1 337 ? -19.641 -17.5 -9.93 1 83.31 337 SER B C 1
ATOM 6168 O O . SER B 1 337 ? -18.438 -17.266 -9.875 1 83.31 337 SER B O 1
ATOM 6170 N N . TRP B 1 338 ? -20.188 -17.922 -11 1 87.25 338 TRP B N 1
ATOM 6171 C CA . TRP B 1 338 ? -19.391 -18.203 -12.195 1 87.25 338 TRP B CA 1
ATOM 6172 C C . TRP B 1 338 ? -19.172 -16.938 -13.016 1 87.25 338 TRP B C 1
ATOM 6174 O O . TRP B 1 338 ? -20.094 -16.125 -13.195 1 87.25 338 TRP B O 1
ATOM 6184 N N . ARG B 1 339 ? -17.906 -16.672 -13.297 1 87.75 339 ARG B N 1
ATOM 6185 C CA . ARG B 1 339 ? -17.5 -15.594 -14.195 1 87.75 339 ARG B CA 1
ATOM 6186 C C . ARG B 1 339 ? -16.203 -15.961 -14.922 1 87.75 339 ARG B C 1
ATOM 6188 O O . ARG B 1 339 ? -15.359 -16.672 -14.383 1 87.75 339 ARG B O 1
ATOM 6195 N N . TYR B 1 340 ? -16.109 -15.492 -16.125 1 91.19 340 TYR B N 1
ATOM 6196 C CA . TYR B 1 340 ? -14.844 -15.656 -16.828 1 91.19 340 TYR B CA 1
ATOM 6197 C C . TYR B 1 340 ? -13.82 -14.625 -16.359 1 91.19 340 TYR B C 1
ATOM 6199 O O . TYR B 1 340 ? -14.086 -13.422 -16.391 1 91.19 340 TYR B O 1
ATOM 6207 N N . VAL B 1 341 ? -12.703 -15.039 -15.859 1 90.88 341 VAL B N 1
ATOM 6208 C CA . VAL B 1 341 ? -11.688 -14.18 -15.266 1 90.88 341 VAL B CA 1
ATOM 6209 C C . VAL B 1 341 ? -10.797 -13.602 -16.359 1 90.88 341 VAL B C 1
ATOM 6211 O O . VAL B 1 341 ? -9.836 -14.25 -16.797 1 90.88 341 VAL B O 1
ATOM 6214 N N . ASN B 1 342 ? -11.102 -12.367 -16.781 1 85.06 342 ASN B N 1
ATOM 6215 C CA . ASN B 1 342 ? -10.344 -11.773 -17.891 1 85.06 342 ASN B CA 1
ATOM 6216 C C . ASN B 1 342 ? -9.891 -10.359 -17.547 1 85.06 342 ASN B C 1
ATOM 6218 O O . ASN B 1 342 ? -9.289 -9.68 -18.391 1 85.06 342 ASN B O 1
ATOM 6222 N N . ASP B 1 343 ? -10.188 -9.875 -16.469 1 86.19 343 ASP B N 1
ATOM 6223 C CA . ASP B 1 343 ? -9.828 -8.523 -16.047 1 86.19 343 ASP B CA 1
ATOM 6224 C C . ASP B 1 343 ? -9.008 -8.547 -14.75 1 86.19 343 ASP B C 1
ATOM 6226 O O . ASP B 1 343 ? -9.453 -8.047 -13.719 1 86.19 343 ASP B O 1
ATOM 6230 N N . VAL B 1 344 ? -7.82 -9.047 -14.883 1 92.38 344 VAL B N 1
ATOM 6231 C CA . VAL B 1 344 ? -6.996 -9.203 -13.688 1 92.38 344 VAL B CA 1
ATOM 6232 C C . VAL B 1 344 ? -5.777 -8.281 -13.781 1 92.38 344 VAL B C 1
ATOM 6234 O O . VAL B 1 344 ? -5.195 -8.125 -14.852 1 92.38 344 VAL B O 1
ATOM 6237 N N . PRO B 1 345 ? -5.508 -7.574 -12.68 1 95.56 345 PRO B N 1
ATOM 6238 C CA . PRO B 1 345 ? -4.273 -6.785 -12.719 1 95.56 345 PRO B CA 1
ATOM 6239 C C . PRO B 1 345 ? -3.02 -7.652 -12.805 1 95.56 345 PRO B C 1
ATOM 6241 O O . PRO B 1 345 ? -2.986 -8.758 -12.25 1 95.56 345 PRO B O 1
ATOM 6244 N N . THR B 1 346 ? -2.082 -7.125 -13.5 1 93.31 346 THR B N 1
ATOM 6245 C CA . THR B 1 346 ? -0.778 -7.777 -13.523 1 93.31 346 THR B CA 1
ATOM 6246 C C . THR B 1 346 ? 0.076 -7.332 -12.344 1 93.31 346 THR B C 1
ATOM 6248 O O . THR B 1 346 ? 0.113 -6.145 -12.008 1 93.31 346 THR B O 1
ATOM 6251 N N . GLY B 1 347 ? 0.608 -8.25 -11.617 1 95.62 347 GLY B N 1
ATOM 6252 C CA . GLY B 1 347 ? 1.594 -7.98 -10.586 1 95.62 347 GLY B CA 1
ATOM 6253 C C . GLY B 1 347 ? 2.922 -8.672 -10.836 1 95.62 347 GLY B C 1
ATOM 6254 O O . GLY B 1 347 ? 2.986 -9.898 -10.914 1 95.62 347 GLY B O 1
ATOM 6255 N N . ILE B 1 348 ? 3.951 -7.906 -11.172 1 97.19 348 ILE B N 1
ATOM 6256 C CA . ILE B 1 348 ? 5.316 -8.391 -11.352 1 97.19 348 ILE B CA 1
ATOM 6257 C C . ILE B 1 348 ? 6.199 -7.898 -10.211 1 97.19 348 ILE B C 1
ATOM 6259 O O . ILE B 1 348 ? 6.395 -6.695 -10.047 1 97.19 348 ILE B O 1
ATOM 6263 N N . TYR B 1 349 ? 6.75 -8.797 -9.5 1 97.5 349 TYR B N 1
ATOM 6264 C CA . TYR B 1 349 ? 7.367 -8.477 -8.219 1 97.5 349 TYR B CA 1
ATOM 6265 C C . TYR B 1 349 ? 8.883 -8.367 -8.352 1 97.5 349 TYR B C 1
ATOM 6267 O O . TYR B 1 349 ? 9.625 -8.977 -7.582 1 97.5 349 TYR B O 1
ATOM 6275 N N . THR B 1 350 ? 9.32 -7.629 -9.344 1 97.75 350 THR B N 1
ATOM 6276 C CA . THR B 1 350 ? 10.703 -7.184 -9.383 1 97.75 350 THR B CA 1
ATOM 6277 C C . THR B 1 350 ? 10.992 -6.195 -8.258 1 97.75 350 THR B C 1
ATOM 6279 O O . THR B 1 350 ? 10.086 -5.844 -7.492 1 97.75 350 THR B O 1
ATOM 6282 N N . ILE B 1 351 ? 12.25 -5.789 -8.125 1 96.38 351 ILE B N 1
ATOM 6283 C CA . ILE B 1 351 ? 12.641 -4.762 -7.164 1 96.38 351 ILE B CA 1
ATOM 6284 C C . ILE B 1 351 ? 13.141 -3.521 -7.906 1 96.38 351 ILE B C 1
ATOM 6286 O O . ILE B 1 351 ? 14.281 -3.488 -8.375 1 96.38 351 ILE B O 1
ATOM 6290 N N . PRO B 1 352 ? 12.281 -2.447 -8.031 1 95.19 352 PRO B N 1
ATOM 6291 C CA . PRO B 1 352 ? 10.922 -2.287 -7.52 1 95.19 352 PRO B CA 1
ATOM 6292 C C . PRO B 1 352 ? 9.891 -3.053 -8.336 1 95.19 352 PRO B C 1
ATOM 6294 O O . PRO B 1 352 ? 10.219 -3.623 -9.383 1 95.19 352 PRO B O 1
ATOM 6297 N N . GLU B 1 353 ? 8.648 -3.102 -7.875 1 97.56 353 GLU B N 1
ATOM 6298 C CA . GLU B 1 353 ? 7.617 -3.945 -8.469 1 97.56 353 GLU B CA 1
ATOM 6299 C C . GLU B 1 353 ? 6.836 -3.189 -9.547 1 97.56 353 GLU B C 1
ATOM 6301 O O . GLU B 1 353 ? 6.98 -1.973 -9.68 1 97.56 353 GLU B O 1
ATOM 6306 N N . ILE B 1 354 ? 6.137 -3.906 -10.32 1 98.31 354 ILE B N 1
ATOM 6307 C CA . ILE B 1 354 ? 5.316 -3.408 -11.422 1 98.31 354 ILE B CA 1
ATOM 6308 C C . ILE B 1 354 ? 3.891 -3.938 -11.281 1 98.31 354 ILE B C 1
ATOM 6310 O O . ILE B 1 354 ? 3.686 -5.098 -10.914 1 98.31 354 ILE B O 1
ATOM 6314 N N . SER B 1 355 ? 2.939 -3.094 -11.492 1 98.38 355 SER B N 1
ATOM 6315 C CA . SER B 1 355 ? 1.561 -3.559 -11.609 1 98.38 355 SER B CA 1
ATOM 6316 C C . SER B 1 355 ? 0.769 -2.705 -12.594 1 98.38 355 SER B C 1
ATOM 6318 O O . SER B 1 355 ? 0.99 -1.495 -12.695 1 98.38 355 SER B O 1
ATOM 6320 N N . SER B 1 356 ? -0.074 -3.322 -13.336 1 97.62 356 SER B N 1
ATOM 6321 C CA . SER B 1 356 ? -0.856 -2.598 -14.336 1 97.62 356 SER B CA 1
ATOM 6322 C C . SER B 1 356 ? -2.234 -3.223 -14.516 1 97.62 356 SER B C 1
ATOM 6324 O O . SER B 1 356 ? -2.436 -4.398 -14.203 1 97.62 356 SER B O 1
ATOM 6326 N N . ILE B 1 357 ? -3.133 -2.482 -14.977 1 97.69 357 ILE B N 1
ATOM 6327 C CA . ILE B 1 357 ? -4.473 -2.932 -15.336 1 97.69 357 ILE B CA 1
ATOM 6328 C C . ILE B 1 357 ? -5.016 -2.07 -16.469 1 97.69 357 ILE B C 1
ATOM 6330 O O . ILE B 1 357 ? -4.734 -0.872 -16.547 1 97.69 357 ILE B O 1
ATOM 6334 N N . GLY B 1 358 ? -5.758 -2.701 -17.359 1 97 358 GLY B N 1
ATOM 6335 C CA . GLY B 1 358 ? -6.336 -1.982 -18.484 1 97 358 GLY B CA 1
ATOM 6336 C C . GLY B 1 358 ? -5.422 -1.939 -19.688 1 97 358 GLY B C 1
ATOM 6337 O O . GLY B 1 358 ? -4.508 -2.754 -19.812 1 97 358 GLY B O 1
ATOM 6338 N N . LYS B 1 359 ? -5.75 -1.064 -20.625 1 97.44 359 LYS B N 1
ATOM 6339 C CA . LYS B 1 359 ? -5.043 -0.988 -21.891 1 97.44 359 LYS B CA 1
ATOM 6340 C C . LYS B 1 359 ? -3.77 -0.155 -21.766 1 97.44 359 LYS B C 1
ATOM 6342 O O . LYS B 1 359 ? -3.666 0.701 -20.891 1 97.44 359 LYS B O 1
ATOM 6347 N N . ASN B 1 360 ? -2.818 -0.485 -22.5 1 97.44 360 ASN B N 1
ATOM 6348 C CA . ASN B 1 360 ? -1.61 0.331 -22.594 1 97.44 360 ASN B CA 1
ATOM 6349 C C . ASN B 1 360 ? -1.637 1.248 -23.812 1 97.44 360 ASN B C 1
ATOM 6351 O O . ASN B 1 360 ? -2.598 1.236 -24.578 1 97.44 360 ASN B O 1
ATOM 6355 N N . GLU B 1 361 ? -0.62 2.115 -23.922 1 97.81 361 GLU B N 1
ATOM 6356 C CA . GLU B 1 361 ? -0.607 3.123 -24.969 1 97.81 361 GLU B CA 1
ATOM 6357 C C . GLU B 1 361 ? -0.628 2.477 -26.359 1 97.81 361 GLU B C 1
ATOM 6359 O O . GLU B 1 361 ? -1.311 2.957 -27.266 1 97.81 361 GLU B O 1
ATOM 6364 N N . HIS B 1 362 ? 0.086 1.419 -26.531 1 97 362 HIS B N 1
ATOM 6365 C CA . HIS B 1 362 ? 0.154 0.734 -27.828 1 97 362 HIS B CA 1
ATOM 6366 C C . HIS B 1 362 ? -1.219 0.224 -28.25 1 97 362 HIS B C 1
ATOM 6368 O O . HIS B 1 362 ? -1.636 0.432 -29.391 1 97 362 HIS B O 1
ATOM 6374 N N . GLU B 1 363 ? -1.913 -0.421 -27.359 1 97.19 363 GLU B N 1
ATOM 6375 C CA . GLU B 1 363 ? -3.244 -0.955 -27.625 1 97.19 363 GLU B CA 1
ATOM 6376 C C . GLU B 1 363 ? -4.227 0.161 -27.969 1 97.19 363 GLU B C 1
ATOM 6378 O O . GLU B 1 363 ? -5.02 0.031 -28.906 1 97.19 363 GLU B O 1
ATOM 6383 N N . LEU B 1 364 ? -4.188 1.219 -27.219 1 98.19 364 LEU B N 1
ATOM 6384 C CA . LEU B 1 364 ? -5.109 2.328 -27.438 1 98.19 364 LEU B CA 1
ATOM 6385 C C . LEU B 1 364 ? -4.828 3.025 -28.75 1 98.19 364 LEU B C 1
ATOM 6387 O O . LEU B 1 364 ? -5.754 3.438 -29.453 1 98.19 364 LEU B O 1
ATOM 6391 N N . THR B 1 365 ? -3.557 3.188 -29.047 1 97.94 365 THR B N 1
ATOM 6392 C CA . THR B 1 365 ? -3.174 3.791 -30.312 1 97.94 365 THR B CA 1
ATOM 6393 C C . THR B 1 365 ? -3.65 2.934 -31.484 1 97.94 365 THR B C 1
ATOM 6395 O O . THR B 1 365 ? -4.207 3.453 -32.469 1 97.94 365 THR B O 1
ATOM 6398 N N . LYS B 1 366 ? -3.438 1.67 -31.422 1 97.62 366 LYS B N 1
ATOM 6399 C CA . LYS B 1 366 ? -3.881 0.743 -32.469 1 97.62 366 LYS B CA 1
ATOM 6400 C C . LYS B 1 366 ? -5.395 0.798 -32.625 1 97.62 366 LYS B C 1
ATOM 6402 O O . LYS B 1 366 ? -5.898 0.721 -33.75 1 97.62 366 LYS B O 1
ATOM 6407 N N . ALA B 1 367 ? -6.125 0.935 -31.594 1 98 367 ALA B N 1
ATOM 6408 C CA . ALA B 1 367 ? -7.582 0.979 -31.625 1 98 367 ALA B CA 1
ATOM 6409 C C . ALA B 1 367 ? -8.086 2.373 -31.984 1 98 367 ALA B C 1
ATOM 6411 O O . ALA B 1 367 ? -9.297 2.596 -32.094 1 98 367 ALA B O 1
ATOM 6412 N N . LYS B 1 368 ? -7.211 3.318 -32.125 1 98.31 368 LYS B N 1
ATOM 6413 C CA . LYS B 1 368 ? -7.504 4.699 -32.469 1 98.31 368 LYS B CA 1
ATOM 6414 C C . LYS B 1 368 ? -8.406 5.367 -31.453 1 98.31 368 LYS B C 1
ATOM 6416 O O . LYS B 1 368 ? -9.359 6.066 -31.797 1 98.31 368 LYS B O 1
ATOM 6421 N N . VAL B 1 369 ? -8.156 5.082 -30.203 1 98.19 369 VAL B N 1
ATOM 6422 C CA . VAL B 1 369 ? -8.844 5.734 -29.109 1 98.19 369 VAL B CA 1
ATOM 6423 C C . VAL B 1 369 ? -8.133 7.035 -28.75 1 98.19 369 VAL B C 1
ATOM 6425 O O . VAL B 1 369 ? -6.922 7.039 -28.5 1 98.19 369 VAL B O 1
ATOM 6428 N N . PRO B 1 370 ? -8.828 8.109 -28.734 1 98.31 370 PRO B N 1
ATOM 6429 C CA . PRO B 1 370 ? -8.18 9.367 -28.344 1 98.31 370 PRO B CA 1
ATOM 6430 C C . PRO B 1 370 ? -7.902 9.445 -26.844 1 98.31 370 PRO B C 1
ATOM 6432 O O . PRO B 1 370 ? -8.703 10.008 -26.094 1 98.31 370 PRO B O 1
ATOM 6435 N N . TYR B 1 371 ? -6.766 9.07 -26.469 1 98.38 371 TYR B N 1
ATOM 6436 C CA . TYR B 1 371 ? -6.406 9.047 -25.047 1 98.38 371 TYR B CA 1
ATOM 6437 C C . TYR B 1 371 ? -5.355 10.102 -24.734 1 98.38 371 TYR B C 1
ATOM 6439 O O . TYR B 1 371 ? -4.691 10.617 -25.641 1 98.38 371 TYR B O 1
ATOM 6447 N N . GLU B 1 372 ? -5.23 10.477 -23.453 1 98.38 372 GLU B N 1
ATOM 6448 C CA . GLU B 1 372 ? -4.168 11.289 -22.875 1 98.38 372 GLU B CA 1
ATOM 6449 C C . GLU B 1 372 ? -3.51 10.578 -21.688 1 98.38 372 GLU B C 1
ATOM 6451 O O . GLU B 1 372 ? -4.031 9.578 -21.188 1 98.38 372 GLU B O 1
ATOM 6456 N N . VAL B 1 373 ? -2.357 11.086 -21.359 1 98.44 373 VAL B N 1
ATOM 6457 C CA . VAL B 1 373 ? -1.537 10.422 -20.344 1 98.44 373 VAL B CA 1
ATOM 6458 C C . VAL B 1 373 ? -1.299 11.359 -19.172 1 98.44 373 VAL B C 1
ATOM 6460 O O . VAL B 1 373 ? -0.972 12.531 -19.359 1 98.44 373 VAL B O 1
ATOM 6463 N N . GLY B 1 374 ? -1.646 10.945 -17.969 1 98.56 374 GLY B N 1
ATOM 6464 C CA . GLY B 1 374 ? -1.211 11.594 -16.734 1 98.56 374 GLY B CA 1
ATOM 6465 C C . GLY B 1 374 ? -0.178 10.789 -15.969 1 98.56 374 GLY B C 1
ATOM 6466 O O . GLY B 1 374 ? -0.304 9.562 -15.844 1 98.56 374 GLY B O 1
ATOM 6467 N N . LYS B 1 375 ? 0.872 11.516 -15.461 1 98.38 375 LYS B N 1
ATOM 6468 C CA . LYS B 1 375 ? 1.943 10.797 -14.781 1 98.38 375 LYS B CA 1
ATOM 6469 C C . LYS B 1 375 ? 2.258 11.438 -13.43 1 98.38 375 LYS B C 1
ATOM 6471 O O . LYS B 1 375 ? 2.1 12.648 -13.258 1 98.38 375 LYS B O 1
ATOM 6476 N N . ALA B 1 376 ? 2.586 10.648 -12.438 1 98.44 376 ALA B N 1
ATOM 6477 C CA . ALA B 1 376 ? 3.207 11.047 -11.18 1 98.44 376 ALA B CA 1
ATOM 6478 C C . ALA B 1 376 ? 4.543 10.336 -10.977 1 98.44 376 ALA B C 1
ATOM 6480 O O . ALA B 1 376 ? 4.59 9.109 -10.883 1 98.44 376 ALA B O 1
ATOM 6481 N N . PHE B 1 377 ? 5.633 11.07 -10.93 1 97.88 377 PHE B N 1
ATOM 6482 C CA . PHE B 1 377 ? 6.945 10.484 -10.672 1 97.88 377 PHE B CA 1
ATOM 6483 C C . PHE B 1 377 ? 7.184 10.336 -9.172 1 97.88 377 PHE B C 1
ATOM 6485 O O . PHE B 1 377 ? 6.93 11.266 -8.406 1 97.88 377 PHE B O 1
ATOM 6492 N N . PHE B 1 378 ? 7.637 9.195 -8.75 1 97.75 378 PHE B N 1
ATOM 6493 C CA . PHE B 1 378 ? 7.746 8.867 -7.332 1 97.75 378 PHE B CA 1
ATOM 6494 C C . PHE B 1 378 ? 8.828 9.711 -6.664 1 97.75 378 PHE B C 1
ATOM 6496 O O . PHE B 1 378 ? 8.758 9.984 -5.465 1 97.75 378 PHE B O 1
ATOM 6503 N N . LYS B 1 379 ? 9.805 10.211 -7.402 1 96.06 379 LYS B N 1
ATOM 6504 C CA . LYS B 1 379 ? 10.875 11.031 -6.844 1 96.06 379 LYS B CA 1
ATOM 6505 C C . LYS B 1 379 ? 10.32 12.312 -6.227 1 96.06 379 LYS B C 1
ATOM 6507 O O . LYS B 1 379 ? 10.945 12.906 -5.348 1 96.06 379 LYS B O 1
ATOM 6512 N N . SER B 1 380 ? 9.109 12.719 -6.633 1 94.88 380 SER B N 1
ATOM 6513 C CA . SER B 1 380 ? 8.523 13.969 -6.152 1 94.88 380 SER B CA 1
ATOM 6514 C C . SER B 1 380 ? 7.48 13.711 -5.07 1 94.88 380 SER B C 1
ATOM 6516 O O . SER B 1 380 ? 6.926 14.656 -4.496 1 94.88 380 SER B O 1
ATOM 6518 N N . MET B 1 381 ? 7.16 12.469 -4.809 1 96.06 381 MET B N 1
ATOM 6519 C CA . MET B 1 381 ? 6.148 12.117 -3.816 1 96.06 381 MET B CA 1
ATOM 6520 C C . MET B 1 381 ? 6.75 12.094 -2.414 1 96.06 381 MET B C 1
ATOM 6522 O O . MET B 1 381 ? 7.793 11.477 -2.191 1 96.06 381 MET B O 1
ATOM 6526 N N . ALA B 1 382 ? 6.098 12.742 -1.469 1 96.25 382 ALA B N 1
ATOM 6527 C CA . ALA B 1 382 ? 6.594 12.812 -0.097 1 96.25 382 ALA B CA 1
ATOM 6528 C C . ALA B 1 382 ? 6.812 11.414 0.476 1 96.25 382 ALA B C 1
ATOM 6530 O O . ALA B 1 382 ? 7.848 11.141 1.09 1 96.25 382 ALA B O 1
ATOM 6531 N N . ARG B 1 383 ? 5.828 10.516 0.306 1 97.19 383 ARG B N 1
ATOM 6532 C CA . ARG B 1 383 ? 5.93 9.172 0.872 1 97.19 383 ARG B CA 1
ATOM 6533 C C . ARG B 1 383 ? 7.105 8.414 0.27 1 97.19 383 ARG B C 1
ATOM 6535 O O . ARG B 1 383 ? 7.82 7.699 0.979 1 97.19 383 ARG B O 1
ATOM 6542 N N . ALA B 1 384 ? 7.324 8.523 -1.058 1 96.94 384 ALA B N 1
ATOM 6543 C CA . ALA B 1 384 ? 8.453 7.871 -1.713 1 96.94 384 ALA B CA 1
ATOM 6544 C C . ALA B 1 384 ? 9.781 8.406 -1.177 1 96.94 384 ALA B C 1
ATOM 6546 O O . ALA B 1 384 ? 10.727 7.641 -0.973 1 96.94 384 ALA B O 1
ATOM 6547 N N . GLN B 1 385 ? 9.867 9.703 -0.942 1 95.69 385 GLN B N 1
ATOM 6548 C CA . GLN B 1 385 ? 11.07 10.312 -0.387 1 95.69 385 GLN B CA 1
ATOM 6549 C C . GLN B 1 385 ? 11.336 9.812 1.028 1 95.69 385 GLN B C 1
ATOM 6551 O O . GLN B 1 385 ? 12.477 9.484 1.369 1 95.69 385 GLN B O 1
ATOM 6556 N N . ILE B 1 386 ? 10.266 9.766 1.817 1 95.62 386 ILE B N 1
ATOM 6557 C CA . ILE B 1 386 ? 10.375 9.312 3.197 1 95.62 386 ILE B CA 1
ATOM 6558 C C . ILE B 1 386 ? 10.875 7.867 3.223 1 95.62 386 ILE B C 1
ATOM 6560 O O . ILE B 1 386 ? 11.734 7.512 4.031 1 95.62 386 ILE B O 1
ATOM 6564 N N . ALA B 1 387 ? 10.375 7.035 2.297 1 94.31 387 ALA B N 1
ATOM 6565 C CA . ALA B 1 387 ? 10.695 5.613 2.266 1 94.31 387 ALA B CA 1
ATOM 6566 C C . ALA B 1 387 ? 12.039 5.371 1.59 1 94.31 387 ALA B C 1
ATOM 6568 O O . ALA B 1 387 ? 12.555 4.25 1.603 1 94.31 387 ALA B O 1
ATOM 6569 N N . GLY B 1 388 ? 12.602 6.387 0.969 1 93 388 GLY B N 1
ATOM 6570 C CA . GLY B 1 388 ? 13.828 6.219 0.213 1 93 388 GLY B CA 1
ATOM 6571 C C . GLY B 1 388 ? 13.641 5.422 -1.065 1 93 388 GLY B C 1
ATOM 6572 O O . GLY B 1 388 ? 14.5 4.625 -1.437 1 93 388 GLY B O 1
ATOM 6573 N N . GLU B 1 389 ? 12.469 5.523 -1.629 1 94.81 389 GLU B N 1
ATOM 6574 C CA . GLU B 1 389 ? 12.109 4.801 -2.844 1 94.81 389 GLU B CA 1
ATOM 6575 C C . GLU B 1 389 ? 11.648 5.754 -3.941 1 94.81 389 GLU B C 1
ATOM 6577 O O . GLU B 1 389 ? 10.5 5.703 -4.375 1 94.81 389 GLU B O 1
ATOM 6582 N N . PRO B 1 390 ? 12.547 6.531 -4.461 1 93.75 390 PRO B N 1
ATOM 6583 C CA . PRO B 1 390 ? 12.164 7.582 -5.402 1 93.75 390 PRO B CA 1
ATOM 6584 C C . PRO B 1 390 ? 11.953 7.059 -6.82 1 93.75 390 PRO B C 1
ATOM 6586 O O . PRO B 1 390 ? 11.375 7.754 -7.664 1 93.75 390 PRO B O 1
ATOM 6589 N N . GLN B 1 391 ? 12.352 5.848 -7.156 1 94.81 391 GLN B N 1
ATOM 6590 C CA . GLN B 1 391 ? 12.305 5.336 -8.523 1 94.81 391 GLN B CA 1
ATOM 6591 C C . GLN B 1 391 ? 10.883 4.926 -8.906 1 94.81 391 GLN B C 1
ATOM 6593 O O . GLN B 1 391 ? 10.188 4.273 -8.117 1 94.81 391 GLN B O 1
ATOM 6598 N N . GLY B 1 392 ? 10.555 5.355 -10.141 1 96.81 392 GLY B N 1
ATOM 6599 C CA . GLY B 1 392 ? 9.312 4.844 -10.695 1 96.81 392 GLY B CA 1
ATOM 6600 C C . GLY B 1 392 ? 8.273 5.926 -10.938 1 96.81 392 GLY B C 1
ATOM 6601 O O . GLY B 1 392 ? 8.586 7.117 -10.875 1 96.81 392 GLY B O 1
ATOM 6602 N N . MET B 1 393 ? 7.062 5.441 -11.289 1 98.31 393 MET B N 1
ATOM 6603 C CA . MET B 1 393 ? 5.98 6.359 -11.633 1 98.31 393 MET B CA 1
ATOM 6604 C C . MET B 1 393 ? 4.637 5.637 -11.633 1 98.31 393 MET B C 1
ATOM 6606 O O . MET B 1 393 ? 4.59 4.406 -11.703 1 98.31 393 MET B O 1
ATOM 6610 N N . LEU B 1 394 ? 3.641 6.371 -11.453 1 98.81 394 LEU B N 1
ATOM 6611 C CA . LEU B 1 394 ? 2.27 5.969 -11.742 1 98.81 394 LEU B CA 1
ATOM 6612 C C . LEU B 1 394 ? 1.738 6.695 -12.977 1 98.81 394 LEU B C 1
ATOM 6614 O O . LEU B 1 394 ? 1.822 7.926 -13.062 1 98.81 394 LEU B O 1
ATOM 6618 N N . LYS B 1 395 ? 1.319 5.93 -13.953 1 98.62 395 LYS B N 1
ATOM 6619 C CA . LYS B 1 395 ? 0.831 6.434 -15.234 1 98.62 395 LYS B CA 1
ATOM 6620 C C . LYS B 1 395 ? -0.645 6.098 -15.43 1 98.62 395 LYS B C 1
ATOM 6622 O O . LYS B 1 395 ? -1.038 4.934 -15.336 1 98.62 395 LYS B O 1
ATOM 6627 N N . ILE B 1 396 ? -1.522 7.102 -15.672 1 98.88 396 ILE B N 1
ATOM 6628 C CA . ILE B 1 396 ? -2.938 6.898 -15.961 1 98.88 396 ILE B CA 1
ATOM 6629 C C . ILE B 1 396 ? -3.215 7.234 -17.422 1 98.88 396 ILE B C 1
ATOM 6631 O O . ILE B 1 396 ? -2.83 8.305 -17.906 1 98.88 396 ILE B O 1
ATOM 6635 N N . LEU B 1 397 ? -3.748 6.324 -18.156 1 98.88 397 LEU B N 1
ATOM 6636 C CA . LEU B 1 397 ? -4.293 6.582 -19.484 1 98.88 397 LEU B CA 1
ATOM 6637 C C . LEU B 1 397 ? -5.797 6.832 -19.406 1 98.88 397 LEU B C 1
ATOM 6639 O O . LEU B 1 397 ? -6.531 6.051 -18.797 1 98.88 397 LEU B O 1
ATOM 6643 N N . PHE B 1 398 ? -6.273 7.922 -20 1 98.81 398 PHE B N 1
ATOM 6644 C CA . PHE B 1 398 ? -7.695 8.234 -19.906 1 98.81 398 PHE B CA 1
ATOM 6645 C C . PHE B 1 398 ? -8.195 8.844 -21.219 1 98.81 398 PHE B C 1
ATOM 6647 O O . PHE B 1 398 ? -7.406 9.383 -22 1 98.81 398 PHE B O 1
ATOM 6654 N N . HIS B 1 399 ? -9.484 8.703 -21.547 1 98.62 399 HIS B N 1
ATOM 6655 C CA . HIS B 1 399 ? -10.109 9.258 -22.734 1 98.62 399 HIS B CA 1
ATOM 6656 C C . HIS B 1 399 ? -10.188 10.773 -22.672 1 98.62 399 HIS B C 1
ATOM 6658 O O . HIS B 1 399 ? -10.695 11.328 -21.688 1 98.62 399 HIS B O 1
ATOM 6664 N N . ARG B 1 400 ? -9.805 11.453 -23.656 1 97.25 400 ARG B N 1
ATOM 6665 C CA . ARG B 1 400 ? -9.633 12.898 -23.656 1 97.25 400 ARG B CA 1
ATOM 6666 C C . ARG B 1 400 ? -10.961 13.617 -23.438 1 97.25 400 ARG B C 1
ATOM 6668 O O . ARG B 1 400 ? -11.008 14.648 -22.766 1 97.25 400 ARG B O 1
ATOM 6675 N N . GLU B 1 401 ? -12.047 13.117 -23.891 1 96.94 401 GLU B N 1
ATOM 6676 C CA . GLU B 1 401 ? -13.336 13.805 -23.844 1 96.94 401 GLU B CA 1
ATOM 6677 C C . GLU B 1 401 ? -14.164 13.367 -22.641 1 96.94 401 GLU B C 1
ATOM 6679 O O . GLU B 1 401 ? -14.727 14.195 -21.938 1 96.94 401 GLU B O 1
ATOM 6684 N N . THR B 1 402 ? -14.258 12.078 -22.438 1 97.5 402 THR B N 1
ATOM 6685 C CA . THR B 1 402 ? -15.148 11.555 -21.406 1 97.5 402 THR B CA 1
ATOM 6686 C C . THR B 1 402 ? -14.438 11.477 -20.062 1 97.5 402 THR B C 1
ATOM 6688 O O . THR B 1 402 ? -15.078 11.32 -19.016 1 97.5 402 THR B O 1
ATOM 6691 N N . LEU B 1 403 ? -13.055 11.453 -20.047 1 98.25 403 LEU B N 1
ATOM 6692 C CA . LEU B 1 403 ? -12.188 11.352 -18.875 1 98.25 403 LEU B CA 1
ATOM 6693 C C . LEU B 1 403 ? -12.234 9.945 -18.297 1 98.25 403 LEU B C 1
ATOM 6695 O O . LEU B 1 403 ? -11.789 9.719 -17.156 1 98.25 403 LEU B O 1
ATOM 6699 N N . GLU B 1 404 ? -12.82 9.008 -19.078 1 98.69 404 GLU B N 1
ATOM 6700 C CA . GLU B 1 404 ? -12.836 7.609 -18.656 1 98.69 404 GLU B CA 1
ATOM 6701 C C . GLU B 1 404 ? -11.422 7.07 -18.5 1 98.69 404 GLU B C 1
ATOM 6703 O O . GLU B 1 404 ? -10.586 7.219 -19.391 1 98.69 404 GLU B O 1
ATOM 6708 N N . VAL B 1 405 ? -11.164 6.477 -17.344 1 98.75 405 VAL B N 1
ATOM 6709 C CA . VAL B 1 405 ? -9.867 5.848 -17.125 1 98.75 405 VAL B CA 1
ATOM 6710 C C . VAL B 1 405 ? -9.773 4.551 -17.922 1 98.75 405 VAL B C 1
ATOM 6712 O O . VAL B 1 405 ? -10.609 3.66 -17.781 1 98.75 405 VAL B O 1
ATOM 6715 N N . LEU B 1 406 ? -8.734 4.426 -18.719 1 98.62 406 LEU B N 1
ATOM 6716 C CA . LEU B 1 406 ? -8.617 3.326 -19.672 1 98.62 406 LEU B CA 1
ATOM 6717 C C . LEU B 1 406 ? -7.527 2.35 -19.25 1 98.62 406 LEU B C 1
ATOM 6719 O O . LEU B 1 406 ? -7.539 1.183 -19.641 1 98.62 406 LEU B O 1
ATOM 6723 N N . GLY B 1 407 ? -6.59 2.805 -18.5 1 98.5 407 GLY B N 1
ATOM 6724 C CA . GLY B 1 407 ? -5.496 1.979 -18.016 1 98.5 407 GLY B CA 1
ATOM 6725 C C . GLY B 1 407 ? -4.684 2.648 -16.922 1 98.5 407 GLY B C 1
ATOM 6726 O O . GLY B 1 407 ? -4.547 3.873 -16.906 1 98.5 407 GLY B O 1
ATOM 6727 N N . VAL B 1 408 ? -4.184 1.908 -16.016 1 98.75 408 VAL B N 1
ATOM 6728 C CA . VAL B 1 408 ? -3.279 2.34 -14.953 1 98.75 408 VAL B CA 1
ATOM 6729 C C . VAL B 1 408 ? -2.021 1.476 -14.961 1 98.75 408 VAL B C 1
ATOM 6731 O O . VAL B 1 408 ? -2.105 0.246 -14.906 1 98.75 408 VAL B O 1
ATOM 6734 N N . HIS B 1 409 ? -0.889 2.055 -15.086 1 98.75 409 HIS B N 1
ATOM 6735 C CA . HIS B 1 409 ? 0.406 1.385 -15.125 1 98.75 409 HIS B CA 1
ATOM 6736 C C . HIS B 1 409 ? 1.357 1.969 -14.086 1 98.75 409 HIS B C 1
ATOM 6738 O O . HIS B 1 409 ? 1.579 3.182 -14.055 1 98.75 409 HIS B O 1
ATOM 6744 N N . CYS B 1 410 ? 1.896 1.158 -13.281 1 98.62 410 CYS B N 1
ATOM 6745 C CA . CYS B 1 410 ? 2.701 1.636 -12.156 1 98.62 410 CYS B CA 1
ATOM 6746 C C . CYS B 1 410 ? 3.994 0.838 -12.039 1 98.62 410 CYS B C 1
ATOM 6748 O O . CYS B 1 410 ? 3.986 -0.388 -12.164 1 98.62 410 CYS B O 1
ATOM 6750 N N . PHE B 1 411 ? 5.098 1.488 -11.961 1 98.31 411 PHE B N 1
ATOM 6751 C CA . PHE B 1 411 ? 6.422 0.966 -11.648 1 98.31 411 PHE B CA 1
ATOM 6752 C C . PHE B 1 411 ? 7.012 1.675 -10.438 1 98.31 411 PHE B C 1
ATOM 6754 O O . PHE B 1 411 ? 7.184 2.895 -10.445 1 98.31 411 PHE B O 1
ATOM 6761 N N . GLY B 1 412 ? 7.199 0.901 -9.328 1 98 412 GLY B N 1
ATOM 6762 C CA . GLY B 1 412 ? 7.805 1.546 -8.18 1 98 412 GLY B CA 1
ATOM 6763 C C . GLY B 1 412 ? 7.262 1.036 -6.855 1 98 412 GLY B C 1
ATOM 6764 O O . GLY B 1 412 ? 6.656 -0.035 -6.801 1 98 412 GLY B O 1
ATOM 6765 N N . TYR B 1 413 ? 7.516 1.832 -5.809 1 96.38 413 TYR B N 1
ATOM 6766 C CA . TYR B 1 413 ? 7.211 1.505 -4.418 1 96.38 413 TYR B CA 1
ATOM 6767 C C . TYR B 1 413 ? 5.715 1.269 -4.23 1 96.38 413 TYR B C 1
ATOM 6769 O O . TYR B 1 413 ? 4.902 2.143 -4.531 1 96.38 413 TYR B O 1
ATOM 6777 N N . GLN B 1 414 ? 5.266 0.034 -3.834 1 97 414 GLN B N 1
ATOM 6778 C CA . GLN B 1 414 ? 3.908 -0.356 -3.469 1 97 414 GLN B CA 1
ATOM 6779 C C . GLN B 1 414 ? 2.998 -0.395 -4.691 1 97 414 GLN B C 1
ATOM 6781 O O . GLN B 1 414 ? 1.775 -0.302 -4.566 1 97 414 GLN B O 1
ATOM 6786 N N . ALA B 1 415 ? 3.596 -0.546 -5.867 1 98.19 415 ALA B N 1
ATOM 6787 C CA . ALA B 1 415 ? 2.832 -0.542 -7.113 1 98.19 415 ALA B CA 1
ATOM 6788 C C . ALA B 1 415 ? 1.719 -1.586 -7.074 1 98.19 415 ALA B C 1
ATOM 6790 O O . ALA B 1 415 ? 0.581 -1.304 -7.457 1 98.19 415 ALA B O 1
ATOM 6791 N N . SER B 1 416 ? 2.021 -2.764 -6.562 1 97.44 416 SER B N 1
ATOM 6792 C CA . SER B 1 416 ? 1.079 -3.877 -6.574 1 97.44 416 SER B CA 1
ATOM 6793 C C . SER B 1 416 ? -0.084 -3.627 -5.621 1 97.44 416 SER B C 1
ATOM 6795 O O . SER B 1 416 ? -1.119 -4.293 -5.707 1 97.44 416 SER B O 1
ATOM 6797 N N . GLU B 1 417 ? 0.045 -2.686 -4.695 1 97.88 417 GLU B N 1
ATOM 6798 C CA . GLU B 1 417 ? -1.016 -2.344 -3.75 1 97.88 417 GLU B CA 1
ATOM 6799 C C . GLU B 1 417 ? -1.9 -1.227 -4.293 1 97.88 417 GLU B C 1
ATOM 6801 O O . GLU B 1 417 ? -3.123 -1.37 -4.359 1 97.88 417 GLU B O 1
ATOM 6806 N N . ILE B 1 418 ? -1.274 -0.166 -4.762 1 98.12 418 ILE B N 1
ATOM 6807 C CA . ILE B 1 418 ? -2.035 1.049 -5.035 1 98.12 418 ILE B CA 1
ATOM 6808 C C . ILE B 1 418 ? -2.756 0.915 -6.375 1 98.12 418 ILE B C 1
ATOM 6810 O O . ILE B 1 418 ? -3.684 1.674 -6.664 1 98.12 418 ILE B O 1
ATOM 6814 N N . VAL B 1 419 ? -2.354 -0.069 -7.238 1 98.62 419 VAL B N 1
ATOM 6815 C CA . VAL B 1 419 ? -3.018 -0.252 -8.523 1 98.62 419 VAL B CA 1
ATOM 6816 C C . VAL B 1 419 ? -4.504 -0.535 -8.305 1 98.62 419 VAL B C 1
ATOM 6818 O O . VAL B 1 419 ? -5.336 -0.202 -9.148 1 98.62 419 VAL B O 1
ATOM 6821 N N . HIS B 1 420 ? -4.832 -1.087 -7.137 1 98.56 420 HIS B N 1
ATOM 6822 C CA . HIS B 1 420 ? -6.191 -1.548 -6.871 1 98.56 420 HIS B CA 1
ATOM 6823 C C . HIS B 1 420 ? -7.137 -0.374 -6.637 1 98.56 420 HIS B C 1
ATOM 6825 O O . HIS B 1 420 ? -8.359 -0.53 -6.715 1 98.56 420 HIS B O 1
ATOM 6831 N N . ILE B 1 421 ? -6.586 0.854 -6.293 1 98.62 421 ILE B N 1
ATOM 6832 C CA . ILE B 1 421 ? -7.418 2.049 -6.25 1 98.62 421 ILE B CA 1
ATOM 6833 C C . ILE B 1 421 ? -7.938 2.369 -7.652 1 98.62 421 ILE B C 1
ATOM 6835 O O . ILE B 1 421 ? -9.133 2.598 -7.84 1 98.62 421 ILE B O 1
ATOM 6839 N N . GLY B 1 422 ? -7.027 2.342 -8.641 1 98.56 422 GLY B N 1
ATOM 6840 C CA . GLY B 1 422 ? -7.43 2.521 -10.023 1 98.56 422 GLY B CA 1
ATOM 6841 C C . GLY B 1 422 ? -8.359 1.43 -10.523 1 98.56 422 GLY B C 1
ATOM 6842 O O . GLY B 1 422 ? -9.305 1.703 -11.266 1 98.56 422 GLY B O 1
ATOM 6843 N N . GLN B 1 423 ? -8.055 0.187 -10.117 1 98.19 423 GLN B N 1
ATOM 6844 C CA . GLN B 1 423 ? -8.891 -0.95 -10.492 1 98.19 423 GLN B CA 1
ATOM 6845 C C . GLN B 1 423 ? -10.336 -0.733 -10.062 1 98.19 423 GLN B C 1
ATOM 6847 O O . GLN B 1 423 ? -11.266 -1.031 -10.82 1 98.19 423 GLN B O 1
ATOM 6852 N N . ALA B 1 424 ? -10.547 -0.224 -8.844 1 98.25 424 ALA B N 1
ATOM 6853 C CA . ALA B 1 424 ? -11.883 0.008 -8.312 1 98.25 424 ALA B CA 1
ATOM 6854 C C . ALA B 1 424 ? -12.656 0.999 -9.18 1 98.25 424 ALA B C 1
ATOM 6856 O O . ALA B 1 424 ? -13.82 0.769 -9.508 1 98.25 424 ALA B O 1
ATOM 6857 N N . ILE B 1 425 ? -11.977 2.057 -9.578 1 98.38 425 ILE B N 1
ATOM 6858 C CA . ILE B 1 425 ? -12.633 3.1 -10.352 1 98.38 425 ILE B CA 1
ATOM 6859 C C . ILE B 1 425 ? -12.883 2.602 -11.773 1 98.38 425 ILE B C 1
ATOM 6861 O O . ILE B 1 425 ? -13.961 2.807 -12.336 1 98.38 425 ILE B O 1
ATOM 6865 N N . MET B 1 426 ? -11.938 1.898 -12.383 1 97.88 426 MET B N 1
ATOM 6866 C CA . MET B 1 426 ? -12.055 1.397 -13.75 1 97.88 426 MET B CA 1
ATOM 6867 C C . MET B 1 426 ? -13.172 0.369 -13.859 1 97.88 426 MET B C 1
ATOM 6869 O O . MET B 1 426 ? -13.719 0.156 -14.945 1 97.88 426 MET B O 1
ATOM 6873 N N . SER B 1 427 ? -13.477 -0.293 -12.781 1 95.88 427 SER B N 1
ATOM 6874 C CA . SER B 1 427 ? -14.5 -1.333 -12.789 1 95.88 427 SER B CA 1
ATOM 6875 C C . SER B 1 427 ? -15.898 -0.73 -12.789 1 95.88 427 SER B C 1
ATOM 6877 O O . SER B 1 427 ? -16.891 -1.443 -12.977 1 95.88 427 SER B O 1
ATOM 6879 N N . GLN B 1 428 ? -16.047 0.567 -12.539 1 96.62 428 GLN B N 1
ATOM 6880 C CA . GLN B 1 428 ? -17.359 1.202 -12.445 1 96.62 428 GLN B CA 1
ATOM 6881 C C . GLN B 1 428 ? -17.938 1.447 -13.828 1 96.62 428 GLN B C 1
ATOM 6883 O O . GLN B 1 428 ? -17.219 1.704 -14.789 1 96.62 428 GLN B O 1
ATOM 6888 N N . PRO B 1 429 ? -19.25 1.37 -13.977 1 94.94 429 PRO B N 1
ATOM 6889 C CA . PRO B 1 429 ? -19.891 1.581 -15.281 1 94.94 429 PRO B CA 1
ATOM 6890 C C . PRO B 1 429 ? -20.062 3.061 -15.617 1 94.94 429 PRO B C 1
ATOM 6892 O O . PRO B 1 429 ? -20.219 3.889 -14.711 1 94.94 429 PRO B O 1
ATOM 6895 N N . GLY B 1 430 ? -20.031 3.367 -16.812 1 92.88 430 GLY B N 1
ATOM 6896 C CA . GLY B 1 430 ? -20.406 4.664 -17.344 1 92.88 430 GLY B CA 1
ATOM 6897 C C . GLY B 1 430 ? -19.609 5.812 -16.766 1 92.88 430 GLY B C 1
ATOM 6898 O O . GLY B 1 430 ? -18.375 5.758 -16.75 1 92.88 430 GLY B O 1
ATOM 6899 N N . GLU B 1 431 ? -20.328 6.812 -16.25 1 93.56 431 GLU B N 1
ATOM 6900 C CA . GLU B 1 431 ? -19.703 8.07 -15.836 1 93.56 431 GLU B CA 1
ATOM 6901 C C . GLU B 1 431 ? -19 7.914 -14.5 1 93.56 431 GLU B C 1
ATOM 6903 O O . GLU B 1 431 ? -18.219 8.773 -14.102 1 93.56 431 GLU B O 1
ATOM 6908 N N . GLN B 1 432 ? -19.172 6.805 -13.883 1 95.88 432 GLN B N 1
ATOM 6909 C CA . GLN B 1 432 ? -18.531 6.582 -12.594 1 95.88 432 GLN B CA 1
ATOM 6910 C C . GLN B 1 432 ? -17.062 6.176 -12.773 1 95.88 432 GLN B C 1
ATOM 6912 O O . GLN B 1 432 ? -16.281 6.266 -11.828 1 95.88 432 GLN B O 1
ATOM 6917 N N . ASN B 1 433 ? -16.734 5.633 -13.906 1 98.06 433 ASN B N 1
ATOM 6918 C CA . ASN B 1 433 ? -15.336 5.512 -14.297 1 98.06 433 ASN B CA 1
ATOM 6919 C C . ASN B 1 433 ? -14.789 6.82 -14.859 1 98.06 433 ASN B C 1
ATOM 6921 O O . ASN B 1 433 ? -14.914 7.082 -16.062 1 98.06 433 ASN B O 1
ATOM 6925 N N . THR B 1 434 ? -14.109 7.598 -14.008 1 98.19 434 THR B N 1
ATOM 6926 C CA . THR B 1 434 ? -13.703 8.93 -14.438 1 98.19 434 THR B CA 1
ATOM 6927 C C . THR B 1 434 ? -12.445 9.375 -13.695 1 98.19 434 THR B C 1
ATOM 6929 O O . THR B 1 434 ? -12.297 9.102 -12.5 1 98.19 434 THR B O 1
ATOM 6932 N N . LEU B 1 435 ? -11.617 10.07 -14.398 1 98.12 435 LEU B N 1
ATOM 6933 C CA . LEU B 1 435 ? -10.406 10.664 -13.852 1 98.12 435 LEU B CA 1
ATOM 6934 C C . LEU B 1 435 ? -10.742 11.664 -12.75 1 98.12 435 LEU B C 1
ATOM 6936 O O . LEU B 1 435 ? -9.914 11.93 -11.875 1 98.12 435 LEU B O 1
ATOM 6940 N N . LYS B 1 436 ? -11.945 12.227 -12.695 1 95.38 436 LYS B N 1
ATOM 6941 C CA . LYS B 1 436 ? -12.383 13.258 -11.758 1 95.38 436 LYS B CA 1
ATOM 6942 C C . LYS B 1 436 ? -12.383 12.734 -10.328 1 95.38 436 LYS B C 1
ATOM 6944 O O . LYS B 1 436 ? -12.156 13.492 -9.383 1 95.38 436 LYS B O 1
ATOM 6949 N N . TYR B 1 437 ? -12.578 11.422 -10.188 1 96.56 437 TYR B N 1
ATOM 6950 C CA . TYR B 1 437 ? -12.523 10.844 -8.844 1 96.56 437 TYR B CA 1
ATOM 6951 C C . TYR B 1 437 ? -11.203 11.18 -8.164 1 96.56 437 TYR B C 1
ATOM 6953 O O . TYR B 1 437 ? -11.18 11.586 -7.004 1 96.56 437 TYR B O 1
ATOM 6961 N N . PHE B 1 438 ? -10.141 10.992 -8.914 1 97.06 438 PHE B N 1
ATOM 6962 C CA . PHE B 1 438 ? -8.812 11.141 -8.328 1 97.06 438 PHE B CA 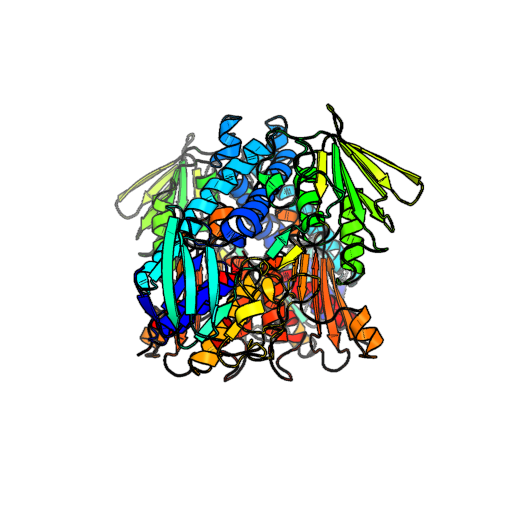1
ATOM 6963 C C . PHE B 1 438 ? -8.508 12.602 -8.031 1 97.06 438 PHE B C 1
ATOM 6965 O O . PHE B 1 438 ? -7.797 12.914 -7.078 1 97.06 438 PHE B O 1
ATOM 6972 N N . VAL B 1 439 ? -9.062 13.5 -8.75 1 92.69 439 VAL B N 1
ATOM 6973 C CA . VAL B 1 439 ? -8.852 14.93 -8.562 1 92.69 439 VAL B CA 1
ATOM 6974 C C . VAL B 1 439 ? -9.641 15.414 -7.348 1 92.69 439 VAL B C 1
ATOM 6976 O O . VAL B 1 439 ? -9.18 16.281 -6.605 1 92.69 439 VAL B O 1
ATOM 6979 N N . ASN B 1 440 ? -10.773 14.781 -7.102 1 91.69 440 ASN B N 1
ATOM 6980 C CA . ASN B 1 440 ? -11.719 15.312 -6.129 1 91.69 440 ASN B CA 1
ATOM 6981 C C . ASN B 1 440 ? -11.719 14.5 -4.84 1 91.69 440 ASN B C 1
ATOM 6983 O O . ASN B 1 440 ? -12.594 14.68 -3.984 1 91.69 440 ASN B O 1
ATOM 6987 N N . THR B 1 441 ? -10.828 13.625 -4.762 1 93.88 441 THR B N 1
ATOM 6988 C CA . THR B 1 441 ? -10.797 12.758 -3.59 1 93.88 441 THR B CA 1
ATOM 6989 C C . THR B 1 441 ? -9.609 13.094 -2.691 1 93.88 441 THR B C 1
ATOM 6991 O O . THR B 1 441 ? -8.508 13.344 -3.182 1 93.88 441 THR B O 1
ATOM 6994 N N . THR B 1 442 ? -9.898 13.164 -1.368 1 95.31 442 THR B N 1
ATOM 6995 C CA . THR B 1 442 ? -8.844 13.383 -0.385 1 95.31 442 THR B CA 1
ATOM 6996 C C . THR B 1 442 ? -8.227 12.047 0.045 1 95.31 442 THR B C 1
ATOM 6998 O O . THR B 1 442 ? -8.93 11.172 0.561 1 95.31 442 THR B O 1
ATOM 7001 N N . PHE B 1 443 ? -6.957 11.867 -0.228 1 96.81 443 PHE B N 1
ATOM 7002 C CA . PHE B 1 443 ? -6.219 10.688 0.209 1 96.81 443 PHE B CA 1
ATOM 7003 C C . PHE B 1 443 ? -5.434 10.984 1.48 1 96.81 443 PHE B C 1
ATOM 7005 O O . PHE B 1 443 ? -5.125 12.141 1.771 1 96.81 443 PHE B O 1
ATOM 7012 N N . ASN B 1 444 ? -5.137 9.906 2.23 1 97 444 ASN B N 1
ATOM 7013 C CA . ASN B 1 444 ? -4.23 10.07 3.359 1 97 444 ASN B CA 1
ATOM 7014 C C . ASN B 1 444 ? -2.891 10.656 2.92 1 97 444 ASN B C 1
ATOM 7016 O O . ASN B 1 444 ? -2.42 10.375 1.814 1 97 444 ASN B O 1
ATOM 7020 N N . TYR B 1 445 ? -2.324 11.461 3.785 1 95.81 445 TYR B N 1
ATOM 7021 C CA . TYR B 1 445 ? -1.04 12.078 3.475 1 95.81 445 TYR B CA 1
ATOM 7022 C C . TYR B 1 445 ? -0.063 11.914 4.633 1 95.81 445 TYR B C 1
ATOM 7024 O O . TYR B 1 445 ? -0.415 12.156 5.789 1 95.81 445 TYR B O 1
ATOM 7032 N N . PRO B 1 446 ? 1.108 11.547 4.312 1 96.38 446 PRO B N 1
ATOM 7033 C CA . PRO B 1 446 ? 1.61 11.156 2.992 1 96.38 446 PRO B CA 1
ATOM 7034 C C . PRO B 1 446 ? 1.391 9.672 2.689 1 96.38 446 PRO B C 1
ATOM 7036 O O . PRO B 1 446 ? 1.639 8.82 3.547 1 96.38 446 PRO B O 1
ATOM 7039 N N . THR B 1 447 ? 0.915 9.328 1.567 1 97.69 447 THR B N 1
ATOM 7040 C CA . THR B 1 447 ? 0.764 7.965 1.073 1 97.69 447 THR B CA 1
ATOM 7041 C C . THR B 1 447 ? 1.13 7.883 -0.406 1 97.69 447 THR B C 1
ATOM 7043 O O . THR B 1 447 ? 1.302 8.906 -1.067 1 97.69 447 THR B O 1
ATOM 7046 N N . MET B 1 448 ? 1.29 6.676 -0.918 1 98.19 448 MET B N 1
ATOM 7047 C CA . MET B 1 448 ? 1.509 6.473 -2.348 1 98.19 448 MET B CA 1
ATOM 7048 C C . MET B 1 448 ? 0.214 6.672 -3.129 1 98.19 448 MET B C 1
ATOM 7050 O O . MET B 1 448 ? 0.244 6.969 -4.324 1 98.19 448 MET B O 1
ATOM 7054 N N . ALA B 1 449 ? -0.881 6.527 -2.488 1 98 449 ALA B N 1
ATOM 7055 C CA . ALA B 1 449 ? -2.18 6.75 -3.117 1 98 449 ALA B CA 1
ATOM 7056 C C . ALA B 1 449 ? -2.268 8.156 -3.701 1 98 449 ALA B C 1
ATOM 7058 O O . ALA B 1 449 ? -2.943 8.375 -4.711 1 98 449 ALA B O 1
ATOM 7059 N N . GLU B 1 450 ? -1.531 9.117 -3.115 1 96.94 450 GLU B N 1
ATOM 7060 C CA . GLU B 1 450 ? -1.535 10.5 -3.576 1 96.94 450 GLU B CA 1
ATOM 7061 C C . GLU B 1 450 ? -1.007 10.609 -5.004 1 96.94 450 GLU B C 1
ATOM 7063 O O . GLU B 1 450 ? -1.292 11.578 -5.707 1 96.94 450 GLU B O 1
ATOM 7068 N N . ALA B 1 451 ? -0.291 9.586 -5.434 1 98.38 451 ALA B N 1
ATOM 7069 C CA . ALA B 1 451 ? 0.225 9.586 -6.801 1 98.38 451 ALA B CA 1
ATOM 7070 C C . ALA B 1 451 ? -0.912 9.672 -7.816 1 98.38 451 ALA B C 1
ATOM 7072 O O . ALA B 1 451 ? -0.75 10.266 -8.891 1 98.38 451 ALA B O 1
ATOM 7073 N N . TYR B 1 452 ? -2.039 9.094 -7.477 1 98.62 452 TYR B N 1
ATOM 7074 C CA . TYR B 1 452 ? -3.189 9.156 -8.367 1 98.62 452 TYR B CA 1
ATOM 7075 C C . TYR B 1 452 ? -3.637 10.594 -8.594 1 98.62 452 TYR B C 1
ATOM 7077 O O . TYR B 1 452 ? -3.961 10.984 -9.719 1 98.62 452 TYR B O 1
ATOM 7085 N N . ARG B 1 453 ? -3.701 11.367 -7.523 1 96.62 453 ARG B N 1
ATOM 7086 C CA . ARG B 1 453 ? -4.121 12.766 -7.641 1 96.62 453 ARG B CA 1
ATOM 7087 C C . ARG B 1 453 ? -3.129 13.57 -8.477 1 96.62 453 ARG B C 1
ATOM 7089 O O . ARG B 1 453 ? -3.527 14.344 -9.344 1 96.62 453 ARG B O 1
ATOM 7096 N N . VAL B 1 454 ? -1.859 13.383 -8.188 1 96.38 454 VAL B N 1
ATOM 7097 C CA . VAL B 1 454 ? -0.813 14.094 -8.922 1 96.38 454 VAL B CA 1
ATOM 7098 C C . VAL B 1 454 ? -0.891 13.734 -10.406 1 96.38 454 VAL B C 1
ATOM 7100 O O . VAL B 1 454 ? -0.835 14.625 -11.258 1 96.38 454 VAL B O 1
ATOM 7103 N N . ALA B 1 455 ? -1.03 12.438 -10.711 1 98.56 455 ALA B N 1
ATOM 7104 C CA . ALA B 1 455 ? -1.13 11.984 -12.102 1 98.56 455 ALA B CA 1
ATOM 7105 C C . ALA B 1 455 ? -2.373 12.562 -12.773 1 98.56 455 ALA B C 1
ATOM 7107 O O . ALA B 1 455 ? -2.328 12.953 -13.938 1 98.56 455 ALA B O 1
ATOM 7108 N N . ALA B 1 456 ? -3.463 12.555 -12.039 1 97.94 456 ALA B N 1
ATOM 7109 C CA . ALA B 1 456 ? -4.715 13.062 -12.594 1 97.94 456 ALA B CA 1
ATOM 7110 C C . ALA B 1 456 ? -4.594 14.539 -12.953 1 97.94 456 ALA B C 1
ATOM 7112 O O . ALA B 1 456 ? -5.031 14.953 -14.031 1 97.94 456 ALA B O 1
ATOM 7113 N N . TYR B 1 457 ? -4.012 15.375 -12.055 1 93.94 457 TYR B N 1
ATOM 7114 C CA . TYR B 1 457 ? -3.805 16.781 -12.344 1 93.94 457 TYR B CA 1
ATOM 7115 C C . TYR B 1 457 ? -2.893 16.969 -13.555 1 93.94 457 TYR B C 1
ATOM 7117 O O . TYR B 1 457 ? -3.15 17.812 -14.414 1 93.94 457 TYR B O 1
ATOM 7125 N N . ASP B 1 458 ? -1.812 16.188 -13.586 1 95.94 458 ASP B N 1
ATOM 7126 C CA . ASP B 1 458 ? -0.9 16.234 -14.719 1 95.94 458 ASP B CA 1
ATOM 7127 C C . ASP B 1 458 ? -1.642 15.977 -16.031 1 95.94 458 ASP B C 1
ATOM 7129 O O . ASP B 1 458 ? -1.434 16.672 -17.016 1 95.94 458 ASP B O 1
ATOM 7133 N N . GLY B 1 459 ? -2.506 14.938 -16.031 1 96.81 459 GLY B N 1
ATOM 7134 C CA . GLY B 1 459 ? -3.281 14.594 -17.219 1 96.81 459 GLY B CA 1
ATOM 7135 C C . GLY B 1 459 ? -4.254 15.68 -17.625 1 96.81 459 GLY B C 1
ATOM 7136 O O . GLY B 1 459 ? -4.348 16.016 -18.812 1 96.81 459 GLY B O 1
ATOM 7137 N N . LEU B 1 460 ? -4.969 16.25 -16.656 1 93.75 460 LEU B N 1
ATOM 7138 C CA . LEU B 1 460 ? -5.961 17.281 -16.953 1 93.75 460 LEU B CA 1
ATOM 7139 C C . LEU B 1 460 ? -5.297 18.516 -17.531 1 93.75 460 LEU B C 1
ATOM 7141 O O . LEU B 1 460 ? -5.875 19.203 -18.375 1 93.75 460 LEU B O 1
ATOM 7145 N N . ASN B 1 461 ? -4.141 18.844 -17.047 1 90.81 461 ASN B N 1
ATOM 7146 C CA . ASN B 1 461 ? -3.412 20.016 -17.516 1 90.81 461 ASN B CA 1
ATOM 7147 C C . ASN B 1 461 ? -3.006 19.875 -18.984 1 90.81 461 ASN B C 1
ATOM 7149 O O . ASN B 1 461 ? -2.631 20.859 -19.625 1 90.81 461 ASN B O 1
ATOM 7153 N N . ARG B 1 462 ? -3.121 18.719 -19.516 1 91.69 462 ARG B N 1
ATOM 7154 C CA . ARG B 1 462 ? -2.734 18.469 -20.906 1 91.69 462 ARG B CA 1
ATOM 7155 C C . ARG B 1 462 ? -3.928 18.609 -21.844 1 91.69 462 ARG B C 1
ATOM 7157 O O . ARG B 1 462 ? -3.768 18.625 -23.062 1 91.69 462 ARG B O 1
ATOM 7164 N N . LEU B 1 463 ? -4.996 18.734 -21.219 1 91.88 463 LEU B N 1
ATOM 7165 C CA . LEU B 1 463 ? -6.199 18.859 -22.047 1 91.88 463 LEU B CA 1
ATOM 7166 C C . LEU B 1 463 ? -6.363 20.297 -22.531 1 91.88 463 LEU B C 1
ATOM 7168 O O . LEU B 1 463 ? -6.035 21.25 -21.812 1 91.88 463 LEU B O 1
ATOM 7172 N N . PHE B 1 464 ? -6.609 20.562 -23.797 1 86.38 464 PHE B N 1
ATOM 7173 C CA . PHE B 1 464 ? -6.902 21.859 -24.422 1 86.38 464 PHE B CA 1
ATOM 7174 C C . PHE B 1 464 ? -8.156 21.781 -25.281 1 86.38 464 PHE B C 1
ATOM 7176 O O . PHE B 1 464 ? -8.516 20.703 -25.766 1 86.38 464 PHE B O 1
#

Foldseek 3Di:
DAEAEWAEEEEAQALLSLLQQLLLLVLPTAYAYEYQDPFGHGCCLQQNVQQLVQLLVLLVVLLCLQPPPVNVVVDHRDADWSLRSSVSSVVVSVVVRVVSVVSCVVSVHHYHHADWADQAPFWIWGQHPVRDIYIYGHQFYEYENAWFADDDPQADCVQLQEAESRCVSVDPGQWQEEEEEEQALSSQSVLQSSLSSVHQYEYEELAPFRPVQAFPVQRVLSVVVLVVRNYDYHYNWDFDHWDDDPQWIWTQTPVRDIDTTRHYYYYHDIAADCVRHHCVNYVFDADPRQATDADFQQHTPRHRYGYFAPSNPPPRDSVLRNLRSNQNSCSSSVPPSHGRRDFDWDWRVHVPIKIKTFDHPVVCVVVVAAKFKFKFQQLPAPVCVVSVKRRWMWMWIAHQPLQATGMIIITTDCNVPLNVVLVVQNPDDDSSRHLVCLCPDDDDPPDPNVRSNRRSVRRNVPHD/DAEAEWAEEEEAQALLSLLQQLLLLVLPTAYAYEYQDPFGHGCCLQQNVQQLVQLLVLLVVLLCLQPPPVNVVVDHRDADWSLRSSVSSVVVSVVVRVVSVVSCVVSVHHYHHADWADQAPFWIWGQHPVRDIYIYGHQFYEYENAWFADDDPQADCVQLQEAESRCVSVDPGQWQEEEEEEQALSSQSVLQSSLSSVHQYEYEELAPFRPVQAFRVQRVLSVVVLVVRNYDYHYNWDFDHWDDDPQWIWTQTPVRDIDTTRHYYYYHDIAADCPRHNCVNYVFDADPRQATDADQQQHTPRHRYGYFAPSNPPPRDSVLRNLRSNQNSCSSSVPPSHGRRDFDWDWRVHVPIKIKTFDHPVVCVVVVAAKFKFKFQQLPAPVCVVSVKRRWMWMWIAHQPLQATGMIITTTDCNVPLNVVLVVQNPDDDSSRHLVCLCPDDDDPPDPNVRSNRRSVRRVVPHD

pLDDT: mean 95.62, std 4.04, range [73.0, 98.88]

Secondary structure (DSSP, 8-state):
--EEEEEEEEE--SHHHHHHHHHHHHTT--EEEEESSSSSSHHHHHTSHHHHHHHHHHHHHHHHHHH-HHHHTTSPPPP--HHHHHHHHHHHHHHHHHHHHHHHHHTTPEEEEEEEEEEETTEEEEEETTS-EEEEEEEEEEE---EEE---TTS-TTSTTEEETTGGGG--S--SEEEEE--SHHHHHHHHHHHHTT-EEEEE-SSSSTTTTS-HHHHHHHHHHHHTTTEEEE-S--EEEEEEETTEEEEEETTS-EEEESEEEE-S-EEES-TTTTGGGTT--B-TTSPBP--TTSB-SSTTEEE-GGGG-TT--HHHHHHHHHHHHHHHHTSS---------EEE--SSEEEEEE--HHHHHHTT--EEEEEEEGGG-HHHHHHT---EEEEEEEETTT--EEEEEEEETTHHHHHHHHHHHHTS-GGGS-THHHHH-PPPSS-TTHHHHHHHHHHHTT--/--EEEEEEEEE--SHHHHHHHHHHHHTT--EEEEESSSSSSHHHHHTSHHHHHHHHHHHHHHHHHHH-HHHHTTSPPP---HHHHHHHHHHHHHHHHHHHHHHHHHTTPEEEEEEEEEEETTEEEEEETTS-EEEEEEEEEEE---EEE---TTS-TTSTTEEETTGGGG--S--SEEEEE--SHHHHHHHHHHHHTT-EEEEE-SSSSTTTTS-HHHHHHHHHHHHTTTEEEE-S--EEEEEEETTEEEEEETTS-EEEESEEEE-S-EEES-TTTTGGGTT--B-TTSPBP--TTSB-SSTTEEE-GGGG-TT--HHHHHHHHHHHHHHHHTSS---------EEE--SSEEEEEE--HHHHHHTT--EEEEEEEGGG-HHHHHHT---EEEEEEEETTT--EEEEEEEETTHHHHHHHHHHHHTS-GGGS-THHHHS-PPPSS-TTHHHHHHHHHHHTT--

Sequence (928 aa):
MAVYNYDVVVLGSGPAGEGAAMNAAKAGRKVAMVDSRRQVGGNCTHLGTIPSKALRHSVRQIMQFNTNPMFRAIGEPRWFSFPDVLKSAEKVISKQVASRTGYYARNRVDLFFGTGSFADEQTVEVVCANGVVEKLVAKHIIIATGSRPYRPADIDFHHPRIYDSDTILSLGHTPRKLIIYGAGVIGCEYASIFSGLGVLVELVDNRDQLLSFLDSEISQALSYHFSNNNITVRHNEEYERVEGLDNGVILHLKSGKKIKADALLWCNGRTGNTDKLGMENIGVKVNSRGQIEVDENYRTCVTNIYGAGDVIGWPSLASAAHDQGRSAAGSIVDNGSWRYVNDVPTGIYTIPEISSIGKNEHELTKAKVPYEVGKAFFKSMARAQIAGEPQGMLKILFHRETLEVLGVHCFGYQASEIVHIGQAIMSQPGEQNTLKYFVNTTFNYPTMAEAYRVAAYDGLNRLFMAVYNYDVVVLGSGPAGEGAAMNAAKAGRKVAMVDSRRQVGGNCTHLGTIPSKALRHSVRQIMQFNTNPMFRAIGEPRWFSFPDVLKSAEKVISKQVASRTGYYARNRVDLFFGTGSFADEQTVEVVCANGVVEKLVAKHIIIATGSRPYRPADIDFHHPRIYDSDTILSLGHTPRKLIIYGAGVIGCEYASIFSGLGVLVELVDNRDQLLSFLDSEISQALSYHFSNNNITVRHNEEYERVEGLDNGVILHLKSGKKIKADALLWCNGRTGNTDKLGMENIGVKVNSRGQIEVDENYRTCVTNIYGAGDVIGWPSLASAAHDQGRSAAGSIVDNGSWRYVNDVPTGIYTIPEISSIGKNEHELTKAKVPYEVGKAFFKSMARAQIAGEPQGMLKILFHRETLEVLGVHCFGYQASEIVHIGQAIMSQPGEQNTLKYFVNTTFNYPTMAEAYRVAAYDGLNRLF

Organism: Pseudomonas fluorescens (strain SBW25) (NCBI:txid216595)

Nearest PDB structures (foldseek):
  2eq7-assembly1_B  TM=9.360E-01  e=4.823E-51  Thermus thermophilus HB8
  6cmz-assembly1_B  TM=9.096E-01  e=1.366E-44  Burkholderia cenocepacia J2315
  2rab-assembly1_A  TM=9.122E-01  e=2.948E-44  Marichromatium gracile
  1zx9-assembly1_A-2  TM=9.106E-01  e=4.487E-43  Pseudomonas aeruginosa
  4k7z-assembly1_A-2  TM=8.901E-01  e=9.129E-43  Pseudomonas aeruginosa

InterPro domains:
  IPR001100 Pyridine nucleotide-disulphide oxidoreductase, class I [PIRSF000350] (4-456)
  IPR004099 Pyridine nucleotide-disulphide oxidoreductase, dimerisation domain [PF02852] (344-455)
  IPR016156 FAD/NAD-linked reductase, dimerisation domain superfamily [G3DSA:3.30.390.30] (343-463)
  IPR016156 FAD/NAD-linked reductase, dimerisation domain superfamily [SSF55424] (342-461)
  IPR022962 Soluble pyridine nucleotide transhydrogenase, gammaproteobacteria [MF_00247] (1-464)
  IPR023753 FAD/NAD(P)-binding domain [PF07992] (6-325)
  IPR036188 FAD/NAD(P)-binding domain superfamily [G3DSA:3.50.50.60] (6-327)
  IPR036188 FAD/NAD(P)-binding domain superfamily [G3DSA:3.50.50.60] (150-268)
  IPR036188 FAD/NAD(P)-binding domain superfamily [SSF51905] (4-318)
  IPR050151 Class-I pyridine nucleotide-disulfide oxidoreductase [PTHR22912] (4-456)